Protein AF-A0A495YI17-F1 (afdb_monomer)

Sequence (1248 aa):
MTTPNGKGGHTVQYIGQSGTVTKTDINGDGVFTYVEKQTRLGDGASVIREDTNGDGVADRNFVVNGGQRYDLSNVRDAAFADSLLSRYRATGLLSGTSFLDLSQIISRTLTYGGRNGYGFTMPSGWYNPIGAFYEAKSAAFDKAASIADKTPVLLDANRWGVGVSALQSRDANRDGKLTGAELDGLQVWIDANEDGIGDAGEFRSLAQAGISEIRAVDYDVITRGNHHHASAPAAAPWKPSEASQPGRMYLAPAVPLSNYRWLRDNEKVYWINNNDFIFFGPNQIKVSPSNRSYLIGTDGDDVFDANYYAAYGHWINSNLLVNFLAGDGNDMMGGSSRDDNLWGGTGNDTLFGYEGNDRLYGEEGDDELNGGAGNDVLDGGAGNDRLFGQVGNDIMNGGDGDDIMMGFTASNESKQTLAWGETDDDVMYGGAGNDRMWGGVGHDYMDGGDGADFVSGGDGNDTVFGGAGNDELHGDAGNDRLLGDAGNDRIFGEAGDDVLWGGEGDDVLVGFTASNDAKQMLSWGESDNDVLYGGNGNDALYGGLGNDYLDGGNDNDFLDGGDGDDRLFGGAGDDELNGGNGHDALSGETGNDKIFGGAGNDTIWGGDGDDILVGFTASNDAKQSLAAWETDDDTIYGGAGNDLILGGLGNDLLHGDAGNDEIQGGDGHDKIYGGDGNDRLFGQVGNDILYGGAGDDLLVGFTGNNEAKRTLGPGETDNDYLYGGEGNDTLLGGLGDDYLDGGAGADHMEGGEGNDTYIVNSVNDVILEYANEGYDTVISSANYILNANLEELRLVEGFNINGTGNALDNRIVGNSADNILDGVTGADTMIGGKGNDTYYVDNVGDRVVEFAGEGIDTVQSKISYTLGEHVENLNLLDFGKPEKGLVDGVAVHVYGYPKANELDYMQGDAVPRFQGTCALTSIANLLTQTGTPTTEGDVVRRAIDNQWAVTSPAATDYQRGGSNYVQQQALLKSYGIANNLLAGYDEHAVANLIRSGRGVILALNSGRLWEDSAYLDGGGVNHVVTVTGAVYGDADGELKGFYIADSGRQRISDMTRYISLQEFRAAADVPNAYAIYTAEALKLWNEDIDGTGNALDNTIIGNRGNNVLDGGGGNDILVGGLGNDTYRFGRGSGRDTFHDDDETLGNSDVISIGAGVSADQLWFRHVGNDLEISILGTSDTATVRDWYLGARYQIEQIRVDDGRTLVNADVEKLVQAMAVWSPPAAGAVSLSPEHQAALAPTLATSWR

Radius of gyration: 56.5 Å; Cα contacts (8 Å, |Δi|>4): 3475; chains: 1; bounding box: 137×72×172 Å

Secondary structure (DSSP, 8-state):
----------------SS-------SS-S-----EEEEEEPTTS-EEEEEESSSSSS-SEEEEEETTEEEETTSHHHHHHHHHHHHHHHHTTSS-HHHHHHHHHHHHHHHSS--------------------------TTT-----SGGG-PEEE-TTSPBPPHHHHHHH-SS-SSEE-GGGGTT-EEE--SSSSSS--TTTEEETTTTT-S-EETTTHHHHSTTTT--------------GGGSSTT---STT---S--HHHHHH--EEESSSS-EEE--TTS-EE-SS-TTEEE--SS--EEEHHHHHTTTTTS-GGG--EEEEESS--EEE--SS--EEEEESS--EEE--SSS-EEEEESSS-EEEEEESS-EEEEEESS-EEEEEESS-EEEEEESS-EEE-----S-TT----BTB----EEEEEES--EEEEEES--EEEEEES--EEEEEES--EEEEEEE--EEEEEESS-EEEEEEES-EEEEEESS-EEEEEESS-EEESS-SSSSS-----BTB----EEEEEESS-EEEEEESS-EEEEEESS-EEEEEESS-EEEEEESS-EEEEEES--EEEEEESS-EEEEESSS-EEEEEESS-EEEEE-SS--S-----TT-----EEEEESS--EEEEEESS-EEEEESSS-EEEEEEE--EEEEESS--EEEEEEES-EEEEESSS-EEESS-TTTTTT----TT-----EEEEESS--EEEEEESS-EEEEESS--EEEEEES--EEEE-STT-EE---TTS---EEEESS-EEPPTT--EEEEPTT----EE--SS--EEE--SS--EEE--SSS-EEE--SS--EEEE-STT-EEE--TTS---EEEESS-EEPPTT--EEEE--TTSPEEEEETTEEEEEEE-SSSS------SSSSTT----HHHHHHHHHHHTTT----HHHHHHHHHHTT-S---TTS-GGGSS---HHHHHHHHHHTT--EEEEES--HHHHHHHHHTT--EEEEE-HHHHS--GGG-GGGS--EEEEEEEEEEETTT--EEEEEEE-TTS--GGGSSEEEEHHHHHHHHSSTT-EEEEESS----S-----EE--SS--EEE--SS--EEE--SBS-EEE--SS--EEEE-TT-BS-EEE-----TT---EEEEPTT--GGGEEEEEETTEEEEEETTSS-EEEETTTTT-GGG--SEEE-TTS-EEEHHHHHHHHHHHHTSPPPPTT--S--HHHHHHHHHHHHHHB-

Nearest PDB structures (foldseek):
  5cxl-assembly2_B  TM=9.297E-01  e=4.617E-06  Bordetella pertussis Tohama I
  6sus-assembly1_A  TM=4.182E-01  e=1.458E-05  Bordetella pertussis Tohama I
  7usl-assembly1_C  TM=2.226E-01  e=2.984E-09  Bordetella pertussis
  7rah-assembly1_E  TM=3.558E-01  e=1.024E-05  Bordetella pertussis
  1go7-assembly1_P-2  TM=3.528E-01  e=5.219E-01  Dickeya chrysanthemi

Structure (mmCIF, N/CA/C/O backbone):
data_AF-A0A495YI17-F1
#
_entry.id   AF-A0A495YI17-F1
#
loop_
_atom_site.group_PDB
_atom_site.id
_atom_site.type_symbol
_atom_site.label_atom_id
_atom_site.label_alt_id
_atom_site.label_comp_id
_atom_site.label_asym_id
_atom_site.label_entity_id
_atom_site.label_seq_id
_atom_site.pdbx_PDB_ins_code
_atom_site.Cartn_x
_atom_site.Cartn_y
_atom_site.Cartn_z
_atom_site.occupancy
_atom_site.B_iso_or_equiv
_atom_site.auth_seq_id
_atom_site.auth_comp_id
_atom_site.auth_asym_id
_atom_site.auth_atom_id
_atom_site.pdbx_PDB_model_num
ATOM 1 N N . MET A 1 1 ? 6.316 8.268 -92.656 1.00 27.09 1 MET A N 1
ATOM 2 C CA . MET A 1 1 ? 5.627 8.717 -93.894 1.00 27.09 1 MET A CA 1
ATOM 3 C C . MET A 1 1 ? 5.723 7.616 -94.952 1.00 27.09 1 MET A C 1
ATOM 5 O O . MET A 1 1 ? 6.698 6.885 -94.916 1.00 27.09 1 MET A O 1
ATOM 9 N N . THR A 1 2 ? 4.740 7.524 -95.862 1.00 28.22 2 THR A N 1
ATOM 10 C CA . THR A 1 2 ? 4.732 6.749 -97.138 1.00 28.22 2 THR A CA 1
ATOM 11 C C . THR A 1 2 ? 5.106 5.251 -97.141 1.00 28.22 2 THR A C 1
ATOM 13 O O . THR A 1 2 ? 6.269 4.871 -97.085 1.00 28.22 2 THR A O 1
ATOM 16 N N . THR A 1 3 ? 4.087 4.417 -97.369 1.00 33.06 3 THR A N 1
ATOM 17 C CA . THR A 1 3 ? 4.127 3.035 -97.907 1.00 33.06 3 THR A CA 1
ATOM 18 C C . THR A 1 3 ? 4.065 3.066 -99.462 1.00 33.06 3 THR A C 1
ATOM 20 O O . THR A 1 3 ? 4.074 4.178 -100.002 1.00 33.06 3 THR A O 1
ATOM 23 N N . PRO A 1 4 ? 3.881 1.960 -100.238 1.00 51.59 4 PRO A N 1
ATOM 24 C CA . PRO A 1 4 ? 4.087 0.505 -100.026 1.00 51.59 4 PRO A CA 1
ATOM 25 C C . PRO A 1 4 ? 4.895 -0.193 -101.171 1.00 51.59 4 PRO A C 1
ATOM 27 O O . PRO A 1 4 ? 5.145 0.424 -102.204 1.00 51.59 4 PRO A O 1
ATOM 30 N N . ASN A 1 5 ? 5.202 -1.506 -101.062 1.00 31.64 5 ASN A N 1
ATOM 31 C CA . ASN A 1 5 ? 4.803 -2.547 -102.057 1.00 31.64 5 ASN A CA 1
ATOM 32 C C . ASN A 1 5 ? 5.464 -3.940 -101.890 1.00 31.64 5 ASN A C 1
ATOM 34 O O . ASN A 1 5 ? 6.678 -4.052 -101.795 1.00 31.64 5 ASN A O 1
ATOM 38 N N . GLY A 1 6 ? 4.662 -4.999 -102.096 1.00 30.28 6 GLY A N 1
ATOM 39 C CA . GLY A 1 6 ? 5.033 -6.074 -103.042 1.00 30.28 6 GLY A CA 1
ATOM 40 C C . GLY A 1 6 ? 5.708 -7.357 -102.527 1.00 30.28 6 GLY A C 1
ATOM 41 O O . GLY A 1 6 ? 6.900 -7.551 -102.718 1.00 30.28 6 GLY A O 1
ATOM 42 N N . LYS A 1 7 ? 4.910 -8.296 -102.000 1.00 30.28 7 LYS A N 1
ATOM 43 C CA . LYS A 1 7 ? 5.283 -9.685 -101.641 1.00 30.28 7 LYS A CA 1
ATOM 44 C C . LYS A 1 7 ? 5.986 -10.502 -102.757 1.00 30.28 7 LYS A C 1
ATOM 46 O O . LYS A 1 7 ? 5.489 -10.527 -103.880 1.00 30.28 7 LYS A O 1
ATOM 51 N N . GLY A 1 8 ? 6.941 -11.361 -102.360 1.00 29.30 8 GLY A N 1
ATOM 52 C CA . GLY A 1 8 ? 7.025 -12.770 -102.814 1.00 29.30 8 GLY A CA 1
ATOM 53 C C . GLY A 1 8 ? 8.295 -13.240 -103.554 1.00 29.30 8 GLY A C 1
ATOM 54 O O . GLY A 1 8 ? 8.560 -12.782 -104.661 1.00 29.30 8 GLY A O 1
ATOM 55 N N . GLY A 1 9 ? 9.013 -14.245 -103.014 1.00 28.12 9 GLY A N 1
ATOM 56 C CA . GLY A 1 9 ? 10.061 -14.982 -103.756 1.00 28.12 9 GLY A CA 1
ATOM 57 C C . GLY A 1 9 ? 11.071 -15.789 -102.913 1.00 28.12 9 GLY A C 1
ATOM 58 O O . GLY A 1 9 ? 12.007 -15.223 -102.366 1.00 28.12 9 GLY A O 1
ATOM 59 N N . HIS A 1 10 ? 10.918 -17.118 -102.872 1.00 29.12 10 HIS A N 1
ATOM 60 C CA . HIS A 1 10 ? 11.686 -18.085 -102.054 1.00 29.12 10 HIS A CA 1
ATOM 61 C C . HIS A 1 10 ? 12.738 -18.870 -102.875 1.00 29.12 10 HIS A C 1
ATOM 63 O O . HIS A 1 10 ? 12.556 -19.003 -104.084 1.00 29.12 10 HIS A O 1
ATOM 69 N N . THR A 1 11 ? 13.784 -19.534 -102.347 1.00 29.33 11 THR A N 1
ATOM 70 C CA . THR A 1 11 ? 14.536 -19.521 -101.058 1.00 29.33 11 THR A CA 1
ATOM 71 C C . THR A 1 11 ? 15.756 -20.455 -101.250 1.00 29.33 11 THR A C 1
ATOM 73 O O . THR A 1 11 ? 15.566 -21.531 -101.816 1.00 29.33 11 THR A O 1
ATOM 76 N N . VAL A 1 12 ? 16.969 -20.134 -100.757 1.00 29.03 12 VAL A N 1
ATOM 77 C CA . VAL A 1 12 ? 18.108 -21.095 -100.687 1.00 29.03 12 VAL A CA 1
ATOM 78 C C . VAL A 1 12 ? 18.908 -20.967 -99.379 1.00 29.03 12 VAL A C 1
ATOM 80 O O . VAL A 1 12 ? 19.122 -19.875 -98.866 1.00 29.03 12 VAL A O 1
ATOM 83 N N . GLN A 1 13 ? 19.322 -22.126 -98.858 1.00 28.91 13 GLN A N 1
ATOM 84 C CA . GLN A 1 13 ? 20.004 -22.359 -97.579 1.00 28.91 13 GLN A CA 1
ATOM 85 C C . GLN A 1 13 ? 21.508 -22.045 -97.610 1.00 28.91 13 GLN A C 1
ATOM 87 O O . GLN A 1 13 ? 22.151 -22.243 -98.638 1.00 28.91 13 GLN A O 1
ATOM 92 N N . TYR A 1 14 ? 22.087 -21.794 -96.431 1.00 28.30 14 TYR A N 1
ATOM 93 C CA . TYR A 1 14 ? 23.425 -22.291 -96.081 1.00 28.30 14 TYR A CA 1
ATOM 94 C C . TYR A 1 14 ? 23.413 -22.959 -94.698 1.00 28.30 14 TYR A C 1
ATOM 96 O O . TYR A 1 14 ? 22.611 -22.611 -93.836 1.00 28.30 14 TYR A O 1
ATOM 104 N N . ILE A 1 15 ? 24.268 -23.969 -94.526 1.00 34.56 15 ILE A N 1
ATOM 105 C CA . ILE A 1 15 ? 24.348 -24.834 -93.339 1.00 34.56 15 ILE A CA 1
ATOM 106 C C . ILE A 1 15 ? 25.516 -24.368 -92.459 1.00 34.56 15 ILE A C 1
ATOM 108 O O . ILE A 1 15 ? 26.641 -24.278 -92.949 1.00 34.56 15 ILE A O 1
ATOM 112 N N . GLY A 1 16 ? 25.256 -24.121 -91.170 1.00 30.52 16 GLY A N 1
ATOM 113 C CA . GLY A 1 16 ? 26.252 -23.794 -90.138 1.00 30.52 16 GLY A CA 1
ATOM 114 C C . GLY A 1 16 ? 26.301 -24.855 -89.027 1.00 30.52 16 GLY A C 1
ATOM 115 O O . GLY A 1 16 ? 25.283 -25.451 -88.691 1.00 30.52 16 GLY A O 1
ATOM 116 N N . GLN A 1 17 ? 27.494 -25.113 -88.486 1.00 34.00 17 GLN A N 1
ATOM 117 C CA . GLN A 1 17 ? 27.919 -26.307 -87.726 1.00 34.00 17 GLN A CA 1
ATOM 118 C C . GLN A 1 17 ? 27.274 -26.591 -86.336 1.00 34.00 17 GLN A C 1
ATOM 120 O O . GLN A 1 17 ? 27.921 -27.214 -85.501 1.00 34.00 17 GLN A O 1
ATOM 125 N N . SER A 1 18 ? 26.018 -26.222 -86.062 1.00 33.69 18 SER A N 1
ATOM 126 C CA . SER A 1 18 ? 25.380 -26.422 -84.736 1.00 33.69 18 SER A CA 1
ATOM 127 C C . SER A 1 18 ? 24.023 -27.149 -84.753 1.00 33.69 18 SER A C 1
ATOM 129 O O . SER A 1 18 ? 23.159 -26.907 -83.912 1.00 33.69 18 SER A O 1
ATOM 131 N N . GLY A 1 19 ? 23.826 -28.078 -85.699 1.00 40.84 19 GLY A N 1
ATOM 132 C CA . GLY A 1 19 ? 22.858 -29.190 -85.587 1.00 40.84 19 GLY A CA 1
ATOM 133 C C . GLY A 1 19 ? 21.362 -28.852 -85.473 1.00 40.84 19 GLY A C 1
ATOM 134 O O . GLY A 1 19 ? 20.550 -29.765 -85.340 1.00 40.84 19 GLY A O 1
ATOM 135 N N . THR A 1 20 ? 20.979 -27.578 -85.536 1.00 33.84 20 THR A N 1
ATOM 136 C CA . THR A 1 20 ? 19.613 -27.120 -85.259 1.00 33.84 20 THR A CA 1
ATOM 137 C C . THR A 1 20 ? 18.791 -27.070 -86.547 1.00 33.84 20 THR A C 1
ATOM 139 O O . THR A 1 20 ? 19.126 -26.338 -87.478 1.00 33.84 20 THR A O 1
ATOM 142 N N . VAL A 1 21 ? 17.707 -27.851 -86.615 1.00 34.88 21 VAL A N 1
ATOM 143 C CA . VAL A 1 21 ? 16.770 -27.862 -87.751 1.00 34.88 21 VAL A CA 1
ATOM 144 C C . VAL A 1 21 ? 15.493 -27.124 -87.365 1.00 34.88 21 VAL A C 1
ATOM 146 O O . VAL A 1 21 ? 14.583 -27.710 -86.788 1.00 34.88 21 VAL A O 1
ATOM 149 N N . THR A 1 22 ? 15.398 -25.850 -87.737 1.00 36.34 22 THR A N 1
ATOM 150 C CA . THR A 1 22 ? 14.152 -25.082 -87.621 1.00 36.34 22 THR A CA 1
ATOM 151 C C . THR A 1 22 ? 13.320 -25.265 -88.893 1.00 36.34 22 THR A C 1
ATOM 153 O O . THR A 1 22 ? 13.788 -24.971 -89.994 1.00 36.34 22 THR A O 1
ATOM 156 N N . LYS A 1 23 ? 12.080 -25.749 -88.760 1.00 37.28 23 LYS A N 1
ATOM 157 C CA . LYS A 1 23 ? 11.057 -25.686 -89.819 1.00 37.28 23 LYS A CA 1
ATOM 158 C C . LYS A 1 23 ? 10.112 -24.523 -89.531 1.00 37.28 23 LYS A C 1
ATOM 160 O O . LYS A 1 23 ? 9.758 -24.302 -88.381 1.00 37.28 23 LYS A O 1
ATOM 165 N N . THR A 1 24 ? 9.656 -23.843 -90.576 1.00 37.12 24 THR A N 1
ATOM 166 C CA . THR A 1 24 ? 8.641 -22.782 -90.488 1.00 37.12 24 THR A CA 1
ATOM 167 C C . THR A 1 24 ? 7.489 -23.128 -91.426 1.00 37.12 24 THR A C 1
ATOM 169 O O . THR A 1 24 ? 7.734 -23.639 -92.522 1.00 37.12 24 THR A O 1
ATOM 172 N N . ASP A 1 25 ? 6.251 -22.895 -90.988 1.00 37.38 25 ASP A N 1
ATOM 173 C CA . ASP A 1 25 ? 5.060 -23.214 -91.778 1.00 37.38 25 ASP A CA 1
ATOM 174 C C . ASP A 1 25 ? 4.804 -22.201 -92.912 1.00 37.38 25 ASP A C 1
ATOM 176 O O . ASP A 1 25 ? 5.294 -21.070 -92.905 1.00 37.38 25 ASP A O 1
ATOM 180 N N . ILE A 1 26 ? 4.061 -22.651 -93.923 1.00 40.91 26 ILE A N 1
ATOM 181 C CA . ILE A 1 26 ? 3.923 -22.034 -95.247 1.00 40.91 26 ILE A CA 1
ATOM 182 C C . ILE A 1 26 ? 2.506 -21.441 -95.440 1.00 40.91 26 ILE A C 1
ATOM 184 O O . ILE A 1 26 ? 2.224 -20.840 -96.478 1.00 40.91 26 ILE A O 1
ATOM 188 N N . ASN A 1 27 ? 1.608 -21.579 -94.453 1.00 41.28 27 ASN A N 1
ATOM 189 C CA . ASN A 1 27 ? 0.173 -21.304 -94.625 1.00 41.28 27 ASN A CA 1
ATOM 190 C C . ASN A 1 27 ? -0.297 -19.953 -94.052 1.00 41.28 27 ASN A C 1
ATOM 192 O O . ASN A 1 27 ? -1.272 -19.394 -94.554 1.00 41.28 27 ASN A O 1
ATOM 196 N N . GLY A 1 28 ? 0.434 -19.373 -93.093 1.00 42.34 28 GLY A N 1
ATOM 197 C CA . GLY A 1 28 ? 0.271 -17.969 -92.689 1.00 42.34 28 GLY A CA 1
ATOM 198 C C . GLY A 1 28 ? -0.992 -17.640 -91.884 1.00 42.34 28 GLY A C 1
ATOM 199 O O . GLY A 1 28 ? -1.520 -16.538 -92.029 1.00 42.34 28 GLY A O 1
ATOM 200 N N . ASP A 1 29 ? -1.465 -18.569 -91.054 1.00 43.91 29 ASP A N 1
ATOM 201 C CA . ASP A 1 29 ? -2.595 -18.410 -90.123 1.00 43.91 29 ASP A CA 1
ATOM 202 C C . ASP A 1 29 ? -2.179 -18.160 -88.657 1.00 43.91 29 ASP A C 1
ATOM 204 O O . ASP A 1 29 ? -3.008 -17.730 -87.859 1.00 43.91 29 ASP A O 1
ATOM 208 N N . GLY A 1 30 ? -0.893 -18.311 -88.322 1.00 47.75 30 GLY A N 1
ATOM 209 C CA . GLY A 1 30 ? -0.304 -17.750 -87.098 1.00 47.75 30 GLY A CA 1
ATOM 210 C C . GLY A 1 30 ? -0.440 -18.597 -85.831 1.00 47.75 30 GLY A C 1
ATOM 211 O O . GLY A 1 30 ? -0.305 -18.050 -84.741 1.00 47.75 30 GLY A O 1
ATOM 212 N N . VAL A 1 31 ? -0.677 -19.907 -85.956 1.00 40.84 31 VAL A N 1
ATOM 213 C CA . VAL A 1 31 ? -0.721 -20.842 -84.819 1.00 40.84 31 VAL A CA 1
ATOM 214 C C . VAL A 1 31 ? 0.296 -21.967 -85.031 1.00 40.84 31 VAL A C 1
ATOM 216 O O . VAL A 1 31 ? 0.181 -22.747 -85.974 1.00 40.84 31 VAL A O 1
ATOM 219 N N . PHE A 1 32 ? 1.287 -22.072 -84.143 1.00 43.62 32 PHE A N 1
ATOM 220 C CA . PHE A 1 32 ? 2.178 -23.233 -84.056 1.00 43.62 32 PHE A CA 1
ATOM 221 C C . PHE A 1 32 ? 1.645 -24.180 -82.973 1.00 43.62 32 PHE A C 1
ATOM 223 O O . PHE A 1 32 ? 1.314 -23.726 -81.890 1.00 43.62 32 PHE A O 1
ATOM 230 N N . THR A 1 33 ? 1.561 -25.484 -83.252 1.00 49.53 33 THR A N 1
ATOM 231 C CA . THR A 1 33 ? 1.001 -26.489 -82.313 1.00 49.53 33 THR A CA 1
ATOM 232 C C . THR A 1 33 ? 1.941 -27.661 -82.004 1.00 49.53 33 THR A C 1
ATOM 234 O O . THR A 1 33 ? 1.482 -28.682 -81.502 1.00 49.53 33 THR A O 1
ATOM 237 N N . TYR A 1 34 ? 3.229 -27.573 -82.365 1.00 48.59 34 TYR A N 1
ATOM 238 C CA . TYR A 1 34 ? 4.263 -28.537 -81.952 1.00 48.59 34 TYR A CA 1
ATOM 239 C C . TYR A 1 34 ? 5.680 -28.066 -82.337 1.00 48.59 34 TYR A C 1
ATOM 241 O O . TYR A 1 34 ? 5.949 -27.848 -83.525 1.00 48.59 34 TYR A O 1
ATOM 249 N N . VAL A 1 35 ? 6.608 -27.995 -81.379 1.00 55.88 35 VAL A N 1
ATOM 250 C CA . VAL A 1 35 ? 8.046 -27.759 -81.601 1.00 55.88 35 VAL A CA 1
ATOM 251 C C . VAL A 1 35 ? 8.864 -28.827 -80.868 1.00 55.88 35 VAL A C 1
ATOM 253 O O . VAL A 1 35 ? 8.814 -28.941 -79.650 1.00 55.88 35 VAL A O 1
ATOM 256 N N . GLU A 1 36 ? 9.671 -29.597 -81.604 1.00 62.12 36 GLU A N 1
ATOM 257 C CA . GLU A 1 36 ? 10.539 -30.645 -81.045 1.00 62.12 36 GLU A CA 1
ATOM 258 C C . GLU A 1 36 ? 12.021 -30.298 -81.247 1.00 62.12 36 GLU A C 1
ATOM 260 O O . GLU A 1 36 ? 12.485 -30.115 -82.377 1.00 62.12 36 GLU A O 1
ATOM 265 N N . LYS A 1 37 ? 12.784 -30.242 -80.149 1.00 61.09 37 LYS A N 1
ATOM 266 C CA . LYS A 1 37 ? 14.219 -29.926 -80.126 1.00 61.09 37 LYS A CA 1
ATOM 267 C C . LYS A 1 37 ? 15.003 -31.107 -79.543 1.00 61.09 37 LYS A C 1
ATOM 269 O O . LYS A 1 37 ? 14.990 -31.341 -78.336 1.00 61.09 37 LYS A O 1
ATOM 274 N N . GLN A 1 38 ? 15.692 -31.859 -80.408 1.00 68.19 38 GLN A N 1
ATOM 275 C CA . GLN A 1 38 ? 16.535 -33.000 -80.024 1.00 68.19 38 GLN A CA 1
ATOM 276 C C . GLN A 1 38 ? 18.018 -32.603 -79.926 1.00 68.19 38 GLN A C 1
ATOM 278 O O . GLN A 1 38 ? 18.657 -32.316 -80.939 1.00 68.19 38 GLN A O 1
ATOM 283 N N . THR A 1 39 ? 18.594 -32.704 -78.729 1.00 65.00 39 THR A N 1
ATOM 284 C CA . THR A 1 39 ? 20.037 -32.571 -78.469 1.00 65.00 39 THR A CA 1
ATOM 285 C C . THR A 1 39 ? 20.655 -33.961 -78.327 1.00 65.00 39 THR A C 1
ATOM 287 O O . THR A 1 39 ? 20.231 -34.744 -77.479 1.00 65.00 39 THR A O 1
ATOM 290 N N . ARG A 1 40 ? 21.657 -34.301 -79.148 1.00 62.41 40 ARG A N 1
ATOM 291 C CA . ARG A 1 40 ? 22.360 -35.597 -79.078 1.00 62.41 40 ARG A CA 1
ATOM 292 C C . ARG A 1 40 ? 23.640 -35.499 -78.253 1.00 62.41 40 ARG A C 1
ATOM 294 O O . ARG A 1 40 ? 24.388 -34.539 -78.402 1.00 62.41 40 ARG A O 1
ATOM 301 N N . LEU A 1 41 ? 23.887 -36.518 -77.437 1.00 65.00 41 LEU A N 1
ATOM 302 C CA . LEU A 1 41 ? 25.075 -36.676 -76.600 1.00 65.00 41 LEU A CA 1
ATOM 303 C C . LEU A 1 41 ? 26.097 -37.596 -77.287 1.00 65.00 41 LEU A C 1
ATOM 305 O O . LEU A 1 41 ? 25.760 -38.365 -78.193 1.00 65.00 41 LEU A O 1
ATOM 309 N N . GLY A 1 42 ? 27.365 -37.497 -76.876 1.00 54.28 42 GLY A N 1
ATOM 310 C CA . GLY A 1 42 ? 28.502 -38.115 -77.575 1.00 54.28 42 GLY A CA 1
ATOM 311 C C . GLY A 1 42 ? 28.524 -39.651 -77.609 1.00 54.28 42 GLY A C 1
ATOM 312 O O . GLY A 1 42 ? 29.233 -40.224 -78.432 1.00 54.28 42 GLY A O 1
ATOM 313 N N . ASP A 1 43 ? 27.743 -40.318 -76.758 1.00 60.25 43 ASP A N 1
ATOM 314 C CA . ASP A 1 43 ? 27.605 -41.780 -76.685 1.00 60.25 43 ASP A CA 1
ATOM 315 C C . ASP A 1 43 ? 26.450 -42.339 -77.545 1.00 60.25 43 ASP A C 1
ATOM 317 O O . ASP A 1 43 ? 26.299 -43.555 -77.672 1.00 60.25 43 ASP A O 1
ATOM 321 N N . GLY A 1 44 ? 25.645 -41.463 -78.156 1.00 61.22 44 GLY A N 1
ATOM 322 C CA . GLY A 1 44 ? 24.452 -41.827 -78.923 1.00 61.22 44 GLY A CA 1
ATOM 323 C C . GLY A 1 44 ? 23.131 -41.703 -78.158 1.00 61.22 44 GLY A C 1
ATOM 324 O O . GLY A 1 44 ? 22.080 -41.939 -78.760 1.00 61.22 44 GLY A O 1
ATOM 325 N N . ALA A 1 45 ? 23.149 -41.298 -76.884 1.00 65.38 45 ALA A N 1
ATOM 326 C CA . ALA A 1 45 ? 21.948 -40.850 -76.187 1.00 65.38 45 ALA A CA 1
ATOM 327 C C . ALA A 1 45 ? 21.450 -39.497 -76.737 1.00 65.38 45 ALA A C 1
ATOM 329 O O . ALA A 1 45 ? 22.165 -38.772 -77.436 1.00 65.38 45 ALA A O 1
ATOM 330 N N . SER A 1 46 ? 20.203 -39.130 -76.443 1.00 70.81 46 SER A N 1
ATOM 331 C CA . SER A 1 46 ? 19.667 -37.816 -76.816 1.00 70.81 46 SER A CA 1
ATOM 332 C C . SER A 1 46 ? 18.578 -37.331 -75.875 1.00 70.81 46 SER A C 1
ATOM 334 O O . SER A 1 46 ? 17.687 -38.104 -75.530 1.00 70.81 46 SER A O 1
ATOM 336 N N . VAL A 1 47 ? 18.593 -36.041 -75.557 1.00 67.00 47 VAL A N 1
ATOM 337 C CA . VAL A 1 47 ? 17.499 -35.354 -74.867 1.00 67.00 47 VAL A CA 1
ATOM 338 C C . VAL A 1 47 ? 16.566 -34.752 -75.916 1.00 67.00 47 VAL A C 1
ATOM 340 O O . VAL A 1 47 ? 17.035 -34.120 -76.861 1.00 67.00 47 VAL A O 1
ATOM 343 N N . ILE A 1 48 ? 15.260 -34.957 -75.772 1.00 70.50 48 ILE A N 1
ATOM 344 C CA . ILE A 1 48 ? 14.229 -34.389 -76.649 1.00 70.50 48 ILE A CA 1
ATOM 345 C C . ILE A 1 48 ? 13.333 -33.499 -75.791 1.00 70.50 48 ILE A C 1
ATOM 347 O O . ILE A 1 48 ? 12.736 -33.991 -74.836 1.00 70.50 48 ILE A O 1
ATOM 351 N N . ARG A 1 49 ? 13.244 -32.212 -76.133 1.00 67.12 49 ARG A N 1
ATOM 352 C CA . ARG A 1 49 ? 12.275 -31.270 -75.557 1.00 67.12 49 ARG A CA 1
ATOM 353 C C . ARG A 1 49 ? 11.151 -31.055 -76.572 1.00 67.12 49 ARG A C 1
ATOM 355 O O . ARG A 1 49 ? 11.438 -30.693 -77.712 1.00 67.12 49 ARG A O 1
ATOM 362 N N . GLU A 1 50 ? 9.912 -31.322 -76.184 1.00 69.50 50 GLU A N 1
ATOM 363 C CA . GLU A 1 50 ? 8.698 -31.082 -76.966 1.00 69.50 50 GLU A CA 1
ATOM 364 C C . GLU A 1 50 ? 7.896 -29.962 -76.297 1.00 69.50 50 GLU A C 1
ATOM 366 O O . GLU A 1 50 ? 7.448 -30.113 -75.163 1.00 69.50 50 GLU A O 1
ATOM 371 N N . ASP A 1 51 ? 7.701 -28.863 -77.011 1.00 64.00 51 ASP A N 1
ATOM 372 C CA . ASP A 1 51 ? 6.634 -27.894 -76.771 1.00 64.00 51 ASP A CA 1
ATOM 373 C C . ASP A 1 51 ? 5.431 -28.357 -77.612 1.00 64.00 51 ASP A C 1
ATOM 375 O O . ASP A 1 51 ? 5.522 -28.478 -78.839 1.00 64.00 51 ASP A O 1
ATOM 379 N N . THR A 1 52 ? 4.331 -28.727 -76.956 1.00 56.66 52 THR A N 1
ATOM 380 C CA . THR A 1 52 ? 3.113 -29.252 -77.594 1.00 56.66 52 THR A CA 1
ATOM 381 C C . THR A 1 52 ? 1.997 -28.219 -77.716 1.00 56.66 52 THR A C 1
ATOM 383 O O . THR A 1 52 ? 0.998 -28.501 -78.384 1.00 56.66 52 THR A O 1
ATOM 386 N N . ASN A 1 53 ? 2.153 -27.044 -77.105 1.00 54.31 53 ASN A N 1
ATOM 387 C CA . ASN A 1 53 ? 1.127 -26.010 -77.036 1.00 54.31 53 ASN A CA 1
ATOM 388 C C . ASN A 1 53 ? 1.486 -24.760 -77.883 1.00 54.31 53 ASN A C 1
ATOM 390 O O . ASN A 1 53 ? 0.581 -24.093 -78.388 1.00 54.31 53 ASN A O 1
ATOM 394 N N . GLY A 1 54 ? 2.778 -24.531 -78.143 1.00 53.22 54 GLY A N 1
ATOM 395 C CA . GLY A 1 54 ? 3.332 -23.468 -78.982 1.00 53.22 54 GLY A CA 1
ATOM 396 C C . GLY A 1 54 ? 3.769 -22.195 -78.246 1.00 53.22 54 GLY A C 1
ATOM 397 O O . GLY A 1 54 ? 4.050 -21.202 -78.923 1.00 53.22 54 GLY A O 1
ATOM 398 N N . ASP A 1 55 ? 3.806 -22.185 -76.909 1.00 56.41 55 ASP A N 1
ATOM 399 C CA . ASP A 1 55 ? 4.161 -21.018 -76.083 1.00 56.41 55 ASP A CA 1
ATOM 400 C C . ASP A 1 55 ? 5.678 -20.752 -75.963 1.00 56.41 55 ASP A C 1
ATOM 402 O O . ASP A 1 55 ? 6.081 -19.688 -75.486 1.00 56.41 55 ASP A O 1
ATOM 406 N N . GLY A 1 56 ? 6.527 -21.665 -76.449 1.00 54.94 56 GLY A N 1
ATOM 407 C CA . GLY A 1 56 ? 7.987 -21.575 -76.354 1.00 54.94 56 GLY A CA 1
ATOM 408 C C . GLY A 1 56 ? 8.593 -22.265 -75.125 1.00 54.94 56 GLY A C 1
ATOM 409 O O . GLY A 1 56 ? 9.822 -22.292 -74.994 1.00 54.94 56 GLY A O 1
ATOM 410 N N . VAL A 1 57 ? 7.771 -22.862 -74.260 1.00 54.50 57 VAL A N 1
ATOM 411 C CA . VAL A 1 57 ? 8.155 -23.671 -73.098 1.00 54.50 57 VAL A CA 1
ATOM 412 C C . VAL A 1 57 ? 7.920 -25.155 -73.411 1.00 54.50 57 VAL A C 1
ATOM 414 O O . VAL A 1 57 ? 6.941 -25.559 -74.027 1.00 54.50 57 VAL A O 1
ATOM 417 N N . ALA A 1 58 ? 8.857 -26.019 -73.018 1.00 57.12 58 ALA A N 1
ATOM 418 C CA . ALA A 1 58 ? 8.782 -27.440 -73.355 1.00 57.12 58 ALA A CA 1
ATOM 419 C C . ALA A 1 58 ? 7.861 -28.227 -72.402 1.00 57.12 58 ALA A C 1
ATOM 421 O O . ALA A 1 58 ? 8.326 -28.708 -71.365 1.00 57.12 58 ALA A O 1
ATOM 422 N N . ASP A 1 59 ? 6.596 -28.413 -72.798 1.00 58.53 59 ASP A N 1
ATOM 423 C CA . ASP A 1 59 ? 5.579 -29.234 -72.110 1.00 58.53 59 ASP A CA 1
ATOM 424 C C . ASP A 1 59 ? 6.050 -30.654 -71.737 1.00 58.53 59 ASP A C 1
ATOM 426 O O . ASP A 1 59 ? 5.670 -31.187 -70.692 1.00 58.53 59 ASP A O 1
ATOM 430 N N . ARG A 1 60 ? 6.835 -31.319 -72.601 1.00 63.69 60 ARG A N 1
ATOM 431 C CA . ARG A 1 60 ? 7.303 -32.699 -72.376 1.00 63.69 60 ARG A CA 1
ATOM 432 C C . ARG A 1 60 ? 8.778 -32.859 -72.686 1.00 63.69 60 ARG A C 1
ATOM 434 O O . ARG A 1 60 ? 9.249 -32.552 -73.778 1.00 63.69 60 ARG A O 1
ATOM 441 N N . ASN A 1 61 ? 9.513 -33.432 -71.743 1.00 66.31 61 ASN A N 1
ATOM 442 C CA . ASN A 1 61 ? 10.956 -33.607 -71.848 1.00 66.31 61 ASN A CA 1
ATOM 443 C C . ASN A 1 61 ? 11.306 -35.091 -71.720 1.00 66.31 61 ASN A C 1
ATOM 445 O O . ASN A 1 61 ? 10.761 -35.797 -70.877 1.00 66.31 61 ASN A O 1
ATOM 449 N N . PHE A 1 62 ? 12.211 -35.583 -72.563 1.00 71.94 62 PHE A N 1
ATOM 450 C CA . PHE A 1 62 ? 12.542 -37.004 -72.646 1.00 71.94 62 PHE A CA 1
ATOM 451 C C . PHE A 1 62 ? 14.044 -37.229 -72.710 1.00 71.94 62 PHE A C 1
ATOM 453 O O . PHE A 1 62 ? 14.762 -36.497 -73.393 1.00 71.94 62 PHE A O 1
ATOM 460 N N . VAL A 1 63 ? 14.497 -38.326 -72.109 1.00 71.19 63 VAL A N 1
ATOM 461 C CA . VAL A 1 63 ? 15.857 -38.844 -72.287 1.00 71.19 63 VAL A CA 1
ATOM 462 C C . VAL A 1 63 ? 15.776 -40.152 -73.067 1.00 71.19 63 VAL A C 1
ATOM 464 O O . VAL A 1 63 ? 15.032 -41.062 -72.710 1.00 71.19 63 VAL A O 1
ATOM 467 N N . VAL A 1 64 ? 16.534 -40.255 -74.156 1.00 72.31 64 VAL A N 1
ATOM 468 C CA . VAL A 1 64 ? 16.632 -41.463 -74.981 1.00 72.31 64 VAL A CA 1
ATOM 469 C C . VAL A 1 64 ? 18.017 -42.068 -74.807 1.00 72.31 64 VAL A C 1
ATOM 471 O O . VAL A 1 64 ? 19.006 -41.414 -75.127 1.00 72.31 64 VAL A O 1
ATOM 474 N N . ASN A 1 65 ? 18.095 -43.320 -74.356 1.00 70.81 65 ASN A N 1
ATOM 475 C CA . ASN A 1 65 ? 19.345 -44.077 -74.260 1.00 70.81 65 ASN A CA 1
ATOM 476 C C . ASN A 1 65 ? 19.140 -45.500 -74.803 1.00 70.81 65 ASN A C 1
ATOM 478 O O . ASN A 1 65 ? 18.114 -46.130 -74.551 1.00 70.81 65 ASN A O 1
ATOM 482 N N . GLY A 1 66 ? 20.079 -45.996 -75.615 1.00 67.38 66 GLY A N 1
ATOM 483 C CA . GLY A 1 66 ? 20.000 -47.327 -76.234 1.00 67.38 66 GLY A CA 1
ATOM 484 C C . GLY A 1 66 ? 18.779 -47.554 -77.142 1.00 67.38 66 GLY A C 1
ATOM 485 O O . GLY A 1 66 ? 18.450 -48.697 -77.447 1.00 67.38 66 GLY A O 1
ATOM 486 N N . GLY A 1 67 ? 18.084 -46.486 -77.554 1.00 65.62 67 GLY A N 1
ATOM 487 C CA . GLY A 1 67 ? 16.817 -46.549 -78.294 1.00 65.62 67 GLY A CA 1
ATOM 488 C C . GLY A 1 67 ? 15.555 -46.697 -77.428 1.00 65.62 67 GLY A C 1
ATOM 489 O O . GLY A 1 67 ? 14.457 -46.730 -77.979 1.00 65.62 67 GLY A O 1
ATOM 490 N N . GLN A 1 68 ? 15.678 -46.760 -76.098 1.00 66.56 68 GLN A N 1
ATOM 491 C CA . GLN A 1 68 ? 14.558 -46.619 -75.158 1.00 66.56 68 GLN A CA 1
ATOM 492 C C . GLN A 1 68 ? 14.343 -45.130 -74.849 1.00 66.56 68 GLN A C 1
ATOM 494 O O . GLN A 1 68 ? 15.318 -44.404 -74.660 1.00 66.56 68 GLN A O 1
ATOM 499 N N . ARG A 1 69 ? 13.084 -44.677 -74.812 1.00 76.00 69 ARG A N 1
ATOM 500 C CA . ARG A 1 69 ? 12.680 -43.289 -74.528 1.00 76.00 69 ARG A CA 1
ATOM 501 C C . ARG A 1 69 ? 12.008 -43.239 -73.155 1.00 76.00 69 ARG A C 1
ATOM 503 O O . ARG A 1 69 ? 10.997 -43.907 -72.973 1.00 76.00 69 ARG A O 1
ATOM 510 N N . TYR A 1 70 ? 12.573 -42.457 -72.242 1.00 71.88 70 TYR A N 1
ATOM 511 C CA . TYR A 1 70 ? 12.088 -42.233 -70.879 1.00 71.88 70 TYR A CA 1
ATOM 512 C C . TYR A 1 70 ? 11.455 -40.842 -70.799 1.00 71.88 70 TYR A C 1
ATOM 514 O O . TYR A 1 70 ? 12.054 -39.879 -71.287 1.00 71.88 70 TYR A O 1
ATOM 522 N N . ASP A 1 71 ? 10.252 -40.742 -70.235 1.00 70.81 71 ASP A N 1
ATOM 523 C CA . ASP A 1 71 ? 9.495 -39.486 -70.137 1.00 70.81 71 ASP A CA 1
ATOM 524 C C . ASP A 1 71 ? 9.722 -38.835 -68.767 1.00 70.81 71 ASP A C 1
ATOM 526 O O . ASP A 1 71 ? 9.393 -39.419 -67.735 1.00 70.81 71 ASP A O 1
ATOM 530 N N . LEU A 1 72 ? 10.289 -37.628 -68.739 1.00 62.47 72 LEU A N 1
ATOM 531 C CA . LEU A 1 72 ? 10.596 -36.922 -67.491 1.00 62.47 72 LEU A CA 1
ATOM 532 C C . LEU A 1 72 ? 9.333 -36.442 -66.755 1.00 62.47 72 LEU A C 1
ATOM 534 O O . LEU A 1 72 ? 9.416 -36.155 -65.565 1.00 62.47 72 LEU A O 1
ATOM 538 N N . SER A 1 73 ? 8.169 -36.423 -67.420 1.00 57.53 73 SER A N 1
ATOM 539 C CA . SER A 1 73 ? 6.862 -36.170 -66.787 1.00 57.53 73 SER A CA 1
ATOM 540 C C . SER A 1 73 ? 6.286 -37.377 -66.035 1.00 57.53 73 SER A C 1
ATOM 542 O O . SER A 1 73 ? 5.316 -37.251 -65.287 1.00 57.53 73 SER A O 1
ATOM 544 N N . ASN A 1 74 ? 6.897 -38.557 -66.174 1.00 61.78 74 ASN A N 1
ATOM 545 C CA . ASN A 1 74 ? 6.518 -39.759 -65.442 1.00 61.78 74 ASN A CA 1
ATOM 546 C C . ASN A 1 74 ? 7.460 -39.974 -64.249 1.00 61.78 74 ASN A C 1
ATOM 548 O O . ASN A 1 74 ? 8.625 -40.327 -64.423 1.00 61.78 74 ASN A O 1
ATOM 552 N N . VAL A 1 75 ? 6.926 -39.856 -63.027 1.00 53.88 75 VAL A N 1
ATOM 553 C CA . VAL A 1 75 ? 7.652 -40.021 -61.747 1.00 53.88 75 VAL A CA 1
ATOM 554 C C . VAL A 1 75 ? 8.536 -41.278 -61.708 1.00 53.88 75 VAL A C 1
ATOM 556 O O . VAL A 1 75 ? 9.611 -41.273 -61.108 1.00 53.88 75 VAL A O 1
ATOM 559 N N . ARG A 1 76 ? 8.116 -42.367 -62.367 1.00 56.88 76 ARG A N 1
ATOM 560 C CA . ARG A 1 76 ? 8.850 -43.641 -62.360 1.00 56.88 76 ARG A CA 1
ATOM 561 C C . ARG A 1 76 ? 10.038 -43.681 -63.329 1.00 56.88 76 ARG A C 1
ATOM 563 O O . ARG A 1 76 ? 10.988 -44.417 -63.075 1.00 56.88 76 ARG A O 1
ATOM 570 N N . ASP A 1 77 ? 9.984 -42.891 -64.397 1.00 65.44 77 ASP A N 1
ATOM 571 C CA . ASP A 1 77 ? 11.063 -42.732 -65.379 1.00 65.44 77 ASP A CA 1
ATOM 572 C C . ASP A 1 77 ? 12.033 -41.615 -64.953 1.00 65.44 77 ASP A C 1
ATOM 574 O O . ASP A 1 77 ? 13.245 -41.755 -65.129 1.00 65.44 77 ASP A O 1
ATOM 578 N N . ALA A 1 78 ? 11.521 -40.552 -64.320 1.00 60.66 78 ALA A N 1
ATOM 579 C CA . ALA A 1 78 ? 12.287 -39.404 -63.833 1.00 60.66 78 ALA A CA 1
ATOM 580 C C . ALA A 1 78 ? 13.451 -39.807 -62.906 1.00 60.66 78 ALA A C 1
ATOM 582 O O . ALA A 1 78 ? 14.588 -39.401 -63.135 1.00 60.66 78 ALA A O 1
ATOM 583 N N . ALA A 1 79 ? 13.210 -40.689 -61.927 1.00 56.69 79 ALA A N 1
ATOM 584 C CA . ALA A 1 79 ? 14.256 -41.178 -61.018 1.00 56.69 79 ALA A CA 1
ATOM 585 C C . ALA A 1 79 ? 15.358 -41.995 -61.730 1.00 56.69 79 ALA A C 1
ATOM 587 O O . ALA A 1 79 ? 16.524 -41.975 -61.329 1.00 56.69 79 ALA A O 1
ATOM 588 N N . PHE A 1 80 ? 15.018 -42.712 -62.808 1.00 64.38 80 PHE A N 1
ATOM 589 C CA . PHE A 1 80 ? 16.010 -43.435 -63.608 1.00 64.38 80 PHE A CA 1
ATOM 590 C C . PHE A 1 80 ? 16.802 -42.484 -64.514 1.00 64.38 80 PHE A C 1
ATOM 592 O O . PHE A 1 80 ? 18.011 -42.659 -64.687 1.00 64.38 80 PHE A O 1
ATOM 599 N N . ALA A 1 81 ? 16.134 -41.467 -65.062 1.00 64.62 81 ALA A N 1
ATOM 600 C CA . ALA A 1 81 ? 16.746 -40.445 -65.895 1.00 64.62 81 ALA A CA 1
ATOM 601 C C . ALA A 1 81 ? 17.698 -39.530 -65.109 1.00 64.62 81 ALA A C 1
ATOM 603 O O . ALA A 1 81 ? 18.778 -39.241 -65.614 1.00 64.62 81 ALA A O 1
ATOM 604 N N . ASP A 1 82 ? 17.373 -39.157 -63.869 1.00 65.12 82 ASP A N 1
ATOM 605 C CA . ASP A 1 82 ? 18.264 -38.373 -63.001 1.00 65.12 82 ASP A CA 1
ATOM 606 C C . ASP A 1 82 ? 19.571 -39.130 -62.695 1.00 65.12 82 ASP A C 1
ATOM 608 O O . ASP A 1 82 ? 20.676 -38.649 -62.962 1.00 65.12 82 ASP A O 1
ATOM 612 N N . SER A 1 83 ? 19.458 -40.408 -62.310 1.00 64.75 83 SER A N 1
ATOM 613 C CA . SER A 1 83 ? 20.609 -41.310 -62.167 1.00 64.75 83 SER A CA 1
ATOM 614 C C . SER A 1 83 ? 21.432 -41.444 -63.460 1.00 64.75 83 SER A C 1
ATOM 616 O O . SER A 1 83 ? 22.635 -41.719 -63.418 1.00 64.75 83 SER A O 1
ATOM 618 N N . LEU A 1 84 ? 20.809 -41.296 -64.632 1.00 67.38 84 LEU A N 1
ATOM 619 C CA . LEU A 1 84 ? 21.487 -41.346 -65.926 1.00 67.38 84 LEU A CA 1
ATOM 620 C C . LEU A 1 84 ? 22.207 -40.022 -66.247 1.00 67.38 84 LEU A C 1
ATOM 622 O O . LEU A 1 84 ? 23.380 -40.045 -66.613 1.00 67.38 84 LEU A O 1
ATOM 626 N N . LEU A 1 85 ? 21.543 -38.881 -66.047 1.00 68.56 85 LEU A N 1
ATOM 627 C CA . LEU A 1 85 ? 22.093 -37.533 -66.238 1.00 68.56 85 LEU A CA 1
ATOM 628 C C . LEU A 1 85 ? 23.266 -37.260 -65.290 1.00 68.56 85 LEU A C 1
ATOM 630 O O . LEU A 1 85 ? 24.295 -36.743 -65.723 1.00 68.56 85 LEU A O 1
ATOM 634 N N . SER A 1 86 ? 23.153 -37.683 -64.029 1.00 62.91 86 SER A N 1
ATOM 635 C CA . SER A 1 86 ? 24.214 -37.549 -63.027 1.00 62.91 86 SER A CA 1
ATOM 636 C C . SER A 1 86 ? 25.448 -38.394 -63.385 1.00 62.91 86 SER A C 1
ATOM 638 O O . SER A 1 86 ? 26.582 -37.918 -63.304 1.00 62.91 86 SER A O 1
ATOM 640 N N . ARG A 1 87 ? 25.251 -39.602 -63.943 1.00 69.62 87 ARG A N 1
ATOM 641 C CA . ARG A 1 87 ? 26.345 -40.388 -64.549 1.00 69.62 87 ARG A CA 1
ATOM 642 C C . ARG A 1 87 ? 26.961 -39.691 -65.763 1.00 69.62 87 ARG A C 1
ATOM 644 O O . ARG A 1 87 ? 28.184 -39.669 -65.876 1.00 69.62 87 ARG A O 1
ATOM 651 N N . TYR A 1 88 ? 26.161 -39.086 -66.641 1.00 68.56 88 TYR A N 1
ATOM 652 C CA . TYR A 1 88 ? 26.698 -38.362 -67.795 1.00 68.56 88 TYR A CA 1
ATOM 653 C C . TYR A 1 88 ? 27.508 -37.120 -67.401 1.00 68.56 88 TYR A C 1
ATOM 655 O O . TYR A 1 88 ? 28.589 -36.920 -67.964 1.00 68.56 88 TYR A O 1
ATOM 663 N N . ARG A 1 89 ? 27.071 -36.367 -66.380 1.00 70.25 89 ARG A N 1
ATOM 664 C CA . ARG A 1 89 ? 27.857 -35.291 -65.749 1.00 70.25 89 ARG A CA 1
ATOM 665 C C . ARG A 1 89 ? 29.184 -35.827 -65.206 1.00 70.25 89 ARG A C 1
ATOM 667 O O . ARG A 1 89 ? 30.234 -35.296 -65.549 1.00 70.25 89 ARG A O 1
ATOM 674 N N . ALA A 1 90 ? 29.155 -36.916 -64.433 1.00 58.84 90 ALA A N 1
ATOM 675 C CA . ALA A 1 90 ? 30.359 -37.531 -63.861 1.00 58.84 90 ALA A CA 1
ATOM 676 C C . ALA A 1 90 ? 31.361 -38.041 -64.920 1.00 58.84 90 ALA A C 1
ATOM 678 O O . ALA A 1 90 ? 32.558 -38.103 -64.657 1.00 58.84 90 ALA A O 1
ATOM 679 N N . THR A 1 91 ? 30.894 -38.378 -66.128 1.00 61.69 91 THR A N 1
ATOM 680 C CA . THR A 1 91 ? 31.758 -38.747 -67.271 1.00 61.69 91 THR A CA 1
ATOM 681 C C . THR A 1 91 ? 32.200 -37.570 -68.152 1.00 61.69 91 THR A C 1
ATOM 683 O O . THR A 1 91 ? 32.892 -37.792 -69.144 1.00 61.69 91 THR A O 1
ATOM 686 N N . GLY A 1 92 ? 31.790 -36.333 -67.848 1.00 56.53 92 GLY A N 1
ATOM 687 C CA . GLY A 1 92 ? 32.084 -35.147 -68.666 1.00 56.53 92 GLY A CA 1
ATOM 688 C C . GLY A 1 92 ? 31.339 -35.081 -70.009 1.00 56.53 92 GLY A C 1
ATOM 689 O O . GLY A 1 92 ? 31.629 -34.214 -70.829 1.00 56.53 92 GLY A O 1
ATOM 690 N N . LEU A 1 93 ? 30.374 -35.979 -70.248 1.00 60.69 93 LEU A N 1
ATOM 691 C CA . LEU A 1 93 ? 29.529 -35.997 -71.453 1.00 60.69 93 LEU A CA 1
ATOM 692 C C . LEU A 1 93 ? 28.338 -35.019 -71.368 1.00 60.69 93 LEU A C 1
ATOM 694 O O . LEU A 1 93 ? 27.692 -34.757 -72.382 1.00 60.69 93 LEU A O 1
ATOM 698 N N . LEU A 1 94 ? 28.074 -34.466 -70.179 1.00 61.34 94 LEU A N 1
ATOM 699 C CA . LEU A 1 94 ? 27.209 -33.307 -69.931 1.00 61.34 94 LEU A CA 1
ATOM 700 C C . LEU A 1 94 ? 28.035 -32.201 -69.253 1.00 61.34 94 LEU A C 1
ATOM 702 O O . LEU A 1 94 ? 28.765 -32.493 -68.306 1.00 61.34 94 LEU A O 1
ATOM 706 N N . SER A 1 95 ? 27.890 -30.939 -69.680 1.00 59.09 95 SER A N 1
ATOM 707 C CA . SER A 1 95 ? 28.494 -29.804 -68.959 1.00 59.09 95 SER A CA 1
ATOM 708 C C . SER A 1 95 ? 27.763 -29.531 -67.639 1.00 59.09 95 SER A C 1
ATOM 710 O O . SER A 1 95 ? 26.584 -29.860 -67.501 1.00 59.09 95 SER A O 1
ATOM 712 N N . GLY A 1 96 ? 28.437 -28.895 -66.673 1.00 53.06 96 GLY A N 1
ATOM 713 C CA . GLY A 1 96 ? 27.839 -28.557 -65.372 1.00 53.06 96 GLY A CA 1
ATOM 714 C C . GLY A 1 96 ? 26.575 -27.697 -65.490 1.00 53.06 96 GLY A C 1
ATOM 715 O O . GLY A 1 96 ? 25.566 -28.008 -64.866 1.00 53.06 96 GLY A O 1
ATOM 716 N N . THR A 1 97 ? 26.596 -26.695 -66.373 1.00 51.34 97 THR A N 1
ATOM 717 C CA . THR A 1 97 ? 25.438 -25.845 -66.694 1.00 51.34 97 THR A CA 1
ATOM 718 C C . THR A 1 97 ? 24.309 -26.612 -67.383 1.00 51.34 97 THR A C 1
ATOM 720 O O . THR A 1 97 ? 23.151 -26.455 -67.010 1.00 51.34 97 THR A O 1
ATOM 723 N N . SER A 1 98 ? 24.622 -27.510 -68.328 1.00 57.84 98 SER A N 1
ATOM 724 C CA . SER A 1 98 ? 23.606 -28.361 -68.974 1.00 57.84 98 SER A CA 1
ATOM 725 C C . SER A 1 98 ? 22.997 -29.383 -68.012 1.00 57.84 98 SER A C 1
ATOM 727 O O . SER A 1 98 ? 21.844 -29.769 -68.180 1.00 57.84 98 SER A O 1
ATOM 729 N N . PHE A 1 99 ? 23.762 -29.844 -67.018 1.00 63.34 99 PHE A N 1
ATOM 730 C CA . PHE A 1 99 ? 23.251 -30.710 -65.961 1.00 63.34 99 PHE A CA 1
ATOM 731 C C . PHE A 1 99 ? 22.294 -29.954 -65.038 1.00 63.34 99 PHE A C 1
ATOM 733 O O . PHE A 1 99 ? 21.210 -30.467 -64.797 1.00 63.34 99 PHE A O 1
ATOM 740 N N . LEU A 1 100 ? 22.650 -28.743 -64.591 1.00 53.69 100 LEU A N 1
ATOM 741 C CA . LEU A 1 100 ? 21.793 -27.911 -63.736 1.00 53.69 100 LEU A CA 1
ATOM 742 C C . LEU A 1 100 ? 20.460 -27.552 -64.419 1.00 53.69 100 LEU A C 1
ATOM 744 O O . LEU A 1 100 ? 19.405 -27.769 -63.827 1.00 53.69 100 LEU A O 1
ATOM 748 N N . ASP A 1 101 ? 20.494 -27.117 -65.684 1.00 59.69 101 ASP A N 1
ATOM 749 C CA . ASP A 1 101 ? 19.292 -26.848 -66.500 1.00 59.69 101 ASP A CA 1
ATOM 750 C C . ASP A 1 101 ? 18.390 -28.098 -66.624 1.00 59.69 101 ASP A C 1
ATOM 752 O O . ASP A 1 101 ? 17.169 -28.024 -66.500 1.00 59.69 101 ASP A O 1
ATOM 756 N N . LEU A 1 102 ? 18.976 -29.290 -66.796 1.00 59.84 102 LEU A N 1
ATOM 757 C CA . LEU A 1 102 ? 18.212 -30.539 -66.920 1.00 59.84 102 LEU A CA 1
ATOM 758 C C . LEU A 1 102 ? 17.745 -31.132 -65.576 1.00 59.84 102 LEU A C 1
ATOM 760 O O . LEU A 1 102 ? 16.683 -31.756 -65.542 1.00 59.84 102 LEU A O 1
ATOM 764 N N . SER A 1 103 ? 18.477 -30.939 -64.474 1.00 57.44 103 SER A N 1
ATOM 765 C CA . SER A 1 103 ? 18.076 -31.417 -63.141 1.00 57.44 103 SER A CA 1
ATOM 766 C C . SER A 1 103 ? 17.002 -30.527 -62.511 1.00 57.44 103 SER A C 1
ATOM 768 O O . SER A 1 103 ? 16.089 -31.038 -61.862 1.00 57.44 103 SER A O 1
ATOM 770 N N . GLN A 1 104 ? 17.042 -29.209 -62.751 1.00 52.84 104 GLN A N 1
ATOM 771 C CA . GLN A 1 104 ? 15.976 -28.292 -62.325 1.00 52.84 104 GLN A CA 1
ATOM 772 C C . GLN A 1 104 ? 14.623 -28.641 -62.970 1.00 52.84 104 GLN A C 1
ATOM 774 O O . GLN A 1 104 ? 13.595 -28.567 -62.298 1.00 52.84 104 GLN A O 1
ATOM 779 N N . ILE A 1 105 ? 14.611 -29.111 -64.225 1.00 53.31 105 ILE A N 1
ATOM 780 C CA . ILE A 1 105 ? 13.392 -29.599 -64.897 1.00 53.31 105 ILE A CA 1
ATOM 781 C C . ILE A 1 105 ? 12.816 -30.836 -64.184 1.00 53.31 105 ILE A C 1
ATOM 783 O O . ILE A 1 105 ? 11.608 -30.903 -63.958 1.00 53.31 105 ILE A O 1
ATOM 787 N N . ILE A 1 106 ? 13.656 -31.792 -63.768 1.00 54.94 106 ILE A N 1
ATOM 788 C CA . ILE A 1 106 ? 13.207 -32.973 -63.003 1.00 54.94 106 ILE A CA 1
ATOM 789 C C . ILE A 1 106 ? 12.641 -32.554 -61.636 1.00 54.94 106 ILE A C 1
ATOM 791 O O . ILE A 1 106 ? 11.560 -33.006 -61.257 1.00 54.94 106 ILE A O 1
ATOM 795 N N . SER A 1 107 ? 13.315 -31.633 -60.939 1.00 45.22 107 SER A N 1
ATOM 796 C CA . SER A 1 107 ? 12.871 -31.100 -59.642 1.00 45.22 107 SER A CA 1
ATOM 797 C C . SER A 1 107 ? 11.509 -30.386 -59.724 1.00 45.22 107 SER A C 1
ATOM 799 O O . SER A 1 107 ? 10.598 -30.688 -58.948 1.00 45.22 107 SER A O 1
ATOM 801 N N . ARG A 1 108 ? 11.306 -29.528 -60.738 1.00 43.22 108 ARG A N 1
ATOM 802 C CA . ARG A 1 108 ? 10.013 -28.859 -61.006 1.00 43.22 108 ARG A CA 1
ATOM 803 C C . ARG A 1 108 ? 8.886 -29.828 -61.382 1.00 43.22 108 ARG A C 1
ATOM 805 O O . ARG A 1 108 ? 7.717 -29.532 -61.164 1.00 43.22 108 ARG A O 1
ATOM 812 N N . THR A 1 109 ? 9.219 -31.002 -61.918 1.00 43.75 109 THR A N 1
ATOM 813 C CA . THR A 1 109 ? 8.221 -32.008 -62.316 1.00 43.75 109 THR A CA 1
ATOM 814 C C . THR A 1 109 ? 7.811 -32.923 -61.152 1.00 43.75 109 THR A C 1
ATOM 816 O O . THR A 1 109 ? 6.697 -33.444 -61.134 1.00 43.75 109 THR A O 1
ATOM 819 N N . LEU A 1 110 ? 8.665 -33.071 -60.132 1.00 40.12 110 LEU A N 1
ATOM 820 C CA . LEU A 1 110 ? 8.343 -33.772 -58.880 1.00 40.12 110 LEU A CA 1
ATOM 821 C C . LEU A 1 110 ? 7.459 -32.948 -57.927 1.00 40.12 110 LEU A C 1
ATOM 823 O O . LEU A 1 110 ? 6.785 -33.526 -57.077 1.00 40.12 110 LEU A O 1
ATOM 827 N N . THR A 1 111 ? 7.423 -31.623 -58.083 1.00 39.28 111 THR A N 1
ATOM 828 C CA . THR A 1 111 ? 6.653 -30.698 -57.230 1.00 39.28 111 THR A CA 1
ATOM 829 C C . THR A 1 111 ? 5.250 -30.365 -57.755 1.00 39.28 111 THR A C 1
ATOM 831 O O . THR A 1 111 ? 4.436 -29.857 -56.991 1.00 39.28 111 THR A O 1
ATOM 834 N N . TYR A 1 112 ? 4.915 -30.697 -59.011 1.00 35.06 112 TYR A N 1
ATOM 835 C CA . TYR A 1 112 ? 3.627 -30.331 -59.637 1.00 35.06 112 TYR A CA 1
ATOM 836 C C . TYR A 1 112 ? 2.795 -31.524 -60.162 1.00 35.06 112 TYR A C 1
ATOM 838 O O . TYR A 1 112 ? 2.063 -31.424 -61.146 1.00 35.06 112 TYR A O 1
ATOM 846 N N . GLY A 1 113 ? 2.884 -32.678 -59.485 1.00 30.00 113 GLY A N 1
ATOM 847 C CA . GLY A 1 113 ? 2.188 -33.926 -59.841 1.00 30.00 113 GLY A CA 1
ATOM 848 C C . GLY A 1 113 ? 1.295 -34.480 -58.724 1.00 30.00 113 GLY A C 1
ATOM 849 O O . GLY A 1 113 ? 1.582 -35.534 -58.161 1.00 30.00 113 GLY A O 1
ATOM 850 N N . GLY A 1 114 ? 0.210 -33.784 -58.374 1.00 34.81 114 GLY A N 1
ATOM 851 C CA . GLY A 1 114 ? -0.605 -34.132 -57.204 1.00 34.81 114 GLY A CA 1
ATOM 852 C C . GLY A 1 114 ? -1.364 -35.469 -57.291 1.00 34.81 114 GLY A C 1
ATOM 853 O O . GLY A 1 114 ? -2.235 -35.633 -58.148 1.00 34.81 114 GLY A O 1
ATOM 854 N N . ARG A 1 115 ? -1.117 -36.376 -56.326 1.00 29.69 115 ARG A N 1
ATOM 855 C CA . ARG A 1 115 ? -2.133 -37.252 -55.688 1.00 29.69 115 ARG A CA 1
ATOM 856 C C . ARG A 1 115 ? -1.599 -38.004 -54.454 1.00 29.69 115 ARG A C 1
ATOM 858 O O . ARG A 1 115 ? -0.811 -38.930 -54.582 1.00 29.69 115 ARG A O 1
ATOM 865 N N . ASN A 1 116 ? -2.182 -37.670 -53.301 1.00 31.66 116 ASN A N 1
ATOM 866 C CA . ASN A 1 116 ? -2.323 -38.468 -52.074 1.00 31.66 116 ASN A CA 1
ATOM 867 C C . ASN A 1 116 ? -1.053 -39.036 -51.393 1.00 31.66 116 ASN A C 1
ATOM 869 O O . ASN A 1 116 ? -0.639 -40.156 -51.672 1.00 31.66 116 ASN A O 1
ATOM 873 N N . GLY A 1 117 ? -0.661 -38.394 -50.288 1.00 33.44 117 GLY A N 1
ATOM 874 C CA . GLY A 1 117 ? -1.232 -38.823 -49.003 1.00 33.44 117 GLY A CA 1
ATOM 875 C C . GLY A 1 117 ? -0.279 -39.413 -47.959 1.00 33.44 117 GLY A C 1
ATOM 876 O O . GLY A 1 117 ? -0.112 -40.626 -47.911 1.00 33.44 117 GLY A O 1
ATOM 877 N N . TYR A 1 118 ? 0.162 -38.563 -47.027 1.00 30.19 118 TYR A N 1
ATOM 878 C CA . TYR A 1 118 ? 0.370 -38.912 -45.615 1.00 30.19 118 TYR A CA 1
ATOM 879 C C . TYR A 1 118 ? -0.049 -37.727 -44.737 1.00 30.19 118 TYR A C 1
ATOM 881 O O . TYR A 1 118 ? 0.765 -36.886 -44.380 1.00 30.19 118 TYR A O 1
ATOM 889 N N . GLY A 1 119 ? -1.339 -37.659 -44.408 1.00 26.34 119 GLY A N 1
ATOM 890 C CA . GLY A 1 119 ? -1.771 -36.973 -43.193 1.00 26.34 119 GLY A CA 1
ATOM 891 C C . GLY A 1 119 ? -1.658 -37.958 -42.034 1.00 26.34 119 GLY A C 1
ATOM 892 O O . GLY A 1 119 ? -2.041 -39.121 -42.194 1.00 26.34 119 GLY A O 1
ATOM 893 N N . PHE A 1 120 ? -1.130 -37.518 -40.896 1.00 22.66 120 PHE A N 1
ATOM 894 C CA . PHE A 1 120 ? -1.129 -38.304 -39.668 1.00 22.66 120 PHE A CA 1
ATOM 895 C C . PHE A 1 120 ? -1.977 -37.588 -38.621 1.00 22.66 120 PHE A C 1
ATOM 897 O O . PHE A 1 120 ? -1.819 -36.395 -38.387 1.00 22.66 120 PHE A O 1
ATOM 904 N N . THR A 1 121 ? -2.890 -38.331 -38.009 1.00 24.78 121 THR A N 1
ATOM 905 C CA . THR A 1 121 ? -3.699 -37.889 -36.874 1.00 24.78 121 THR A CA 1
ATOM 906 C C . THR A 1 121 ? -3.709 -39.051 -35.892 1.00 24.78 121 THR A C 1
ATOM 908 O O . THR A 1 121 ? -3.975 -40.187 -36.292 1.00 24.78 121 THR A O 1
ATOM 911 N N . MET A 1 122 ? -3.399 -38.784 -34.628 1.00 24.92 122 MET A N 1
ATOM 912 C CA . MET A 1 122 ? -3.532 -39.732 -33.518 1.00 24.92 122 MET A CA 1
ATOM 913 C C . MET A 1 122 ? -4.459 -39.119 -32.450 1.00 24.92 122 MET A C 1
ATOM 915 O O . MET A 1 122 ? -4.722 -37.918 -32.504 1.00 24.92 122 MET A O 1
ATOM 919 N N . PRO A 1 123 ? -5.094 -39.945 -31.601 1.00 26.50 123 PRO A N 1
ATOM 920 C CA . PRO A 1 123 ? -6.471 -39.693 -31.182 1.00 26.50 123 PRO A CA 1
ATOM 921 C C . PRO A 1 123 ? -6.612 -38.911 -29.872 1.00 26.50 123 PRO A C 1
ATOM 923 O O . PRO A 1 123 ? -5.780 -39.010 -28.976 1.00 26.50 123 PRO A O 1
ATOM 926 N N . SER A 1 124 ? -7.745 -38.221 -29.737 1.00 22.58 124 SER A N 1
ATOM 927 C CA . SER A 1 124 ? -8.151 -37.520 -28.519 1.00 22.58 124 SER A CA 1
ATOM 928 C C . SER A 1 124 ? -8.493 -38.470 -27.366 1.00 22.58 124 SER A C 1
ATOM 930 O O . SER A 1 124 ? -9.152 -39.496 -27.570 1.00 22.58 124 SER A O 1
ATOM 932 N N . GLY A 1 125 ? -8.176 -38.032 -26.146 1.00 30.16 125 GLY A N 1
ATOM 933 C CA . GLY A 1 125 ? -8.741 -38.561 -24.908 1.00 30.16 125 GLY A CA 1
ATOM 934 C C . GLY A 1 125 ? -7.721 -39.179 -23.958 1.00 30.16 125 GLY A C 1
ATOM 935 O O . GLY A 1 125 ? -7.573 -40.396 -23.947 1.00 30.16 125 GLY A O 1
ATOM 936 N N . TRP A 1 126 ? -7.123 -38.341 -23.105 1.00 26.09 126 TRP A N 1
ATOM 937 C CA . TRP A 1 126 ? -6.876 -38.574 -21.670 1.00 26.09 126 TRP A CA 1
ATOM 938 C C . TRP A 1 126 ? -6.630 -37.202 -21.007 1.00 26.09 126 TRP A C 1
ATOM 940 O O . TRP A 1 126 ? -5.836 -36.420 -21.513 1.00 26.09 126 TRP A O 1
ATOM 950 N N . TYR A 1 127 ? -7.349 -36.903 -19.920 1.00 26.08 127 TYR A N 1
ATOM 951 C CA . TYR A 1 127 ? -7.323 -35.623 -19.189 1.00 26.08 127 TYR A CA 1
ATOM 952 C C . TYR A 1 127 ? -6.487 -35.756 -17.891 1.00 26.08 127 TYR A C 1
ATOM 954 O O . TYR A 1 127 ? -6.659 -36.775 -17.228 1.00 26.08 127 TYR A O 1
ATOM 962 N N . ASN A 1 128 ? -5.668 -34.735 -17.561 1.00 24.78 128 ASN A N 1
ATOM 963 C CA . ASN A 1 128 ? -5.307 -34.110 -16.250 1.00 24.78 128 ASN A CA 1
ATOM 964 C C . ASN A 1 128 ? -5.212 -34.920 -14.916 1.00 24.78 128 ASN A C 1
ATOM 966 O O . ASN A 1 128 ? -5.877 -35.947 -14.781 1.00 24.78 128 ASN A O 1
ATOM 970 N N . PRO A 1 129 ? -4.533 -34.421 -13.838 1.00 35.97 129 PRO A N 1
ATOM 971 C CA . PRO A 1 129 ? -3.672 -33.217 -13.665 1.00 35.97 129 PRO A CA 1
ATOM 972 C C . PRO A 1 129 ? -2.356 -33.470 -12.841 1.00 35.97 129 PRO A C 1
ATOM 974 O O . PRO A 1 129 ? -1.941 -34.619 -12.691 1.00 35.97 129 PRO A O 1
ATOM 977 N N . ILE A 1 130 ? -1.809 -32.390 -12.232 1.00 23.48 130 ILE A N 1
ATOM 978 C CA . ILE A 1 130 ? -0.599 -32.175 -11.379 1.00 23.48 130 ILE A CA 1
ATOM 979 C C . ILE A 1 130 ? 0.552 -31.624 -12.240 1.00 23.48 130 ILE A C 1
ATOM 981 O O . ILE A 1 130 ? 0.904 -32.268 -13.218 1.00 23.48 130 ILE A O 1
ATOM 985 N N . GLY A 1 131 ? 1.184 -30.477 -11.979 1.00 24.12 131 GLY A N 1
ATOM 986 C CA . GLY A 1 131 ? 1.308 -29.604 -10.797 1.00 24.12 131 GLY A CA 1
ATOM 987 C C . GLY A 1 131 ? 2.719 -28.980 -10.870 1.00 24.12 131 GLY A C 1
ATOM 988 O O . GLY A 1 131 ? 3.616 -29.658 -11.363 1.00 24.12 131 GLY A O 1
ATOM 989 N N . ALA A 1 132 ? 2.909 -27.716 -10.479 1.00 37.66 132 ALA A N 1
ATOM 990 C CA . ALA A 1 132 ? 4.127 -26.951 -10.799 1.00 37.66 132 ALA A CA 1
ATOM 991 C C . ALA A 1 132 ? 5.432 -27.598 -10.295 1.00 37.66 132 ALA A C 1
ATOM 993 O O . ALA A 1 132 ? 5.480 -28.019 -9.142 1.00 37.66 132 ALA A O 1
ATOM 994 N N . PHE A 1 133 ? 6.473 -27.622 -11.141 1.00 28.30 133 PHE A N 1
ATOM 995 C CA . PHE A 1 133 ? 7.886 -27.745 -10.754 1.00 28.30 133 PHE A CA 1
ATOM 996 C C . PHE A 1 133 ? 8.819 -27.335 -11.903 1.00 28.30 133 PHE A C 1
ATOM 998 O O . PHE A 1 133 ? 8.755 -27.918 -12.983 1.00 28.30 133 PHE A O 1
ATOM 1005 N N . TYR A 1 134 ? 9.749 -26.423 -11.608 1.00 33.28 134 TYR A N 1
ATOM 1006 C CA . TYR A 1 134 ? 11.070 -26.387 -12.241 1.00 33.28 134 TYR A CA 1
ATOM 1007 C C . TYR A 1 134 ? 11.772 -27.748 -12.044 1.00 33.28 134 TYR A C 1
ATOM 1009 O O . TYR A 1 134 ? 11.878 -28.227 -10.914 1.00 33.28 134 TYR A O 1
ATOM 1017 N N . GLU A 1 135 ? 12.336 -28.320 -13.108 1.00 28.56 135 GLU A N 1
ATOM 1018 C CA . GLU A 1 135 ? 13.450 -29.283 -13.050 1.00 28.56 135 GLU A CA 1
ATOM 1019 C C . GLU A 1 135 ? 14.508 -28.787 -14.046 1.00 28.56 135 GLU A C 1
ATOM 1021 O O . GLU A 1 135 ? 14.335 -28.857 -15.262 1.00 28.56 135 GLU A O 1
ATOM 1026 N N . ALA A 1 136 ? 15.592 -28.203 -13.532 1.00 31.36 136 ALA A N 1
ATOM 1027 C CA . ALA A 1 136 ? 16.580 -27.520 -14.360 1.00 31.36 136 ALA A CA 1
ATOM 1028 C C . ALA A 1 136 ? 17.336 -28.501 -15.275 1.00 31.36 136 ALA A C 1
ATOM 1030 O O . ALA A 1 136 ? 18.023 -29.412 -14.798 1.00 31.36 136 ALA A O 1
ATOM 1031 N N . LYS A 1 137 ? 17.315 -28.266 -16.597 1.00 36.31 137 LYS A N 1
ATOM 1032 C CA . LYS A 1 137 ? 18.089 -29.049 -17.580 1.00 36.31 137 LYS A CA 1
ATOM 1033 C C 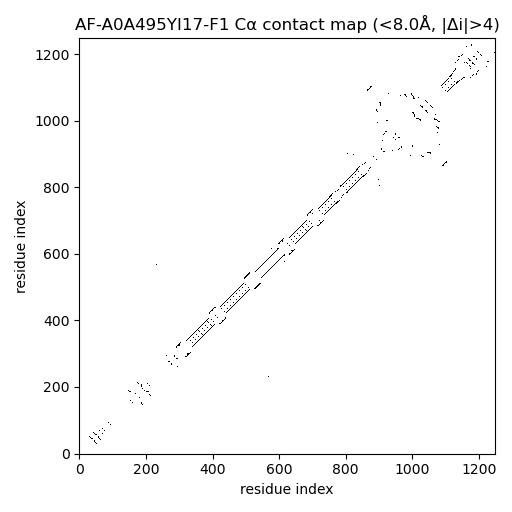. LYS A 1 137 ? 19.595 -28.749 -17.539 1.00 36.31 137 LYS A C 1
ATOM 1035 O O . LYS A 1 137 ? 20.212 -28.389 -18.541 1.00 36.31 137 LYS A O 1
ATOM 1040 N N . SER A 1 138 ? 20.250 -29.047 -16.418 1.00 40.78 138 SER A N 1
ATOM 1041 C CA . SER A 1 138 ? 21.676 -29.371 -16.464 1.00 40.78 138 SER A CA 1
ATOM 1042 C C . SER A 1 138 ? 21.849 -30.678 -17.241 1.00 40.78 138 SER A C 1
ATOM 1044 O O . SER A 1 138 ? 21.482 -31.757 -16.763 1.00 40.78 138 SER A O 1
ATOM 1046 N N . ALA A 1 139 ? 22.457 -30.603 -18.430 1.00 42.94 139 ALA A N 1
ATOM 1047 C CA . ALA A 1 139 ? 22.650 -31.734 -19.350 1.00 42.94 139 ALA A CA 1
ATOM 1048 C C . ALA A 1 139 ? 23.451 -32.929 -18.771 1.00 42.94 139 ALA A C 1
ATOM 1050 O O . ALA A 1 139 ? 23.640 -33.947 -19.444 1.00 42.94 139 ALA A O 1
ATOM 1051 N N . ALA A 1 140 ? 23.939 -32.821 -17.531 1.00 43.25 140 ALA A N 1
ATOM 1052 C CA . ALA A 1 140 ? 24.679 -33.854 -16.824 1.00 43.25 140 ALA A CA 1
ATOM 1053 C C . ALA A 1 140 ? 23.824 -34.777 -15.927 1.00 43.25 140 ALA A C 1
ATOM 1055 O O . ALA A 1 140 ? 24.288 -35.893 -15.666 1.00 43.25 140 ALA A O 1
ATOM 1056 N N . PHE A 1 141 ? 22.630 -34.371 -15.451 1.00 45.47 141 PHE A N 1
ATOM 1057 C CA . PHE A 1 141 ? 21.971 -35.085 -14.336 1.00 45.47 141 PHE A CA 1
ATOM 1058 C C . PHE A 1 141 ? 20.483 -35.458 -14.454 1.00 45.47 141 PHE A C 1
ATOM 1060 O O . PHE A 1 141 ? 20.155 -36.522 -13.921 1.00 45.47 141 PHE A O 1
ATOM 1067 N N . ASP A 1 142 ? 19.614 -34.723 -15.160 1.00 39.06 142 ASP A N 1
ATOM 1068 C CA . ASP A 1 142 ? 18.201 -35.138 -15.307 1.00 39.06 142 ASP A CA 1
ATOM 1069 C C . ASP A 1 142 ? 17.909 -35.932 -16.604 1.00 39.06 142 ASP A C 1
ATOM 1071 O O . ASP A 1 142 ? 18.589 -35.801 -17.628 1.00 39.06 142 ASP A O 1
ATOM 1075 N N . LYS A 1 143 ? 16.923 -36.839 -16.519 1.00 50.16 143 LYS A N 1
ATOM 1076 C CA . LYS A 1 143 ? 16.344 -37.649 -17.606 1.00 50.16 143 LYS A CA 1
ATOM 1077 C C . LYS A 1 143 ? 14.829 -37.859 -17.452 1.00 50.16 143 LYS A C 1
ATOM 1079 O O . LYS A 1 143 ? 14.304 -38.837 -18.003 1.00 50.16 143 LYS A O 1
ATOM 1084 N N . ALA A 1 144 ? 14.136 -37.022 -16.681 1.00 44.97 144 ALA A N 1
ATOM 1085 C CA . ALA A 1 144 ? 12.681 -36.992 -16.672 1.00 44.97 144 ALA A CA 1
ATOM 1086 C C . ALA A 1 144 ? 12.139 -36.421 -18.000 1.00 44.97 144 ALA A C 1
ATOM 1088 O O . ALA A 1 144 ? 12.886 -36.038 -18.900 1.00 44.97 144 ALA A O 1
ATOM 1089 N N . ALA A 1 145 ? 10.817 -36.440 -18.157 1.00 48.56 145 ALA A N 1
ATOM 1090 C CA . ALA A 1 145 ? 10.133 -35.747 -19.243 1.00 48.56 145 ALA A CA 1
ATOM 1091 C C . ALA A 1 145 ? 9.256 -34.657 -18.625 1.00 48.56 145 ALA A C 1
ATOM 1093 O O . ALA A 1 145 ? 8.540 -34.953 -17.665 1.00 48.56 145 ALA A O 1
ATOM 1094 N N . SER A 1 146 ? 9.332 -33.451 -19.190 1.00 48.31 146 SER A N 1
ATOM 1095 C CA . SER A 1 146 ? 8.647 -32.240 -18.728 1.00 48.31 146 SER A CA 1
ATOM 1096 C C . SER A 1 146 ? 7.147 -32.433 -18.449 1.00 48.31 146 SER A C 1
ATOM 1098 O O . SER A 1 146 ? 6.465 -33.265 -19.065 1.00 48.31 146 SER A O 1
ATOM 1100 N N . ILE A 1 147 ? 6.634 -31.634 -17.509 1.00 45.31 147 ILE A N 1
ATOM 1101 C CA . ILE A 1 147 ? 5.203 -31.496 -17.210 1.00 45.31 147 ILE A CA 1
ATOM 1102 C C . ILE A 1 147 ? 4.515 -30.487 -18.150 1.00 45.31 147 ILE A C 1
ATOM 1104 O O . ILE A 1 147 ? 3.317 -30.648 -18.394 1.00 45.31 147 ILE A O 1
ATOM 1108 N N . ALA A 1 148 ? 5.245 -29.524 -18.727 1.00 49.78 148 ALA A N 1
ATOM 1109 C CA . ALA A 1 148 ? 4.696 -28.383 -19.472 1.00 49.78 148 ALA A CA 1
ATOM 1110 C C . ALA A 1 148 ? 3.848 -28.792 -20.695 1.00 49.78 148 ALA A C 1
ATOM 1112 O O . ALA A 1 148 ? 2.759 -28.258 -20.911 1.00 49.78 148 ALA A O 1
ATOM 1113 N N . ASP A 1 149 ? 4.225 -29.883 -21.379 1.00 52.09 149 ASP A N 1
ATOM 1114 C CA . ASP A 1 149 ? 3.499 -30.500 -22.512 1.00 52.09 149 ASP A CA 1
ATOM 1115 C C . ASP A 1 149 ? 2.080 -31.037 -22.142 1.00 52.09 149 ASP A C 1
ATOM 1117 O O . ASP A 1 149 ? 1.428 -31.723 -22.938 1.00 52.09 149 ASP A O 1
ATOM 1121 N N . LYS A 1 150 ? 1.593 -30.777 -20.913 1.00 47.53 150 LYS A N 1
ATOM 1122 C CA . LYS A 1 150 ? 0.281 -31.186 -20.368 1.00 47.53 150 LYS A CA 1
ATOM 1123 C C . LYS A 1 150 ? -0.523 -30.078 -19.673 1.00 47.53 150 LYS A C 1
ATOM 1125 O O . LYS A 1 150 ? -1.627 -30.373 -19.210 1.00 47.53 150 LYS A O 1
ATOM 1130 N N . THR A 1 151 ? -0.032 -28.843 -19.605 1.00 53.84 151 THR A N 1
ATOM 1131 C CA . THR A 1 151 ? -0.725 -27.709 -18.955 1.00 53.84 151 THR A CA 1
ATOM 1132 C C . THR A 1 151 ? -0.933 -26.546 -19.935 1.00 53.84 151 THR A C 1
ATOM 1134 O O . THR A 1 151 ? -0.304 -25.506 -19.782 1.00 53.84 151 THR A O 1
ATOM 1137 N N . PRO A 1 152 ? -1.785 -26.714 -20.969 1.00 65.50 152 PRO A N 1
ATOM 1138 C CA . PRO A 1 152 ? -1.982 -25.702 -22.004 1.00 65.50 152 PRO A CA 1
ATOM 1139 C C . PRO A 1 152 ? -2.749 -24.475 -21.497 1.00 65.50 152 PRO A C 1
ATOM 1141 O O . PRO A 1 152 ? -3.816 -24.617 -20.893 1.00 65.50 152 PRO A O 1
ATOM 1144 N N . VAL A 1 153 ? -2.260 -23.288 -21.857 1.00 68.81 153 VAL A N 1
ATOM 1145 C CA . VAL A 1 153 ? -2.946 -22.003 -21.651 1.00 68.81 153 VAL A CA 1
ATOM 1146 C C . VAL A 1 153 ? -3.818 -21.693 -22.865 1.00 68.81 153 VAL A C 1
ATOM 1148 O O . VAL A 1 153 ? -3.379 -21.852 -24.005 1.00 68.81 153 VAL A O 1
ATOM 1151 N N . LEU A 1 154 ? -5.069 -21.281 -22.647 1.00 77.88 154 LEU A N 1
ATOM 1152 C CA . LEU A 1 154 ? -6.030 -21.046 -23.727 1.00 77.88 154 LEU A CA 1
ATOM 1153 C C . LEU A 1 154 ? -5.965 -19.611 -24.282 1.00 77.88 154 LEU A C 1
ATOM 1155 O O . LEU A 1 154 ? -6.133 -18.644 -23.536 1.00 77.88 154 LEU A O 1
ATOM 1159 N N . LEU A 1 155 ? -5.811 -19.499 -25.605 1.00 73.06 155 LEU A N 1
ATOM 1160 C CA . LEU A 1 155 ? -5.661 -18.241 -26.342 1.00 73.06 155 LEU A CA 1
ATOM 1161 C C . LEU A 1 155 ? -6.772 -18.038 -27.388 1.00 73.06 155 LEU A C 1
ATOM 1163 O O . LEU A 1 155 ? -7.438 -18.993 -27.800 1.00 73.06 155 LEU A O 1
ATOM 1167 N N . ASP A 1 156 ? -6.971 -16.802 -27.848 1.00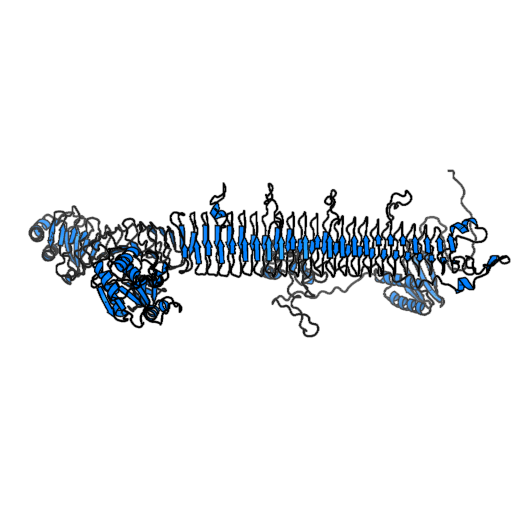 75.50 156 ASP A N 1
ATOM 1168 C CA . ASP A 1 156 ? -7.884 -16.475 -28.948 1.00 75.50 156 ASP A CA 1
ATOM 1169 C C . ASP A 1 156 ? -7.203 -16.466 -30.336 1.00 75.50 156 ASP A C 1
ATOM 1171 O O . ASP A 1 156 ? -6.097 -16.978 -30.525 1.00 75.50 156 ASP A O 1
ATOM 1175 N N . ALA A 1 157 ? -7.890 -15.922 -31.346 1.00 68.44 157 ALA A N 1
ATOM 1176 C CA . ALA A 1 157 ? -7.411 -15.885 -32.725 1.00 68.44 157 ALA A CA 1
ATOM 1177 C C . ALA A 1 157 ? -6.235 -14.913 -32.942 1.00 68.44 157 ALA A C 1
ATOM 1179 O O . ALA A 1 157 ? -5.519 -15.063 -33.933 1.00 68.44 157 ALA A O 1
ATOM 1180 N N . ASN A 1 158 ? -6.036 -13.968 -32.018 1.00 66.50 158 ASN A N 1
ATOM 1181 C CA . ASN A 1 158 ? -4.939 -13.002 -31.991 1.00 66.50 158 ASN A CA 1
ATOM 1182 C C . ASN A 1 158 ? -3.802 -13.451 -31.051 1.00 66.50 158 ASN A C 1
ATOM 1184 O O . ASN A 1 158 ? -2.826 -12.725 -30.898 1.00 66.50 158 ASN A O 1
ATOM 1188 N N . ARG A 1 159 ? -3.910 -14.655 -30.463 1.00 66.12 159 ARG A N 1
ATOM 1189 C CA . ARG A 1 159 ? -3.018 -15.227 -29.435 1.00 66.12 159 ARG A CA 1
ATOM 1190 C C . ARG A 1 159 ? -3.092 -14.547 -28.060 1.00 66.12 159 ARG A C 1
ATOM 1192 O O . ARG A 1 159 ? -2.178 -14.710 -27.261 1.00 66.12 159 ARG A O 1
ATOM 1199 N N . TRP A 1 160 ? -4.181 -13.850 -27.740 1.00 63.19 160 TRP A N 1
ATOM 1200 C CA . TRP A 1 160 ? -4.366 -13.261 -26.408 1.00 63.19 160 TRP A CA 1
ATOM 1201 C C . TRP A 1 160 ? -4.968 -14.260 -25.416 1.00 63.19 160 TRP A C 1
ATOM 1203 O O . TRP A 1 160 ? -5.815 -15.077 -25.793 1.00 63.19 160 TRP A O 1
ATOM 1213 N N . GLY A 1 161 ? -4.555 -14.179 -24.147 1.00 68.75 161 GLY A N 1
ATOM 1214 C CA . GLY A 1 161 ? -5.072 -15.007 -23.054 1.00 68.75 161 GLY A CA 1
ATOM 1215 C C . GLY A 1 161 ? -6.583 -14.852 -22.874 1.00 68.75 161 GLY A C 1
ATOM 1216 O O . GLY A 1 161 ? -7.104 -13.746 -22.754 1.00 68.75 161 GLY A O 1
ATOM 1217 N N . VAL A 1 162 ? -7.322 -15.965 -22.860 1.00 65.12 162 VAL A N 1
ATOM 1218 C CA . VAL A 1 162 ? -8.790 -15.934 -22.756 1.00 65.12 162 VAL A CA 1
ATOM 1219 C C . VAL A 1 162 ? -9.223 -16.160 -21.313 1.00 65.12 162 VAL A C 1
ATOM 1221 O O . VAL A 1 162 ? -8.876 -17.174 -20.719 1.00 65.12 162 VAL A O 1
ATOM 1224 N N . GLY A 1 163 ? -10.016 -15.245 -20.751 1.00 66.56 163 GLY A N 1
ATOM 1225 C CA . GLY A 1 163 ? -10.577 -15.381 -19.402 1.00 66.56 163 GLY A CA 1
ATOM 1226 C C . GLY A 1 163 ? -11.809 -16.300 -19.313 1.00 66.56 163 GLY A C 1
ATOM 1227 O O . GLY A 1 163 ? -12.531 -16.518 -20.292 1.00 66.56 163 GLY A O 1
ATOM 1228 N N . VAL A 1 164 ? -12.107 -16.791 -18.101 1.00 66.69 164 VAL A N 1
ATOM 1229 C CA . VAL A 1 164 ? -13.258 -17.676 -17.800 1.00 66.69 164 VAL A CA 1
ATOM 1230 C C . VAL A 1 164 ? -14.589 -17.108 -18.314 1.00 66.69 164 VAL A C 1
ATOM 1232 O O . VAL A 1 164 ? -15.408 -17.841 -18.873 1.00 66.69 164 VAL A O 1
ATOM 1235 N N . SER A 1 165 ? -14.811 -15.802 -18.156 1.00 68.69 165 SER A N 1
ATOM 1236 C CA . SER A 1 165 ? -16.026 -15.091 -18.583 1.00 68.69 165 SER A CA 1
ATOM 1237 C C . SER A 1 165 ? -16.223 -15.114 -20.105 1.00 68.69 165 SER A C 1
ATOM 1239 O O . SER A 1 165 ? -17.330 -15.372 -20.589 1.00 68.69 165 SER A O 1
ATOM 1241 N N . ALA A 1 166 ? -15.145 -14.941 -20.875 1.00 75.62 166 ALA A N 1
ATOM 1242 C CA . ALA A 1 166 ? -15.172 -15.038 -22.331 1.00 75.62 166 ALA A CA 1
ATOM 1243 C C . ALA A 1 166 ? -15.537 -16.466 -22.788 1.00 75.62 166 ALA A C 1
ATOM 1245 O O . ALA A 1 166 ? -16.337 -16.636 -23.713 1.00 75.62 166 ALA A O 1
ATOM 1246 N N . LEU A 1 167 ? -15.052 -17.502 -22.093 1.00 78.56 167 LEU A N 1
ATOM 1247 C CA . LEU A 1 167 ? -15.435 -18.895 -22.367 1.00 78.56 167 LEU A CA 1
ATOM 1248 C C . LEU A 1 167 ? -16.885 -19.201 -21.988 1.00 78.56 167 LEU A C 1
ATOM 1250 O O . LEU A 1 167 ? -17.589 -19.853 -22.755 1.00 78.56 167 LEU A O 1
ATOM 1254 N N . GLN A 1 168 ? -17.388 -18.673 -20.872 1.00 79.38 168 GLN A N 1
ATOM 1255 C CA . GLN A 1 168 ? -18.810 -18.789 -20.522 1.00 79.38 168 GLN A CA 1
ATOM 1256 C C . GLN A 1 168 ? -19.726 -18.144 -21.571 1.00 79.38 168 GLN A C 1
ATOM 1258 O O . GLN A 1 168 ? -20.798 -18.676 -21.853 1.00 79.38 168 GLN A O 1
ATOM 1263 N N . SER A 1 169 ? -19.305 -17.037 -22.193 1.00 80.00 169 SER A N 1
ATOM 1264 C CA . SER A 1 169 ? -20.088 -16.373 -23.246 1.00 80.00 169 SER A CA 1
ATOM 1265 C C . SER A 1 169 ? -20.142 -17.142 -24.576 1.00 80.00 169 SER A C 1
ATOM 1267 O O . SER A 1 169 ? -21.071 -16.931 -25.359 1.00 80.00 169 SER A O 1
ATOM 1269 N N . ARG A 1 170 ? -19.179 -18.046 -24.825 1.00 81.75 170 ARG A N 1
ATOM 1270 C CA . ARG A 1 170 ? -19.113 -18.884 -26.034 1.00 81.75 170 ARG A CA 1
ATOM 1271 C C . ARG A 1 170 ? -19.990 -20.144 -25.962 1.00 81.75 170 ARG A C 1
ATOM 1273 O O . ARG A 1 170 ? -20.315 -20.675 -27.020 1.00 81.75 170 ARG A O 1
ATOM 1280 N N . ASP A 1 171 ? -20.434 -20.585 -24.777 1.00 81.88 171 ASP A N 1
ATOM 1281 C CA . ASP A 1 171 ? -21.409 -21.687 -24.614 1.00 81.88 171 ASP A CA 1
ATOM 1282 C C . ASP A 1 171 ? -22.823 -21.190 -24.978 1.00 81.88 171 ASP A C 1
ATOM 1284 O O . ASP A 1 171 ? -23.682 -20.898 -24.137 1.00 81.88 171 ASP A O 1
ATOM 1288 N N . ALA A 1 172 ? -23.042 -21.018 -26.282 1.00 75.25 172 ALA A N 1
ATOM 1289 C CA . ALA A 1 172 ? -24.267 -20.467 -26.842 1.00 75.25 172 ALA A CA 1
ATOM 1290 C C . ALA A 1 172 ? -25.463 -21.413 -26.651 1.00 75.25 172 ALA A C 1
ATOM 1292 O O . ALA A 1 172 ? -26.613 -20.958 -26.591 1.00 75.25 172 ALA A O 1
ATOM 1293 N N . ASN A 1 173 ? -25.204 -22.721 -26.565 1.00 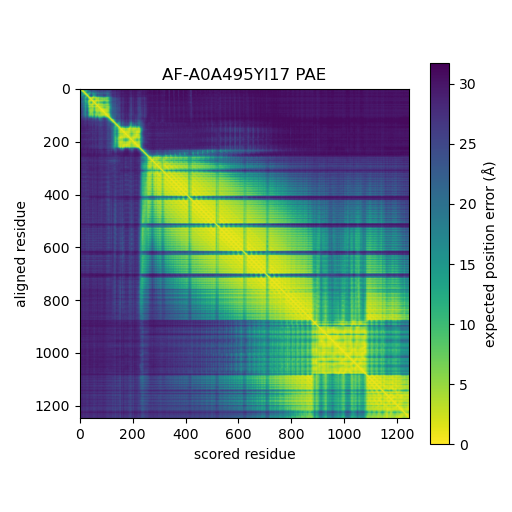73.75 173 ASN A N 1
ATOM 1294 C CA . ASN A 1 173 ? -26.228 -23.744 -26.384 1.00 73.75 173 ASN A CA 1
ATOM 1295 C C . ASN A 1 173 ? -26.575 -24.020 -24.896 1.00 73.75 173 ASN A C 1
ATOM 1297 O O . ASN A 1 173 ? -27.697 -24.455 -24.609 1.00 73.75 173 ASN A O 1
ATOM 1301 N N . ARG A 1 174 ? -25.682 -23.647 -23.967 1.00 75.19 174 ARG A N 1
ATOM 1302 C CA . ARG A 1 174 ? -25.776 -23.768 -22.500 1.00 75.19 174 ARG A CA 1
ATOM 1303 C C . ARG A 1 174 ? -25.853 -25.204 -21.977 1.00 75.19 174 ARG A C 1
ATOM 1305 O O . ARG A 1 174 ? -26.553 -25.456 -20.990 1.00 75.19 174 ARG A O 1
ATOM 1312 N N . ASP A 1 175 ? -25.156 -26.147 -22.610 1.00 71.44 175 ASP A N 1
ATOM 1313 C CA . ASP A 1 175 ? -25.018 -27.517 -22.087 1.00 71.44 175 ASP A CA 1
ATOM 1314 C C . ASP A 1 175 ? -23.856 -27.689 -21.090 1.00 71.44 175 ASP A C 1
ATOM 1316 O O . ASP A 1 175 ? -23.698 -28.766 -20.501 1.00 71.44 175 ASP A O 1
ATOM 1320 N N . GLY A 1 176 ? -23.103 -26.614 -20.822 1.00 73.62 176 GLY A N 1
ATOM 1321 C CA . GLY A 1 176 ? -21.954 -26.606 -19.924 1.00 73.62 176 GLY A CA 1
ATOM 1322 C C . GLY A 1 176 ? -20.656 -27.023 -20.613 1.00 73.62 176 GLY A C 1
ATOM 1323 O O . GLY A 1 176 ? -19.709 -27.419 -19.919 1.00 73.62 176 GLY A O 1
ATOM 1324 N N . LYS A 1 177 ? -20.607 -26.981 -21.951 1.00 80.75 177 LYS A N 1
ATOM 1325 C CA . LYS A 1 177 ? -19.421 -27.272 -22.756 1.00 80.75 177 LYS A CA 1
ATOM 1326 C C . LYS A 1 177 ? -19.325 -26.361 -23.977 1.00 80.75 177 LYS A C 1
ATOM 1328 O O . LYS A 1 177 ? -20.315 -26.106 -24.644 1.00 80.75 177 LYS A O 1
ATOM 1333 N N . LEU A 1 178 ? -18.103 -25.999 -24.355 1.00 83.44 178 LEU A N 1
ATOM 1334 C CA . LEU A 1 178 ? -17.821 -25.487 -25.696 1.00 83.44 178 LEU A CA 1
ATOM 1335 C C . LEU A 1 178 ? -17.633 -26.658 -26.658 1.00 83.44 178 LEU A C 1
ATOM 1337 O O . LEU A 1 178 ? -16.725 -27.477 -26.463 1.00 83.44 178 LEU A O 1
ATOM 1341 N N . THR A 1 179 ? -18.469 -26.738 -27.698 1.00 84.50 179 THR A N 1
ATOM 1342 C CA . THR A 1 179 ? -18.354 -27.766 -28.743 1.00 84.50 179 THR A CA 1
ATOM 1343 C C . THR A 1 179 ? -18.618 -27.227 -30.152 1.00 84.50 179 THR A C 1
ATOM 1345 O O . THR A 1 179 ? -19.351 -26.264 -30.371 1.00 84.50 179 THR A O 1
ATOM 1348 N N . GLY A 1 180 ? -18.031 -27.877 -31.163 1.00 81.38 180 GLY A N 1
ATOM 1349 C CA . GLY A 1 180 ? -18.253 -27.507 -32.563 1.00 81.38 180 GLY A CA 1
ATOM 1350 C C . GLY A 1 180 ? -17.862 -26.053 -32.844 1.00 81.38 180 GLY A C 1
ATOM 1351 O O . GLY A 1 180 ? -16.728 -25.671 -32.587 1.00 81.38 180 GLY A O 1
ATOM 1352 N N . ALA A 1 181 ? -18.806 -25.253 -33.351 1.00 81.00 181 ALA A N 1
ATOM 1353 C CA . ALA A 1 181 ? -18.574 -23.848 -33.706 1.00 81.00 181 ALA A CA 1
ATOM 1354 C C . ALA A 1 181 ? -18.297 -22.928 -32.497 1.00 81.00 181 ALA A C 1
ATOM 1356 O O . ALA A 1 181 ? -17.821 -21.812 -32.667 1.00 81.00 181 ALA A O 1
ATOM 1357 N N . GLU A 1 182 ? -18.568 -23.379 -31.270 1.00 81.88 182 GLU A N 1
ATOM 1358 C CA . GLU A 1 182 ? -18.279 -22.624 -30.038 1.00 81.88 182 GLU A CA 1
ATOM 1359 C C . GLU A 1 182 ? -16.773 -22.618 -29.698 1.00 81.88 182 GLU A C 1
ATOM 1361 O O . GLU A 1 182 ? -16.328 -21.849 -28.848 1.00 81.88 182 GLU A O 1
ATOM 1366 N N . LEU A 1 183 ? -15.988 -23.458 -30.387 1.00 83.00 183 LEU A N 1
ATOM 1367 C CA . LEU A 1 183 ? -14.526 -23.530 -30.314 1.00 83.00 183 LEU A CA 1
ATOM 1368 C C . LEU A 1 183 ? -13.823 -22.778 -31.464 1.00 83.00 183 LEU A C 1
ATOM 1370 O O . LEU A 1 183 ? -12.591 -22.748 -31.509 1.00 83.00 183 LEU A O 1
ATOM 1374 N N . ASP A 1 184 ? -14.572 -22.196 -32.409 1.00 80.94 184 ASP A N 1
ATOM 1375 C CA . ASP A 1 184 ? -13.992 -21.524 -33.576 1.00 80.94 184 ASP A CA 1
ATOM 1376 C C . ASP A 1 184 ? -13.190 -20.279 -33.147 1.00 80.94 184 ASP A C 1
ATOM 1378 O O . ASP A 1 184 ? -13.692 -19.385 -32.463 1.00 80.94 184 ASP A O 1
ATOM 1382 N N . GLY A 1 185 ? -11.926 -20.214 -33.579 1.00 76.31 185 GLY A N 1
ATOM 1383 C CA . GLY A 1 185 ? -11.018 -19.103 -33.276 1.00 76.31 185 GLY A CA 1
ATOM 1384 C C . GLY A 1 185 ? -10.296 -19.188 -31.926 1.00 76.31 185 GLY A C 1
ATOM 1385 O O . GLY A 1 185 ? -9.720 -18.192 -31.513 1.00 76.31 185 GLY A O 1
ATOM 1386 N N . LEU A 1 186 ? -10.310 -20.337 -31.243 1.00 84.12 186 LEU A N 1
ATOM 1387 C CA . LEU A 1 186 ? -9.486 -20.585 -30.053 1.00 84.12 186 LEU A CA 1
ATOM 1388 C C . LEU A 1 186 ? -8.213 -21.387 -30.392 1.00 84.12 186 LEU A C 1
ATOM 1390 O O . LEU A 1 186 ? -8.211 -22.262 -31.267 1.00 84.12 186 LEU A O 1
ATOM 1394 N N . GLN A 1 187 ? -7.135 -21.104 -29.665 1.00 81.19 187 GLN A N 1
ATOM 1395 C CA . GLN A 1 187 ? -5.825 -21.759 -29.737 1.00 81.19 187 GLN A CA 1
ATOM 1396 C C . GLN A 1 187 ? -5.345 -22.121 -28.319 1.00 81.19 187 GLN A C 1
ATOM 1398 O O . GLN A 1 187 ? -6.011 -21.812 -27.331 1.00 81.19 187 GLN A O 1
ATOM 1403 N N . VAL A 1 188 ? -4.207 -22.803 -28.208 1.00 76.88 188 VAL A N 1
ATOM 1404 C CA . VAL A 1 188 ? -3.462 -22.937 -26.952 1.00 76.88 188 VAL A CA 1
ATOM 1405 C C . VAL A 1 188 ? -1.987 -22.645 -27.165 1.00 76.88 188 VAL A C 1
ATOM 1407 O O . VAL A 1 188 ? -1.453 -22.905 -28.245 1.00 76.88 188 VAL A O 1
ATOM 1410 N N . TRP A 1 189 ? -1.330 -22.181 -26.114 1.00 73.62 189 TRP A N 1
ATOM 1411 C CA . TRP A 1 189 ? 0.122 -22.203 -25.997 1.00 73.62 189 TRP A CA 1
ATOM 1412 C C . TRP A 1 189 ? 0.549 -23.336 -25.059 1.00 73.62 189 TRP A C 1
ATOM 1414 O O . TRP A 1 189 ? -0.171 -23.698 -24.119 1.00 73.62 189 TRP A O 1
ATOM 1424 N N . ILE A 1 190 ? 1.677 -23.954 -25.399 1.00 67.94 190 ILE A N 1
ATOM 1425 C CA . ILE A 1 190 ? 2.345 -25.008 -24.643 1.00 67.94 190 ILE A CA 1
ATOM 1426 C C . ILE A 1 190 ? 3.839 -24.724 -24.745 1.00 67.94 190 ILE A C 1
ATOM 1428 O O . ILE A 1 190 ? 4.456 -25.139 -25.728 1.00 67.94 190 ILE A O 1
ATOM 1432 N N . ASP A 1 191 ? 4.362 -24.058 -23.721 1.00 58.19 191 ASP A N 1
ATOM 1433 C CA . ASP A 1 191 ? 5.790 -23.910 -23.452 1.00 58.19 191 ASP A CA 1
ATOM 1434 C C . ASP A 1 191 ? 6.456 -25.300 -23.479 1.00 58.19 191 ASP A C 1
ATOM 1436 O O . ASP A 1 191 ? 6.117 -26.201 -22.701 1.00 58.19 191 ASP A O 1
ATOM 1440 N N . ALA A 1 192 ? 7.289 -25.541 -24.487 1.00 58.62 192 ALA A N 1
ATOM 1441 C CA . ALA A 1 192 ? 7.826 -26.852 -24.844 1.00 58.62 192 ALA A CA 1
ATOM 1442 C C . ALA A 1 192 ? 9.355 -26.908 -24.731 1.00 58.62 192 ALA A C 1
ATOM 1444 O O . ALA A 1 192 ? 9.919 -28.006 -24.600 1.00 58.62 192 ALA A O 1
ATOM 1445 N N . ASN A 1 193 ? 10.019 -25.755 -24.783 1.00 56.53 193 ASN A N 1
ATOM 1446 C CA . ASN A 1 193 ? 11.426 -25.564 -24.430 1.00 56.53 193 ASN A CA 1
ATOM 1447 C C . ASN A 1 193 ? 11.627 -25.276 -22.922 1.00 56.53 193 ASN A C 1
ATOM 1449 O O . ASN A 1 193 ? 12.690 -25.653 -22.411 1.00 56.53 193 ASN A O 1
ATOM 1453 N N . GLU A 1 194 ? 10.584 -24.820 -22.215 1.00 49.50 194 GLU A N 1
ATOM 1454 C CA . GLU A 1 194 ? 10.545 -24.403 -20.800 1.00 49.50 194 GLU A CA 1
ATOM 1455 C C . GLU A 1 194 ? 11.220 -23.039 -20.557 1.00 49.50 194 GLU A C 1
ATOM 1457 O O . GLU A 1 194 ? 11.943 -22.890 -19.569 1.00 49.50 194 GLU A O 1
ATOM 1462 N N . ASP A 1 195 ? 11.023 -22.077 -21.471 1.00 50.31 195 ASP A N 1
ATOM 1463 C CA . ASP A 1 195 ? 11.579 -20.711 -21.389 1.00 50.31 195 ASP A CA 1
ATOM 1464 C C . ASP A 1 195 ? 10.547 -19.589 -21.159 1.00 50.31 195 ASP A C 1
ATOM 1466 O O . ASP A 1 195 ? 10.936 -18.437 -20.978 1.00 50.31 195 ASP A O 1
ATOM 1470 N N . GLY A 1 196 ? 9.248 -19.908 -21.103 1.00 46.69 196 GLY A N 1
ATOM 1471 C CA . GLY A 1 196 ? 8.187 -18.924 -20.870 1.00 46.69 196 GLY A CA 1
ATOM 1472 C C . GLY A 1 196 ? 7.860 -18.009 -22.060 1.00 46.69 196 GLY A C 1
ATOM 1473 O O . GLY A 1 196 ? 6.955 -17.181 -21.941 1.00 46.69 196 GLY A O 1
ATOM 1474 N N . ILE A 1 197 ? 8.516 -18.168 -23.214 1.00 53.38 197 ILE A N 1
ATOM 1475 C CA . ILE A 1 197 ? 8.325 -17.320 -24.397 1.00 53.38 197 ILE A CA 1
ATOM 1476 C C . ILE A 1 197 ? 7.459 -18.042 -25.434 1.00 53.38 197 ILE A C 1
ATOM 1478 O O . ILE A 1 197 ? 7.667 -19.197 -25.787 1.00 53.38 197 ILE A O 1
ATOM 1482 N N . GLY A 1 198 ? 6.458 -17.338 -25.966 1.00 59.69 198 GLY A N 1
ATOM 1483 C CA . GLY A 1 198 ? 5.522 -17.881 -26.950 1.00 59.69 198 GLY A CA 1
ATOM 1484 C C . GLY A 1 198 ? 6.156 -18.157 -28.315 1.00 59.69 198 GLY A C 1
ATOM 1485 O O . GLY A 1 198 ? 6.035 -17.343 -29.233 1.00 59.69 198 GLY A O 1
ATOM 1486 N N . ASP A 1 199 ? 6.782 -19.319 -28.481 1.00 67.81 199 ASP A N 1
ATOM 1487 C CA . ASP A 1 199 ? 7.559 -19.626 -29.679 1.00 67.81 199 ASP A CA 1
ATOM 1488 C C . ASP A 1 199 ? 6.692 -20.160 -30.849 1.00 67.81 199 ASP A C 1
ATOM 1490 O O . ASP A 1 199 ? 5.606 -20.737 -30.685 1.00 67.81 199 ASP A O 1
ATOM 1494 N N . ALA A 1 200 ? 7.153 -20.005 -32.095 1.00 55.53 200 ALA A N 1
ATOM 1495 C CA . ALA A 1 200 ? 6.352 -20.347 -33.286 1.00 55.53 200 ALA A CA 1
ATOM 1496 C C . ALA A 1 200 ? 6.033 -21.857 -33.420 1.00 55.53 200 ALA A C 1
ATOM 1498 O O . ALA A 1 200 ? 5.138 -22.242 -34.183 1.00 55.53 200 ALA A O 1
ATOM 1499 N N . GLY A 1 201 ? 6.753 -22.714 -32.686 1.00 61.59 201 GLY A N 1
ATOM 1500 C CA . GLY A 1 201 ? 6.496 -24.154 -32.562 1.00 61.59 201 GLY A CA 1
ATOM 1501 C C . GLY A 1 201 ? 5.505 -24.547 -31.456 1.00 61.59 201 GLY A C 1
ATOM 1502 O O . GLY A 1 201 ? 5.089 -25.709 -31.394 1.00 61.59 201 GLY A O 1
ATOM 1503 N N . GLU A 1 202 ? 5.113 -23.602 -30.603 1.00 64.31 202 GLU A N 1
ATOM 1504 C CA . GLU A 1 202 ? 4.452 -23.859 -29.317 1.00 64.31 202 GLU A CA 1
ATOM 1505 C C . GLU A 1 202 ? 2.978 -23.480 -29.288 1.00 64.31 202 GLU A C 1
ATOM 1507 O O . GLU A 1 202 ? 2.179 -24.107 -28.586 1.00 64.31 202 GLU A O 1
ATOM 1512 N N . PHE A 1 203 ? 2.581 -22.518 -30.121 1.00 72.25 203 PHE A N 1
ATOM 1513 C CA . PHE A 1 203 ? 1.175 -22.255 -30.392 1.00 72.25 203 PHE A CA 1
ATOM 1514 C C . PHE A 1 203 ? 0.557 -23.410 -31.190 1.00 72.25 203 PHE A C 1
ATOM 1516 O O . PHE A 1 203 ? 0.894 -23.677 -32.348 1.00 72.25 203 PHE A O 1
ATOM 1523 N N . ARG A 1 204 ? -0.404 -24.102 -30.578 1.00 77.38 204 ARG A N 1
ATOM 1524 C CA . ARG A 1 204 ? -1.126 -25.237 -31.164 1.00 77.38 204 ARG A CA 1
ATOM 1525 C C . ARG A 1 204 ? -2.607 -24.870 -31.268 1.00 77.38 204 ARG A C 1
ATOM 1527 O O . ARG A 1 204 ? -3.211 -24.388 -30.317 1.00 77.38 204 ARG A O 1
ATOM 1534 N N . SER A 1 205 ? -3.256 -25.137 -32.402 1.00 78.31 205 SER A N 1
ATOM 1535 C CA . SER A 1 205 ? -4.728 -25.093 -32.438 1.00 78.31 205 SER A CA 1
ATOM 1536 C C . SER A 1 205 ? -5.316 -26.112 -31.452 1.00 78.31 205 SER A C 1
ATOM 1538 O O . SER A 1 205 ? -4.689 -27.137 -31.173 1.00 78.31 205 SER A O 1
ATOM 1540 N N . LEU A 1 206 ? -6.552 -25.905 -30.983 1.00 75.38 206 LEU A N 1
ATOM 1541 C CA . LEU A 1 206 ? -7.231 -26.867 -30.095 1.00 75.38 206 LEU A CA 1
ATOM 1542 C C . LEU A 1 206 ? -7.199 -28.306 -30.636 1.00 75.38 206 LEU A C 1
ATOM 1544 O O . LEU A 1 206 ? -6.971 -29.258 -29.892 1.00 75.38 206 LEU A O 1
ATOM 1548 N N . ALA A 1 207 ? -7.333 -28.460 -31.957 1.00 70.50 207 ALA A N 1
ATOM 1549 C CA . ALA A 1 207 ? -7.234 -29.747 -32.637 1.00 70.50 207 ALA A CA 1
ATOM 1550 C C . ALA A 1 207 ? -5.822 -30.369 -32.579 1.00 70.50 207 ALA A C 1
ATOM 1552 O O . ALA A 1 207 ? -5.709 -31.592 -32.482 1.00 70.50 207 ALA A O 1
ATOM 1553 N N . GLN A 1 208 ? -4.754 -29.561 -32.617 1.00 70.44 208 GLN A N 1
ATOM 1554 C CA . GLN A 1 208 ? -3.366 -30.017 -32.435 1.00 70.44 208 GLN A CA 1
ATOM 1555 C C . GLN A 1 208 ? -3.061 -30.380 -30.972 1.00 70.44 208 GLN A C 1
ATOM 1557 O O . GLN A 1 208 ? -2.281 -31.299 -30.737 1.00 70.44 208 GLN A O 1
ATOM 1562 N N . ALA A 1 209 ? -3.714 -29.728 -30.005 1.00 69.81 209 ALA A N 1
ATOM 1563 C CA . ALA A 1 209 ? -3.638 -30.067 -28.579 1.00 69.81 209 ALA A CA 1
ATOM 1564 C C . ALA A 1 209 ? -4.595 -31.204 -28.147 1.00 69.81 209 ALA A C 1
ATOM 1566 O O . ALA A 1 209 ? -4.623 -31.597 -26.984 1.00 69.81 209 ALA A O 1
ATOM 1567 N N . GLY A 1 210 ? -5.392 -31.756 -29.071 1.00 73.44 210 GLY A N 1
ATOM 1568 C CA . GLY A 1 210 ? -6.323 -32.859 -28.798 1.00 73.44 210 GLY A CA 1
ATOM 1569 C C . GLY A 1 210 ? -7.617 -32.464 -28.069 1.00 73.44 210 GLY A C 1
ATOM 1570 O O . GLY A 1 210 ? -8.380 -33.347 -27.661 1.00 73.44 210 GLY A O 1
ATOM 1571 N N . ILE A 1 211 ? -7.888 -31.163 -27.937 1.00 76.50 211 ILE A N 1
ATOM 1572 C CA . ILE A 1 211 ? -9.058 -30.590 -27.266 1.00 76.50 211 ILE A CA 1
ATOM 1573 C C . ILE A 1 211 ? -10.223 -30.522 -28.266 1.00 76.50 211 ILE A C 1
ATOM 1575 O O . ILE A 1 211 ? -10.149 -29.852 -29.294 1.00 76.50 211 ILE A O 1
ATOM 1579 N N . SER A 1 212 ? -11.308 -31.246 -27.976 1.00 78.00 212 SER A N 1
ATOM 1580 C CA . SER A 1 212 ? -12.519 -31.311 -28.827 1.00 78.00 212 SER A CA 1
ATOM 1581 C C . SER A 1 212 ? -13.823 -30.970 -28.096 1.00 78.00 212 SER A C 1
ATOM 1583 O O . SER A 1 212 ? -14.845 -30.736 -28.740 1.00 78.00 212 SER A O 1
ATOM 1585 N N . GLU A 1 213 ? -13.777 -30.904 -26.766 1.00 84.19 213 GLU A N 1
ATOM 1586 C CA . GLU A 1 213 ? -14.765 -30.254 -25.911 1.00 84.19 213 GLU A CA 1
ATOM 1587 C C . GLU A 1 213 ? -14.024 -29.612 -24.732 1.00 84.19 213 GLU A C 1
ATOM 1589 O O . GLU A 1 213 ? -13.079 -30.204 -24.200 1.00 84.19 213 GLU A O 1
ATOM 1594 N N . ILE A 1 214 ? -14.463 -28.427 -24.313 1.00 80.81 214 ILE A N 1
ATOM 1595 C CA . ILE A 1 214 ? -14.004 -27.782 -23.076 1.00 80.81 214 ILE A CA 1
ATOM 1596 C C . ILE A 1 214 ? -15.212 -27.696 -22.151 1.00 80.81 214 ILE A C 1
ATOM 1598 O O . ILE A 1 214 ? -16.216 -27.098 -22.523 1.00 80.81 214 ILE A O 1
ATOM 1602 N N . ARG A 1 215 ? -15.154 -28.309 -20.967 1.00 76.31 215 ARG A N 1
ATOM 1603 C CA . ARG A 1 215 ? -16.273 -28.300 -20.012 1.00 76.31 215 ARG A CA 1
ATOM 1604 C C . ARG A 1 215 ? -16.163 -27.067 -19.118 1.00 76.31 215 ARG A C 1
ATOM 1606 O O . ARG A 1 215 ? -15.062 -26.724 -18.701 1.00 76.31 215 ARG A O 1
ATOM 1613 N N . ALA A 1 216 ? -17.290 -26.478 -18.725 1.00 72.69 216 ALA A N 1
ATOM 1614 C CA . ALA A 1 216 ? -17.320 -25.297 -17.854 1.00 72.69 216 ALA A CA 1
ATOM 1615 C C . ALA A 1 216 ? -16.597 -25.494 -16.505 1.00 72.69 216 ALA A C 1
ATOM 1617 O O . ALA A 1 216 ? -16.063 -24.544 -15.946 1.00 72.69 216 ALA A O 1
ATOM 1618 N N . VAL A 1 217 ? -16.533 -26.735 -16.005 1.00 52.25 217 VAL A N 1
ATOM 1619 C CA . VAL A 1 217 ? -15.788 -27.101 -14.783 1.00 52.25 217 VAL A CA 1
ATOM 1620 C C . VAL A 1 217 ? -14.264 -27.104 -14.951 1.00 52.25 217 VAL A C 1
ATOM 1622 O O . VAL A 1 217 ? -13.558 -27.145 -13.951 1.00 52.25 217 VAL A O 1
ATOM 1625 N N . ASP A 1 218 ? -13.763 -27.089 -16.189 1.00 59.59 218 ASP A N 1
ATOM 1626 C CA . ASP A 1 218 ? -12.330 -27.058 -16.498 1.00 59.59 218 ASP A CA 1
ATOM 1627 C C . ASP A 1 218 ? -11.843 -25.645 -16.867 1.00 59.59 218 ASP A C 1
ATOM 1629 O O . ASP A 1 218 ? -10.634 -25.449 -16.935 1.00 59.59 218 ASP A O 1
ATOM 1633 N N . TYR A 1 219 ? -12.741 -24.668 -17.100 1.00 75.75 219 TYR A N 1
ATOM 1634 C CA . TYR A 1 219 ? -12.376 -23.306 -17.538 1.00 75.75 219 TYR A CA 1
ATOM 1635 C C . TYR A 1 219 ? -11.342 -22.670 -16.604 1.00 75.75 219 TYR A C 1
ATOM 1637 O O . TYR A 1 219 ? -10.300 -22.216 -17.055 1.00 75.75 219 TYR A O 1
ATOM 1645 N N . ASP A 1 220 ? -11.596 -22.731 -15.299 1.00 50.16 220 ASP A N 1
ATOM 1646 C CA . ASP A 1 220 ? -10.704 -22.195 -14.272 1.00 50.16 220 ASP A CA 1
ATOM 1647 C C . ASP A 1 220 ? -9.296 -22.824 -14.304 1.00 50.16 220 ASP A C 1
ATOM 1649 O O . ASP A 1 220 ? -8.318 -22.171 -13.977 1.00 50.16 220 ASP A O 1
ATOM 1653 N N . VAL A 1 221 ? -9.153 -24.077 -14.748 1.00 49.53 221 VAL A N 1
ATOM 1654 C CA . VAL A 1 221 ? -7.851 -24.768 -14.807 1.00 49.53 221 VAL A CA 1
ATOM 1655 C C . VAL A 1 221 ? -7.046 -24.403 -16.061 1.00 49.53 221 VAL A C 1
ATOM 1657 O O . VAL A 1 221 ? -5.824 -24.496 -16.026 1.00 49.53 221 VAL A O 1
ATOM 1660 N N . ILE A 1 222 ? -7.702 -23.992 -17.151 1.00 59.78 222 ILE A N 1
ATOM 1661 C CA . ILE A 1 222 ? -7.063 -23.698 -18.455 1.00 59.78 222 ILE A CA 1
ATOM 1662 C C . ILE A 1 222 ? -6.885 -22.198 -18.743 1.00 59.78 222 ILE A C 1
ATOM 1664 O O . ILE A 1 222 ? -6.322 -21.836 -19.775 1.00 59.78 222 ILE A O 1
ATOM 1668 N N . THR A 1 223 ? -7.400 -21.331 -17.864 1.00 60.97 223 THR A N 1
ATOM 1669 C CA . THR A 1 223 ? -7.237 -19.868 -17.941 1.00 60.97 223 THR A CA 1
ATOM 1670 C C . THR A 1 223 ? -6.517 -19.276 -16.723 1.00 60.97 223 THR A C 1
ATOM 1672 O O . THR A 1 223 ? -6.420 -18.056 -16.612 1.00 60.97 223 THR A O 1
ATOM 1675 N N . ARG A 1 224 ? -6.041 -20.105 -15.782 1.00 48.72 224 ARG A N 1
ATOM 1676 C CA . ARG A 1 224 ? -5.119 -19.667 -14.718 1.00 48.72 224 ARG A CA 1
ATOM 1677 C C . ARG A 1 224 ? -3.817 -19.185 -15.361 1.00 48.72 224 ARG A C 1
ATOM 1679 O O . ARG A 1 224 ? -3.294 -19.873 -16.230 1.00 48.72 224 ARG A O 1
ATOM 1686 N N . GLY A 1 225 ? -3.331 -18.024 -14.925 1.00 48.81 225 GLY A N 1
ATOM 1687 C CA . GLY A 1 225 ? -2.180 -17.325 -15.513 1.00 48.81 225 GLY A CA 1
ATOM 1688 C C . GLY A 1 225 ? -2.548 -16.169 -16.454 1.00 48.81 225 GLY A C 1
ATOM 1689 O O . GLY A 1 225 ? -1.732 -15.289 -16.666 1.00 48.81 225 GLY A O 1
ATOM 1690 N N . ASN A 1 226 ? -3.790 -16.082 -16.949 1.00 53.41 226 ASN A N 1
ATOM 1691 C CA . ASN A 1 226 ? -4.194 -15.064 -17.937 1.00 53.41 226 ASN A CA 1
ATOM 1692 C C . ASN A 1 226 ? -4.555 -13.677 -17.344 1.00 53.41 226 ASN A C 1
ATOM 1694 O O . ASN A 1 226 ? -5.308 -12.946 -17.984 1.00 53.41 226 ASN A O 1
ATOM 1698 N N . HIS A 1 227 ? -4.152 -13.346 -16.109 1.00 38.62 227 HIS A N 1
ATOM 1699 C CA . HIS A 1 227 ? -4.704 -12.177 -15.392 1.00 38.62 227 HIS A CA 1
ATOM 1700 C C . HIS A 1 227 ? -3.719 -11.394 -14.500 1.00 38.62 227 HIS A C 1
ATOM 1702 O O . HIS A 1 227 ? -4.137 -10.431 -13.864 1.00 38.62 227 HIS A O 1
ATOM 1708 N N . HIS A 1 228 ? -2.443 -11.783 -14.461 1.00 36.53 228 HIS A N 1
ATOM 1709 C CA . HIS A 1 228 ? -1.369 -11.008 -13.834 1.00 36.53 228 HIS A CA 1
ATOM 1710 C C . HIS A 1 228 ? -0.177 -11.013 -14.783 1.00 36.53 228 HIS A C 1
ATOM 1712 O O . HIS A 1 228 ? 0.476 -12.040 -14.949 1.00 36.53 228 HIS A O 1
ATOM 1718 N N . HIS A 1 229 ? 0.027 -9.883 -15.449 1.00 30.72 229 HIS A N 1
ATOM 1719 C CA . HIS A 1 229 ? 1.229 -9.571 -16.203 1.00 30.72 229 HIS A CA 1
ATOM 1720 C C . HIS A 1 229 ? 1.253 -8.044 -16.340 1.00 30.72 229 HIS A C 1
ATOM 1722 O O . HIS A 1 229 ? 0.568 -7.496 -17.207 1.00 30.72 229 HIS A O 1
ATOM 1728 N N . ALA A 1 230 ? 2.022 -7.370 -15.481 1.00 29.80 230 ALA A N 1
ATOM 1729 C CA . ALA A 1 230 ? 2.825 -6.270 -16.001 1.00 29.80 230 ALA A CA 1
ATOM 1730 C C . ALA A 1 230 ? 3.659 -6.872 -17.140 1.00 29.80 230 ALA A C 1
ATOM 1732 O O . ALA A 1 230 ? 4.055 -8.040 -17.058 1.00 29.80 230 ALA A O 1
ATOM 1733 N N . SER A 1 231 ? 3.812 -6.163 -18.252 1.00 24.39 231 SER A N 1
ATOM 1734 C CA . SER A 1 231 ? 4.602 -6.668 -19.371 1.00 24.39 231 SER A CA 1
ATOM 1735 C C . SER A 1 231 ? 6.031 -6.915 -18.909 1.00 24.39 231 SER A C 1
ATOM 1737 O O . SER A 1 231 ? 6.788 -5.961 -18.810 1.00 24.39 231 SER A O 1
ATOM 1739 N N . ALA A 1 232 ? 6.386 -8.189 -18.688 1.00 29.55 232 ALA A N 1
ATOM 1740 C CA . ALA A 1 232 ? 7.777 -8.618 -18.706 1.00 29.55 232 ALA A CA 1
ATOM 1741 C C . ALA A 1 232 ? 8.463 -7.949 -19.907 1.00 29.55 232 ALA A C 1
ATOM 1743 O O . ALA A 1 232 ? 7.828 -7.915 -20.980 1.00 29.55 232 ALA A O 1
ATOM 1744 N N . PRO A 1 233 ? 9.689 -7.419 -19.735 1.00 29.02 233 PRO A N 1
ATOM 1745 C CA . PRO A 1 233 ? 10.389 -6.711 -20.792 1.00 29.02 233 PRO A CA 1
ATOM 1746 C C . PRO A 1 233 ? 10.356 -7.557 -22.058 1.00 29.02 233 PRO A C 1
ATOM 1748 O O . PRO A 1 233 ? 10.424 -8.796 -22.022 1.00 29.02 233 PRO A O 1
ATOM 1751 N N . ALA A 1 234 ? 10.161 -6.894 -23.195 1.00 28.41 234 ALA A N 1
ATOM 1752 C CA . ALA A 1 234 ? 10.137 -7.576 -24.473 1.00 28.41 234 ALA A CA 1
ATOM 1753 C C . ALA A 1 234 ? 11.556 -8.080 -24.733 1.00 28.41 234 ALA A C 1
ATOM 1755 O O . ALA A 1 234 ? 12.348 -7.338 -25.302 1.00 28.41 234 ALA A O 1
ATOM 1756 N N . ALA A 1 235 ? 11.851 -9.312 -24.282 1.00 30.27 235 ALA A N 1
ATOM 1757 C CA . ALA A 1 235 ? 13.184 -9.909 -24.258 1.00 30.27 235 ALA A CA 1
ATOM 1758 C C . ALA A 1 235 ? 13.952 -9.491 -25.509 1.00 30.27 235 ALA A C 1
ATOM 1760 O O . ALA A 1 235 ? 13.542 -9.889 -26.610 1.00 30.27 235 ALA A O 1
ATOM 1761 N N . ALA A 1 236 ? 14.964 -8.631 -25.303 1.00 31.95 236 ALA A N 1
ATOM 1762 C CA . ALA A 1 236 ? 15.446 -7.686 -26.308 1.00 31.95 236 ALA A CA 1
ATOM 1763 C C . ALA A 1 236 ? 15.517 -8.362 -27.681 1.00 31.95 236 ALA A C 1
ATOM 1765 O O . ALA A 1 236 ? 16.127 -9.438 -27.786 1.00 31.95 236 ALA A O 1
ATOM 1766 N N . PRO A 1 237 ? 14.841 -7.818 -28.715 1.00 35.75 237 PRO A N 1
ATOM 1767 C CA . PRO A 1 237 ? 14.609 -8.521 -29.967 1.00 35.75 237 PRO A CA 1
ATOM 1768 C C . PRO A 1 237 ? 15.959 -8.927 -30.541 1.00 35.75 237 PRO A C 1
ATOM 1770 O O . PRO A 1 237 ? 16.689 -8.058 -31.003 1.00 35.75 237 PRO A O 1
ATOM 1773 N N . TRP A 1 238 ? 16.264 -10.235 -30.435 1.00 34.03 238 TRP A N 1
ATOM 1774 C CA . TRP A 1 238 ? 17.599 -10.844 -30.564 1.00 34.03 238 TRP A CA 1
ATOM 1775 C C . TRP A 1 238 ? 18.606 -9.894 -31.213 1.00 34.03 238 TRP A C 1
ATOM 1777 O O . TRP A 1 238 ? 18.497 -9.746 -32.438 1.00 34.03 238 TRP A O 1
ATOM 1787 N N . LYS A 1 239 ? 19.547 -9.311 -30.423 1.00 39.19 239 LYS A N 1
ATOM 1788 C CA . LYS A 1 239 ? 20.686 -8.479 -30.903 1.00 39.19 239 LYS A CA 1
ATOM 1789 C C . LYS A 1 239 ? 21.014 -8.951 -32.315 1.00 39.19 239 LYS A C 1
ATOM 1791 O O . LYS A 1 239 ? 21.391 -10.129 -32.400 1.00 39.19 239 LYS A O 1
ATOM 1796 N N . PRO A 1 240 ? 20.750 -8.163 -33.385 1.00 39.81 240 PRO A N 1
ATOM 1797 C CA . PRO A 1 240 ? 20.673 -8.676 -34.746 1.00 39.81 240 PRO A CA 1
ATOM 1798 C C . PRO A 1 240 ? 21.888 -9.525 -35.074 1.00 39.81 240 PRO A C 1
ATOM 1800 O O . PRO A 1 240 ? 22.958 -9.013 -35.382 1.00 39.81 240 PRO A O 1
ATOM 1803 N N . SER A 1 241 ? 21.734 -10.847 -34.935 1.00 35.94 241 SER A N 1
ATOM 1804 C CA . SER A 1 241 ? 22.903 -11.715 -34.992 1.00 35.94 241 SER A CA 1
ATOM 1805 C C . SER A 1 241 ? 23.541 -11.529 -36.360 1.00 35.94 241 SER A C 1
ATOM 1807 O O . SER A 1 241 ? 22.806 -11.384 -37.343 1.00 35.94 241 SER A O 1
ATOM 1809 N N . GLU A 1 242 ? 24.869 -11.620 -36.440 1.00 42.28 242 GLU A N 1
ATOM 1810 C CA . GLU A 1 242 ? 25.687 -11.429 -37.654 1.00 42.28 242 GLU A CA 1
ATOM 1811 C C . GLU A 1 242 ? 25.178 -12.214 -38.898 1.00 42.28 242 GLU A C 1
ATOM 1813 O O . GLU A 1 242 ? 25.615 -12.004 -40.027 1.00 42.28 242 GLU A O 1
ATOM 1818 N N . ALA A 1 243 ? 24.218 -13.125 -38.710 1.00 32.16 243 ALA A N 1
ATOM 1819 C CA . ALA A 1 243 ? 23.364 -13.760 -39.706 1.00 32.16 243 ALA A CA 1
ATOM 1820 C C . ALA A 1 243 ? 22.661 -12.834 -40.729 1.00 32.16 243 ALA A C 1
ATOM 1822 O O . ALA A 1 243 ? 22.164 -13.371 -41.726 1.00 32.16 243 ALA A O 1
ATOM 1823 N N . SER A 1 244 ? 22.614 -11.508 -40.539 1.00 36.81 244 SER A N 1
ATOM 1824 C CA . SER A 1 244 ? 22.266 -10.553 -41.610 1.00 36.81 244 SER A CA 1
ATOM 1825 C C . SER A 1 244 ? 23.330 -9.503 -41.923 1.00 36.81 244 SER A C 1
ATOM 1827 O O . SER A 1 244 ? 23.015 -8.542 -42.622 1.00 36.81 244 SER A O 1
ATOM 1829 N N . GLN A 1 245 ? 24.600 -9.733 -41.564 1.00 40.97 245 GLN A N 1
ATOM 1830 C CA . GLN A 1 245 ? 25.673 -9.166 -42.382 1.00 40.97 245 GLN A CA 1
ATOM 1831 C C . GLN A 1 245 ? 25.395 -9.572 -43.847 1.00 40.97 245 GLN A C 1
ATOM 1833 O O . GLN A 1 245 ? 25.064 -10.746 -44.089 1.00 40.97 245 GLN A O 1
ATOM 1838 N N . PRO A 1 246 ? 25.541 -8.680 -44.845 1.00 40.59 246 PRO A N 1
ATOM 1839 C CA . PRO A 1 246 ? 25.648 -9.071 -46.249 1.00 40.59 246 PRO A CA 1
ATOM 1840 C C . PRO A 1 246 ? 26.933 -9.905 -46.416 1.00 40.59 246 PRO A C 1
ATOM 1842 O O . PRO A 1 246 ? 28.015 -9.411 -46.712 1.00 40.59 246 PRO A O 1
ATOM 1845 N N . GLY A 1 247 ? 26.800 -11.201 -46.107 1.00 36.47 247 GLY A N 1
ATOM 1846 C CA . GLY A 1 247 ? 27.721 -11.886 -45.191 1.00 36.47 247 GLY A CA 1
ATOM 1847 C C . GLY A 1 247 ? 29.203 -11.680 -45.452 1.00 36.47 247 GLY A C 1
ATOM 1848 O O . GLY A 1 247 ? 29.705 -12.294 -46.401 1.00 36.47 247 GLY A O 1
ATOM 1849 N N . ARG A 1 248 ? 29.851 -10.882 -44.572 1.00 39.97 248 ARG A N 1
ATOM 1850 C CA . ARG A 1 248 ? 31.278 -10.488 -44.527 1.00 39.97 248 ARG A CA 1
ATOM 1851 C C . ARG A 1 248 ? 31.984 -10.883 -45.815 1.00 39.97 248 ARG A C 1
ATOM 1853 O O . ARG A 1 248 ? 32.629 -11.939 -45.863 1.00 39.97 248 ARG A O 1
ATOM 1860 N N . MET A 1 249 ? 31.699 -10.153 -46.901 1.00 36.50 249 MET A N 1
ATOM 1861 C CA . MET A 1 249 ? 31.857 -10.701 -48.250 1.00 36.50 249 MET A CA 1
ATOM 1862 C C . MET A 1 249 ? 33.332 -10.947 -48.554 1.00 36.50 249 MET A C 1
ATOM 1864 O O . MET A 1 249 ? 34.062 -10.069 -48.995 1.00 36.50 249 MET A O 1
ATOM 1868 N N . TYR A 1 250 ? 33.745 -12.191 -48.297 1.00 37.59 250 TYR A N 1
ATOM 1869 C CA . TYR A 1 250 ? 35.132 -12.618 -48.194 1.00 37.59 250 TYR A CA 1
ATOM 1870 C C . TYR A 1 250 ? 35.859 -12.448 -49.527 1.00 37.59 250 TYR A C 1
ATOM 1872 O O . TYR A 1 250 ? 35.950 -13.392 -50.315 1.00 37.59 250 TYR A O 1
ATOM 1880 N N . LEU A 1 251 ? 36.405 -11.245 -49.698 1.00 43.09 251 LEU A N 1
ATOM 1881 C CA . LEU A 1 251 ? 37.406 -10.802 -50.656 1.00 43.09 251 LEU A CA 1
ATOM 1882 C C . LEU A 1 251 ? 37.061 -11.054 -52.130 1.00 43.09 251 LEU A C 1
ATOM 1884 O O . LEU A 1 251 ? 36.799 -12.174 -52.586 1.00 43.09 251 LEU A O 1
ATOM 1888 N N . ALA A 1 252 ? 37.212 -9.999 -52.933 1.00 38.56 252 ALA A N 1
ATOM 1889 C CA . ALA A 1 252 ? 37.344 -10.135 -54.376 1.00 38.56 252 ALA A CA 1
ATOM 1890 C C . ALA A 1 252 ? 38.329 -11.284 -54.709 1.00 38.56 252 ALA A C 1
ATOM 1892 O O . ALA A 1 252 ? 39.377 -11.422 -54.070 1.00 38.56 252 ALA A O 1
ATOM 1893 N N . PRO A 1 253 ? 37.990 -12.182 -55.654 1.00 36.41 253 PRO A N 1
ATOM 1894 C CA . PRO A 1 253 ? 38.559 -13.527 -55.711 1.00 36.41 253 PRO A CA 1
ATOM 1895 C C . PRO A 1 253 ? 40.073 -13.528 -55.951 1.00 36.41 253 PRO A C 1
ATOM 1897 O O . PRO A 1 253 ? 40.512 -13.474 -57.100 1.00 36.41 253 PRO A O 1
ATOM 1900 N N . ALA A 1 254 ? 40.842 -13.666 -54.862 1.00 38.72 254 ALA A N 1
ATOM 1901 C CA . ALA A 1 254 ? 42.307 -13.678 -54.824 1.00 38.72 254 ALA A CA 1
ATOM 1902 C C . ALA A 1 254 ? 42.918 -12.674 -55.815 1.00 38.72 254 ALA A C 1
ATOM 1904 O O . ALA A 1 254 ? 43.541 -13.075 -56.808 1.00 38.72 254 ALA A O 1
ATOM 1905 N N . VAL A 1 255 ? 42.674 -11.389 -55.540 1.00 46.50 255 VAL A N 1
ATOM 1906 C CA . VAL A 1 255 ? 43.110 -10.252 -56.354 1.00 46.50 255 VAL A CA 1
ATOM 1907 C C . VAL A 1 255 ? 44.578 -10.434 -56.768 1.00 46.50 255 VAL A C 1
ATOM 1909 O O . VAL A 1 255 ? 45.449 -10.635 -55.915 1.00 46.50 255 VAL A O 1
ATOM 1912 N N . PRO A 1 256 ? 44.887 -10.468 -58.076 1.00 49.91 256 PRO A N 1
ATOM 1913 C CA . PRO A 1 256 ? 46.262 -10.628 -58.515 1.00 49.91 256 PRO A CA 1
ATOM 1914 C C . PRO A 1 256 ? 47.057 -9.348 -58.246 1.00 49.91 256 PRO A C 1
ATOM 1916 O O . PRO A 1 256 ? 46.830 -8.360 -58.933 1.00 49.91 256 PRO A O 1
ATOM 1919 N N . LEU A 1 257 ? 48.001 -9.424 -57.301 1.00 52.59 257 LEU A N 1
ATOM 1920 C CA . LEU A 1 257 ? 48.914 -8.345 -56.890 1.00 52.59 257 LEU A CA 1
ATOM 1921 C C . LEU A 1 257 ? 49.245 -7.349 -58.020 1.00 52.59 257 LEU A C 1
ATOM 1923 O O . LEU A 1 257 ? 49.762 -7.761 -59.074 1.00 52.59 257 LEU A O 1
ATOM 1927 N N . SER A 1 258 ? 49.072 -6.049 -57.749 1.00 58.56 258 SER A N 1
ATOM 1928 C CA . SER A 1 258 ? 49.537 -4.927 -58.588 1.00 58.56 258 SER A CA 1
ATOM 1929 C C . SER A 1 258 ? 50.984 -5.133 -59.065 1.00 58.56 258 SER A C 1
ATOM 1931 O O . SER A 1 258 ? 51.352 -4.838 -60.212 1.00 58.56 258 SER A O 1
ATOM 1933 N N . ASN A 1 259 ? 51.799 -5.758 -58.203 1.00 58.06 259 ASN A N 1
ATOM 1934 C CA . ASN A 1 259 ? 53.182 -6.156 -58.413 1.00 58.06 259 ASN A CA 1
ATOM 1935 C C . ASN A 1 259 ? 53.363 -7.341 -59.381 1.00 58.06 259 ASN A C 1
ATOM 1937 O O . ASN A 1 259 ? 54.261 -8.174 -59.217 1.00 58.06 259 ASN A O 1
ATOM 1941 N N . TYR A 1 260 ? 52.616 -7.365 -60.493 1.00 65.25 260 TYR A N 1
ATOM 1942 C CA . TYR A 1 260 ? 52.900 -8.165 -61.690 1.00 65.25 260 TYR A CA 1
ATOM 1943 C C . TYR A 1 260 ? 54.231 -7.750 -62.363 1.00 65.25 260 TYR A C 1
ATOM 1945 O O . TYR A 1 260 ? 54.329 -7.441 -63.555 1.00 65.25 260 TYR A O 1
ATOM 1953 N N . ARG A 1 261 ? 55.323 -7.885 -61.610 1.00 68.50 261 ARG A N 1
ATOM 1954 C CA . ARG A 1 261 ? 56.733 -7.763 -61.959 1.00 68.50 261 ARG A CA 1
ATOM 1955 C C . ARG A 1 261 ? 57.050 -8.533 -63.229 1.00 68.50 261 ARG A C 1
ATOM 1957 O O . ARG A 1 261 ? 57.847 -8.093 -64.047 1.00 68.50 261 ARG A O 1
ATOM 1964 N N . TRP A 1 262 ? 56.377 -9.666 -63.454 1.00 72.44 262 TRP A N 1
ATOM 1965 C CA . TRP A 1 262 ? 56.488 -10.398 -64.710 1.00 72.44 262 TRP A CA 1
ATOM 1966 C C . TRP A 1 262 ? 55.986 -9.587 -65.915 1.00 72.44 262 TRP A C 1
ATOM 1968 O O . TRP A 1 262 ? 56.720 -9.488 -66.903 1.00 72.44 262 TRP A O 1
ATOM 1978 N N . LEU A 1 263 ? 54.796 -8.977 -65.835 1.00 71.69 263 LEU A N 1
ATOM 1979 C CA . LEU A 1 263 ? 54.259 -8.106 -66.883 1.00 71.69 263 LEU A CA 1
ATOM 1980 C C . LEU A 1 263 ? 55.140 -6.860 -67.048 1.00 71.69 263 LEU A C 1
ATOM 1982 O O . LEU A 1 263 ? 55.579 -6.598 -68.175 1.00 71.69 263 LEU A O 1
ATOM 1986 N N . ARG A 1 264 ? 55.489 -6.154 -65.955 1.00 75.81 264 ARG A N 1
ATOM 1987 C CA . ARG A 1 264 ? 56.403 -4.987 -65.964 1.00 75.81 264 ARG A CA 1
ATOM 1988 C C . ARG A 1 264 ? 57.757 -5.327 -66.622 1.00 75.81 264 ARG A C 1
ATOM 1990 O O . ARG A 1 264 ? 58.132 -4.700 -67.619 1.00 75.81 264 ARG A O 1
ATOM 1997 N N . ASP A 1 265 ? 58.422 -6.408 -66.209 1.00 74.69 265 ASP A N 1
ATOM 1998 C CA . ASP A 1 265 ? 59.789 -6.737 -66.645 1.00 74.69 265 ASP A CA 1
ATOM 1999 C C . ASP A 1 265 ? 59.914 -7.504 -67.970 1.00 74.69 265 ASP A C 1
ATOM 2001 O O . ASP A 1 265 ? 60.992 -7.451 -68.575 1.00 74.69 265 ASP A O 1
ATOM 2005 N N . ASN A 1 266 ? 58.895 -8.241 -68.438 1.00 72.31 266 ASN A N 1
ATOM 2006 C CA . ASN A 1 266 ? 59.041 -9.167 -69.580 1.00 72.31 266 ASN A CA 1
ATOM 2007 C C . ASN A 1 266 ? 58.267 -8.741 -70.835 1.00 72.31 266 ASN A C 1
ATOM 2009 O O . ASN A 1 266 ? 58.737 -8.986 -71.952 1.00 72.31 266 ASN A O 1
ATOM 2013 N N . GLU A 1 267 ? 57.127 -8.065 -70.696 1.00 75.00 267 GLU A N 1
ATOM 2014 C CA . GLU A 1 267 ? 56.307 -7.680 -71.846 1.00 75.00 267 GLU A CA 1
ATOM 2015 C C . GLU A 1 267 ? 56.764 -6.344 -72.454 1.00 75.00 267 GLU A C 1
ATOM 2017 O O . GLU A 1 267 ? 56.366 -5.270 -72.005 1.00 75.00 267 GLU A O 1
ATOM 2022 N N . LYS A 1 268 ? 57.640 -6.403 -73.472 1.00 71.75 268 LYS A N 1
ATOM 2023 C CA . LYS A 1 268 ? 58.304 -5.209 -74.053 1.00 71.75 268 LYS A CA 1
ATOM 2024 C C . LYS A 1 268 ? 57.932 -4.872 -75.497 1.00 71.75 268 LYS A C 1
ATOM 2026 O O . LYS A 1 268 ? 58.419 -3.872 -76.010 1.00 71.75 268 LYS A O 1
ATOM 2031 N N . VAL A 1 269 ? 57.137 -5.697 -76.187 1.00 72.81 269 VAL A N 1
ATOM 2032 C CA . VAL A 1 269 ? 56.897 -5.569 -77.642 1.00 72.81 269 VAL A CA 1
ATOM 2033 C C . VAL A 1 269 ? 55.414 -5.690 -77.980 1.00 72.81 269 VAL A C 1
ATOM 2035 O O . VAL A 1 269 ? 54.902 -6.802 -78.080 1.00 72.81 269 VAL A O 1
ATOM 2038 N N . TYR A 1 270 ? 54.741 -4.563 -78.217 1.00 73.69 270 TYR A N 1
ATOM 2039 C CA . TYR A 1 270 ? 53.340 -4.521 -78.652 1.00 73.69 270 TYR A CA 1
ATOM 2040 C C . TYR A 1 270 ? 53.246 -4.532 -80.180 1.00 73.69 270 TYR A C 1
ATOM 2042 O O . TYR A 1 270 ? 53.722 -3.617 -80.853 1.00 73.69 270 TYR A O 1
ATOM 2050 N N . TRP A 1 271 ? 52.621 -5.564 -80.746 1.00 68.75 271 TRP A N 1
ATOM 2051 C CA . TRP A 1 271 ? 52.441 -5.697 -82.194 1.00 68.75 271 TRP A CA 1
ATOM 2052 C C . TRP A 1 271 ? 51.191 -4.946 -82.657 1.00 68.75 271 TRP A C 1
ATOM 2054 O O . TRP A 1 271 ? 50.063 -5.359 -82.374 1.00 68.75 271 TRP A O 1
ATOM 2064 N N . ILE A 1 272 ? 51.398 -3.867 -83.417 1.00 67.69 272 ILE A N 1
ATOM 2065 C CA . ILE A 1 272 ? 50.329 -3.100 -84.072 1.00 67.69 272 ILE A CA 1
ATOM 2066 C C . ILE A 1 272 ? 49.683 -3.968 -85.159 1.00 67.69 272 ILE A C 1
ATOM 2068 O O . ILE A 1 272 ? 48.460 -4.058 -85.272 1.00 67.69 272 ILE A O 1
ATOM 2072 N N . ASN A 1 273 ? 50.522 -4.623 -85.964 1.00 71.25 273 ASN A N 1
ATOM 2073 C CA . ASN A 1 273 ? 50.134 -5.573 -87.001 1.00 71.25 273 ASN A CA 1
ATOM 2074 C C . ASN A 1 273 ? 51.277 -6.590 -87.222 1.00 71.25 273 ASN A C 1
ATOM 2076 O O . ASN A 1 273 ? 52.259 -6.593 -86.487 1.00 71.25 273 ASN A O 1
ATOM 2080 N N . ASN A 1 274 ? 51.177 -7.450 -88.241 1.00 71.88 274 ASN A N 1
ATOM 2081 C CA . ASN A 1 274 ? 52.173 -8.501 -88.513 1.00 71.88 274 ASN A CA 1
ATOM 2082 C C . ASN A 1 274 ? 53.602 -7.999 -88.834 1.00 71.88 274 ASN A C 1
ATOM 2084 O O . ASN A 1 274 ? 54.516 -8.821 -88.880 1.00 71.88 274 ASN A O 1
ATOM 2088 N N . ASN A 1 275 ? 53.795 -6.704 -89.108 1.00 70.94 275 ASN A N 1
ATOM 2089 C CA . ASN A 1 275 ? 55.077 -6.110 -89.506 1.00 70.94 275 ASN A CA 1
ATOM 2090 C C . ASN A 1 275 ? 55.531 -4.948 -88.600 1.00 70.94 275 ASN A C 1
ATOM 2092 O O . ASN A 1 275 ? 56.736 -4.736 -88.476 1.00 70.94 275 ASN A O 1
ATOM 2096 N N . ASP A 1 276 ? 54.598 -4.210 -87.987 1.00 70.69 276 ASP A N 1
ATOM 2097 C CA . ASP A 1 276 ? 54.886 -3.016 -87.180 1.00 70.69 276 ASP A CA 1
ATOM 2098 C C . ASP A 1 276 ? 54.681 -3.283 -85.677 1.00 70.69 276 ASP A C 1
ATOM 2100 O O . ASP A 1 276 ? 53.662 -3.851 -85.269 1.00 70.69 276 ASP A O 1
ATOM 2104 N N . PHE A 1 277 ? 55.628 -2.835 -84.846 1.00 70.00 277 PHE A N 1
ATOM 2105 C CA . PHE A 1 277 ? 55.596 -2.998 -83.390 1.00 70.00 277 PHE A CA 1
ATOM 2106 C C . PHE A 1 277 ? 56.082 -1.746 -82.646 1.00 70.00 277 PHE A C 1
ATOM 2108 O O . PHE A 1 277 ? 56.909 -0.986 -83.151 1.00 70.00 277 PHE A O 1
ATOM 2115 N N . ILE A 1 278 ? 55.592 -1.572 -81.418 1.00 73.19 278 ILE A N 1
ATOM 2116 C CA . ILE A 1 278 ? 56.076 -0.606 -80.426 1.00 73.19 278 ILE A CA 1
ATOM 2117 C C . ILE A 1 278 ? 56.956 -1.372 -79.435 1.00 73.19 278 ILE A C 1
ATOM 2119 O O . ILE A 1 278 ? 56.573 -2.449 -78.978 1.00 73.19 278 ILE A O 1
ATOM 2123 N N . PHE A 1 279 ? 58.134 -0.834 -79.116 1.00 77.00 279 PHE A N 1
ATOM 2124 C CA . PHE A 1 279 ? 58.978 -1.343 -78.034 1.00 77.00 279 PHE A CA 1
ATOM 2125 C C . PHE A 1 279 ? 58.868 -0.402 -76.836 1.00 77.00 279 PHE A C 1
ATOM 2127 O O . PHE A 1 279 ? 59.186 0.778 -76.975 1.00 77.00 279 PHE A O 1
ATOM 2134 N N . PHE A 1 280 ? 58.454 -0.922 -75.683 1.00 73.94 280 PHE A N 1
ATOM 2135 C CA . PHE A 1 280 ? 58.381 -0.158 -74.438 1.00 73.94 280 PHE A CA 1
ATOM 2136 C C . PHE A 1 280 ? 59.698 -0.275 -73.661 1.00 73.94 280 PHE A C 1
ATOM 2138 O O . PHE A 1 280 ? 60.235 -1.371 -73.467 1.00 73.94 280 PHE A O 1
ATOM 2145 N N . GLY A 1 281 ? 60.246 0.870 -73.249 1.00 65.56 281 GLY A N 1
ATOM 2146 C CA . GLY A 1 281 ? 61.358 0.940 -72.306 1.00 65.56 281 GLY A CA 1
ATOM 2147 C C . GLY A 1 281 ? 60.946 0.500 -70.892 1.00 65.56 281 GLY A C 1
ATOM 2148 O O . GLY A 1 281 ? 59.759 0.379 -70.617 1.00 65.56 281 GLY A O 1
ATOM 2149 N N . PRO A 1 282 ? 61.913 0.260 -69.988 1.00 65.06 282 PRO A N 1
ATOM 2150 C CA . PRO A 1 282 ? 61.627 -0.168 -68.614 1.00 65.06 282 PRO A CA 1
ATOM 2151 C C . PRO A 1 282 ? 60.943 0.901 -67.744 1.00 65.06 282 PRO A C 1
ATOM 2153 O O . PRO A 1 282 ? 60.400 0.552 -66.711 1.00 65.06 282 PRO A O 1
ATOM 2156 N N . ASN A 1 283 ? 60.955 2.170 -68.164 1.00 72.56 283 ASN A N 1
ATOM 2157 C CA . ASN A 1 283 ? 60.357 3.310 -67.462 1.00 72.56 283 ASN A CA 1
ATOM 2158 C C . ASN A 1 283 ? 59.295 3.964 -68.366 1.00 72.56 283 ASN A C 1
ATOM 2160 O O . ASN A 1 283 ? 59.421 5.134 -68.732 1.00 72.56 283 ASN A O 1
ATOM 2164 N N . GLN A 1 284 ? 58.358 3.170 -68.889 1.00 77.88 284 GLN A N 1
ATOM 2165 C CA . GLN A 1 284 ? 57.272 3.663 -69.737 1.00 77.88 284 GLN A CA 1
ATOM 2166 C C . GLN A 1 284 ? 55.988 2.877 -69.479 1.00 77.88 284 GLN A C 1
ATOM 2168 O O . GLN A 1 284 ? 55.959 1.671 -69.737 1.00 77.88 284 GLN A O 1
ATOM 2173 N N . ILE A 1 285 ? 54.930 3.600 -69.104 1.00 79.25 285 ILE A N 1
ATOM 2174 C CA . ILE A 1 285 ? 53.547 3.115 -69.091 1.00 79.25 285 ILE A CA 1
ATOM 2175 C C . ILE A 1 285 ? 53.213 2.467 -70.444 1.00 79.25 285 ILE A C 1
ATOM 2177 O O . ILE A 1 285 ? 53.559 2.991 -71.516 1.00 79.25 285 ILE A O 1
ATOM 2181 N N . LYS A 1 286 ? 52.570 1.298 -70.411 1.00 78.25 286 LYS A N 1
ATOM 2182 C CA . LYS A 1 286 ? 52.418 0.416 -71.575 1.00 78.25 286 LYS A CA 1
ATOM 2183 C C . LYS A 1 286 ? 51.124 -0.392 -71.562 1.00 78.25 286 LYS A C 1
ATOM 2185 O O . LYS A 1 286 ? 50.682 -0.878 -70.531 1.00 78.25 286 LYS A O 1
ATOM 2190 N N . VAL A 1 287 ? 50.575 -0.635 -72.749 1.00 80.25 287 VAL A N 1
ATOM 2191 C CA . VAL A 1 287 ? 49.482 -1.603 -72.940 1.00 80.25 287 VAL A CA 1
ATOM 2192 C C . VAL A 1 287 ? 50.069 -3.004 -73.092 1.00 80.25 287 VAL A C 1
ATOM 2194 O O . VAL A 1 287 ? 51.003 -3.184 -73.886 1.00 80.25 287 VAL A O 1
ATOM 2197 N N . SER A 1 288 ? 49.519 -4.003 -72.392 1.00 79.62 288 SER A N 1
ATOM 2198 C CA . SER A 1 288 ? 50.000 -5.387 -72.502 1.00 79.62 288 SER A CA 1
ATOM 2199 C C . SER A 1 288 ? 49.910 -5.902 -73.956 1.00 79.62 288 SER A C 1
ATOM 2201 O O . SER A 1 288 ? 48.847 -5.880 -74.590 1.00 79.62 288 SER A O 1
ATOM 2203 N N . PRO A 1 289 ? 51.027 -6.394 -74.525 1.00 70.75 289 PRO A N 1
ATOM 2204 C CA . PRO A 1 289 ? 51.056 -7.061 -75.819 1.00 70.75 289 PRO A CA 1
ATOM 2205 C C . PRO A 1 289 ? 50.279 -8.374 -75.898 1.00 70.75 289 PRO A C 1
ATOM 2207 O O . PRO A 1 289 ? 49.855 -8.741 -76.998 1.00 70.75 289 PRO A O 1
ATOM 2210 N N . SER A 1 290 ? 50.162 -9.111 -74.788 1.00 75.75 290 SER A N 1
ATOM 2211 C CA . SER A 1 290 ? 49.494 -10.417 -74.757 1.00 75.75 290 SER A CA 1
ATOM 2212 C C . SER A 1 290 ? 48.001 -10.291 -74.464 1.00 75.75 290 SER A C 1
ATOM 2214 O O . SER A 1 290 ? 47.212 -11.015 -75.075 1.00 75.75 290 SER A O 1
ATOM 2216 N N . ASN A 1 291 ? 47.609 -9.328 -73.624 1.00 80.44 291 ASN A N 1
ATOM 2217 C CA . ASN A 1 291 ? 46.219 -9.030 -73.316 1.00 80.44 291 ASN A CA 1
ATOM 2218 C C . ASN A 1 291 ? 45.942 -7.520 -73.382 1.00 80.44 291 ASN A C 1
ATOM 2220 O O . ASN A 1 291 ? 46.219 -6.774 -72.452 1.00 80.44 291 ASN A O 1
ATOM 2224 N N . ARG A 1 292 ? 45.330 -7.066 -74.481 1.00 82.06 292 ARG A N 1
ATOM 2225 C CA . ARG A 1 292 ? 45.123 -5.637 -74.797 1.00 82.06 292 ARG A CA 1
ATOM 2226 C C . ARG A 1 292 ? 44.134 -4.896 -73.881 1.00 82.06 292 ARG A C 1
ATOM 2228 O O . ARG A 1 292 ? 43.763 -3.774 -74.209 1.00 82.06 292 ARG A O 1
ATOM 2235 N N . SER A 1 293 ? 43.710 -5.528 -72.792 1.00 84.50 293 SER A N 1
ATOM 2236 C CA . SER A 1 293 ? 42.844 -4.967 -71.757 1.00 84.50 293 SER A CA 1
ATOM 2237 C C . SER A 1 293 ? 43.582 -4.443 -70.525 1.00 84.50 293 SER A C 1
ATOM 2239 O O . SER A 1 293 ? 42.926 -3.880 -69.657 1.00 84.50 293 SER A O 1
ATOM 2241 N N . TYR A 1 294 ? 44.911 -4.592 -70.470 1.00 84.25 294 TYR A N 1
ATOM 2242 C CA . TYR A 1 294 ? 45.757 -4.081 -69.386 1.00 84.25 294 TYR A CA 1
ATOM 2243 C C . TYR A 1 294 ? 46.573 -2.864 -69.825 1.00 84.25 294 TYR A C 1
ATOM 2245 O O . TYR A 1 294 ? 47.300 -2.939 -70.826 1.00 84.25 294 TYR A O 1
ATOM 2253 N N . LEU A 1 295 ? 46.503 -1.791 -69.038 1.00 85.44 295 LEU A N 1
ATOM 2254 C CA . LEU A 1 295 ? 47.454 -0.684 -68.991 1.00 85.44 295 LEU A CA 1
ATOM 2255 C C . LEU A 1 295 ? 48.331 -0.870 -67.740 1.00 85.44 295 LEU A C 1
ATOM 2257 O O . LEU A 1 295 ? 47.833 -1.223 -66.677 1.00 85.44 295 LEU A O 1
ATOM 2261 N N . ILE A 1 296 ? 49.646 -0.744 -67.898 1.00 86.50 296 ILE A N 1
ATOM 2262 C CA . ILE A 1 296 ? 50.640 -1.117 -66.885 1.00 86.50 296 ILE A CA 1
ATOM 2263 C C . ILE A 1 296 ? 51.638 0.033 -66.742 1.00 86.50 296 ILE A C 1
ATOM 2265 O O . ILE A 1 296 ? 52.290 0.382 -67.734 1.00 86.50 296 ILE A O 1
ATOM 2269 N N . GLY A 1 297 ? 51.763 0.577 -65.536 1.00 83.00 297 GLY A N 1
ATOM 2270 C CA . GLY A 1 297 ? 52.735 1.575 -65.107 1.00 83.00 297 GLY A CA 1
ATOM 2271 C C . GLY A 1 297 ? 54.131 1.000 -64.865 1.00 83.00 297 GLY A C 1
ATOM 2272 O O . GLY A 1 297 ? 54.533 -0.025 -65.444 1.00 83.00 297 GLY A O 1
ATOM 2273 N N . THR A 1 298 ? 54.906 1.716 -64.061 1.00 83.75 298 THR A N 1
ATOM 2274 C CA . THR A 1 298 ? 56.314 1.449 -63.776 1.00 83.75 298 THR A CA 1
ATOM 2275 C C . THR A 1 298 ? 56.515 1.101 -62.297 1.00 83.75 298 THR A C 1
ATOM 2277 O O . THR A 1 298 ? 55.792 0.260 -61.778 1.00 83.75 298 THR A O 1
ATOM 2280 N N . ASP A 1 299 ? 57.550 1.635 -61.654 1.00 83.50 299 ASP A N 1
ATOM 2281 C CA . ASP A 1 299 ? 57.865 1.414 -60.235 1.00 83.50 299 ASP A CA 1
ATOM 2282 C C . ASP A 1 299 ? 58.204 2.783 -59.589 1.00 83.50 299 ASP A C 1
ATOM 2284 O O . ASP A 1 299 ? 59.244 2.942 -58.943 1.00 83.50 299 ASP A O 1
ATOM 2288 N N . GLY A 1 300 ? 57.439 3.824 -59.932 1.00 84.12 300 GLY A N 1
ATOM 2289 C CA . GLY A 1 300 ? 57.702 5.211 -59.547 1.00 84.12 300 GLY A CA 1
ATOM 2290 C C . GLY A 1 300 ? 56.810 6.203 -60.297 1.00 84.12 300 GLY A C 1
ATOM 2291 O O . GLY A 1 300 ? 56.520 5.981 -61.470 1.00 84.12 300 GLY A O 1
ATOM 2292 N N . ASP A 1 301 ? 56.506 7.315 -59.627 1.00 89.00 301 ASP A N 1
ATOM 2293 C CA . ASP A 1 301 ? 55.407 8.265 -59.857 1.00 89.00 301 ASP A CA 1
ATOM 2294 C C . ASP A 1 301 ? 54.923 8.385 -61.323 1.00 89.00 301 ASP A C 1
ATOM 2296 O O . ASP A 1 301 ? 55.486 9.129 -62.147 1.00 89.00 301 ASP A O 1
ATOM 2300 N N . ASP A 1 302 ? 53.853 7.660 -61.643 1.00 83.25 302 ASP A N 1
ATOM 2301 C CA . ASP A 1 302 ? 53.185 7.601 -62.940 1.00 83.25 302 ASP A CA 1
ATOM 2302 C C . ASP A 1 302 ? 51.840 8.359 -62.931 1.00 83.25 302 ASP A C 1
ATOM 2304 O O . ASP A 1 302 ? 51.146 8.473 -61.928 1.00 83.25 302 ASP A O 1
ATOM 2308 N N . VAL A 1 303 ? 51.441 8.903 -64.087 1.00 86.56 303 VAL A N 1
ATOM 2309 C CA . VAL A 1 303 ? 50.143 9.585 -64.253 1.00 86.56 303 VAL A CA 1
ATOM 2310 C C . VAL A 1 303 ? 49.513 9.159 -65.573 1.00 86.56 303 VAL A C 1
ATOM 2312 O O . VAL A 1 303 ? 50.064 9.463 -66.642 1.00 86.56 303 VAL A O 1
ATOM 2315 N N . PHE A 1 304 ? 48.367 8.471 -65.535 1.00 78.56 304 PHE A N 1
ATOM 2316 C CA . PHE A 1 304 ? 47.670 8.039 -66.752 1.00 78.56 304 PHE A CA 1
ATOM 2317 C C . PHE A 1 304 ? 46.161 7.802 -66.601 1.00 78.56 304 PHE A C 1
ATOM 2319 O O . PHE A 1 304 ? 45.673 7.274 -65.619 1.00 78.56 304 PHE A O 1
ATOM 2326 N N . ASP A 1 305 ? 45.429 8.136 -67.660 1.00 80.12 305 ASP A N 1
ATOM 2327 C CA . ASP A 1 305 ? 43.965 8.096 -67.744 1.00 80.12 305 ASP A CA 1
ATOM 2328 C C . ASP A 1 305 ? 43.581 7.423 -69.078 1.00 80.12 305 ASP A C 1
ATOM 2330 O O . ASP A 1 305 ? 44.210 7.692 -70.115 1.00 80.12 305 ASP A O 1
ATOM 2334 N N . ALA A 1 306 ? 42.583 6.533 -69.105 1.00 73.25 306 ALA A N 1
ATOM 2335 C CA . ALA A 1 306 ? 42.155 5.877 -70.346 1.00 73.25 306 ALA A CA 1
ATOM 2336 C C . ALA A 1 306 ? 41.710 6.892 -71.423 1.00 73.25 306 ALA A C 1
ATOM 2338 O O . ALA A 1 306 ? 41.974 6.703 -72.623 1.00 73.25 306 ALA A O 1
ATOM 2339 N N . ASN A 1 307 ? 41.114 8.012 -71.004 1.00 69.44 307 ASN A N 1
ATOM 2340 C CA . ASN A 1 307 ? 40.683 9.118 -71.857 1.00 69.44 307 ASN A CA 1
ATOM 2341 C C . ASN A 1 307 ? 41.864 9.875 -72.481 1.00 69.44 307 ASN A C 1
ATOM 2343 O O . ASN A 1 307 ? 41.768 10.315 -73.635 1.00 69.44 307 ASN A O 1
ATOM 2347 N N . TYR A 1 308 ? 43.020 9.941 -71.807 1.00 66.31 308 TYR A N 1
ATOM 2348 C CA . TYR A 1 308 ? 44.253 10.478 -72.400 1.00 66.31 308 TYR A CA 1
ATOM 2349 C C . TYR A 1 308 ? 44.624 9.723 -73.689 1.00 66.31 308 TYR A C 1
ATOM 2351 O O . TYR A 1 308 ? 45.017 10.327 -74.695 1.00 66.31 308 TYR A O 1
ATOM 2359 N N . TYR A 1 309 ? 44.430 8.400 -73.709 1.00 63.19 309 TYR A N 1
ATOM 2360 C CA . TYR A 1 309 ? 44.723 7.556 -74.870 1.00 63.19 309 TYR A CA 1
ATOM 2361 C C . TYR A 1 309 ? 43.638 7.577 -75.956 1.00 63.19 309 TYR A C 1
ATOM 2363 O O . TYR A 1 309 ? 43.952 7.285 -77.117 1.00 63.19 309 TYR A O 1
ATOM 2371 N N . ALA A 1 310 ? 42.407 8.006 -75.652 1.00 59.50 310 ALA A N 1
ATOM 2372 C CA . ALA A 1 310 ? 41.342 8.170 -76.648 1.00 59.50 310 ALA A CA 1
ATOM 2373 C C . ALA A 1 310 ? 41.731 9.172 -77.760 1.00 59.50 310 ALA A C 1
ATOM 2375 O O . ALA A 1 310 ? 41.409 8.973 -78.937 1.00 59.50 310 ALA A O 1
ATOM 2376 N N . ALA A 1 311 ? 42.530 10.196 -77.431 1.00 53.94 311 ALA A N 1
ATOM 2377 C CA . ALA A 1 311 ? 43.088 11.147 -78.399 1.00 53.94 311 ALA A CA 1
ATOM 2378 C C . ALA A 1 311 ? 44.115 10.526 -79.379 1.00 53.94 311 ALA A C 1
ATOM 2380 O O . ALA A 1 311 ? 44.379 11.090 -80.446 1.00 53.94 311 ALA A O 1
ATOM 2381 N N . TYR A 1 312 ? 44.678 9.356 -79.053 1.00 55.22 312 TYR A N 1
ATOM 2382 C CA . TYR A 1 312 ? 45.719 8.655 -79.819 1.00 55.22 312 TYR A CA 1
ATOM 2383 C C . TYR A 1 312 ? 45.202 7.409 -80.573 1.00 55.22 312 TYR A C 1
ATOM 2385 O O . TYR A 1 312 ? 46.011 6.586 -81.017 1.00 55.22 312 TYR A O 1
ATOM 2393 N N . GLY A 1 313 ? 43.878 7.279 -80.758 1.00 54.62 313 GLY A N 1
ATOM 2394 C CA . GLY A 1 313 ? 43.130 6.096 -81.240 1.00 54.62 313 GLY A CA 1
ATOM 2395 C C . GLY A 1 313 ? 43.427 5.531 -82.647 1.00 54.62 313 GLY A C 1
ATOM 2396 O O . GLY A 1 313 ? 42.549 4.967 -83.298 1.00 54.62 313 GLY A O 1
ATOM 2397 N N . HIS A 1 314 ? 44.652 5.668 -83.155 1.00 57.00 314 HIS A N 1
ATOM 2398 C CA . HIS A 1 314 ? 45.145 4.992 -84.359 1.00 57.00 314 HIS A CA 1
ATOM 2399 C C . HIS A 1 314 ? 45.948 3.710 -84.072 1.00 57.00 314 HIS A C 1
ATOM 2401 O O . HIS A 1 314 ? 46.102 2.900 -84.987 1.00 57.00 314 HIS A O 1
ATOM 2407 N N . TRP A 1 315 ? 46.451 3.503 -82.846 1.00 59.19 315 TRP A N 1
ATOM 2408 C CA . TRP A 1 315 ? 47.372 2.390 -82.525 1.00 59.19 315 TRP A CA 1
ATOM 2409 C C . TRP A 1 315 ? 46.996 1.562 -81.287 1.00 59.19 315 TRP A C 1
ATOM 2411 O O . TRP A 1 315 ? 47.279 0.361 -81.241 1.00 59.19 315 TRP A O 1
ATOM 2421 N N . ILE A 1 316 ? 46.338 2.189 -80.312 1.00 69.00 316 ILE A N 1
ATOM 2422 C CA . ILE A 1 316 ? 45.752 1.558 -79.125 1.00 69.00 316 ILE A CA 1
ATOM 2423 C C . ILE A 1 316 ? 44.232 1.664 -79.272 1.00 69.00 316 ILE A C 1
ATOM 2425 O O . ILE A 1 316 ? 43.730 2.686 -79.740 1.00 69.00 316 ILE A O 1
ATOM 2429 N N . ASN A 1 317 ? 43.509 0.598 -78.926 1.00 72.88 317 ASN A N 1
ATOM 2430 C CA . ASN A 1 317 ? 42.051 0.616 -78.860 1.00 72.88 317 ASN A CA 1
ATOM 2431 C C . ASN A 1 317 ? 41.653 0.805 -77.394 1.00 72.88 317 ASN A C 1
ATOM 2433 O O . ASN A 1 317 ? 41.641 -0.175 -76.654 1.00 72.88 317 ASN A O 1
ATOM 2437 N N . SER A 1 318 ? 41.376 2.047 -76.991 1.00 72.19 318 SER A N 1
ATOM 2438 C CA . SER A 1 318 ? 40.979 2.397 -75.618 1.00 72.19 318 SER A CA 1
ATOM 2439 C C . SER A 1 318 ? 39.760 1.597 -75.151 1.00 72.19 318 SER A C 1
ATOM 2441 O O . SER A 1 318 ? 39.744 1.144 -74.019 1.00 72.19 318 SER A O 1
ATOM 2443 N N . ASN A 1 319 ? 38.828 1.271 -76.056 1.00 76.69 319 ASN A N 1
ATOM 2444 C CA . ASN A 1 319 ? 37.629 0.460 -75.790 1.00 76.69 319 ASN A CA 1
ATOM 2445 C C . ASN A 1 319 ? 37.906 -1.011 -75.383 1.00 76.69 319 ASN A C 1
ATOM 2447 O O . ASN A 1 319 ? 36.983 -1.825 -75.393 1.00 76.69 319 ASN A O 1
ATOM 2451 N N . LEU A 1 320 ? 39.164 -1.398 -75.153 1.00 81.38 320 LEU A N 1
ATOM 2452 C CA . LEU A 1 320 ? 39.537 -2.703 -74.600 1.00 81.38 320 LEU A CA 1
ATOM 2453 C C . LEU A 1 320 ? 40.136 -2.608 -73.197 1.00 81.38 320 LEU A C 1
ATOM 2455 O O . LEU A 1 320 ? 40.102 -3.622 -72.505 1.00 81.38 320 LEU A O 1
ATOM 2459 N N . LEU A 1 321 ? 40.695 -1.458 -72.805 1.00 85.00 321 LEU A N 1
ATOM 2460 C CA . LEU A 1 321 ? 41.319 -1.261 -71.495 1.00 85.00 321 LEU A CA 1
ATOM 2461 C C . LEU A 1 321 ? 40.235 -1.359 -70.416 1.00 85.00 321 LEU A C 1
ATOM 2463 O O . LEU A 1 321 ? 39.196 -0.736 -70.591 1.00 85.00 321 LEU A O 1
ATOM 2467 N N . VAL A 1 322 ? 40.458 -2.212 -69.410 1.00 87.38 322 VAL A N 1
ATOM 2468 C CA . VAL A 1 322 ? 39.641 -2.340 -68.176 1.00 87.38 322 VAL A CA 1
ATOM 2469 C C . VAL A 1 322 ? 40.451 -2.801 -66.963 1.00 87.38 322 VAL A C 1
ATOM 2471 O O . VAL A 1 322 ? 39.906 -3.299 -65.987 1.00 87.38 322 VAL A O 1
ATOM 2474 N N . ASN A 1 323 ? 41.778 -2.767 -67.065 1.00 88.19 323 ASN A N 1
ATOM 2475 C CA . ASN A 1 323 ? 42.688 -3.180 -66.004 1.00 88.19 323 ASN A CA 1
ATOM 2476 C C . ASN A 1 323 ? 43.854 -2.190 -66.012 1.00 88.19 323 ASN A C 1
ATOM 2478 O O . ASN A 1 323 ? 44.510 -2.040 -67.050 1.00 88.19 323 ASN A O 1
ATOM 2482 N N . PHE A 1 324 ? 44.112 -1.541 -64.888 1.00 88.75 324 PHE A N 1
ATOM 2483 C CA . PHE A 1 324 ? 45.086 -0.467 -64.738 1.00 88.75 324 PHE A CA 1
ATOM 2484 C C . PHE A 1 324 ? 45.964 -0.802 -63.534 1.00 88.75 324 PHE A C 1
ATOM 2486 O O . PHE A 1 324 ? 45.460 -0.908 -62.427 1.00 88.75 324 PHE A O 1
ATOM 2493 N N . LEU A 1 325 ? 47.252 -1.051 -63.765 1.00 88.81 325 LEU A N 1
ATOM 2494 C CA . LEU A 1 325 ? 48.214 -1.410 -62.718 1.00 88.81 325 LEU A CA 1
ATOM 2495 C C . LEU A 1 325 ? 49.233 -0.275 -62.602 1.00 88.81 325 LEU A C 1
ATOM 2497 O O . LEU A 1 325 ? 49.938 -0.051 -63.589 1.00 88.81 325 LEU A O 1
ATOM 2501 N N . ALA A 1 326 ? 49.324 0.399 -61.458 1.00 84.62 326 ALA A N 1
ATOM 2502 C CA . ALA A 1 326 ? 50.281 1.474 -61.187 1.00 84.62 326 ALA A CA 1
ATOM 2503 C C . ALA A 1 326 ? 51.663 0.874 -60.849 1.00 84.62 326 ALA A C 1
ATOM 2505 O O . ALA A 1 326 ? 52.363 0.388 -61.763 1.00 84.62 326 ALA A O 1
ATOM 2506 N N . GLY A 1 327 ? 52.012 0.737 -59.568 1.00 82.38 327 GLY A N 1
ATOM 2507 C CA . GLY A 1 327 ? 53.188 -0.001 -59.130 1.00 82.38 327 GLY A CA 1
ATOM 2508 C C . GLY A 1 327 ? 53.756 0.397 -57.776 1.00 82.38 327 GLY A C 1
ATOM 2509 O O . GLY A 1 327 ? 53.051 0.463 -56.788 1.00 82.38 327 GLY A O 1
ATOM 2510 N N . ASP A 1 328 ? 55.079 0.528 -57.716 1.00 86.06 328 ASP A N 1
ATOM 2511 C CA . ASP A 1 328 ? 55.807 0.769 -56.462 1.00 86.06 328 ASP A CA 1
ATOM 2512 C C . ASP A 1 328 ? 55.975 2.293 -56.172 1.00 86.06 328 ASP A C 1
ATOM 2514 O O . ASP A 1 328 ? 56.864 2.679 -55.408 1.00 86.06 328 ASP A O 1
ATOM 2518 N N . GLY A 1 329 ? 55.247 3.162 -56.889 1.00 86.81 329 GLY A N 1
ATOM 2519 C CA . GLY A 1 329 ? 55.363 4.630 -56.872 1.00 86.81 329 GLY A CA 1
ATOM 2520 C C . GLY A 1 329 ? 54.120 5.316 -56.311 1.00 86.81 329 GLY A C 1
ATOM 2521 O O . GLY A 1 329 ? 53.186 4.627 -55.948 1.00 86.81 329 GLY A O 1
ATOM 2522 N N . ASN A 1 330 ? 54.129 6.652 -56.247 1.00 92.69 330 ASN A N 1
ATOM 2523 C CA . ASN A 1 330 ? 52.947 7.451 -55.913 1.00 92.69 330 ASN A CA 1
ATOM 2524 C C . ASN A 1 330 ? 52.264 7.905 -57.215 1.00 92.69 330 ASN A C 1
ATOM 2526 O O . ASN A 1 330 ? 52.709 8.864 -57.863 1.00 92.69 330 ASN A O 1
ATOM 2530 N N . ASP A 1 331 ? 51.215 7.200 -57.608 1.00 89.69 331 ASP A N 1
ATOM 2531 C CA . ASP A 1 331 ? 50.666 7.149 -58.954 1.00 89.69 331 ASP A CA 1
ATOM 2532 C C . ASP A 1 331 ? 49.233 7.727 -59.016 1.00 89.69 331 ASP A C 1
ATOM 2534 O O . ASP A 1 331 ? 48.417 7.583 -58.111 1.00 89.69 331 ASP A O 1
ATOM 2538 N N . MET A 1 332 ? 48.890 8.395 -60.124 1.00 93.44 332 MET A N 1
ATOM 2539 C CA . MET A 1 332 ? 47.554 8.969 -60.356 1.00 93.44 332 MET A CA 1
ATOM 2540 C C . MET A 1 332 ? 46.901 8.325 -61.585 1.00 93.44 332 MET A C 1
ATOM 2542 O O . MET A 1 332 ? 47.349 8.542 -62.722 1.00 93.44 332 MET A O 1
ATOM 2546 N N . MET A 1 333 ? 45.825 7.562 -61.379 1.00 89.31 333 MET A N 1
ATOM 2547 C CA . MET A 1 333 ? 45.182 6.747 -62.415 1.00 89.31 333 MET A CA 1
ATOM 2548 C C . MET A 1 333 ? 43.702 7.073 -62.636 1.00 89.31 333 MET A C 1
ATOM 2550 O O . MET A 1 333 ? 42.952 7.270 -61.690 1.00 89.31 333 MET A O 1
ATOM 2554 N N . GLY A 1 334 ? 43.271 7.067 -63.902 1.00 88.81 334 GLY A N 1
ATOM 2555 C CA . GLY A 1 334 ? 41.865 7.220 -64.295 1.00 88.81 334 GLY A CA 1
ATOM 2556 C C . GLY A 1 334 ? 41.366 6.104 -65.220 1.00 88.81 334 GLY A C 1
ATOM 2557 O O . GLY A 1 334 ? 42.030 5.770 -66.213 1.00 88.81 334 GLY A O 1
ATOM 2558 N N . GLY A 1 335 ? 40.188 5.569 -64.897 1.00 85.75 335 GLY A N 1
ATOM 2559 C CA . GLY A 1 335 ? 39.408 4.607 -65.670 1.00 85.75 335 GLY A CA 1
ATOM 2560 C C . GLY A 1 335 ? 38.749 5.226 -66.906 1.00 85.75 335 GLY A C 1
ATOM 2561 O O . GLY A 1 335 ? 39.367 6.006 -67.643 1.00 85.75 335 GLY A O 1
ATOM 2562 N N . SER A 1 336 ? 37.512 4.829 -67.203 1.00 84.69 336 SER A N 1
ATOM 2563 C CA . SER A 1 336 ? 36.835 5.158 -68.459 1.00 84.69 336 SER A CA 1
ATOM 2564 C C . SER A 1 336 ? 35.351 5.508 -68.295 1.00 84.69 336 SER A C 1
ATOM 2566 O O . SER A 1 336 ? 35.038 6.559 -67.757 1.00 84.69 336 SER A O 1
ATOM 2568 N N . SER A 1 337 ? 34.449 4.732 -68.893 1.00 86.25 337 SER A N 1
ATOM 2569 C CA . SER A 1 337 ? 32.995 4.890 -68.747 1.00 86.25 337 SER A CA 1
ATOM 2570 C C . SER A 1 337 ? 32.313 3.508 -68.822 1.00 86.25 337 SER A C 1
ATOM 2572 O O . SER A 1 337 ? 31.417 3.268 -69.649 1.00 86.25 337 SER A O 1
ATOM 2574 N N . ARG A 1 338 ? 32.956 2.533 -68.170 1.00 89.00 338 ARG A N 1
ATOM 2575 C CA . ARG A 1 338 ? 32.804 1.079 -68.288 1.00 89.00 338 ARG A CA 1
ATOM 2576 C C . ARG A 1 338 ? 33.442 0.433 -67.062 1.00 89.00 338 ARG A C 1
ATOM 2578 O O . ARG A 1 338 ? 34.528 0.863 -66.722 1.00 89.00 338 ARG A O 1
ATOM 2585 N N . ASP A 1 339 ? 32.884 -0.693 -66.618 1.00 91.94 339 ASP A N 1
ATOM 2586 C CA . ASP A 1 339 ? 33.401 -1.560 -65.550 1.00 91.94 339 ASP A CA 1
ATOM 2587 C C . ASP A 1 339 ? 34.923 -1.818 -65.692 1.00 91.94 339 ASP A C 1
ATOM 2589 O O . ASP A 1 339 ? 35.375 -2.678 -66.471 1.00 91.94 339 ASP A O 1
ATOM 2593 N N . ASP A 1 340 ? 35.704 -1.046 -64.947 1.00 90.69 340 ASP A N 1
ATOM 2594 C CA . ASP A 1 340 ? 37.158 -0.983 -64.946 1.00 90.69 340 ASP A CA 1
ATOM 2595 C C . ASP A 1 340 ? 37.723 -1.557 -63.629 1.00 90.69 340 ASP A C 1
ATOM 2597 O O . ASP A 1 340 ? 37.009 -1.856 -62.676 1.00 90.69 340 ASP A O 1
ATOM 2601 N N . ASN A 1 341 ? 39.026 -1.848 -63.601 1.00 90.69 341 ASN A N 1
ATOM 2602 C CA . ASN A 1 341 ? 39.710 -2.408 -62.432 1.00 90.69 341 ASN A CA 1
ATOM 2603 C C . ASN A 1 341 ? 41.058 -1.689 -62.287 1.00 90.69 341 ASN A C 1
ATOM 2605 O O . ASN A 1 341 ? 41.888 -1.764 -63.201 1.00 90.69 341 ASN A O 1
ATOM 2609 N N . LEU A 1 342 ? 41.259 -0.960 -61.196 1.00 91.88 342 LEU A N 1
ATOM 2610 C CA . LEU A 1 342 ? 42.413 -0.114 -60.910 1.00 91.88 342 LEU A CA 1
ATOM 2611 C C . LEU A 1 342 ? 43.145 -0.668 -59.681 1.00 91.88 342 LEU A C 1
ATOM 2613 O O . LEU A 1 342 ? 42.513 -1.010 -58.691 1.00 91.88 342 LEU A O 1
ATOM 2617 N N . TRP A 1 343 ? 44.471 -0.738 -59.756 1.00 91.19 343 TRP A N 1
ATOM 2618 C CA . TRP A 1 343 ? 45.351 -1.164 -58.669 1.00 91.19 343 TRP A CA 1
ATOM 2619 C C . TRP A 1 343 ? 46.493 -0.170 -58.513 1.00 91.19 343 TRP A C 1
ATOM 2621 O O . TRP A 1 343 ? 47.291 -0.055 -59.453 1.00 91.19 343 TRP A O 1
ATOM 2631 N N . GLY A 1 344 ? 46.567 0.490 -57.361 1.00 88.69 344 GLY A N 1
ATOM 2632 C CA . GLY A 1 344 ? 47.660 1.366 -56.953 1.00 88.69 344 GLY A CA 1
ATOM 2633 C C . GLY A 1 344 ? 48.979 0.601 -56.808 1.00 88.69 344 GLY A C 1
ATOM 2634 O O . GLY A 1 344 ? 49.662 0.301 -57.803 1.00 88.69 344 GLY A O 1
ATOM 2635 N N . GLY A 1 345 ? 49.279 0.171 -55.585 1.00 85.62 345 GLY A N 1
ATOM 2636 C CA . GLY A 1 345 ? 50.355 -0.760 -55.287 1.00 85.62 345 GLY A CA 1
ATOM 2637 C C . GLY A 1 345 ? 51.019 -0.519 -53.938 1.00 85.62 345 GLY A C 1
ATOM 2638 O O . GLY A 1 345 ? 50.545 -1.022 -52.933 1.00 85.62 345 GLY A O 1
ATOM 2639 N N . THR A 1 346 ? 52.201 0.102 -53.910 1.00 86.56 346 THR A N 1
ATOM 2640 C CA . THR A 1 346 ? 52.950 0.285 -52.643 1.00 86.56 346 THR A CA 1
ATOM 2641 C C . THR A 1 346 ? 53.393 1.725 -52.378 1.00 86.56 346 THR A C 1
ATOM 2643 O O . THR A 1 346 ? 54.480 1.951 -51.827 1.00 86.56 346 THR A O 1
ATOM 2646 N N . GLY A 1 347 ? 52.633 2.697 -52.867 1.00 88.25 347 GLY A N 1
ATOM 2647 C CA . GLY A 1 347 ? 52.847 4.119 -52.627 1.00 88.25 347 GLY A CA 1
ATOM 2648 C C . GLY A 1 347 ? 51.509 4.830 -52.480 1.00 88.25 347 GLY A C 1
ATOM 2649 O O . GLY A 1 347 ? 50.477 4.242 -52.749 1.00 88.25 347 GLY A O 1
ATOM 2650 N N . ASN A 1 348 ? 51.537 6.088 -52.030 1.00 94.88 348 ASN A N 1
ATOM 2651 C CA . ASN A 1 348 ? 50.313 6.869 -51.856 1.00 94.88 348 ASN A CA 1
ATOM 2652 C C . ASN A 1 348 ? 49.733 7.269 -53.217 1.00 94.88 348 ASN A C 1
ATOM 2654 O O . ASN A 1 348 ? 50.283 8.169 -53.877 1.00 94.88 348 ASN A O 1
ATOM 2658 N N . ASP A 1 349 ? 48.633 6.632 -53.586 1.00 93.81 349 ASP A N 1
ATOM 2659 C CA . ASP A 1 349 ? 48.049 6.630 -54.919 1.00 93.81 349 ASP A CA 1
ATOM 2660 C C . ASP A 1 349 ? 46.724 7.407 -54.987 1.00 93.81 349 ASP A C 1
ATOM 2662 O O . ASP A 1 349 ? 46.107 7.777 -53.989 1.00 93.81 349 ASP A O 1
ATOM 2666 N N . THR A 1 350 ? 46.287 7.741 -56.201 1.00 96.00 350 THR A N 1
ATOM 2667 C CA . THR A 1 350 ? 45.001 8.416 -56.433 1.00 96.00 350 THR A CA 1
ATOM 2668 C C . THR A 1 350 ? 44.279 7.797 -57.624 1.00 96.00 350 THR A C 1
ATOM 2670 O O . THR A 1 350 ? 44.742 7.908 -58.766 1.00 96.00 350 THR A O 1
ATOM 2673 N N . LEU A 1 351 ? 43.137 7.157 -57.372 1.00 94.69 351 LEU A N 1
ATOM 2674 C CA . LEU A 1 351 ? 42.406 6.317 -58.321 1.00 94.69 351 LEU A CA 1
ATOM 2675 C C . LEU A 1 351 ? 41.017 6.905 -58.623 1.00 94.69 351 LEU A C 1
ATOM 2677 O O . LEU A 1 351 ? 40.265 7.215 -57.707 1.00 94.69 351 LEU A O 1
ATOM 2681 N N . PHE A 1 352 ? 40.654 7.018 -59.904 1.00 94.12 352 PHE A N 1
ATOM 2682 C CA . PHE A 1 352 ? 39.333 7.483 -60.356 1.00 94.12 352 PHE A CA 1
ATOM 2683 C C . PHE A 1 352 ? 38.670 6.449 -61.281 1.00 94.12 352 PHE A C 1
ATOM 2685 O O . PHE A 1 352 ? 39.248 6.139 -62.327 1.00 94.12 352 PHE A O 1
ATOM 2692 N N . GLY A 1 353 ? 37.471 5.957 -60.953 1.00 90.81 353 GLY A N 1
ATOM 2693 C CA . GLY A 1 353 ? 36.670 5.072 -61.820 1.00 90.81 353 GLY A CA 1
ATOM 2694 C C . GLY A 1 353 ? 35.985 5.826 -62.971 1.00 90.81 353 GLY A C 1
ATOM 2695 O O . GLY A 1 353 ? 36.319 5.630 -64.148 1.00 90.81 353 GLY A O 1
ATOM 2696 N N . TYR A 1 354 ? 35.170 6.819 -62.591 1.00 89.69 354 TYR A N 1
ATOM 2697 C CA . TYR A 1 354 ? 34.327 7.736 -63.382 1.00 89.69 354 TYR A CA 1
ATOM 2698 C C . TYR A 1 354 ? 32.865 7.308 -63.605 1.00 89.69 354 TYR A C 1
ATOM 2700 O O . TYR A 1 354 ? 31.986 7.828 -62.929 1.00 89.69 354 TYR A O 1
ATOM 2708 N N . GLU A 1 355 ? 32.576 6.500 -64.627 1.00 88.44 355 GLU A N 1
ATOM 2709 C CA . GLU A 1 355 ? 31.235 5.953 -64.912 1.00 88.44 355 GLU A CA 1
ATOM 2710 C C . GLU A 1 355 ? 31.419 4.443 -65.111 1.00 88.44 355 GLU A C 1
ATOM 2712 O O . GLU A 1 355 ? 32.204 4.051 -65.975 1.00 88.44 355 GLU A O 1
ATOM 2717 N N . GLY A 1 356 ? 30.687 3.580 -64.415 1.00 88.19 356 GLY A N 1
ATOM 2718 C CA . GLY A 1 356 ? 30.901 2.133 -64.519 1.00 88.19 356 GLY A CA 1
ATOM 2719 C C . GLY A 1 356 ? 30.554 1.395 -63.237 1.00 88.19 356 GLY A C 1
ATOM 2720 O O . GLY A 1 356 ? 30.016 1.977 -62.317 1.00 88.19 356 GLY A O 1
ATOM 2721 N N . ASN A 1 357 ? 30.823 0.094 -63.209 1.00 91.81 357 ASN A N 1
ATOM 2722 C CA . ASN A 1 357 ? 30.774 -0.710 -61.988 1.00 91.81 357 ASN A CA 1
ATOM 2723 C C . ASN A 1 357 ? 32.199 -1.195 -61.697 1.00 91.81 357 ASN A C 1
ATOM 2725 O O . ASN A 1 357 ? 32.578 -2.340 -62.012 1.00 91.81 357 ASN A O 1
ATOM 2729 N N . ASP A 1 358 ? 32.999 -0.264 -61.209 1.00 93.06 358 ASP A N 1
ATOM 2730 C CA . ASP A 1 358 ? 34.449 -0.292 -61.167 1.00 93.06 358 ASP A CA 1
ATOM 2731 C C . ASP A 1 358 ? 34.977 -0.998 -59.911 1.00 93.06 358 ASP A C 1
ATOM 2733 O O . ASP A 1 358 ? 34.241 -1.391 -59.004 1.00 93.06 358 ASP A O 1
ATOM 2737 N N . ARG A 1 359 ? 36.282 -1.278 -59.902 1.00 93.25 359 ARG A N 1
ATOM 2738 C CA . ARG A 1 359 ? 36.992 -1.864 -58.756 1.00 93.25 359 ARG A CA 1
ATOM 2739 C C . ARG A 1 359 ? 38.302 -1.142 -58.547 1.00 93.25 359 ARG A C 1
ATOM 2741 O O . ARG A 1 359 ? 39.162 -1.214 -59.424 1.00 93.25 359 ARG A O 1
ATOM 2748 N N . LEU A 1 360 ? 38.452 -0.457 -57.427 1.00 93.94 360 LEU A N 1
ATOM 2749 C CA . LEU A 1 360 ? 39.632 0.317 -57.072 1.00 93.94 360 LEU A CA 1
ATOM 2750 C C . LEU A 1 360 ? 40.295 -0.352 -55.863 1.00 93.94 360 LEU A C 1
ATOM 2752 O O . LEU A 1 360 ? 39.629 -0.623 -54.872 1.00 93.94 360 LEU A O 1
ATOM 2756 N N . TYR A 1 361 ? 41.593 -0.626 -55.970 1.00 92.94 361 TYR A N 1
ATOM 2757 C CA . TYR A 1 361 ? 42.411 -1.245 -54.927 1.00 92.94 361 TYR A CA 1
ATOM 2758 C C . TYR A 1 361 ? 43.641 -0.367 -54.666 1.00 92.94 361 TYR A C 1
ATOM 2760 O O . TYR A 1 361 ? 44.426 -0.176 -55.603 1.00 92.94 361 TYR A O 1
ATOM 2768 N N . GLY A 1 362 ? 43.822 0.144 -53.448 1.00 91.06 362 GLY A N 1
ATOM 2769 C CA . GLY A 1 362 ? 45.020 0.891 -53.042 1.00 91.06 362 GLY A CA 1
ATOM 2770 C C . GLY A 1 362 ? 46.246 -0.018 -52.881 1.00 91.06 362 GLY A C 1
ATOM 2771 O O . GLY A 1 362 ? 47.191 0.068 -53.666 1.00 91.06 362 GLY A O 1
ATOM 2772 N N . GLU A 1 363 ? 46.115 -1.033 -52.016 1.00 88.62 363 GLU A N 1
ATOM 2773 C CA . GLU A 1 363 ? 47.115 -2.019 -51.548 1.00 88.62 363 GLU A CA 1
ATOM 2774 C C . GLU A 1 363 ? 47.961 -1.575 -50.320 1.00 88.62 363 GLU A C 1
ATOM 2776 O O . GLU A 1 363 ? 47.608 -1.957 -49.207 1.00 88.62 363 GLU A O 1
ATOM 2781 N N . GLU A 1 364 ? 49.096 -0.878 -50.473 1.00 90.44 364 GLU A N 1
ATOM 2782 C CA . GLU A 1 364 ? 49.923 -0.340 -49.363 1.00 90.44 364 GLU A CA 1
ATOM 2783 C C . GLU A 1 364 ? 50.222 1.162 -49.604 1.00 90.44 364 GLU A C 1
ATOM 2785 O O . GLU A 1 364 ? 51.052 1.491 -50.455 1.00 90.44 364 GLU A O 1
ATOM 2790 N N . GLY A 1 365 ? 49.652 2.082 -48.825 1.00 91.56 365 GLY A N 1
ATOM 2791 C CA . GLY A 1 365 ? 49.780 3.532 -49.051 1.00 91.56 365 GLY A CA 1
ATOM 2792 C C . GLY A 1 365 ? 48.816 4.337 -48.175 1.00 91.56 365 GLY A C 1
ATOM 2793 O O . GLY A 1 365 ? 47.999 3.741 -47.501 1.00 91.56 365 GLY A O 1
ATOM 2794 N N . ASP A 1 366 ? 48.928 5.674 -48.147 1.00 96.81 366 ASP A N 1
ATOM 2795 C CA . ASP A 1 366 ? 47.791 6.517 -47.723 1.00 96.81 366 ASP A CA 1
ATOM 2796 C C . ASP A 1 366 ? 47.134 7.051 -49.009 1.00 96.81 366 ASP A C 1
ATOM 2798 O O . ASP A 1 366 ? 47.632 8.027 -49.592 1.00 96.81 366 ASP A O 1
ATOM 2802 N N . ASP A 1 367 ? 46.083 6.385 -49.472 1.00 95.56 367 ASP A N 1
ATOM 2803 C CA . ASP A 1 367 ? 45.534 6.454 -50.828 1.00 95.56 367 ASP A CA 1
ATOM 2804 C C . ASP A 1 367 ? 44.247 7.296 -50.926 1.00 95.56 367 ASP A C 1
ATOM 2806 O O . ASP A 1 367 ? 43.596 7.636 -49.937 1.00 95.56 367 ASP A O 1
ATOM 2810 N N . GLU A 1 368 ? 43.868 7.683 -52.148 1.00 97.56 368 GLU A N 1
ATOM 2811 C CA . GLU A 1 368 ? 42.617 8.399 -52.439 1.00 97.56 368 GLU A CA 1
ATOM 2812 C C . GLU A 1 368 ? 41.866 7.725 -53.603 1.00 97.56 368 GLU A C 1
ATOM 2814 O O . GLU A 1 368 ? 42.259 7.825 -54.767 1.00 97.56 368 GLU A O 1
ATOM 2819 N N . LEU A 1 369 ? 40.778 7.022 -53.289 1.00 96.38 369 LEU A N 1
ATOM 2820 C CA . LEU A 1 369 ? 39.949 6.247 -54.211 1.00 96.38 369 LEU A CA 1
ATOM 2821 C C . LEU A 1 369 ? 38.614 6.968 -54.450 1.00 96.38 369 LEU A C 1
ATOM 2823 O O . LEU A 1 369 ? 37.911 7.329 -53.511 1.00 96.38 369 LEU A O 1
ATOM 2827 N N . ASN A 1 370 ? 38.237 7.153 -55.713 1.00 95.06 370 ASN A N 1
ATOM 2828 C CA . ASN A 1 370 ? 36.984 7.787 -56.118 1.00 95.06 370 ASN A CA 1
ATOM 2829 C C . ASN A 1 370 ? 36.278 6.910 -57.164 1.00 95.06 370 ASN A C 1
ATOM 2831 O O . ASN A 1 370 ? 36.791 6.776 -58.280 1.00 95.06 370 ASN A O 1
ATOM 2835 N N . GLY A 1 371 ? 35.137 6.316 -56.805 1.00 91.50 371 GLY A N 1
ATOM 2836 C CA . GLY A 1 371 ? 34.320 5.479 -57.690 1.00 91.50 371 GLY A CA 1
ATOM 2837 C C . GLY A 1 371 ? 33.722 6.309 -58.825 1.00 91.50 371 GLY A C 1
ATOM 2838 O O . GLY A 1 371 ? 34.328 6.460 -59.896 1.00 91.50 371 GLY A O 1
ATOM 2839 N N . GLY A 1 372 ? 32.606 6.980 -58.539 1.00 88.38 372 GLY A N 1
ATOM 2840 C CA . GLY A 1 372 ? 32.100 8.100 -59.328 1.00 88.38 372 GLY A CA 1
ATOM 2841 C C . GLY A 1 372 ? 30.622 8.006 -59.691 1.00 88.38 372 GLY A C 1
ATOM 2842 O O . GLY A 1 372 ? 29.852 8.901 -59.328 1.00 88.38 372 GLY A O 1
ATOM 2843 N N . ALA A 1 373 ? 30.240 7.003 -60.483 1.00 87.31 373 ALA A N 1
ATOM 2844 C CA . ALA A 1 373 ? 28.865 6.827 -60.948 1.00 87.31 373 ALA A CA 1
ATOM 2845 C C . ALA A 1 373 ? 28.595 5.394 -61.443 1.00 87.31 373 ALA A C 1
ATOM 2847 O O . ALA A 1 373 ? 28.932 5.038 -62.581 1.00 87.31 373 ALA A O 1
ATOM 2848 N N . GLY A 1 374 ? 27.883 4.634 -60.619 1.00 87.75 374 GLY A N 1
ATOM 2849 C CA . GLY 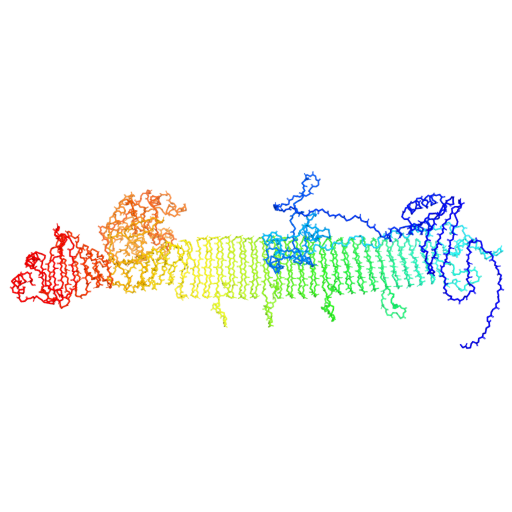A 1 374 ? 27.497 3.238 -60.787 1.00 87.75 374 GLY A CA 1
ATOM 2850 C C . GLY A 1 374 ? 27.726 2.485 -59.477 1.00 87.75 374 GLY A C 1
ATOM 2851 O O . GLY A 1 374 ? 27.742 3.115 -58.439 1.00 87.75 374 GLY A O 1
ATOM 2852 N N . ASN A 1 375 ? 27.814 1.152 -59.504 1.00 91.06 375 ASN A N 1
ATOM 2853 C CA . ASN A 1 375 ? 28.010 0.366 -58.275 1.00 91.06 375 ASN A CA 1
ATOM 2854 C C . ASN A 1 375 ? 29.440 -0.166 -58.245 1.00 91.06 375 ASN A C 1
ATOM 2856 O O . ASN A 1 375 ? 29.739 -1.190 -58.892 1.00 91.06 375 ASN A O 1
ATOM 2860 N N . ASP A 1 376 ? 30.286 0.552 -57.529 1.00 92.25 376 ASP A N 1
ATOM 2861 C CA . ASP A 1 376 ? 31.727 0.409 -57.453 1.00 92.25 376 ASP A CA 1
ATOM 2862 C C . ASP A 1 376 ? 32.153 -0.424 -56.231 1.00 92.25 376 ASP A C 1
ATOM 2864 O O . ASP A 1 376 ? 31.378 -0.742 -55.328 1.00 92.25 376 ASP A O 1
ATOM 2868 N N . VAL A 1 377 ? 33.410 -0.868 -56.236 1.00 93.94 377 VAL A N 1
ATOM 2869 C CA . VAL A 1 377 ? 34.044 -1.526 -55.085 1.00 93.94 377 VAL A CA 1
ATOM 2870 C C . VAL A 1 377 ? 35.390 -0.865 -54.832 1.00 93.94 377 VAL A C 1
ATOM 2872 O O . VAL A 1 377 ? 36.279 -0.957 -55.681 1.00 93.94 377 VAL A O 1
ATOM 2875 N N . LEU A 1 378 ? 35.543 -0.216 -53.685 1.00 94.56 378 LEU A N 1
ATOM 2876 C CA . LEU A 1 378 ? 36.763 0.456 -53.250 1.00 94.56 378 LEU A CA 1
ATOM 2877 C C . LEU A 1 378 ? 37.353 -0.317 -52.063 1.00 94.56 378 LEU A C 1
ATOM 2879 O O . LEU A 1 378 ? 36.637 -0.707 -51.146 1.00 94.56 378 LEU A O 1
ATOM 2883 N N . ASP A 1 379 ? 38.657 -0.551 -52.100 1.00 94.25 379 ASP A N 1
ATOM 2884 C CA . ASP A 1 379 ? 39.412 -1.315 -51.106 1.00 94.25 379 ASP A CA 1
ATOM 2885 C C . ASP A 1 379 ? 40.738 -0.569 -50.903 1.00 94.25 379 ASP A C 1
ATOM 2887 O O . ASP A 1 379 ? 41.571 -0.560 -51.815 1.00 94.25 379 ASP A O 1
ATOM 2891 N N . GLY A 1 380 ? 40.883 0.144 -49.784 1.00 92.31 380 GLY A N 1
ATOM 2892 C CA . GLY A 1 380 ? 42.058 0.960 -49.471 1.00 92.31 380 GLY A CA 1
ATOM 2893 C C . GLY A 1 380 ? 43.286 0.074 -49.286 1.00 92.31 380 GLY A C 1
ATOM 2894 O O . GLY A 1 380 ? 44.084 -0.119 -50.210 1.00 92.31 380 GLY A O 1
ATOM 2895 N N . GLY A 1 381 ? 43.342 -0.613 -48.150 1.00 89.56 381 GLY A N 1
ATOM 2896 C CA . GLY A 1 381 ? 44.274 -1.698 -47.885 1.00 89.56 381 GLY A CA 1
ATOM 2897 C C . GLY A 1 381 ? 45.036 -1.503 -46.584 1.00 89.56 381 GLY A C 1
ATOM 2898 O O . GLY A 1 381 ? 44.675 -2.100 -45.570 1.00 89.56 381 GLY A O 1
ATOM 2899 N N . ALA A 1 382 ? 46.149 -0.769 -46.633 1.00 91.81 382 ALA A N 1
ATOM 2900 C CA . ALA A 1 382 ? 47.019 -0.565 -45.479 1.00 91.81 382 ALA A CA 1
ATOM 2901 C C . ALA A 1 382 ? 47.729 0.800 -45.508 1.00 91.81 382 ALA A C 1
ATOM 2903 O O . ALA A 1 382 ? 48.728 0.980 -46.218 1.00 91.81 382 ALA A O 1
ATOM 2904 N N . GLY A 1 383 ? 47.270 1.689 -44.631 1.00 93.06 383 GLY A N 1
ATOM 2905 C CA . GLY A 1 383 ? 47.638 3.094 -44.459 1.00 93.06 383 GLY A CA 1
ATOM 2906 C C . GLY A 1 383 ? 46.371 3.948 -44.340 1.00 93.06 383 GLY A C 1
ATOM 2907 O O . GLY A 1 383 ? 45.289 3.398 -44.231 1.00 93.06 383 GLY A O 1
ATOM 2908 N N . ASN A 1 384 ? 46.496 5.275 -44.241 1.00 97.00 384 ASN A N 1
ATOM 2909 C CA . ASN A 1 384 ? 45.369 6.145 -43.867 1.00 97.00 384 ASN A CA 1
ATOM 2910 C C . ASN A 1 384 ? 44.609 6.687 -45.098 1.00 97.00 384 ASN A C 1
ATOM 2912 O O . ASN A 1 384 ? 44.889 7.795 -45.591 1.00 97.00 384 ASN A O 1
ATOM 2916 N N . ASP A 1 385 ? 43.628 5.925 -45.562 1.00 96.81 385 ASP A N 1
ATOM 2917 C CA . ASP A 1 385 ? 43.012 6.034 -46.879 1.00 96.81 385 ASP A CA 1
ATOM 2918 C C . ASP A 1 385 ? 41.806 6.994 -46.945 1.00 96.81 385 ASP A C 1
ATOM 2920 O O . ASP A 1 385 ? 41.253 7.473 -45.947 1.00 96.81 385 ASP A O 1
ATOM 2924 N N . ARG A 1 386 ? 41.419 7.355 -48.175 1.00 97.56 386 ARG A N 1
ATOM 2925 C CA . ARG A 1 386 ? 40.236 8.171 -48.492 1.00 97.56 386 ARG A CA 1
ATOM 2926 C C . ARG A 1 386 ? 39.411 7.520 -49.584 1.00 97.56 386 ARG A C 1
ATOM 2928 O O . ARG A 1 386 ? 39.808 7.562 -50.746 1.00 97.56 386 ARG A O 1
ATOM 2935 N N . LEU A 1 387 ? 38.255 6.978 -49.232 1.00 96.75 387 LEU A N 1
ATOM 2936 C CA . LEU A 1 387 ? 37.336 6.339 -50.165 1.00 96.75 387 LEU A CA 1
ATOM 2937 C C . LEU A 1 387 ? 36.117 7.243 -50.389 1.00 96.75 387 LEU A C 1
ATOM 2939 O O . LEU A 1 387 ? 35.519 7.771 -49.454 1.00 96.75 387 LEU A O 1
ATOM 2943 N N . PHE A 1 388 ? 35.759 7.436 -51.653 1.00 94.50 388 PHE A N 1
ATOM 2944 C CA . PHE A 1 388 ? 34.605 8.218 -52.072 1.00 94.50 388 PHE A CA 1
ATOM 2945 C C . PHE A 1 388 ? 33.796 7.405 -53.083 1.00 94.50 388 PHE A C 1
ATOM 2947 O O . PHE A 1 388 ? 34.208 7.324 -54.245 1.00 94.50 388 PHE A O 1
ATOM 2954 N N . GLY A 1 389 ? 32.660 6.847 -52.666 1.00 90.38 389 GLY A N 1
ATOM 2955 C CA . GLY A 1 389 ? 31.769 6.094 -53.555 1.00 90.38 389 GLY A CA 1
ATOM 2956 C C . GLY A 1 389 ? 31.201 6.985 -54.664 1.00 90.38 389 GLY A C 1
ATOM 2957 O O . GLY A 1 389 ? 31.584 6.888 -55.835 1.00 90.38 389 GLY A O 1
ATOM 2958 N N . GLN A 1 390 ? 30.491 8.034 -54.235 1.00 87.81 390 GLN A N 1
ATOM 2959 C CA . GLN A 1 390 ? 29.717 8.980 -55.047 1.00 87.81 390 GLN A CA 1
ATOM 2960 C C . GLN A 1 390 ? 28.302 8.482 -55.356 1.00 87.81 390 GLN A C 1
ATOM 2962 O O . GLN A 1 390 ? 27.521 8.536 -54.432 1.00 87.81 390 GLN A O 1
ATOM 2967 N N . VAL A 1 391 ? 27.905 8.174 -56.600 1.00 86.56 391 VAL A N 1
ATOM 2968 C CA . VAL A 1 391 ? 26.487 7.873 -56.923 1.00 86.56 391 VAL A CA 1
ATOM 2969 C C . VAL A 1 391 ? 26.303 6.426 -57.373 1.00 86.56 391 VAL A C 1
ATOM 2971 O O . VAL A 1 391 ? 26.759 6.070 -58.463 1.00 86.56 391 VAL A O 1
ATOM 2974 N N . GLY A 1 392 ? 25.494 5.687 -56.622 1.00 87.38 392 GLY A N 1
ATOM 2975 C CA . GLY A 1 392 ? 25.106 4.289 -56.782 1.00 87.38 392 GLY A CA 1
ATOM 2976 C C . GLY A 1 392 ? 25.469 3.469 -55.541 1.00 87.38 392 GLY A C 1
ATOM 2977 O O . GLY A 1 392 ? 26.359 3.848 -54.804 1.00 87.38 392 GLY A O 1
ATOM 2978 N N . ASN A 1 393 ? 24.786 2.335 -55.316 1.00 90.50 393 ASN A N 1
ATOM 2979 C CA . ASN A 1 393 ? 25.097 1.453 -54.181 1.00 90.50 393 ASN A CA 1
ATOM 2980 C C . ASN A 1 393 ? 26.528 0.884 -54.291 1.00 90.50 393 ASN A C 1
ATOM 2982 O O . ASN A 1 393 ? 26.742 -0.064 -55.066 1.00 90.50 393 ASN A O 1
ATOM 2986 N N . ASP A 1 394 ? 27.461 1.409 -53.513 1.00 91.69 394 ASP A N 1
ATOM 2987 C CA . ASP A 1 394 ? 28.883 1.087 -53.521 1.00 91.69 394 ASP A CA 1
ATOM 2988 C C . ASP A 1 394 ? 29.275 0.124 -52.389 1.00 91.69 394 ASP A C 1
ATOM 2990 O O . ASP A 1 394 ? 28.530 -0.145 -51.444 1.00 91.69 394 ASP A O 1
ATOM 2994 N N . ILE A 1 395 ? 30.469 -0.463 -52.506 1.00 93.19 395 ILE A N 1
ATOM 2995 C CA . ILE A 1 395 ? 31.088 -1.256 -51.438 1.00 93.19 395 ILE A CA 1
ATOM 2996 C C . ILE A 1 395 ? 32.458 -0.662 -51.122 1.00 93.19 395 ILE A C 1
ATOM 2998 O O . ILE A 1 395 ? 33.350 -0.700 -51.971 1.00 93.19 395 ILE A O 1
ATOM 3002 N N . MET A 1 396 ? 32.645 -0.161 -49.904 1.00 94.62 396 MET A N 1
ATOM 3003 C CA . MET A 1 396 ? 33.888 0.449 -49.431 1.00 94.62 396 MET A CA 1
ATOM 3004 C C . MET A 1 396 ? 34.505 -0.374 -48.293 1.00 94.62 396 MET A C 1
ATOM 3006 O O . MET A 1 396 ? 33.805 -0.860 -47.409 1.00 94.62 396 MET A O 1
ATOM 3010 N N . ASN A 1 397 ? 35.822 -0.559 -48.335 1.00 94.56 397 ASN A N 1
ATOM 3011 C CA . ASN A 1 397 ? 36.615 -1.213 -47.297 1.00 94.56 397 ASN A CA 1
ATOM 3012 C C . ASN A 1 397 ? 37.881 -0.382 -47.067 1.00 94.56 397 ASN A C 1
ATOM 3014 O O . ASN A 1 397 ? 38.666 -0.236 -48.004 1.00 94.56 397 ASN A O 1
ATOM 3018 N N . GLY A 1 398 ? 38.064 0.158 -45.864 1.00 93.31 398 GLY A N 1
ATOM 3019 C CA . GLY A 1 398 ? 39.260 0.908 -45.473 1.00 93.31 398 GLY A CA 1
ATOM 3020 C C . GLY A 1 398 ? 40.464 -0.018 -45.372 1.00 93.31 398 GLY A C 1
ATOM 3021 O O . GLY A 1 398 ? 41.208 -0.189 -46.342 1.00 93.31 398 GLY A O 1
ATOM 3022 N N . GLY A 1 399 ? 40.565 -0.741 -44.257 1.00 89.88 399 GLY A N 1
ATOM 3023 C CA . GLY A 1 399 ? 41.564 -1.785 -44.041 1.00 89.88 399 GLY A CA 1
ATOM 3024 C C . GLY A 1 399 ? 42.342 -1.607 -42.738 1.00 89.88 399 GLY A C 1
ATOM 3025 O O . GLY A 1 399 ? 41.755 -1.615 -41.661 1.00 89.88 399 GLY A O 1
ATOM 3026 N N . ASP A 1 400 ? 43.673 -1.547 -42.829 1.00 92.25 400 ASP A N 1
ATOM 3027 C CA . ASP A 1 400 ? 44.569 -1.267 -41.696 1.00 92.25 400 ASP A CA 1
ATOM 3028 C C . ASP A 1 400 ? 44.993 0.230 -41.719 1.00 92.25 400 ASP A C 1
ATOM 3030 O O . ASP A 1 400 ? 45.997 0.557 -42.363 1.00 92.25 400 ASP A O 1
ATOM 3034 N N . GLY A 1 401 ? 44.330 1.138 -40.991 1.00 93.88 401 GLY A N 1
ATOM 3035 C CA . GLY A 1 401 ? 44.658 2.581 -40.989 1.00 93.88 401 GLY A CA 1
ATOM 3036 C C . GLY A 1 401 ? 43.621 3.451 -40.273 1.00 93.88 401 GLY A C 1
ATOM 3037 O O . GLY A 1 401 ? 42.596 2.928 -39.890 1.00 93.88 401 GLY A O 1
ATOM 3038 N N . ASP A 1 402 ? 43.870 4.758 -40.051 1.00 97.38 402 ASP A N 1
ATOM 3039 C CA . ASP A 1 402 ? 42.762 5.680 -39.700 1.00 97.38 402 ASP A CA 1
ATOM 3040 C C . ASP A 1 402 ? 42.191 6.293 -40.992 1.00 97.38 402 ASP A C 1
ATOM 3042 O O . ASP A 1 402 ? 42.783 7.236 -41.550 1.00 97.38 402 ASP A O 1
ATOM 3046 N N . ASP A 1 403 ? 41.052 5.771 -41.436 1.00 97.19 403 ASP A N 1
ATOM 3047 C CA . ASP A 1 403 ? 40.497 5.970 -42.773 1.00 97.19 403 ASP A CA 1
ATOM 3048 C C . ASP A 1 403 ? 39.353 6.994 -42.818 1.00 97.19 403 ASP A C 1
ATOM 3050 O O . ASP A 1 403 ? 38.807 7.449 -41.806 1.00 97.19 403 ASP A O 1
ATOM 3054 N N . ILE A 1 404 ? 39.011 7.433 -44.032 1.00 97.44 404 ILE A N 1
ATOM 3055 C CA . ILE A 1 404 ? 37.891 8.343 -44.298 1.00 97.44 404 ILE A CA 1
ATOM 3056 C C . ILE A 1 404 ? 37.068 7.801 -45.466 1.00 97.44 404 ILE A C 1
ATOM 3058 O O . ILE A 1 404 ? 37.577 7.713 -46.582 1.00 97.44 404 ILE A O 1
ATOM 3062 N N . MET A 1 405 ? 35.785 7.525 -45.241 1.00 96.56 405 MET A N 1
ATOM 3063 C CA . MET A 1 405 ? 34.852 7.013 -46.250 1.00 96.56 405 MET A CA 1
ATOM 3064 C C . MET A 1 405 ? 33.641 7.929 -46.367 1.00 96.56 405 MET A C 1
ATOM 3066 O O . MET A 1 405 ? 33.135 8.433 -45.366 1.00 96.56 405 MET A O 1
ATOM 3070 N N . MET A 1 406 ? 33.201 8.185 -47.596 1.00 93.94 406 MET A N 1
ATOM 3071 C CA . MET A 1 406 ? 32.024 9.006 -47.878 1.00 93.94 406 MET A CA 1
ATOM 3072 C C . MET A 1 406 ? 31.259 8.435 -49.074 1.00 93.94 406 MET A C 1
ATOM 3074 O O . MET A 1 406 ? 31.809 8.376 -50.183 1.00 93.94 406 MET A O 1
ATOM 3078 N N . GLY A 1 407 ? 29.996 8.079 -48.854 1.00 88.00 407 GLY A N 1
ATOM 3079 C CA . GLY A 1 407 ? 29.026 7.775 -49.903 1.00 88.00 407 GLY A CA 1
ATOM 3080 C C . GLY A 1 407 ? 28.496 9.043 -50.579 1.00 88.00 407 GLY A C 1
ATOM 3081 O O . GLY A 1 407 ? 29.223 10.041 -50.759 1.00 88.00 407 GLY A O 1
ATOM 3082 N N . PHE A 1 408 ? 27.226 9.036 -50.987 1.00 81.81 408 PHE A N 1
ATOM 3083 C CA . PHE A 1 408 ? 26.634 10.183 -51.670 1.00 81.81 408 PHE A CA 1
ATOM 3084 C C . PHE A 1 408 ? 26.227 11.309 -50.713 1.00 81.81 408 PHE A C 1
ATOM 3086 O O . PHE A 1 408 ? 25.233 11.228 -50.002 1.00 81.81 408 PHE A O 1
ATOM 3093 N N . THR A 1 409 ? 26.883 12.469 -50.809 1.00 68.19 409 THR A N 1
ATOM 3094 C CA . THR A 1 409 ? 26.351 13.699 -50.195 1.00 68.19 409 THR A CA 1
ATOM 3095 C C . THR A 1 409 ? 25.705 14.607 -51.239 1.00 68.19 409 THR A C 1
ATOM 3097 O O . THR A 1 409 ? 26.359 15.089 -52.171 1.00 68.19 409 THR A O 1
ATOM 3100 N N . ALA A 1 410 ? 24.426 14.948 -51.032 1.00 60.34 410 ALA A N 1
ATOM 3101 C CA . ALA A 1 410 ? 23.634 15.858 -51.872 1.00 60.34 410 ALA A CA 1
ATOM 3102 C C . ALA A 1 410 ? 24.057 17.348 -51.764 1.00 60.34 410 ALA A C 1
ATOM 3104 O O . ALA A 1 410 ? 23.239 18.274 -51.707 1.00 60.34 410 ALA A O 1
ATOM 3105 N N . SER A 1 411 ? 25.365 17.611 -51.739 1.00 53.06 411 SER A N 1
ATOM 3106 C CA . SER A 1 411 ? 25.937 18.953 -51.710 1.00 53.06 411 SER A CA 1
ATOM 3107 C C . SER A 1 411 ? 25.732 19.698 -53.045 1.00 53.06 411 SER A C 1
ATOM 3109 O O . SER A 1 411 ? 25.422 19.126 -54.085 1.00 53.06 411 SER A O 1
ATOM 3111 N N . ASN A 1 412 ? 25.865 21.029 -53.020 1.00 40.22 412 ASN A N 1
ATOM 3112 C CA . ASN A 1 412 ? 25.318 21.977 -54.014 1.00 40.22 412 ASN A CA 1
ATOM 3113 C C . ASN A 1 412 ? 25.911 21.939 -55.461 1.00 40.22 412 ASN A C 1
ATOM 3115 O O . ASN A 1 412 ? 25.792 22.920 -56.208 1.00 40.22 412 ASN A O 1
ATOM 3119 N N . GLU A 1 413 ? 26.570 20.858 -55.886 1.00 45.59 413 GLU A N 1
ATOM 3120 C CA . GLU A 1 413 ? 27.064 20.659 -57.257 1.00 45.59 413 GLU A CA 1
ATOM 3121 C C . GLU A 1 413 ? 25.920 20.251 -58.203 1.00 45.59 413 GLU A C 1
ATOM 3123 O O . GLU A 1 413 ? 25.281 19.218 -58.058 1.00 45.59 413 GLU A O 1
ATOM 3128 N N . SER A 1 414 ? 25.693 21.024 -59.269 1.00 46.47 414 SER A N 1
ATOM 3129 C CA . SER A 1 414 ? 24.615 20.772 -60.242 1.00 46.47 414 SER A CA 1
ATOM 3130 C C . SER A 1 414 ? 24.883 19.594 -61.204 1.00 46.47 414 SER A C 1
ATOM 3132 O O . SER A 1 414 ? 24.557 19.701 -62.394 1.00 46.47 414 SER A O 1
ATOM 3134 N N . LYS A 1 415 ? 25.574 18.544 -60.748 1.00 46.69 415 LYS A N 1
ATOM 3135 C CA . LYS A 1 415 ? 26.015 17.395 -61.557 1.00 46.69 415 LYS A CA 1
ATOM 3136 C C . LYS A 1 415 ? 25.566 16.036 -61.026 1.00 46.69 415 LYS A C 1
ATOM 3138 O O . LYS A 1 415 ? 25.488 15.124 -61.839 1.00 46.69 415 LYS A O 1
ATOM 3143 N N . GLN A 1 416 ? 25.277 15.917 -59.733 1.00 54.41 416 GLN A N 1
ATOM 3144 C CA . GLN A 1 416 ? 24.876 14.667 -59.096 1.00 54.41 416 GLN A CA 1
ATOM 3145 C C . GLN A 1 416 ? 23.493 14.862 -58.482 1.00 54.41 416 GLN A C 1
ATOM 3147 O O . GLN A 1 416 ? 23.270 15.773 -57.688 1.00 54.41 416 GLN A O 1
ATOM 3152 N N . THR A 1 417 ? 22.541 14.065 -58.951 1.00 60.81 417 THR A N 1
ATOM 3153 C CA . THR A 1 417 ? 21.169 13.991 -58.446 1.00 60.81 417 THR A CA 1
ATOM 3154 C C . THR A 1 417 ? 20.672 12.592 -58.766 1.00 60.81 417 THR A C 1
ATOM 3156 O O . THR A 1 417 ? 20.631 12.262 -59.957 1.00 60.81 417 THR A O 1
ATOM 3159 N N . LEU A 1 418 ? 20.259 11.831 -57.755 1.00 67.69 418 LEU A N 1
ATOM 3160 C CA . LEU A 1 418 ? 19.637 10.518 -57.926 1.00 67.69 418 LEU A CA 1
ATOM 3161 C C . LEU A 1 418 ? 18.526 10.565 -58.986 1.00 67.69 418 LEU A C 1
ATOM 3163 O O . LEU A 1 418 ? 17.637 11.433 -58.950 1.00 67.69 418 LEU A O 1
ATOM 3167 N N . ALA A 1 419 ? 18.575 9.667 -59.972 1.00 65.56 419 ALA A N 1
ATOM 3168 C CA . ALA A 1 419 ? 17.494 9.536 -60.934 1.00 65.56 419 ALA A CA 1
ATOM 3169 C C . ALA A 1 419 ? 16.313 8.767 -60.326 1.00 65.56 419 ALA A C 1
ATOM 3171 O O . ALA A 1 419 ? 16.382 8.125 -59.283 1.00 65.56 419 ALA A O 1
ATOM 3172 N N . TRP A 1 420 ? 15.160 8.850 -60.988 1.00 52.81 420 TRP A N 1
ATOM 3173 C CA . TRP A 1 420 ? 13.921 8.318 -60.428 1.00 52.81 420 TRP A CA 1
ATOM 3174 C C . TRP A 1 420 ? 13.908 6.779 -60.418 1.00 52.81 420 TRP A C 1
ATOM 3176 O O . TRP A 1 420 ? 13.609 6.158 -61.445 1.00 52.81 420 TRP A O 1
ATOM 3186 N N . GLY A 1 421 ? 14.183 6.196 -59.248 1.00 58.75 421 GLY A N 1
ATOM 3187 C CA . GLY A 1 421 ? 14.300 4.751 -59.027 1.00 58.75 421 GLY A CA 1
ATOM 3188 C C . GLY A 1 421 ? 15.738 4.225 -58.987 1.00 58.75 421 GLY A C 1
ATOM 3189 O O . GLY A 1 421 ? 15.909 3.013 -59.094 1.00 58.75 421 GLY A O 1
ATOM 3190 N N . GLU A 1 422 ? 16.732 5.110 -58.885 1.00 66.12 422 GLU A N 1
ATOM 3191 C CA . GLU A 1 422 ? 18.057 4.771 -58.354 1.00 66.12 422 GLU A CA 1
ATOM 3192 C C . GLU A 1 422 ? 17.996 4.786 -56.817 1.00 66.12 422 GLU A C 1
ATOM 3194 O O . GLU A 1 422 ? 17.222 5.550 -56.233 1.00 66.12 422 GLU A O 1
ATOM 3199 N N . THR A 1 423 ? 18.763 3.885 -56.218 1.00 75.56 423 THR A N 1
ATOM 3200 C CA . THR A 1 423 ? 19.095 3.769 -54.793 1.00 75.56 423 THR A CA 1
ATOM 3201 C C . THR A 1 423 ? 20.579 4.101 -54.642 1.00 75.56 423 THR A C 1
ATOM 3203 O O . THR A 1 423 ? 21.324 3.921 -55.610 1.00 75.56 423 THR A O 1
ATOM 3206 N N . ASP A 1 424 ? 20.979 4.559 -53.461 1.00 86.19 424 ASP A N 1
ATOM 3207 C CA . ASP A 1 424 ? 22.371 4.876 -53.088 1.00 86.19 424 ASP A CA 1
ATOM 3208 C C . ASP A 1 424 ? 22.807 4.034 -51.866 1.00 86.19 424 ASP A C 1
ATOM 3210 O O . ASP A 1 424 ? 23.793 4.346 -51.228 1.00 86.19 424 ASP A O 1
ATOM 3214 N N . ASP A 1 425 ? 22.069 2.960 -51.545 1.00 90.62 425 ASP A N 1
ATOM 3215 C CA . ASP A 1 425 ? 22.278 2.149 -50.337 1.00 90.62 425 ASP A CA 1
ATOM 3216 C C . ASP A 1 425 ? 23.676 1.486 -50.312 1.00 90.62 425 ASP A C 1
ATOM 3218 O O . ASP A 1 425 ? 23.894 0.461 -50.978 1.00 90.62 425 ASP A O 1
ATOM 3222 N N . ASP A 1 426 ? 24.605 2.071 -49.560 1.00 90.62 426 ASP A N 1
ATOM 3223 C CA . ASP A 1 426 ? 26.032 1.745 -49.526 1.00 90.62 426 ASP A CA 1
ATOM 3224 C C . ASP A 1 426 ? 26.371 0.639 -48.510 1.00 90.62 426 ASP A C 1
ATOM 3226 O O . ASP A 1 426 ? 25.631 0.348 -47.567 1.00 90.62 426 ASP A O 1
ATOM 3230 N N . VAL A 1 427 ? 27.527 -0.009 -48.696 1.00 93.44 427 VAL A N 1
ATOM 3231 C CA . VAL A 1 427 ? 28.091 -0.973 -47.737 1.00 93.44 427 VAL A CA 1
ATOM 3232 C C . VAL A 1 427 ? 29.531 -0.591 -47.406 1.00 93.44 427 VAL A C 1
ATOM 3234 O O . VAL A 1 427 ? 30.416 -0.742 -48.249 1.00 93.44 427 VAL A O 1
ATOM 3237 N N . MET A 1 428 ? 29.791 -0.145 -46.179 1.00 94.75 428 MET A N 1
ATOM 3238 C CA . MET A 1 428 ? 31.106 0.343 -45.749 1.00 94.75 428 MET A CA 1
ATOM 3239 C C . MET A 1 428 ? 31.671 -0.474 -44.582 1.00 94.75 428 MET A C 1
ATOM 3241 O O . MET A 1 428 ? 30.951 -0.832 -43.652 1.00 94.75 428 MET A O 1
ATOM 3245 N N . TYR A 1 429 ? 32.975 -0.737 -44.624 1.00 94.75 429 TYR A N 1
ATOM 3246 C CA . TYR A 1 429 ? 33.739 -1.397 -43.566 1.00 94.75 429 TYR A CA 1
ATOM 3247 C C . TYR A 1 429 ? 34.978 -0.555 -43.246 1.00 94.75 429 TYR A C 1
ATOM 3249 O O . TYR A 1 429 ? 35.800 -0.384 -44.146 1.00 94.75 429 TYR A O 1
ATOM 3257 N N . GLY A 1 430 ? 35.114 -0.065 -42.010 1.00 93.94 430 GLY A N 1
ATOM 3258 C CA . GLY A 1 430 ? 36.299 0.637 -41.498 1.00 93.94 430 GLY A CA 1
ATOM 3259 C C . GLY A 1 430 ? 37.530 -0.264 -41.536 1.00 93.94 430 GLY A C 1
ATOM 3260 O O . GLY A 1 430 ? 38.263 -0.315 -42.528 1.00 93.94 430 GLY A O 1
ATOM 3261 N N . GLY A 1 431 ? 37.661 -1.100 -40.511 1.00 90.56 431 GLY A N 1
ATOM 3262 C CA . GLY A 1 431 ? 38.642 -2.172 -40.430 1.00 90.56 431 GLY A CA 1
ATOM 3263 C C . GLY A 1 431 ? 39.360 -2.183 -39.089 1.00 90.56 431 GLY A C 1
ATOM 3264 O O . GLY A 1 431 ? 38.882 -2.808 -38.140 1.00 90.56 431 GLY A O 1
ATOM 3265 N N . ALA A 1 432 ? 40.550 -1.587 -39.044 1.00 93.06 432 ALA A N 1
ATOM 3266 C CA . ALA A 1 432 ? 41.372 -1.480 -37.844 1.00 93.06 432 ALA A CA 1
ATOM 3267 C C . ALA A 1 432 ? 42.073 -0.113 -37.789 1.00 93.06 432 ALA A C 1
ATOM 3269 O O . ALA A 1 432 ? 43.109 0.083 -38.438 1.00 93.06 432 ALA A O 1
ATOM 3270 N N . GLY A 1 433 ? 41.537 0.804 -36.980 1.00 94.19 433 GLY A N 1
ATOM 3271 C CA . GLY A 1 433 ? 41.737 2.231 -37.207 1.00 94.19 433 GLY A CA 1
ATOM 3272 C C . GLY A 1 433 ? 41.142 3.174 -36.172 1.00 94.19 433 GLY A C 1
ATOM 3273 O O . GLY A 1 433 ? 40.997 2.833 -35.009 1.00 94.19 433 GLY A O 1
ATOM 3274 N N . ASN A 1 434 ? 40.894 4.414 -36.586 1.00 97.56 434 ASN A N 1
ATOM 3275 C CA . ASN A 1 434 ? 40.048 5.390 -35.881 1.00 97.56 434 ASN A CA 1
ATOM 3276 C C . ASN A 1 434 ? 39.295 6.149 -36.981 1.00 97.56 434 ASN A C 1
ATOM 3278 O O . ASN A 1 434 ? 39.650 7.286 -37.354 1.00 97.56 434 ASN A O 1
ATOM 3282 N N . ASP A 1 435 ? 38.339 5.444 -37.566 1.00 97.00 435 ASP A N 1
ATOM 3283 C CA . ASP A 1 435 ? 37.808 5.692 -38.896 1.00 97.00 435 ASP A CA 1
ATOM 3284 C C . ASP A 1 435 ? 36.728 6.773 -38.892 1.00 97.00 435 ASP A C 1
ATOM 3286 O O . ASP A 1 435 ? 36.212 7.194 -37.852 1.00 97.00 435 ASP A O 1
ATOM 3290 N N . ARG A 1 436 ? 36.443 7.328 -40.074 1.00 98.00 436 ARG A N 1
ATOM 3291 C CA . ARG A 1 436 ? 35.379 8.325 -40.262 1.00 98.00 436 ARG A CA 1
ATOM 3292 C C . ARG A 1 436 ? 34.546 8.004 -41.480 1.00 98.00 436 ARG A C 1
ATOM 3294 O O . ARG A 1 436 ? 35.025 8.159 -42.603 1.00 98.00 436 ARG A O 1
ATOM 3301 N N . MET A 1 437 ? 33.309 7.607 -41.247 1.00 96.94 437 MET A N 1
ATOM 3302 C CA . MET A 1 437 ? 32.410 7.068 -42.256 1.00 96.94 437 MET A CA 1
ATOM 3303 C C . MET A 1 437 ? 31.141 7.922 -42.319 1.00 96.94 437 MET A C 1
ATOM 3305 O O . MET A 1 437 ? 30.607 8.339 -41.292 1.00 96.94 437 MET A O 1
ATOM 3309 N N . TRP A 1 438 ? 30.688 8.205 -43.538 1.00 96.00 438 TRP A N 1
ATOM 3310 C CA . TRP A 1 438 ? 29.434 8.900 -43.818 1.00 96.00 438 TRP A CA 1
ATOM 3311 C C . TRP A 1 438 ? 28.700 8.162 -44.932 1.00 96.00 438 TRP A C 1
ATOM 3313 O O . TRP A 1 438 ? 29.228 8.130 -46.049 1.00 96.00 438 TRP A O 1
ATOM 3323 N N . GLY A 1 439 ? 27.514 7.628 -44.635 1.00 91.69 439 GLY A N 1
ATOM 3324 C CA . GLY A 1 439 ? 26.605 6.997 -45.596 1.00 91.69 439 GLY A CA 1
ATOM 3325 C C . GLY A 1 439 ? 26.139 8.000 -46.649 1.00 91.69 439 GLY A C 1
ATOM 3326 O O . GLY A 1 439 ? 26.721 8.137 -47.730 1.00 91.69 439 GLY A O 1
ATOM 3327 N N . GLY A 1 440 ? 25.203 8.853 -46.243 1.00 88.94 440 GLY A N 1
ATOM 3328 C CA . GLY A 1 440 ? 24.859 10.102 -46.906 1.00 88.94 440 GLY A CA 1
ATOM 3329 C C . GLY A 1 440 ? 23.387 10.190 -47.283 1.00 88.94 440 GLY A C 1
ATOM 3330 O O . GLY A 1 440 ? 22.647 10.962 -46.676 1.00 88.94 440 GLY A O 1
ATOM 3331 N N . VAL A 1 441 ? 22.970 9.463 -48.316 1.00 87.19 441 VAL A N 1
ATOM 3332 C CA . VAL A 1 441 ? 21.562 9.312 -48.713 1.00 87.19 441 VAL A CA 1
ATOM 3333 C C . VAL A 1 441 ? 21.396 7.866 -49.139 1.00 87.19 441 VAL A C 1
ATOM 3335 O O . VAL A 1 441 ? 21.990 7.496 -50.142 1.00 87.19 441 VAL A O 1
ATOM 3338 N N . GLY A 1 442 ? 20.574 7.066 -48.469 1.00 88.56 442 GLY A N 1
ATOM 3339 C CA . GLY A 1 442 ? 20.571 5.635 -48.761 1.00 88.56 442 GLY A CA 1
ATOM 3340 C C . GLY A 1 442 ? 19.738 4.793 -47.806 1.00 88.56 442 GLY A C 1
ATOM 3341 O O . GLY A 1 442 ? 18.693 5.217 -47.326 1.00 88.56 442 GLY A O 1
ATOM 3342 N N . HIS A 1 443 ? 20.175 3.556 -47.629 1.00 91.38 443 HIS A N 1
ATOM 3343 C CA . HIS A 1 443 ? 19.718 2.611 -46.609 1.00 91.38 443 HIS A CA 1
ATOM 3344 C C . HIS A 1 443 ? 20.959 1.803 -46.237 1.00 91.38 443 HIS A C 1
ATOM 3346 O O . HIS A 1 443 ? 21.135 0.650 -46.654 1.00 91.38 443 HIS A O 1
ATOM 3352 N N . ASP A 1 444 ? 21.882 2.489 -45.582 1.00 92.75 444 ASP A N 1
ATOM 3353 C CA . ASP A 1 444 ? 23.297 2.174 -45.602 1.00 92.75 444 ASP A CA 1
ATOM 3354 C C . ASP A 1 444 ? 23.649 1.123 -44.549 1.00 92.75 444 ASP A C 1
ATOM 3356 O O . ASP A 1 444 ? 23.052 1.026 -43.475 1.00 92.75 444 ASP A O 1
ATOM 3360 N N . TYR A 1 445 ? 24.633 0.289 -44.875 1.00 94.12 445 TYR A N 1
ATOM 3361 C CA . TYR A 1 445 ? 25.218 -0.682 -43.959 1.00 94.12 445 TYR A CA 1
ATOM 3362 C C . TYR A 1 445 ? 26.646 -0.248 -43.637 1.00 94.12 445 TYR A C 1
ATOM 3364 O O . TYR A 1 445 ? 27.485 -0.192 -44.539 1.00 94.12 445 TYR A O 1
ATOM 3372 N N . MET A 1 446 ? 26.957 -0.005 -42.365 1.00 95.19 446 MET A N 1
ATOM 3373 C CA . MET A 1 446 ? 28.284 0.448 -41.935 1.00 95.19 446 MET A CA 1
ATOM 3374 C C . MET A 1 446 ? 28.781 -0.313 -40.703 1.00 95.19 446 MET A C 1
ATOM 3376 O O . MET A 1 446 ? 28.008 -0.615 -39.801 1.00 95.19 446 MET A O 1
ATOM 3380 N N . ASP A 1 447 ? 30.069 -0.645 -40.686 1.00 94.94 447 ASP A N 1
ATOM 3381 C CA . ASP A 1 447 ? 30.750 -1.460 -39.666 1.00 94.94 447 ASP A CA 1
ATOM 3382 C C . ASP A 1 447 ? 32.146 -0.847 -39.446 1.00 94.94 447 ASP A C 1
ATOM 3384 O O . ASP A 1 447 ? 32.974 -0.906 -40.359 1.00 94.94 447 ASP A O 1
ATOM 3388 N N . GLY A 1 448 ? 32.366 -0.176 -38.306 1.00 94.62 448 GLY A N 1
ATOM 3389 C CA . GLY A 1 448 ? 33.613 0.528 -37.965 1.00 94.62 448 GLY A CA 1
ATOM 3390 C C . GLY A 1 448 ? 34.777 -0.446 -37.790 1.00 94.62 448 GLY A C 1
ATOM 3391 O O . GLY A 1 448 ? 35.671 -0.513 -38.632 1.00 94.62 448 GLY A O 1
ATOM 3392 N N . GLY A 1 449 ? 34.701 -1.317 -36.786 1.00 92.62 449 GLY A N 1
ATOM 3393 C CA . GLY A 1 449 ? 35.619 -2.438 -36.593 1.00 92.62 449 GLY A CA 1
ATOM 3394 C C . GLY A 1 449 ? 36.436 -2.337 -35.306 1.00 92.62 449 GLY A C 1
ATOM 3395 O O . GLY A 1 449 ? 35.879 -2.211 -34.221 1.00 92.62 449 GLY A O 1
ATOM 3396 N N . ASP A 1 450 ? 37.759 -2.501 -35.401 1.00 93.50 450 ASP A N 1
ATOM 3397 C CA . ASP A 1 450 ? 38.674 -2.336 -34.261 1.00 93.50 450 ASP A CA 1
ATOM 3398 C C . ASP A 1 450 ? 39.124 -0.858 -34.195 1.00 93.50 450 ASP A C 1
ATOM 3400 O O . ASP A 1 450 ? 40.104 -0.508 -34.864 1.00 93.50 450 ASP A O 1
ATOM 3404 N N . GLY A 1 451 ? 38.486 0.006 -33.392 1.00 94.94 451 GLY A N 1
ATOM 3405 C CA . GLY A 1 451 ? 38.795 1.438 -33.474 1.00 94.94 451 GLY A CA 1
ATOM 3406 C C . GLY A 1 451 ? 38.368 2.367 -32.338 1.00 94.94 451 GLY A C 1
ATOM 3407 O O . GLY A 1 451 ? 38.420 2.019 -31.165 1.00 94.94 451 GLY A O 1
ATOM 3408 N N . ALA A 1 452 ? 38.137 3.626 -32.688 1.00 97.44 452 ALA A N 1
ATOM 3409 C CA . ALA A 1 452 ? 37.451 4.638 -31.880 1.00 97.44 452 ALA A CA 1
ATOM 3410 C C . ALA A 1 452 ? 36.835 5.580 -32.911 1.00 97.44 452 ALA A C 1
ATOM 3412 O O . ALA A 1 452 ? 37.397 6.628 -33.275 1.00 97.44 452 ALA A O 1
ATOM 3413 N N . ASP A 1 453 ? 35.771 5.063 -33.505 1.00 97.62 453 ASP A N 1
ATOM 3414 C CA . ASP A 1 453 ? 35.328 5.396 -34.845 1.00 97.62 453 ASP A CA 1
ATOM 3415 C C . ASP A 1 453 ? 34.231 6.457 -34.809 1.00 97.62 453 ASP A C 1
ATOM 3417 O O . ASP A 1 453 ? 33.587 6.709 -33.791 1.00 97.62 453 ASP A O 1
ATOM 3421 N N . PHE A 1 454 ? 34.045 7.144 -35.930 1.00 97.75 454 PHE A N 1
ATOM 3422 C CA . PHE A 1 454 ? 32.942 8.076 -36.119 1.00 97.75 454 PHE A CA 1
ATOM 3423 C C . PHE A 1 454 ? 32.144 7.643 -37.343 1.00 97.75 454 PHE A C 1
ATOM 3425 O O . PHE A 1 454 ? 32.684 7.641 -38.454 1.00 97.75 454 PHE A O 1
ATOM 3432 N N . VAL A 1 455 ? 30.867 7.319 -37.158 1.00 97.19 455 VAL A N 1
ATOM 3433 C CA . VAL A 1 455 ? 29.996 6.827 -38.232 1.00 97.19 455 VAL A CA 1
ATOM 3434 C C . VAL A 1 455 ? 28.681 7.602 -38.222 1.00 97.19 455 VAL A C 1
ATOM 3436 O O . VAL A 1 455 ? 28.049 7.731 -37.181 1.00 97.19 455 VAL A O 1
ATOM 3439 N N . SER A 1 456 ? 28.275 8.137 -39.372 1.00 95.62 456 SER A N 1
ATOM 3440 C CA . SER A 1 456 ? 27.023 8.888 -39.551 1.00 95.62 456 SER A CA 1
ATOM 3441 C C . SER A 1 456 ? 26.267 8.330 -40.753 1.00 95.62 456 SER A C 1
ATOM 3443 O O . SER A 1 456 ? 26.840 8.254 -41.844 1.00 95.62 456 SER A O 1
ATOM 3445 N N . GLY A 1 457 ? 25.029 7.890 -40.514 1.00 93.19 457 GLY A N 1
ATOM 3446 C CA . GLY A 1 457 ? 24.087 7.343 -41.492 1.00 93.19 457 GLY A CA 1
ATOM 3447 C C . GLY A 1 457 ? 23.756 8.360 -42.574 1.00 93.19 457 GLY A C 1
ATOM 3448 O O . GLY A 1 457 ? 24.459 8.456 -43.585 1.00 93.19 457 GLY A O 1
ATOM 3449 N N . GLY A 1 458 ? 22.752 9.194 -42.320 1.00 90.00 458 GLY A N 1
ATOM 3450 C CA . GLY A 1 458 ? 22.363 10.299 -43.188 1.00 90.00 458 GLY A CA 1
ATOM 3451 C C . GLY A 1 458 ? 20.859 10.331 -43.450 1.00 90.00 458 GLY A C 1
ATOM 3452 O O . GLY A 1 458 ? 20.047 10.176 -42.546 1.00 90.00 458 GLY A O 1
ATOM 3453 N N . ASP A 1 459 ? 20.474 10.600 -44.699 1.00 88.38 459 ASP A N 1
ATOM 3454 C CA . ASP A 1 459 ? 19.069 10.548 -45.119 1.00 88.38 459 ASP A CA 1
ATOM 3455 C C . ASP A 1 459 ? 18.682 9.093 -45.476 1.00 88.38 459 ASP A C 1
ATOM 3457 O O . ASP A 1 459 ? 18.846 8.681 -46.635 1.00 88.38 459 ASP A O 1
ATOM 3461 N N . GLY A 1 460 ? 18.092 8.346 -44.540 1.00 88.75 460 GLY A N 1
ATOM 3462 C CA . GLY A 1 460 ? 17.551 7.009 -44.793 1.00 88.75 460 GLY A CA 1
ATOM 3463 C C . GLY A 1 460 ? 17.562 6.071 -43.589 1.00 88.75 460 GLY A C 1
ATOM 3464 O O . GLY A 1 460 ? 18.156 6.368 -42.575 1.00 88.75 460 GLY A O 1
ATOM 3465 N N . ASN A 1 461 ? 16.859 4.936 -43.701 1.00 92.06 461 ASN A N 1
ATOM 3466 C CA . ASN A 1 461 ? 16.860 3.885 -42.675 1.00 92.06 461 ASN A CA 1
ATOM 3467 C C . ASN A 1 461 ? 18.157 3.063 -42.717 1.00 92.06 461 ASN A C 1
ATOM 3469 O O . ASN A 1 461 ? 18.263 2.157 -43.555 1.00 92.06 461 ASN A O 1
ATOM 3473 N N . ASP A 1 462 ? 19.074 3.332 -41.799 1.00 94.06 462 ASP A N 1
ATOM 3474 C CA . ASP A 1 462 ? 20.445 2.826 -41.839 1.00 94.06 462 ASP A CA 1
ATOM 3475 C C . ASP A 1 462 ? 20.714 1.726 -40.795 1.00 94.06 462 ASP A C 1
ATOM 3477 O O . ASP A 1 462 ? 19.901 1.399 -39.922 1.00 94.06 462 ASP A O 1
ATOM 3481 N N . THR A 1 463 ? 21.850 1.041 -40.921 1.00 95.19 463 THR A N 1
ATOM 3482 C CA . THR A 1 463 ? 22.311 0.030 -39.960 1.00 95.19 463 THR A CA 1
ATOM 3483 C C . THR A 1 463 ? 23.810 0.166 -39.726 1.00 95.19 463 THR A C 1
ATOM 3485 O O . THR A 1 463 ? 24.618 -0.088 -40.621 1.00 95.19 463 THR A O 1
ATOM 3488 N N . VAL A 1 464 ? 24.165 0.529 -38.497 1.00 95.50 464 VAL A N 1
ATOM 3489 C CA . VAL A 1 464 ? 25.502 0.953 -38.086 1.00 95.50 464 VAL A CA 1
ATOM 3490 C C . VAL A 1 464 ? 26.006 0.087 -36.933 1.00 95.50 464 VAL A C 1
ATOM 3492 O O . VAL A 1 464 ? 25.311 -0.094 -35.936 1.00 95.50 464 VAL A O 1
ATOM 3495 N N . PHE A 1 465 ? 27.234 -0.407 -37.060 1.00 95.12 465 PHE A N 1
ATOM 3496 C CA . PHE A 1 465 ? 27.990 -1.071 -36.000 1.00 95.12 465 PHE A CA 1
ATOM 3497 C C . PHE A 1 465 ? 29.270 -0.262 -35.732 1.00 95.12 465 PHE A C 1
ATOM 3499 O O . PHE A 1 465 ? 29.992 0.045 -36.682 1.00 95.12 465 PHE A O 1
ATOM 3506 N N . GLY A 1 466 ? 29.545 0.079 -34.472 1.00 95.00 466 GLY A N 1
ATOM 3507 C CA . GLY A 1 466 ? 30.823 0.636 -34.017 1.00 95.00 466 GLY A CA 1
ATOM 3508 C C . GLY A 1 466 ? 31.881 -0.460 -34.027 1.00 95.00 466 GLY A C 1
ATOM 3509 O O . GLY A 1 466 ? 32.629 -0.594 -34.995 1.00 95.00 466 GLY A O 1
ATOM 3510 N N . GLY A 1 467 ? 31.822 -1.351 -33.038 1.00 92.69 467 GLY A N 1
ATOM 3511 C CA . GLY A 1 467 ? 32.564 -2.606 -33.022 1.00 92.69 467 GLY A CA 1
ATOM 3512 C C . GLY A 1 467 ? 33.337 -2.798 -31.726 1.00 92.69 467 GLY A C 1
ATOM 3513 O O . GLY A 1 467 ? 32.834 -3.403 -30.781 1.00 92.69 467 GLY A O 1
ATOM 3514 N N . ALA A 1 468 ? 34.605 -2.397 -31.711 1.00 93.19 468 ALA A N 1
ATOM 3515 C CA . ALA A 1 468 ? 35.504 -2.608 -30.583 1.00 93.19 468 ALA A CA 1
ATOM 3516 C C . ALA A 1 468 ? 36.325 -1.354 -30.275 1.00 93.19 468 ALA A C 1
ATOM 3518 O O . ALA A 1 468 ? 37.480 -1.232 -30.704 1.00 93.19 468 ALA A O 1
ATOM 3519 N N . GLY A 1 469 ? 35.760 -0.479 -29.444 1.00 95.56 469 GLY A N 1
ATOM 3520 C CA . GLY A 1 469 ? 36.451 0.695 -28.947 1.00 95.56 469 GLY A CA 1
ATOM 3521 C C . GLY A 1 469 ? 35.570 1.727 -28.264 1.00 95.56 469 GLY A C 1
ATOM 3522 O O . GLY A 1 469 ? 34.983 1.453 -27.235 1.00 95.56 469 GLY A O 1
ATOM 3523 N N . ASN A 1 470 ? 35.634 2.972 -28.711 1.00 97.75 470 ASN A N 1
ATOM 3524 C CA . ASN A 1 470 ? 34.954 4.090 -28.059 1.00 97.75 470 ASN A CA 1
ATOM 3525 C C . ASN A 1 470 ? 34.390 4.976 -29.162 1.00 97.75 470 ASN A C 1
ATOM 3527 O O . ASN A 1 470 ? 35.025 5.963 -29.557 1.00 97.75 470 ASN A O 1
ATOM 3531 N N . ASP A 1 471 ? 33.244 4.563 -29.675 1.00 97.75 471 ASP A N 1
ATOM 3532 C CA . ASP A 1 471 ? 32.733 4.971 -30.973 1.00 97.75 471 ASP A CA 1
ATOM 3533 C C . ASP A 1 471 ? 31.668 6.074 -30.834 1.00 97.75 471 ASP A C 1
ATOM 3535 O O . ASP A 1 471 ? 31.018 6.234 -29.798 1.00 97.75 471 ASP A O 1
ATOM 3539 N N . GLU A 1 472 ? 31.515 6.899 -31.869 1.00 97.44 472 GLU A N 1
ATOM 3540 C CA . GLU A 1 472 ? 30.496 7.951 -31.954 1.00 97.44 472 GLU A CA 1
ATOM 3541 C C . GLU A 1 472 ? 29.635 7.715 -33.203 1.00 97.44 472 GLU A C 1
ATOM 3543 O O . GLU A 1 472 ? 30.090 7.914 -34.333 1.00 97.44 472 GLU A O 1
ATOM 3548 N N . LEU A 1 473 ? 28.403 7.248 -32.984 1.00 97.19 473 LEU A N 1
ATOM 3549 C CA . LEU A 1 473 ? 27.477 6.779 -34.016 1.00 97.19 473 LEU A CA 1
ATOM 3550 C C . LEU A 1 473 ? 26.273 7.727 -34.132 1.00 97.19 473 LEU A C 1
ATOM 3552 O O . LEU A 1 473 ? 25.693 8.109 -33.117 1.00 97.19 473 LEU A O 1
ATOM 3556 N N . HIS A 1 474 ? 25.885 8.077 -35.358 1.00 95.44 474 HIS A N 1
ATOM 3557 C CA . HIS A 1 474 ? 24.735 8.933 -35.677 1.00 95.44 474 HIS A CA 1
ATOM 3558 C C . HIS A 1 474 ? 23.839 8.269 -36.737 1.00 95.44 474 HIS A C 1
ATOM 3560 O O . HIS A 1 474 ? 24.364 7.778 -37.738 1.00 95.44 474 HIS A O 1
ATOM 3566 N N . GLY A 1 475 ? 22.516 8.262 -36.537 1.00 92.69 475 GLY A N 1
ATOM 3567 C CA . GLY A 1 475 ? 21.529 7.845 -37.546 1.00 92.69 475 GLY A CA 1
ATOM 3568 C C . GLY A 1 475 ? 21.243 8.965 -38.549 1.00 92.69 475 GLY A C 1
ATOM 3569 O O . GLY A 1 475 ? 21.369 8.770 -39.754 1.00 92.69 475 GLY A O 1
ATOM 3570 N N . ASP A 1 476 ? 21.044 10.178 -38.020 1.00 89.56 476 ASP A N 1
ATOM 3571 C CA . ASP A 1 476 ? 20.639 11.415 -38.704 1.00 89.56 476 ASP A CA 1
ATOM 3572 C C . ASP A 1 476 ? 19.123 11.469 -39.023 1.00 89.56 476 ASP A C 1
ATOM 3574 O O . ASP A 1 476 ? 18.386 12.152 -38.305 1.00 89.56 476 ASP A O 1
ATOM 3578 N N . ALA A 1 477 ? 18.627 10.855 -40.104 1.00 87.94 477 ALA A N 1
ATOM 3579 C CA . ALA A 1 477 ? 17.223 11.008 -40.520 1.00 87.94 477 ALA A CA 1
ATOM 3580 C C . ALA A 1 477 ? 16.630 9.738 -41.155 1.00 87.94 477 ALA A C 1
ATOM 3582 O O . ALA A 1 477 ? 16.599 9.594 -42.386 1.00 87.94 477 ALA A O 1
ATOM 3583 N N . GLY A 1 478 ? 16.055 8.868 -40.324 1.00 88.31 478 GLY A N 1
ATOM 3584 C CA . GLY A 1 478 ? 15.656 7.525 -40.730 1.00 88.31 478 GLY A CA 1
ATOM 3585 C C . GLY A 1 478 ? 14.701 6.811 -39.771 1.00 88.31 478 GLY A C 1
ATOM 3586 O O . GLY A 1 478 ? 13.817 7.406 -39.171 1.00 88.31 478 GLY A O 1
ATOM 3587 N N . ASN A 1 479 ? 14.816 5.486 -39.730 1.00 92.00 479 ASN A N 1
ATOM 3588 C CA . ASN A 1 479 ? 14.404 4.669 -38.584 1.00 92.00 479 ASN A CA 1
ATOM 3589 C C . ASN A 1 479 ? 15.512 3.630 -38.487 1.00 92.00 479 ASN A C 1
ATOM 3591 O O . ASN A 1 479 ? 15.501 2.637 -39.238 1.00 92.00 479 ASN A O 1
ATOM 3595 N N . ASP A 1 480 ? 16.484 3.924 -37.645 1.00 93.94 480 ASP A N 1
ATOM 3596 C CA . ASP A 1 480 ? 17.849 3.448 -37.781 1.00 93.94 480 ASP A CA 1
ATOM 3597 C C . ASP A 1 480 ? 18.166 2.357 -36.767 1.00 93.94 480 ASP A C 1
ATOM 3599 O O . ASP A 1 480 ? 17.380 2.021 -35.873 1.00 93.94 480 ASP A O 1
ATOM 3603 N N . ARG A 1 481 ? 19.302 1.690 -36.972 1.00 95.81 481 ARG A N 1
ATOM 3604 C CA . ARG A 1 481 ? 19.749 0.585 -36.119 1.00 95.81 481 ARG A CA 1
ATOM 3605 C C . ARG A 1 481 ? 21.218 0.765 -35.790 1.00 95.81 481 ARG A C 1
ATOM 3607 O O . ARG A 1 481 ? 22.062 0.440 -36.621 1.00 95.81 481 ARG A O 1
ATOM 3614 N N . LEU A 1 482 ? 21.511 1.262 -34.595 1.00 96.38 482 LEU A N 1
ATOM 3615 C CA . LEU A 1 482 ? 22.864 1.602 -34.163 1.00 96.38 482 LEU A CA 1
ATOM 3616 C C . LEU A 1 482 ? 23.313 0.653 -33.046 1.00 96.38 482 LEU A C 1
ATOM 3618 O O . LEU A 1 482 ? 22.559 0.395 -32.110 1.00 96.38 482 LEU A O 1
ATOM 3622 N N . LEU A 1 483 ? 24.526 0.115 -33.157 1.00 96.25 483 LEU A N 1
ATOM 3623 C CA . LEU A 1 483 ? 25.122 -0.807 -32.190 1.00 96.25 483 LEU A CA 1
ATOM 3624 C C . LEU A 1 483 ? 26.561 -0.371 -31.877 1.00 96.25 483 LEU A C 1
ATOM 3626 O O . LEU A 1 483 ? 27.392 -0.412 -32.779 1.00 96.25 483 LEU A O 1
ATOM 3630 N N . GLY A 1 484 ? 26.871 0.009 -30.635 1.00 95.75 484 GLY A N 1
ATOM 3631 C CA . GLY A 1 484 ? 28.250 0.294 -30.197 1.00 95.75 484 GLY A CA 1
ATOM 3632 C C . GLY A 1 484 ? 29.108 -0.975 -30.095 1.00 95.75 484 GLY A C 1
ATOM 3633 O O . GLY A 1 484 ? 30.210 -1.057 -30.633 1.00 95.75 484 GLY A O 1
ATOM 3634 N N . ASP A 1 485 ? 28.501 -2.029 -29.545 1.00 93.94 485 ASP A N 1
ATOM 3635 C CA . ASP A 1 485 ? 29.047 -3.359 -29.256 1.00 93.94 485 ASP A CA 1
ATOM 3636 C C . ASP A 1 485 ? 30.038 -3.438 -28.079 1.00 93.94 485 ASP A C 1
ATOM 3638 O O . ASP A 1 485 ? 29.711 -4.137 -27.112 1.00 93.94 485 ASP A O 1
ATOM 3642 N N . ALA A 1 486 ? 31.235 -2.838 -28.136 1.00 94.25 486 ALA A N 1
ATOM 3643 C CA . ALA A 1 486 ? 32.258 -3.072 -27.102 1.00 94.25 486 ALA A CA 1
ATOM 3644 C C . ALA A 1 486 ? 33.216 -1.900 -26.809 1.00 94.25 486 ALA A C 1
ATOM 3646 O O . ALA A 1 486 ? 34.391 -1.920 -27.199 1.00 94.25 486 ALA A O 1
ATOM 3647 N N . GLY A 1 487 ? 32.754 -0.997 -25.951 1.00 96.31 487 GLY A N 1
ATOM 3648 C CA . GLY A 1 487 ? 33.544 -0.159 -25.055 1.00 96.31 487 GLY A CA 1
ATOM 3649 C C . GLY A 1 487 ? 32.676 0.966 -24.505 1.00 96.31 487 GLY A C 1
ATOM 3650 O O . GLY A 1 487 ? 31.596 0.653 -24.043 1.00 96.31 487 GLY A O 1
ATOM 3651 N N . ASN A 1 488 ? 33.138 2.222 -24.452 1.00 97.88 488 ASN A N 1
ATOM 3652 C CA . ASN A 1 488 ? 32.280 3.320 -23.962 1.00 97.88 488 ASN A CA 1
ATOM 3653 C C . ASN A 1 488 ? 31.898 4.230 -25.132 1.00 97.88 488 ASN A C 1
ATOM 3655 O O . ASN A 1 488 ? 32.688 5.110 -25.515 1.00 97.88 488 ASN A O 1
ATOM 3659 N N . ASP A 1 489 ? 30.705 4.007 -25.657 1.00 97.88 489 ASP A N 1
ATOM 3660 C CA . ASP A 1 489 ? 30.213 4.506 -26.930 1.00 97.88 489 ASP A CA 1
ATOM 3661 C C . ASP A 1 489 ? 29.219 5.663 -26.751 1.00 97.88 489 ASP A C 1
ATOM 3663 O O . ASP A 1 489 ? 28.700 5.949 -25.666 1.00 97.88 489 ASP A O 1
ATOM 3667 N N . ARG A 1 490 ? 28.999 6.412 -27.831 1.00 97.56 490 ARG A N 1
ATOM 3668 C CA . ARG A 1 490 ? 28.081 7.555 -27.878 1.00 97.56 490 ARG A CA 1
ATOM 3669 C C . ARG A 1 490 ? 27.201 7.447 -29.110 1.00 97.56 490 ARG A C 1
ATOM 3671 O O . ARG A 1 490 ? 27.688 7.604 -30.225 1.00 97.56 490 ARG A O 1
ATOM 3678 N N . ILE A 1 491 ? 25.918 7.199 -28.899 1.00 97.44 491 ILE A N 1
ATOM 3679 C CA . ILE A 1 491 ? 24.983 6.796 -29.945 1.00 97.44 491 ILE A CA 1
ATOM 3680 C C . ILE A 1 491 ? 23.829 7.798 -30.002 1.00 97.44 491 ILE A C 1
ATOM 3682 O O . ILE A 1 491 ? 23.199 8.079 -28.983 1.00 97.44 491 ILE A O 1
ATOM 3686 N N . PHE A 1 492 ? 23.566 8.331 -31.193 1.00 95.25 492 PHE A N 1
ATOM 3687 C CA . PHE A 1 492 ? 22.530 9.325 -31.468 1.00 95.25 492 PHE A CA 1
ATOM 3688 C C . PHE A 1 492 ? 21.630 8.808 -32.595 1.00 95.25 492 PHE A C 1
ATOM 3690 O O . PHE A 1 492 ? 22.126 8.610 -33.703 1.00 95.25 492 PHE A O 1
ATOM 3697 N N . GLY A 1 493 ? 20.340 8.579 -32.341 1.00 92.62 493 GLY A N 1
ATOM 3698 C CA . GLY A 1 493 ? 19.385 8.267 -33.419 1.00 92.62 493 GLY A CA 1
ATOM 3699 C C . GLY A 1 493 ? 19.198 9.481 -34.333 1.00 92.62 493 GLY A C 1
ATOM 3700 O O . GLY A 1 493 ? 19.552 9.484 -35.511 1.00 92.62 493 GLY A O 1
ATOM 3701 N N . GLU A 1 494 ? 18.876 10.595 -33.687 1.00 89.56 494 GLU A N 1
ATOM 3702 C CA . GLU A 1 494 ? 18.452 11.872 -34.238 1.00 89.56 494 GLU A CA 1
ATOM 3703 C C . GLU A 1 494 ? 16.973 11.903 -34.627 1.00 89.56 494 GLU A C 1
ATOM 3705 O O . GLU A 1 494 ? 16.205 12.245 -33.739 1.00 89.56 494 GLU A O 1
ATOM 3710 N N . ALA A 1 495 ? 16.547 11.667 -35.874 1.00 87.25 495 ALA A N 1
ATOM 3711 C CA . ALA A 1 495 ? 15.148 11.891 -36.282 1.00 87.25 495 ALA A CA 1
ATOM 3712 C C . ALA A 1 495 ? 14.471 10.669 -36.926 1.00 87.25 495 ALA A C 1
ATOM 3714 O O . ALA A 1 495 ? 14.576 10.469 -38.143 1.00 87.25 495 ALA A O 1
ATOM 3715 N N . GLY A 1 496 ? 13.683 9.937 -36.132 1.00 88.19 496 GLY A N 1
ATOM 3716 C CA . GLY A 1 496 ? 13.041 8.685 -36.529 1.00 88.19 496 GLY A CA 1
ATOM 3717 C C . GLY A 1 496 ? 12.369 7.952 -35.367 1.00 88.19 496 GLY A C 1
ATOM 3718 O O . GLY A 1 496 ? 12.371 8.439 -34.252 1.00 88.19 496 GLY A O 1
ATOM 3719 N N . ASP A 1 497 ? 11.801 6.767 -35.623 1.00 92.19 497 ASP A N 1
ATOM 3720 C CA . ASP A 1 497 ? 11.625 5.765 -34.552 1.00 92.19 497 ASP A CA 1
ATOM 3721 C C . ASP A 1 497 ? 12.842 4.815 -34.625 1.00 92.19 497 ASP A C 1
ATOM 3723 O O . ASP A 1 497 ? 12.841 3.887 -35.451 1.00 92.19 497 ASP A O 1
ATOM 3727 N N . ASP A 1 498 ? 13.882 5.070 -33.835 1.00 94.12 498 ASP A N 1
ATOM 3728 C CA . ASP A 1 498 ? 15.206 4.445 -33.934 1.00 94.12 498 ASP A CA 1
ATOM 3729 C C . ASP A 1 498 ? 15.408 3.286 -32.942 1.00 94.12 498 ASP A C 1
ATOM 3731 O O . ASP A 1 498 ? 14.649 3.081 -31.990 1.00 94.12 498 ASP A O 1
ATOM 3735 N N . VAL A 1 499 ? 16.435 2.456 -33.177 1.00 95.94 499 VAL A N 1
ATOM 3736 C CA . VAL A 1 499 ? 16.825 1.385 -32.247 1.00 95.94 499 VAL A CA 1
ATOM 3737 C C . VAL A 1 499 ? 18.324 1.399 -31.967 1.00 95.94 499 VAL A C 1
ATOM 3739 O O . VAL A 1 499 ? 19.138 1.122 -32.853 1.00 95.94 499 VAL A O 1
ATOM 3742 N N . LEU A 1 500 ? 18.674 1.680 -30.714 1.00 97.06 500 LEU A N 1
ATOM 3743 C CA . LEU A 1 500 ? 20.037 1.885 -30.236 1.00 97.06 500 LEU A CA 1
ATOM 3744 C C . LEU A 1 500 ? 20.430 0.766 -29.257 1.00 97.06 500 LEU A C 1
ATOM 3746 O O . LEU A 1 500 ? 19.669 0.416 -28.356 1.00 97.06 500 LEU A O 1
ATOM 3750 N N . TRP A 1 501 ? 21.641 0.232 -29.407 1.00 96.62 501 TRP A N 1
ATOM 3751 C CA . TRP A 1 501 ? 22.286 -0.669 -28.450 1.00 96.62 501 TRP A CA 1
ATOM 3752 C C . TRP A 1 501 ? 23.672 -0.134 -28.098 1.00 96.62 501 TRP A C 1
ATOM 3754 O O . TRP A 1 501 ? 24.482 0.029 -29.008 1.00 96.62 501 TRP A O 1
ATOM 3764 N N . GLY A 1 502 ? 23.961 0.061 -26.811 1.00 96.31 502 GLY A N 1
ATOM 3765 C CA . GLY A 1 502 ? 25.317 0.283 -26.306 1.00 96.31 502 GLY A CA 1
ATOM 3766 C C . GLY A 1 502 ? 26.142 -0.995 -26.447 1.00 96.31 502 GLY A C 1
ATOM 3767 O O . GLY A 1 502 ? 26.509 -1.406 -27.555 1.00 96.31 502 GLY A O 1
ATOM 3768 N N . GLY A 1 503 ? 26.306 -1.735 -25.356 1.00 94.19 503 GLY A N 1
ATOM 3769 C CA . GLY A 1 503 ? 26.814 -3.098 -25.392 1.00 94.19 503 GLY A CA 1
ATOM 3770 C C . GLY A 1 503 ? 27.537 -3.522 -24.125 1.00 94.19 503 GLY A C 1
ATOM 3771 O O . GLY A 1 503 ? 26.940 -4.179 -23.273 1.00 94.19 503 GLY A O 1
ATOM 3772 N N . GLU A 1 504 ? 28.846 -3.279 -24.084 1.00 94.31 504 GLU A N 1
ATOM 3773 C CA . GLU A 1 504 ? 29.754 -3.670 -22.998 1.00 94.31 504 GLU A CA 1
ATOM 3774 C C . GLU A 1 504 ? 30.720 -2.513 -22.671 1.00 94.31 504 GLU A C 1
ATOM 3776 O O . GLU A 1 504 ? 31.825 -2.437 -23.222 1.00 94.31 504 GLU A O 1
ATOM 3781 N N . GLY A 1 505 ? 30.336 -1.676 -21.709 1.00 96.38 505 GLY A N 1
ATOM 3782 C CA . GLY A 1 505 ? 31.065 -0.523 -21.171 1.00 96.38 505 GLY A CA 1
ATOM 3783 C C . GLY A 1 505 ? 30.079 0.560 -20.724 1.00 96.38 505 GLY A C 1
ATOM 3784 O O . GLY A 1 505 ? 28.891 0.310 -20.744 1.00 96.38 505 GLY A O 1
ATOM 3785 N N . ASP A 1 506 ? 30.548 1.715 -20.234 1.00 98.00 506 ASP A N 1
ATOM 3786 C CA . ASP A 1 506 ? 29.635 2.783 -19.774 1.00 98.00 506 ASP A CA 1
ATOM 3787 C C . ASP A 1 506 ? 29.262 3.705 -20.955 1.00 98.00 506 ASP A C 1
ATOM 3789 O O . ASP A 1 506 ? 30.068 4.569 -21.336 1.00 98.00 506 ASP A O 1
ATOM 3793 N N . ASP A 1 507 ? 28.073 3.510 -21.521 1.00 98.12 507 ASP A N 1
ATOM 3794 C CA . ASP A 1 507 ? 27.606 4.070 -22.794 1.00 98.12 507 ASP A CA 1
ATOM 3795 C C . ASP A 1 507 ? 26.683 5.294 -22.638 1.00 98.12 507 ASP A C 1
ATOM 3797 O O . ASP A 1 507 ? 26.124 5.579 -21.576 1.00 98.12 507 ASP A O 1
ATOM 3801 N N . VAL A 1 508 ? 26.515 6.066 -23.719 1.00 97.81 508 VAL A N 1
ATOM 3802 C CA . VAL A 1 508 ? 25.546 7.175 -23.788 1.00 97.81 508 VAL A CA 1
ATOM 3803 C C . VAL A 1 508 ? 24.680 7.036 -25.034 1.00 97.81 508 VAL A C 1
ATOM 3805 O O . VAL A 1 508 ? 25.166 7.231 -26.149 1.00 97.81 508 VAL A O 1
ATOM 3808 N N . LEU A 1 509 ? 23.393 6.758 -24.839 1.00 97.56 509 LEU A N 1
ATOM 3809 C CA . LEU A 1 509 ? 22.395 6.598 -25.895 1.00 97.56 509 LEU A CA 1
ATOM 3810 C C . LEU A 1 509 ? 21.401 7.760 -25.838 1.00 97.56 509 LEU A C 1
ATOM 3812 O O . LEU A 1 509 ? 20.851 8.066 -24.782 1.00 97.56 509 LEU A O 1
ATOM 3816 N N . VAL A 1 510 ? 21.151 8.400 -26.976 1.00 95.00 510 VAL A N 1
ATOM 3817 C CA . VAL A 1 510 ? 20.192 9.503 -27.093 1.00 95.00 510 VAL A CA 1
ATOM 3818 C C . VAL A 1 510 ? 19.334 9.270 -28.330 1.00 95.00 510 VAL A C 1
ATOM 3820 O O . VAL A 1 510 ? 19.871 9.170 -29.434 1.00 95.00 510 VAL A O 1
ATOM 3823 N N . GLY A 1 511 ? 18.017 9.200 -28.149 1.00 91.19 511 GLY A N 1
ATOM 3824 C CA . GLY A 1 511 ? 17.057 9.136 -29.249 1.00 91.19 511 GLY A CA 1
ATOM 3825 C C . GLY A 1 511 ? 17.179 10.354 -30.164 1.00 91.19 511 GLY A C 1
ATOM 3826 O O . GLY A 1 511 ? 17.491 10.241 -31.342 1.00 91.19 511 GLY A O 1
ATOM 3827 N N . PHE A 1 512 ? 17.133 11.551 -29.577 1.00 86.44 512 PHE A N 1
ATOM 3828 C CA . PHE A 1 512 ? 17.270 12.837 -30.275 1.00 86.44 512 PHE A CA 1
ATOM 3829 C C . PHE A 1 512 ? 18.722 13.344 -30.470 1.00 86.44 512 PHE A C 1
ATOM 3831 O O . PHE A 1 512 ? 19.718 12.777 -30.019 1.00 86.44 512 PHE A O 1
ATOM 3838 N N . THR A 1 513 ? 18.862 14.512 -31.114 1.00 75.94 513 THR A N 1
ATOM 3839 C CA . THR A 1 513 ? 20.172 15.129 -31.417 1.00 75.94 513 THR A CA 1
ATOM 3840 C C . THR A 1 513 ? 21.043 15.430 -30.182 1.00 75.94 513 THR A C 1
ATOM 3842 O O . THR A 1 513 ? 20.591 16.032 -29.205 1.00 75.94 513 THR A O 1
ATOM 3845 N N . ALA A 1 514 ? 22.354 15.197 -30.296 1.00 56.00 514 ALA A N 1
ATOM 3846 C CA . ALA A 1 514 ? 23.377 15.435 -29.262 1.00 56.00 514 ALA A CA 1
ATOM 3847 C C . ALA A 1 514 ? 23.513 16.886 -28.726 1.00 56.00 514 ALA A C 1
ATOM 3849 O O . ALA A 1 514 ? 24.403 17.175 -27.915 1.00 56.00 514 ALA A O 1
ATOM 3850 N N . SER A 1 515 ? 22.748 17.853 -29.245 1.00 50.69 515 SER A N 1
ATOM 3851 C CA . SER A 1 515 ? 23.066 19.279 -29.139 1.00 50.69 515 SER A CA 1
ATOM 3852 C C . SER A 1 515 ? 21.997 20.120 -28.438 1.00 50.69 515 SER A C 1
ATOM 3854 O O . SER A 1 515 ? 20.799 19.953 -28.607 1.00 50.69 515 SER A O 1
ATOM 3856 N N . ASN A 1 516 ? 22.468 21.121 -27.691 1.00 40.12 516 ASN A N 1
ATOM 3857 C CA . ASN A 1 516 ? 21.670 22.079 -26.911 1.00 40.12 516 ASN A CA 1
ATOM 3858 C C . ASN A 1 516 ? 20.922 23.127 -27.784 1.00 40.12 516 ASN A C 1
ATOM 3860 O O . ASN A 1 516 ? 20.691 24.258 -27.338 1.00 40.12 516 ASN A O 1
ATOM 3864 N N . ASP A 1 517 ? 20.639 22.804 -29.050 1.00 44.00 517 ASP A N 1
ATOM 3865 C CA . ASP A 1 517 ? 19.766 23.600 -29.915 1.00 44.00 517 ASP A CA 1
ATOM 3866 C C . ASP A 1 517 ? 18.283 23.293 -29.600 1.00 44.00 517 ASP A C 1
ATOM 3868 O O . ASP A 1 517 ? 17.957 22.607 -28.633 1.00 44.00 517 ASP A O 1
ATOM 3872 N N . ALA A 1 518 ? 17.348 23.943 -30.297 1.00 47.47 518 ALA A N 1
ATOM 3873 C CA . ALA A 1 518 ? 15.930 23.857 -29.936 1.00 47.47 518 ALA A CA 1
ATOM 3874 C C . ALA A 1 518 ? 15.411 22.412 -30.040 1.00 47.47 518 ALA A C 1
ATOM 3876 O O . ALA A 1 518 ? 15.638 21.810 -31.086 1.00 47.47 518 ALA A O 1
ATOM 3877 N N . LYS A 1 519 ? 14.679 21.936 -29.003 1.00 53.75 519 LYS A N 1
ATOM 3878 C CA . LYS A 1 519 ? 13.980 20.631 -28.969 1.00 53.75 519 LYS A CA 1
ATOM 3879 C C . LYS A 1 519 ? 13.511 20.246 -30.375 1.00 53.75 519 LYS A C 1
ATOM 3881 O O . LYS A 1 519 ? 12.865 21.072 -31.037 1.00 53.75 519 LYS A O 1
ATOM 3886 N N . GLN A 1 520 ? 13.828 19.011 -30.760 1.00 65.31 520 GLN A N 1
ATOM 3887 C CA . GLN A 1 520 ? 13.315 18.308 -31.930 1.00 65.31 520 GLN A CA 1
ATOM 3888 C C . GLN A 1 520 ? 11.866 18.725 -32.221 1.00 65.31 520 GLN A C 1
ATOM 3890 O O . GLN A 1 520 ? 11.046 18.861 -31.314 1.00 65.31 520 GLN A O 1
ATOM 3895 N N . MET A 1 521 ? 11.543 19.046 -33.474 1.00 65.69 521 MET A N 1
ATOM 3896 C CA . MET A 1 521 ? 10.206 19.528 -33.833 1.00 65.69 521 MET A CA 1
ATOM 3897 C C . MET A 1 521 ? 9.567 18.596 -34.848 1.00 65.69 521 MET A C 1
ATOM 3899 O O . MET A 1 521 ? 9.679 18.841 -36.050 1.00 65.69 521 MET A O 1
ATOM 3903 N N . LEU A 1 522 ? 8.840 17.599 -34.341 1.00 67.38 522 LEU A N 1
ATOM 3904 C CA . LEU A 1 522 ? 8.128 16.613 -35.153 1.00 67.38 522 LEU A CA 1
ATOM 3905 C C . LEU A 1 522 ? 7.235 17.278 -36.204 1.00 67.38 522 LEU A C 1
ATOM 3907 O O . LEU A 1 522 ? 6.440 18.193 -35.918 1.00 67.38 522 LEU A O 1
ATOM 3911 N N . SER A 1 523 ? 7.334 16.801 -37.440 1.00 70.19 523 SER A N 1
ATOM 3912 C CA . SER A 1 523 ? 6.404 17.169 -38.499 1.00 70.19 523 SER A CA 1
ATOM 3913 C C . SER A 1 523 ? 5.065 16.456 -38.312 1.00 70.19 523 SER A C 1
ATOM 3915 O O . SER A 1 523 ? 4.858 15.583 -37.475 1.00 70.19 523 SER A O 1
ATOM 3917 N N . TRP A 1 524 ? 4.078 16.851 -39.116 1.00 54.03 524 TRP A N 1
ATOM 3918 C CA . TRP A 1 524 ? 2.730 16.297 -39.019 1.00 54.03 524 TRP A CA 1
ATOM 3919 C C . TRP A 1 524 ? 2.659 14.824 -39.448 1.00 54.03 524 TRP A C 1
ATOM 3921 O O . TRP A 1 524 ? 2.435 14.536 -40.627 1.00 54.03 524 TRP A O 1
ATOM 3931 N N . GLY A 1 525 ? 2.717 13.927 -38.463 1.00 59.69 525 GLY A N 1
ATOM 3932 C CA . GLY A 1 525 ? 2.578 12.481 -38.638 1.00 59.69 525 GLY A CA 1
ATOM 3933 C C . GLY A 1 525 ? 3.889 11.700 -38.565 1.00 59.69 525 GLY A C 1
ATOM 3934 O O . GLY A 1 525 ? 3.852 10.514 -38.875 1.00 59.69 525 GLY A O 1
ATOM 3935 N N . GLU A 1 526 ? 4.987 12.352 -38.184 1.00 70.50 526 GLU A N 1
ATOM 3936 C CA . GLU A 1 526 ? 6.154 11.681 -37.603 1.00 70.50 526 GLU A CA 1
ATOM 3937 C C . GLU A 1 526 ? 5.797 11.240 -36.175 1.00 70.50 526 GLU A C 1
ATOM 3939 O O . GLU A 1 526 ? 5.091 11.958 -35.455 1.00 70.50 526 GLU A O 1
ATOM 3944 N N . SER A 1 527 ? 6.220 10.031 -35.827 1.00 78.19 527 SER A N 1
ATOM 3945 C CA . SER A 1 527 ? 6.514 9.629 -34.457 1.00 78.19 527 SER A CA 1
ATOM 3946 C C . SER A 1 527 ? 8.029 9.549 -34.314 1.00 78.19 527 SER A C 1
ATOM 3948 O O . SER A 1 527 ? 8.725 9.528 -35.328 1.00 78.19 527 SER A O 1
ATOM 3950 N N . ASP A 1 528 ? 8.479 9.588 -33.071 1.00 87.06 528 ASP A N 1
ATOM 3951 C CA . ASP A 1 528 ? 9.878 9.729 -32.670 1.00 87.06 528 ASP A CA 1
ATOM 3952 C C . ASP A 1 528 ? 10.113 8.684 -31.552 1.00 87.06 528 ASP A C 1
ATOM 3954 O O . ASP A 1 528 ? 10.637 8.995 -30.502 1.00 87.06 528 ASP A O 1
ATOM 3958 N N . ASN A 1 529 ? 9.490 7.493 -31.683 1.00 92.75 529 ASN A N 1
ATOM 3959 C CA . ASN A 1 529 ? 9.350 6.537 -30.574 1.00 92.75 529 ASN A CA 1
ATOM 3960 C C . ASN A 1 529 ? 10.559 5.596 -30.525 1.00 92.75 529 ASN A C 1
ATOM 3962 O O . ASN A 1 529 ? 10.575 4.564 -31.214 1.00 92.75 529 ASN A O 1
ATOM 3966 N N . ASP A 1 530 ? 11.535 5.922 -29.699 1.00 94.31 530 ASP A N 1
ATOM 3967 C CA . ASP A 1 530 ? 12.831 5.262 -29.733 1.00 94.31 530 ASP A CA 1
ATOM 3968 C C . ASP A 1 530 ? 12.905 4.019 -28.841 1.00 94.31 530 ASP A C 1
ATOM 3970 O O . ASP A 1 530 ? 12.140 3.823 -27.891 1.00 94.31 530 ASP A O 1
ATOM 3974 N N . VAL A 1 531 ? 13.836 3.124 -29.177 1.00 97.06 531 VAL A N 1
ATOM 3975 C CA . VAL A 1 531 ? 14.088 1.887 -28.432 1.00 97.06 531 VAL A CA 1
ATOM 3976 C C . VAL A 1 531 ? 15.577 1.785 -28.096 1.00 97.06 531 VAL A C 1
ATOM 3978 O O . VAL A 1 531 ? 16.395 1.426 -28.945 1.00 97.06 531 VAL A O 1
ATOM 3981 N N . LEU A 1 532 ? 15.926 2.088 -26.849 1.00 97.88 532 LEU A N 1
ATOM 3982 C CA . LEU A 1 532 ? 17.293 2.162 -26.336 1.00 97.88 532 LEU A CA 1
ATOM 3983 C C . LEU A 1 532 ? 17.585 0.981 -25.398 1.00 97.88 532 LEU A C 1
ATOM 3985 O O . LEU A 1 532 ? 16.798 0.679 -24.502 1.00 97.88 532 LEU A O 1
ATOM 3989 N N . TYR A 1 533 ? 18.747 0.355 -25.580 1.00 97.50 533 TYR A N 1
ATOM 3990 C CA . TYR A 1 533 ? 19.278 -0.704 -24.719 1.00 97.50 533 TYR A CA 1
ATOM 3991 C C . TYR A 1 533 ? 20.719 -0.371 -24.310 1.00 97.50 533 TYR A C 1
ATOM 3993 O O . TYR A 1 533 ? 21.572 -0.278 -25.196 1.00 97.50 533 TYR A O 1
ATOM 4001 N N . GLY A 1 534 ? 21.006 -0.241 -23.014 1.00 96.88 534 GLY A N 1
ATOM 4002 C CA . GLY A 1 534 ? 22.368 -0.062 -22.491 1.00 96.88 534 GLY A CA 1
ATOM 4003 C C . GLY A 1 534 ? 23.200 -1.339 -22.656 1.00 96.88 534 GLY A C 1
ATOM 4004 O O . GLY A 1 534 ? 23.778 -1.596 -23.720 1.00 96.88 534 GLY A O 1
ATOM 4005 N N . GLY A 1 535 ? 23.148 -2.221 -21.658 1.00 94.44 535 GLY A N 1
ATOM 4006 C CA . GLY A 1 535 ? 23.667 -3.585 -21.721 1.00 94.44 535 GLY A CA 1
ATOM 4007 C C . GLY A 1 535 ? 24.376 -4.031 -20.443 1.00 94.44 535 GLY A C 1
ATOM 4008 O O . GLY A 1 535 ? 23.759 -4.626 -19.556 1.00 94.44 535 GLY A O 1
ATOM 4009 N N . ASN A 1 536 ? 25.697 -3.855 -20.419 1.00 94.94 536 ASN A N 1
ATOM 4010 C CA . ASN A 1 536 ? 26.561 -4.091 -19.262 1.00 94.94 536 ASN A CA 1
ATOM 4011 C C . ASN A 1 536 ? 27.420 -2.836 -19.059 1.00 94.94 536 ASN A C 1
ATOM 4013 O O . ASN A 1 536 ? 28.423 -2.679 -19.768 1.00 94.94 536 ASN A O 1
ATOM 4017 N N . GLY A 1 537 ? 27.087 -1.993 -18.088 1.00 96.06 537 GLY A N 1
ATOM 4018 C CA . GLY A 1 537 ? 27.664 -0.657 -18.017 1.00 96.06 537 GLY A CA 1
ATOM 4019 C C . GLY A 1 537 ? 27.059 0.209 -16.927 1.00 96.06 537 GLY A C 1
ATOM 4020 O O . GLY A 1 537 ? 26.216 -0.225 -16.164 1.00 96.06 537 GLY A O 1
ATOM 4021 N N . ASN A 1 538 ? 27.538 1.443 -16.811 1.00 98.00 538 ASN A N 1
ATOM 4022 C CA . ASN A 1 538 ? 26.819 2.475 -16.063 1.00 98.00 538 ASN A CA 1
ATOM 4023 C C . ASN A 1 538 ? 26.305 3.469 -17.104 1.00 98.00 538 ASN A C 1
ATOM 4025 O O . ASN A 1 538 ? 26.951 4.494 -17.362 1.00 98.00 538 ASN A O 1
ATOM 4029 N N . ASP A 1 539 ? 25.221 3.093 -17.769 1.00 98.19 539 ASP A N 1
ATOM 4030 C CA . ASP A 1 539 ? 24.775 3.667 -19.029 1.00 98.19 539 ASP A CA 1
ATOM 4031 C C . ASP A 1 539 ? 23.871 4.884 -18.806 1.00 98.19 539 ASP A C 1
ATOM 4033 O O . ASP A 1 539 ? 23.239 5.058 -17.762 1.00 98.19 539 ASP A O 1
ATOM 4037 N N . ALA A 1 540 ? 23.831 5.777 -19.794 1.00 98.06 540 ALA A N 1
ATOM 4038 C CA . ALA A 1 540 ? 22.983 6.965 -19.774 1.00 98.06 540 ALA A CA 1
ATOM 4039 C C . ALA A 1 540 ? 22.092 7.011 -21.020 1.00 98.06 540 ALA A C 1
ATOM 4041 O O . ALA A 1 540 ? 22.562 7.329 -22.117 1.00 98.06 540 ALA A O 1
ATOM 4042 N N . LEU A 1 541 ? 20.810 6.697 -20.835 1.00 98.25 541 LEU A N 1
ATOM 4043 C CA . LEU A 1 541 ? 19.789 6.597 -21.877 1.00 98.25 541 LEU A CA 1
ATOM 4044 C C . LEU A 1 541 ? 18.839 7.802 -21.808 1.00 98.25 541 LEU A C 1
ATOM 4046 O O . LEU A 1 541 ? 18.330 8.144 -20.740 1.00 98.25 541 LEU A O 1
ATOM 4050 N N . TYR A 1 542 ? 18.570 8.416 -22.958 1.00 96.44 542 TYR A N 1
ATOM 4051 C CA . TYR A 1 542 ? 17.667 9.559 -23.099 1.00 96.44 542 TYR A CA 1
ATOM 4052 C C . TYR A 1 542 ? 16.710 9.321 -24.276 1.00 96.44 542 TYR A C 1
ATOM 4054 O O . TYR A 1 542 ? 17.184 9.264 -25.411 1.00 96.44 542 TYR A O 1
ATOM 4062 N N . GLY A 1 543 ? 15.404 9.202 -24.017 1.00 94.12 543 GLY A N 1
ATOM 4063 C CA . GLY A 1 543 ? 14.355 9.028 -25.035 1.00 94.12 543 GLY A CA 1
ATOM 4064 C C . GLY A 1 543 ? 14.147 10.308 -25.846 1.00 94.12 543 GLY A C 1
ATOM 4065 O O . GLY A 1 543 ? 14.867 10.555 -26.812 1.00 94.12 543 GLY A O 1
ATOM 4066 N N . GLY A 1 544 ? 13.285 11.207 -25.363 1.00 90.38 544 GLY A N 1
ATOM 4067 C CA . GLY A 1 544 ? 13.253 12.623 -25.731 1.00 90.38 544 GLY A CA 1
ATOM 4068 C C . GLY A 1 544 ? 11.858 13.198 -25.957 1.00 90.38 544 GLY A C 1
ATOM 4069 O O . GLY A 1 544 ? 11.344 13.975 -25.143 1.00 90.38 544 GLY A O 1
ATOM 4070 N N . LEU A 1 545 ? 11.307 12.931 -27.137 1.00 89.00 545 LEU A N 1
ATOM 4071 C CA . LEU A 1 545 ? 9.917 13.176 -27.515 1.00 89.00 545 LEU A CA 1
ATOM 4072 C C . LEU A 1 545 ? 9.427 11.865 -28.104 1.00 89.00 545 LEU A C 1
ATOM 4074 O O . LEU A 1 545 ? 10.126 11.350 -28.953 1.00 89.00 545 LEU A O 1
ATOM 4078 N N . GLY A 1 546 ? 8.217 11.416 -27.800 1.00 90.38 546 GLY A N 1
ATOM 4079 C CA . GLY A 1 546 ? 7.766 10.119 -28.309 1.00 90.38 546 GLY A CA 1
ATOM 4080 C C . GLY A 1 546 ? 7.289 9.236 -27.175 1.00 90.38 546 GLY A C 1
ATOM 4081 O O . GLY A 1 546 ? 7.184 9.688 -26.049 1.00 90.38 546 GLY A O 1
ATOM 4082 N N . ASN A 1 547 ? 6.889 8.014 -27.502 1.00 93.69 547 ASN A N 1
ATOM 4083 C CA . ASN A 1 547 ? 6.490 7.003 -26.532 1.00 93.69 547 ASN A CA 1
ATOM 4084 C C . ASN A 1 547 ? 7.576 5.921 -26.509 1.00 93.69 547 ASN A C 1
ATOM 4086 O O . ASN A 1 547 ? 7.472 4.924 -27.240 1.00 93.69 547 ASN A O 1
ATOM 4090 N N . ASP A 1 548 ? 8.597 6.137 -25.694 1.00 95.50 548 ASP A N 1
ATOM 4091 C CA . ASP A 1 548 ? 9.896 5.483 -25.813 1.00 95.50 548 ASP A CA 1
ATOM 4092 C C . ASP A 1 548 ? 9.985 4.174 -25.007 1.00 95.50 548 ASP A C 1
ATOM 4094 O O . ASP A 1 548 ? 9.141 3.842 -24.163 1.00 95.50 548 ASP A O 1
ATOM 4098 N N . TYR A 1 549 ? 11.007 3.373 -25.307 1.00 97.50 549 TYR A N 1
ATOM 4099 C CA . TYR A 1 549 ? 11.376 2.167 -24.565 1.00 97.50 549 TYR A CA 1
ATOM 4100 C C . TYR A 1 549 ? 12.864 2.230 -24.213 1.00 97.50 549 TYR A C 1
ATOM 4102 O O . TYR A 1 549 ? 13.710 2.171 -25.103 1.00 97.50 549 TYR A O 1
ATOM 4110 N N . LEU A 1 550 ? 13.179 2.322 -22.924 1.00 98.25 550 LEU A N 1
ATOM 4111 C CA . LEU A 1 550 ? 14.537 2.368 -22.382 1.00 98.25 550 LEU A CA 1
ATOM 4112 C C . LEU A 1 550 ? 14.753 1.168 -21.445 1.00 98.25 550 LEU A C 1
ATOM 4114 O O . LEU A 1 550 ? 13.895 0.853 -20.620 1.00 98.25 550 LEU A O 1
ATOM 4118 N N . ASP A 1 551 ? 15.899 0.507 -21.574 1.00 98.06 551 ASP A N 1
ATOM 4119 C CA . ASP A 1 551 ? 16.264 -0.731 -20.873 1.00 98.06 551 ASP A CA 1
ATOM 4120 C C . ASP A 1 551 ? 17.767 -0.643 -20.554 1.00 98.06 551 ASP A C 1
ATOM 4122 O O . ASP A 1 551 ? 18.592 -0.679 -21.471 1.00 98.06 551 ASP A O 1
ATOM 4126 N N . GLY A 1 552 ? 18.105 -0.390 -19.285 1.00 97.12 552 GLY A N 1
ATOM 4127 C CA . GLY A 1 552 ? 19.475 -0.160 -18.812 1.00 97.12 552 GLY A CA 1
ATOM 4128 C C . GLY A 1 552 ? 20.313 -1.431 -18.922 1.00 97.12 552 GLY A C 1
ATOM 4129 O O . GLY A 1 552 ? 21.108 -1.582 -19.852 1.00 97.12 552 GLY A O 1
ATOM 4130 N N . GLY A 1 553 ? 20.031 -2.407 -18.059 1.00 94.38 553 GLY A N 1
ATOM 4131 C CA . GLY A 1 553 ? 20.550 -3.766 -18.159 1.00 94.38 553 GLY A CA 1
ATOM 4132 C C . GLY A 1 553 ? 21.208 -4.266 -16.875 1.00 94.38 553 GLY A C 1
ATOM 4133 O O . GLY A 1 553 ? 20.555 -4.912 -16.053 1.00 94.38 553 GLY A O 1
ATOM 4134 N N . ASN A 1 554 ? 22.528 -4.102 -16.756 1.00 92.94 554 ASN A N 1
ATOM 4135 C CA . ASN A 1 554 ? 23.313 -4.540 -15.596 1.00 92.94 554 ASN A CA 1
ATOM 4136 C C . ASN A 1 554 ? 24.376 -3.500 -15.238 1.00 92.94 554 ASN A C 1
ATOM 4138 O O . ASN A 1 554 ? 25.044 -2.999 -16.140 1.00 92.94 554 ASN A O 1
ATOM 4142 N N . ASP A 1 555 ? 24.663 -3.399 -13.933 1.00 97.69 555 ASP A N 1
ATOM 4143 C CA . ASP A 1 555 ? 25.383 -2.291 -13.288 1.00 97.69 555 ASP A CA 1
ATOM 4144 C C . ASP A 1 555 ? 24.489 -1.017 -13.243 1.00 97.69 555 ASP A C 1
ATOM 4146 O O . ASP A 1 555 ? 23.282 -1.153 -13.399 1.00 97.69 555 ASP A O 1
ATOM 4150 N N . ASN A 1 556 ? 24.990 0.151 -12.810 1.00 98.19 556 ASN A N 1
ATOM 4151 C CA . ASN A 1 556 ? 24.133 1.249 -12.320 1.00 98.19 556 ASN A CA 1
ATOM 4152 C C . ASN A 1 556 ? 23.795 2.297 -13.398 1.00 98.19 556 ASN A C 1
ATOM 4154 O O . ASN A 1 556 ? 24.645 3.139 -13.720 1.00 98.19 556 ASN A O 1
ATOM 4158 N N . ASP A 1 557 ? 22.539 2.341 -13.834 1.00 98.31 557 ASP A N 1
ATOM 4159 C CA . ASP A 1 557 ? 22.108 3.088 -15.020 1.00 98.31 557 ASP A CA 1
ATOM 4160 C C . ASP A 1 557 ? 21.328 4.385 -14.721 1.00 98.31 557 ASP A C 1
ATOM 4162 O O . ASP A 1 557 ? 20.780 4.609 -13.635 1.00 98.31 557 ASP A O 1
ATOM 4166 N N . PHE A 1 558 ? 21.286 5.281 -15.713 1.00 98.19 558 PHE A N 1
ATOM 4167 C CA . PHE A 1 558 ? 20.475 6.501 -15.720 1.00 98.19 558 PHE A CA 1
ATOM 4168 C C . PHE A 1 558 ? 19.560 6.534 -16.952 1.00 98.19 558 PHE A C 1
ATOM 4170 O O . PHE A 1 558 ? 20.047 6.548 -18.084 1.00 98.19 558 PHE A O 1
ATOM 4177 N N . LEU A 1 559 ? 18.244 6.599 -16.738 1.00 98.31 559 LEU A N 1
ATOM 4178 C CA . LEU A 1 559 ? 17.223 6.598 -17.792 1.00 98.31 559 LEU A CA 1
ATOM 4179 C C . LEU A 1 559 ? 16.319 7.838 -17.671 1.00 98.31 559 LEU A C 1
ATOM 4181 O O . LEU A 1 559 ? 15.764 8.103 -16.605 1.00 98.31 559 LEU A O 1
ATOM 4185 N N . ASP A 1 560 ? 16.127 8.569 -18.770 1.00 96.69 560 ASP A N 1
ATOM 4186 C CA . ASP A 1 560 ? 15.263 9.760 -18.862 1.00 96.69 560 ASP A CA 1
ATOM 4187 C C . ASP A 1 560 ? 14.344 9.628 -20.092 1.00 96.69 560 ASP A C 1
ATOM 4189 O O . ASP A 1 560 ? 14.838 9.644 -21.222 1.00 96.69 560 ASP A O 1
ATOM 4193 N N . GLY A 1 561 ? 13.036 9.445 -19.873 1.00 95.25 561 GLY A N 1
ATOM 4194 C CA . GLY A 1 561 ? 12.015 9.262 -20.917 1.00 95.25 561 GLY A CA 1
ATOM 4195 C C . GLY A 1 561 ? 11.807 10.539 -21.730 1.00 95.25 561 GLY A C 1
ATOM 4196 O O . GLY A 1 561 ? 12.429 10.722 -22.775 1.00 95.25 561 GLY A O 1
ATOM 4197 N N . GLY A 1 562 ? 11.037 11.493 -21.204 1.00 91.56 562 GLY A N 1
ATOM 4198 C CA . GLY A 1 562 ? 10.956 12.855 -21.732 1.00 91.56 562 GLY A CA 1
ATOM 4199 C C . GLY A 1 562 ? 9.536 13.413 -21.847 1.00 91.56 562 GLY A C 1
ATOM 4200 O O . GLY A 1 562 ? 8.950 13.849 -20.855 1.00 91.56 562 GLY A O 1
ATOM 4201 N N . ASP A 1 563 ? 9.036 13.549 -23.082 1.00 90.31 563 ASP A N 1
ATOM 4202 C CA . ASP A 1 563 ? 7.662 13.989 -23.375 1.00 90.31 563 ASP A CA 1
ATOM 4203 C C . ASP A 1 563 ? 6.893 12.902 -24.182 1.00 90.31 563 ASP A C 1
ATOM 4205 O O . ASP A 1 563 ? 6.888 12.944 -25.421 1.00 90.31 563 ASP A O 1
ATOM 4209 N N . GLY A 1 564 ? 6.149 12.028 -23.498 1.00 90.56 564 GLY A N 1
ATOM 4210 C CA . GLY A 1 564 ? 5.158 11.086 -24.048 1.00 90.56 564 GLY A CA 1
ATOM 4211 C C . GLY A 1 564 ? 4.825 9.965 -23.057 1.00 90.56 564 GLY A C 1
ATOM 4212 O O . GLY A 1 564 ? 5.099 10.143 -21.887 1.00 90.56 564 GLY A O 1
ATOM 4213 N N . ASP A 1 565 ? 4.152 8.873 -23.466 1.00 94.19 565 ASP A N 1
ATOM 4214 C CA . ASP A 1 565 ? 3.857 7.757 -22.533 1.00 94.19 565 ASP A CA 1
ATOM 4215 C C . ASP A 1 565 ? 4.925 6.647 -22.667 1.00 94.19 565 ASP A C 1
ATOM 4217 O O . ASP A 1 565 ? 4.821 5.783 -23.560 1.00 94.19 565 ASP A O 1
ATOM 4221 N N . ASP A 1 566 ? 5.922 6.678 -21.782 1.00 95.56 566 ASP A N 1
ATOM 4222 C CA . ASP A 1 566 ? 7.204 5.970 -21.904 1.00 95.56 566 ASP A CA 1
ATOM 4223 C C . ASP A 1 566 ? 7.269 4.643 -21.121 1.00 95.56 566 ASP A C 1
ATOM 4225 O O . ASP A 1 566 ? 6.401 4.303 -20.306 1.00 95.56 566 ASP A O 1
ATOM 4229 N N . ARG A 1 567 ? 8.304 3.832 -21.393 1.00 97.88 567 ARG A N 1
ATOM 4230 C CA . ARG A 1 567 ? 8.634 2.617 -20.624 1.00 97.88 567 ARG A CA 1
ATOM 4231 C C . ARG A 1 567 ? 10.111 2.549 -20.280 1.00 97.88 567 ARG A C 1
ATOM 4233 O O . ARG A 1 567 ? 10.931 2.428 -21.185 1.00 97.88 567 ARG A O 1
ATOM 4240 N N . LEU A 1 568 ? 10.426 2.553 -18.989 1.00 97.94 568 LEU A N 1
ATOM 4241 C CA . LEU A 1 568 ? 11.792 2.522 -18.468 1.00 97.94 568 LEU A CA 1
ATOM 4242 C C . LEU A 1 568 ? 11.999 1.270 -17.602 1.00 97.94 568 LEU A C 1
ATOM 4244 O O . LEU A 1 568 ? 11.204 1.000 -16.701 1.00 97.94 568 LEU A O 1
ATOM 4248 N N . PHE A 1 569 ? 13.082 0.538 -17.852 1.00 97.50 569 PHE A N 1
ATOM 4249 C CA . PHE A 1 569 ? 13.530 -0.610 -17.061 1.00 97.50 569 PHE A CA 1
ATOM 4250 C C . PHE A 1 569 ? 14.992 -0.385 -16.648 1.00 97.50 569 PHE A C 1
ATOM 4252 O O . PHE A 1 569 ? 15.836 -0.237 -17.528 1.00 97.50 569 PHE A O 1
ATOM 4259 N N . GLY A 1 570 ? 15.285 -0.336 -15.346 1.00 96.56 570 GLY A N 1
ATOM 4260 C CA . GLY A 1 570 ? 16.653 -0.248 -14.817 1.00 96.56 570 GLY A CA 1
ATOM 4261 C C . GLY A 1 570 ? 17.390 -1.569 -15.027 1.00 96.56 570 GLY A C 1
ATOM 4262 O O . GLY A 1 570 ? 18.111 -1.740 -16.011 1.00 96.56 570 GLY A O 1
ATOM 4263 N N . GLY A 1 571 ? 17.079 -2.556 -14.186 1.00 93.62 571 GLY A N 1
ATOM 4264 C CA . GLY A 1 571 ? 17.511 -3.941 -14.337 1.00 93.62 571 GLY A CA 1
ATOM 4265 C C . GLY A 1 571 ? 18.262 -4.446 -13.108 1.00 93.62 571 GLY A C 1
ATOM 4266 O O . GLY A 1 571 ? 17.666 -4.944 -12.150 1.00 93.62 571 GLY A O 1
ATOM 4267 N N . ALA A 1 572 ? 19.592 -4.433 -13.166 1.00 93.69 572 ALA A N 1
ATOM 4268 C CA . ALA A 1 572 ? 20.443 -4.991 -12.117 1.00 93.69 572 ALA A CA 1
ATOM 4269 C C . ALA A 1 572 ? 21.548 -4.018 -11.679 1.00 93.69 572 ALA A C 1
ATOM 4271 O O . ALA A 1 572 ? 22.732 -4.263 -11.942 1.00 93.69 572 ALA A O 1
ATOM 4272 N N . GLY A 1 573 ? 21.158 -2.971 -10.950 1.00 95.62 573 GLY A N 1
ATOM 4273 C CA . GLY A 1 573 ? 22.009 -1.879 -10.470 1.00 95.62 573 GLY A CA 1
ATOM 4274 C C . GLY A 1 573 ? 21.350 -1.098 -9.329 1.00 95.62 573 GLY A C 1
ATOM 4275 O O . GLY A 1 573 ? 20.253 -1.429 -8.921 1.00 95.62 573 GLY A O 1
ATOM 4276 N N . ASP A 1 574 ? 22.023 -0.084 -8.766 1.00 98.25 574 ASP A N 1
ATOM 4277 C CA . ASP A 1 574 ? 21.298 0.973 -8.030 1.00 98.25 574 ASP A CA 1
ATOM 4278 C C . ASP A 1 574 ? 21.028 2.122 -9.023 1.00 98.25 574 ASP A C 1
ATOM 4280 O O . ASP A 1 574 ? 21.911 2.976 -9.227 1.00 98.25 574 ASP A O 1
ATOM 4284 N N . ASP A 1 575 ? 19.850 2.124 -9.642 1.00 98.25 575 ASP A N 1
ATOM 4285 C CA . ASP A 1 575 ? 19.540 2.888 -10.856 1.00 98.25 575 ASP A CA 1
ATOM 4286 C C . ASP A 1 575 ? 18.856 4.245 -10.566 1.00 98.25 575 ASP A C 1
ATOM 4288 O O . ASP A 1 575 ? 18.479 4.590 -9.433 1.00 98.25 575 ASP A O 1
ATOM 4292 N N . GLU A 1 576 ? 18.746 5.101 -11.587 1.00 98.06 576 GLU A N 1
ATOM 4293 C CA . GLU A 1 576 ? 18.003 6.367 -11.522 1.00 98.06 576 GLU A CA 1
ATOM 4294 C C . GLU A 1 576 ? 17.147 6.580 -12.782 1.00 98.06 576 GLU A C 1
ATOM 4296 O O . GLU A 1 576 ? 17.667 6.858 -13.862 1.00 98.06 576 GLU A O 1
ATOM 4301 N N . LEU A 1 577 ? 15.825 6.451 -12.629 1.00 98.06 577 LEU A N 1
ATOM 4302 C CA . LEU A 1 577 ? 14.824 6.508 -13.698 1.00 98.06 577 LEU A CA 1
ATOM 4303 C C . LEU A 1 577 ? 13.953 7.770 -13.555 1.00 98.06 577 LEU A C 1
ATOM 4305 O O . LEU A 1 577 ? 13.481 8.083 -12.460 1.00 98.06 577 LEU A O 1
ATOM 4309 N N . ASN A 1 578 ? 13.691 8.465 -14.662 1.00 96.44 578 ASN A N 1
ATOM 4310 C CA . ASN A 1 578 ? 12.805 9.630 -14.743 1.00 96.44 578 ASN A CA 1
ATOM 4311 C C . ASN A 1 578 ? 11.868 9.496 -15.957 1.00 96.44 578 ASN A C 1
ATOM 4313 O O . ASN A 1 578 ? 12.359 9.453 -17.081 1.00 96.44 578 ASN A O 1
ATOM 4317 N N . GLY A 1 579 ? 10.550 9.438 -15.747 1.00 95.06 579 GLY A N 1
ATOM 4318 C CA . GLY A 1 579 ? 9.555 9.325 -16.826 1.00 95.06 579 GLY A CA 1
ATOM 4319 C C . GLY A 1 579 ? 9.435 10.639 -17.594 1.00 95.06 579 GLY A C 1
ATOM 4320 O O . GLY A 1 579 ? 9.998 10.783 -18.675 1.00 95.06 579 GLY A O 1
ATOM 4321 N N . GLY A 1 580 ? 8.842 11.659 -16.969 1.00 91.50 580 GLY A N 1
ATOM 4322 C CA . GLY A 1 580 ? 8.869 13.036 -17.468 1.00 91.50 580 GLY A CA 1
ATOM 4323 C C . GLY A 1 580 ? 7.495 13.697 -17.552 1.00 91.50 580 GLY A C 1
ATOM 4324 O O . GLY A 1 580 ? 7.000 14.215 -16.552 1.00 91.50 580 GLY A O 1
ATOM 4325 N N . ASN A 1 581 ? 6.932 13.811 -18.758 1.00 89.50 581 ASN A N 1
ATOM 4326 C CA . ASN A 1 581 ? 5.574 14.313 -18.994 1.00 89.50 581 ASN A CA 1
ATOM 4327 C C . ASN A 1 581 ? 4.779 13.263 -19.779 1.00 89.50 581 ASN A C 1
ATOM 4329 O O . ASN A 1 581 ? 4.903 13.219 -21.008 1.00 89.50 581 ASN A O 1
ATOM 4333 N N . GLY A 1 582 ? 3.916 12.501 -19.108 1.00 90.38 582 GLY A N 1
ATOM 4334 C CA . GLY A 1 582 ? 3.431 11.260 -19.693 1.00 90.38 582 GLY A CA 1
ATOM 4335 C C . GLY A 1 582 ? 2.352 10.518 -18.920 1.00 90.38 582 GLY A C 1
ATOM 4336 O O . GLY A 1 582 ? 1.597 11.081 -18.129 1.00 90.38 582 GLY A O 1
ATOM 4337 N N . HIS A 1 583 ? 2.262 9.233 -19.232 1.00 92.69 583 HIS A N 1
ATOM 4338 C CA . HIS A 1 583 ? 1.566 8.210 -18.458 1.00 92.69 583 HIS A CA 1
ATOM 4339 C C . HIS A 1 583 ? 2.492 6.997 -18.441 1.00 92.69 583 HIS A C 1
ATOM 4341 O O . HIS A 1 583 ? 2.302 6.025 -19.186 1.00 92.69 583 HIS A O 1
ATOM 4347 N N . ASP A 1 584 ? 3.547 7.124 -17.651 1.00 94.25 584 ASP A N 1
ATOM 4348 C CA . ASP A 1 584 ? 4.780 6.374 -17.815 1.00 94.25 584 ASP A CA 1
ATOM 4349 C C . ASP A 1 584 ? 4.742 5.055 -17.040 1.00 94.25 584 ASP A C 1
ATOM 4351 O O . ASP A 1 584 ? 4.001 4.883 -16.068 1.00 94.25 584 ASP A O 1
ATOM 4355 N N . ALA A 1 585 ? 5.526 4.075 -17.491 1.00 96.94 585 ALA A N 1
ATOM 4356 C CA . ALA A 1 585 ? 5.669 2.789 -16.816 1.00 96.94 585 ALA A CA 1
ATOM 4357 C C . ALA A 1 585 ? 7.143 2.512 -16.501 1.00 96.94 585 ALA A C 1
ATOM 4359 O O . ALA A 1 585 ? 7.935 2.251 -17.408 1.00 96.94 585 ALA A O 1
ATOM 4360 N N . LEU A 1 586 ? 7.497 2.549 -15.217 1.00 97.50 586 LEU A N 1
ATOM 4361 C CA . LEU A 1 586 ? 8.878 2.518 -14.737 1.00 97.50 586 LEU A CA 1
ATOM 4362 C C . LEU A 1 586 ? 9.108 1.309 -13.822 1.00 97.50 586 LEU A C 1
ATOM 4364 O O . LEU A 1 586 ? 8.269 1.017 -12.969 1.00 97.50 586 LEU A O 1
ATOM 4368 N N . SER A 1 587 ? 10.235 0.617 -13.987 1.00 97.75 587 SER A N 1
ATOM 4369 C CA . SER A 1 587 ? 10.610 -0.563 -13.196 1.00 97.75 587 SER A CA 1
ATOM 4370 C C . SER A 1 587 ? 12.096 -0.534 -12.839 1.00 97.75 587 SER A C 1
ATOM 4372 O O . SER A 1 587 ? 12.922 -0.523 -13.749 1.00 97.75 587 SER A O 1
ATOM 4374 N N . GLY A 1 588 ? 12.443 -0.573 -11.552 1.00 94.44 588 GLY A N 1
ATOM 4375 C CA . GLY A 1 588 ? 13.834 -0.701 -11.089 1.00 94.44 588 GLY A CA 1
ATOM 4376 C C . GLY A 1 588 ? 14.391 -2.121 -11.260 1.00 94.44 588 GLY A C 1
ATOM 4377 O O . GLY A 1 588 ? 15.449 -2.327 -11.842 1.00 94.44 588 GLY A O 1
ATOM 4378 N N . GLU A 1 589 ? 13.570 -3.119 -10.919 1.00 95.12 589 GLU A N 1
ATOM 4379 C CA . GLU A 1 589 ? 13.877 -4.558 -10.875 1.00 95.12 589 GLU A CA 1
ATOM 4380 C C . GLU A 1 589 ? 14.757 -5.013 -9.693 1.00 95.12 589 GLU A C 1
ATOM 4382 O O . GLU A 1 589 ? 14.215 -5.657 -8.788 1.00 95.12 589 GLU A O 1
ATOM 4387 N N . THR A 1 590 ? 16.083 -4.804 -9.692 1.00 94.38 590 THR A N 1
ATOM 4388 C CA . THR A 1 590 ? 16.961 -5.335 -8.623 1.00 94.38 590 THR A CA 1
ATOM 4389 C C . THR A 1 590 ? 18.143 -4.435 -8.233 1.00 94.38 590 THR A C 1
ATOM 4391 O O . THR A 1 590 ? 19.178 -4.414 -8.897 1.00 94.38 590 THR A O 1
ATOM 4394 N N . GLY A 1 591 ? 18.056 -3.859 -7.035 1.00 95.12 591 GLY A N 1
ATOM 4395 C CA . GLY A 1 591 ? 19.050 -2.990 -6.402 1.00 95.12 591 GLY A CA 1
ATOM 4396 C C . GLY A 1 591 ? 18.346 -1.839 -5.691 1.00 95.12 591 GLY A C 1
ATOM 4397 O O . GLY A 1 591 ? 17.192 -2.010 -5.353 1.00 95.12 591 GLY A O 1
ATOM 4398 N N . ASN A 1 592 ? 19.026 -0.748 -5.318 1.00 98.19 592 ASN A N 1
ATOM 4399 C CA . ASN A 1 592 ? 18.407 0.315 -4.499 1.00 98.19 592 ASN A CA 1
ATOM 4400 C C . ASN A 1 592 ? 18.109 1.551 -5.357 1.00 98.19 592 ASN A C 1
ATOM 4402 O O . ASN A 1 592 ? 18.939 2.467 -5.466 1.00 98.19 592 ASN A O 1
ATOM 4406 N N . ASP A 1 593 ? 16.930 1.570 -5.958 1.00 98.12 593 ASP A N 1
ATOM 4407 C CA . ASP A 1 593 ? 16.624 2.411 -7.107 1.00 98.12 593 ASP A CA 1
ATOM 4408 C C . ASP A 1 593 ? 16.037 3.774 -6.723 1.00 98.12 593 ASP A C 1
ATOM 4410 O O . ASP A 1 593 ? 15.502 3.998 -5.632 1.00 98.12 593 ASP A O 1
ATOM 4414 N N . LYS A 1 594 ? 16.165 4.743 -7.635 1.00 98.19 594 LYS A N 1
ATOM 4415 C CA . LYS A 1 594 ? 15.494 6.048 -7.543 1.00 98.19 594 LYS A CA 1
ATOM 4416 C C . LYS A 1 594 ? 14.608 6.241 -8.755 1.00 98.19 594 LYS A C 1
ATOM 4418 O O . LYS A 1 594 ? 15.123 6.456 -9.848 1.00 98.19 594 LYS A O 1
ATOM 4423 N N . ILE A 1 595 ? 13.298 6.220 -8.552 1.00 98.06 595 ILE A N 1
ATOM 4424 C CA . ILE A 1 595 ? 12.329 6.312 -9.641 1.00 98.06 595 ILE A CA 1
ATOM 4425 C C . ILE A 1 595 ? 11.452 7.542 -9.441 1.00 98.06 595 ILE A C 1
ATOM 4427 O O . ILE A 1 595 ? 10.845 7.725 -8.384 1.00 98.06 595 ILE A O 1
ATOM 4431 N N . PHE A 1 596 ? 11.399 8.379 -10.471 1.00 96.25 596 PHE A N 1
ATOM 4432 C CA . PHE A 1 596 ? 10.558 9.566 -10.554 1.00 96.25 596 PHE A CA 1
ATOM 4433 C C . PHE A 1 596 ? 9.589 9.375 -11.723 1.00 96.25 596 PHE A C 1
ATOM 4435 O O . PHE A 1 596 ? 10.050 9.236 -12.854 1.00 96.25 596 PHE A O 1
ATOM 4442 N N . GLY A 1 597 ? 8.279 9.358 -11.463 1.00 93.75 597 GLY A N 1
ATOM 4443 C CA . GLY A 1 597 ? 7.254 9.297 -12.513 1.00 93.75 597 GLY A CA 1
ATOM 4444 C C . GLY A 1 597 ? 7.336 10.546 -13.383 1.00 93.75 597 GLY A C 1
ATOM 4445 O O . GLY A 1 597 ? 8.001 10.565 -14.418 1.00 93.75 597 GLY A O 1
ATOM 4446 N N . GLY A 1 598 ? 6.810 11.656 -12.879 1.00 90.50 598 GLY A N 1
ATOM 4447 C CA . GLY A 1 598 ? 6.960 12.948 -13.523 1.00 90.50 598 GLY A CA 1
ATOM 4448 C C . GLY A 1 598 ? 5.717 13.798 -13.384 1.00 90.50 598 GLY A C 1
ATOM 4449 O O . GLY A 1 598 ? 5.585 14.518 -12.395 1.00 90.50 598 GLY A O 1
ATOM 4450 N N . ALA A 1 599 ? 4.875 13.805 -14.412 1.00 88.19 599 ALA A N 1
ATOM 4451 C CA . ALA A 1 599 ? 3.627 14.554 -14.461 1.00 88.19 599 ALA A CA 1
ATOM 4452 C C . ALA A 1 599 ? 2.608 13.824 -15.344 1.00 88.19 599 ALA A C 1
ATOM 4454 O O . ALA A 1 599 ? 2.833 13.667 -16.548 1.00 88.19 599 ALA A O 1
ATOM 4455 N N . GLY A 1 600 ? 1.459 13.496 -14.754 1.00 89.12 600 GLY A N 1
ATOM 4456 C CA . GLY A 1 600 ? 0.467 12.565 -15.276 1.00 89.12 600 GLY A CA 1
ATOM 4457 C C . GLY A 1 600 ? 0.286 11.364 -14.345 1.00 89.12 600 GLY A C 1
ATOM 4458 O O . GLY A 1 600 ? 0.903 11.280 -13.298 1.00 89.12 600 GLY A O 1
ATOM 4459 N N . ASN A 1 601 ? -0.629 10.459 -14.700 1.00 92.25 601 ASN A N 1
ATOM 4460 C CA . ASN A 1 601 ? -0.843 9.211 -13.965 1.00 92.25 601 ASN A CA 1
ATOM 4461 C C . ASN A 1 601 ? 0.215 8.168 -14.361 1.00 92.25 601 ASN A C 1
ATOM 4463 O O . ASN A 1 601 ? 0.069 7.545 -15.422 1.00 92.25 601 ASN A O 1
ATOM 4467 N N . ASP A 1 602 ? 1.194 7.926 -13.502 1.00 94.75 602 ASP A N 1
ATOM 4468 C CA . ASP A 1 602 ? 2.304 7.013 -13.765 1.00 94.75 602 ASP A CA 1
ATOM 4469 C C . ASP A 1 602 ? 2.123 5.661 -13.054 1.00 94.75 602 ASP A C 1
ATOM 4471 O O . ASP A 1 602 ? 1.307 5.481 -12.141 1.00 94.75 602 ASP A O 1
ATOM 4475 N N . THR A 1 603 ? 2.851 4.642 -13.518 1.00 97.19 603 THR A N 1
ATOM 4476 C CA . THR A 1 603 ? 2.918 3.329 -12.864 1.00 97.19 603 THR A CA 1
ATOM 4477 C C . THR A 1 603 ? 4.362 2.945 -12.575 1.00 97.19 603 THR A C 1
ATOM 4479 O O . THR A 1 603 ? 5.149 2.721 -13.494 1.00 97.19 603 THR A O 1
ATOM 4482 N N . ILE A 1 604 ? 4.696 2.839 -11.292 1.00 97.06 604 ILE A N 1
ATOM 4483 C CA . ILE A 1 604 ? 6.059 2.640 -10.799 1.00 97.06 604 ILE A CA 1
ATOM 4484 C C . ILE A 1 604 ? 6.154 1.305 -10.053 1.00 97.06 604 ILE A C 1
ATOM 4486 O O . ILE A 1 604 ? 5.311 0.988 -9.211 1.00 97.06 604 ILE A O 1
ATOM 4490 N N . TRP A 1 605 ? 7.214 0.553 -10.334 1.00 97.38 605 TRP A N 1
ATOM 4491 C CA . TRP A 1 605 ? 7.655 -0.614 -9.576 1.00 97.38 605 TRP A CA 1
ATOM 4492 C C . TRP A 1 605 ? 9.113 -0.405 -9.146 1.00 97.38 605 TRP A C 1
ATOM 4494 O O . TRP A 1 605 ? 9.956 -0.165 -10.005 1.00 97.38 605 TRP A O 1
ATOM 4504 N N . GLY A 1 606 ? 9.410 -0.496 -7.849 1.00 95.25 606 GLY A N 1
ATOM 4505 C CA . GLY A 1 606 ? 10.780 -0.577 -7.335 1.00 95.25 606 GLY A CA 1
ATOM 4506 C C . GLY A 1 606 ? 11.390 -1.927 -7.705 1.00 95.25 606 GLY A C 1
ATOM 4507 O O . GLY A 1 606 ? 11.810 -2.135 -8.847 1.00 95.25 606 GLY A O 1
ATOM 4508 N N . GLY A 1 607 ? 11.307 -2.898 -6.798 1.00 94.12 607 GLY A N 1
ATOM 4509 C CA . GLY A 1 607 ? 11.732 -4.270 -7.058 1.00 94.12 607 GLY A CA 1
ATOM 4510 C C . GLY A 1 607 ? 12.246 -4.988 -5.814 1.00 94.12 607 GLY A C 1
ATOM 4511 O O . GLY A 1 607 ? 11.593 -4.992 -4.774 1.00 94.12 607 GLY A O 1
ATOM 4512 N N . ASP A 1 608 ? 13.395 -5.657 -5.938 1.00 93.44 608 ASP A N 1
ATOM 4513 C CA . ASP A 1 608 ? 14.162 -6.184 -4.798 1.00 93.44 608 ASP A CA 1
ATOM 4514 C C . ASP A 1 608 ? 15.213 -5.129 -4.359 1.00 93.44 608 ASP A C 1
ATOM 4516 O O . ASP A 1 608 ? 16.343 -5.153 -4.864 1.00 93.44 608 ASP A O 1
ATOM 4520 N N . GLY A 1 609 ? 14.884 -4.252 -3.400 1.00 95.12 609 GLY A N 1
ATOM 4521 C CA . GLY A 1 609 ? 15.683 -3.059 -3.067 1.00 95.12 609 GLY A CA 1
ATOM 4522 C C . GLY A 1 609 ? 15.243 -2.297 -1.817 1.00 95.12 609 GLY A C 1
ATOM 4523 O O . GLY A 1 609 ? 14.126 -2.490 -1.373 1.00 95.12 609 GLY A O 1
ATOM 4524 N N . ASP A 1 610 ? 16.104 -1.451 -1.224 1.00 98.12 610 ASP A N 1
ATOM 4525 C CA . ASP A 1 610 ? 15.653 -0.360 -0.329 1.00 98.12 610 ASP A CA 1
ATOM 4526 C C . ASP A 1 610 ? 15.440 0.909 -1.199 1.00 98.12 610 ASP A C 1
ATOM 4528 O O . ASP A 1 610 ? 16.358 1.733 -1.334 1.00 98.12 610 ASP A O 1
ATOM 4532 N N . ASP A 1 611 ? 14.263 1.055 -1.815 1.00 98.06 611 ASP A N 1
ATOM 4533 C CA . ASP A 1 611 ? 14.025 1.967 -2.947 1.00 98.06 611 ASP A CA 1
ATOM 4534 C C . ASP A 1 611 ? 13.520 3.371 -2.558 1.00 98.06 611 ASP A C 1
ATOM 4536 O O . ASP A 1 611 ? 13.016 3.629 -1.460 1.00 98.06 611 ASP A O 1
ATOM 4540 N N . ILE A 1 612 ? 13.644 4.326 -3.488 1.00 98.12 612 ILE A N 1
ATOM 4541 C CA . ILE A 1 612 ? 13.058 5.671 -3.391 1.00 98.12 612 ILE A CA 1
ATOM 4542 C C . ILE A 1 612 ? 12.159 5.914 -4.603 1.00 98.12 612 ILE A C 1
ATOM 4544 O O . ILE A 1 612 ? 12.640 6.204 -5.700 1.00 98.12 612 ILE A O 1
ATOM 4548 N N . LEU A 1 613 ? 10.849 5.862 -4.379 1.00 97.81 613 LEU A N 1
ATOM 4549 C CA . LEU A 1 613 ? 9.825 5.971 -5.413 1.00 97.81 613 LEU A CA 1
ATOM 4550 C C . LEU A 1 613 ? 9.024 7.261 -5.224 1.00 97.81 613 LEU A C 1
ATOM 4552 O O . LEU A 1 613 ? 8.519 7.548 -4.136 1.00 97.81 613 LEU A O 1
ATOM 4556 N N . VAL A 1 614 ? 8.925 8.062 -6.279 1.00 95.31 614 VAL A N 1
ATOM 4557 C CA . VAL A 1 614 ? 8.297 9.383 -6.244 1.00 95.31 614 VAL A CA 1
ATOM 4558 C C . VAL A 1 614 ? 7.404 9.532 -7.472 1.00 95.31 614 VAL A C 1
ATOM 4560 O O . VAL A 1 614 ? 7.900 9.488 -8.593 1.00 95.31 614 VAL A O 1
ATOM 4563 N N . GLY A 1 615 ? 6.103 9.742 -7.277 1.00 91.94 615 GLY A N 1
ATOM 4564 C CA . GLY A 1 615 ? 5.166 10.001 -8.377 1.00 91.94 615 GLY A CA 1
ATOM 4565 C C . GLY A 1 615 ? 5.543 11.247 -9.184 1.00 91.94 615 GLY A C 1
ATOM 4566 O O . GLY A 1 615 ? 5.497 11.274 -10.407 1.00 91.94 615 GLY A O 1
ATOM 4567 N N . PHE A 1 616 ? 6.074 12.263 -8.500 1.00 88.19 616 PHE A N 1
ATOM 4568 C CA . PHE A 1 616 ? 6.477 13.537 -9.093 1.00 88.19 616 PHE A CA 1
ATOM 4569 C C . PHE A 1 616 ? 7.979 13.706 -9.395 1.00 88.19 616 PHE A C 1
ATOM 4571 O O . PHE A 1 616 ? 8.861 13.021 -8.880 1.00 88.19 616 PHE A O 1
ATOM 4578 N N . THR A 1 617 ? 8.290 14.746 -10.175 1.00 79.00 617 THR A N 1
ATOM 4579 C CA . THR A 1 617 ? 9.653 15.131 -10.585 1.00 79.00 617 THR A CA 1
ATOM 4580 C C . THR A 1 617 ? 10.650 15.334 -9.428 1.00 79.00 617 THR A C 1
ATOM 4582 O O . THR A 1 617 ? 10.378 16.083 -8.485 1.00 79.00 617 THR A O 1
ATOM 4585 N N . ALA A 1 618 ? 11.884 14.840 -9.585 1.00 63.41 618 ALA A N 1
ATOM 4586 C CA . ALA A 1 618 ? 13.003 15.012 -8.639 1.00 63.41 618 ALA A CA 1
ATOM 4587 C C . ALA A 1 618 ? 13.403 16.474 -8.318 1.00 63.41 618 ALA A C 1
ATOM 4589 O O . ALA A 1 618 ? 14.146 16.755 -7.365 1.00 63.41 618 ALA A O 1
ATOM 4590 N N . SER A 1 619 ? 13.004 17.430 -9.157 1.00 50.78 619 SER A N 1
ATOM 4591 C CA . SER A 1 619 ? 13.490 18.806 -9.123 1.00 50.78 619 SER A CA 1
ATOM 4592 C C . SER A 1 619 ? 12.780 19.683 -8.082 1.00 50.78 619 SER A C 1
ATOM 4594 O O . SER A 1 619 ? 11.616 19.530 -7.733 1.00 50.78 619 SER A O 1
ATOM 4596 N N . ASN A 1 620 ? 13.492 20.714 -7.613 1.00 41.38 620 ASN A N 1
ATOM 4597 C CA . ASN A 1 620 ? 12.954 21.782 -6.751 1.00 41.38 620 ASN A CA 1
ATOM 4598 C C . ASN A 1 620 ? 12.054 22.767 -7.538 1.00 41.38 620 ASN A C 1
ATOM 4600 O O . ASN A 1 620 ? 12.092 23.984 -7.307 1.00 41.38 620 ASN A O 1
ATOM 4604 N N . ASP A 1 621 ? 11.327 22.262 -8.533 1.00 49.41 621 ASP A N 1
ATOM 4605 C CA . ASP A 1 621 ? 10.508 23.067 -9.421 1.00 49.41 621 ASP A CA 1
ATOM 4606 C C . ASP A 1 621 ? 9.296 23.656 -8.694 1.00 49.41 621 ASP A C 1
ATOM 4608 O O . ASP A 1 621 ? 9.017 23.403 -7.516 1.00 49.41 621 ASP A O 1
ATOM 4612 N N . ALA A 1 622 ? 8.620 24.589 -9.362 1.00 47.16 622 ALA A N 1
ATOM 4613 C CA . ALA A 1 622 ? 7.442 25.201 -8.778 1.00 47.16 622 ALA A CA 1
ATOM 4614 C C . ALA A 1 622 ? 6.395 24.107 -8.551 1.00 47.16 622 ALA A C 1
ATOM 4616 O O . ALA A 1 622 ? 5.950 23.539 -9.540 1.00 47.16 622 ALA A O 1
ATOM 4617 N N . LYS A 1 623 ? 6.035 23.876 -7.270 1.00 52.53 623 LYS A N 1
ATOM 4618 C CA . LYS A 1 623 ? 4.958 22.986 -6.783 1.00 52.53 623 LYS A CA 1
ATOM 4619 C C . LYS A 1 623 ? 3.996 22.665 -7.927 1.00 52.53 623 LYS A C 1
ATOM 4621 O O . LYS A 1 623 ? 3.342 23.608 -8.394 1.00 52.53 623 LYS A O 1
ATOM 4626 N N . GLN A 1 624 ? 3.971 21.404 -8.367 1.00 60.62 624 GLN A N 1
ATOM 4627 C CA . GLN A 1 624 ? 3.119 20.977 -9.471 1.00 60.62 624 GLN A CA 1
ATOM 4628 C C . GLN A 1 624 ? 1.708 21.519 -9.271 1.00 60.62 624 GLN A C 1
ATOM 4630 O O . GLN A 1 624 ? 1.218 21.723 -8.153 1.00 60.62 624 GLN A O 1
ATOM 4635 N N . SER A 1 625 ? 1.089 21.870 -10.385 1.00 62.12 625 SER A N 1
ATOM 4636 C CA . SER A 1 625 ? -0.247 22.426 -10.376 1.00 62.12 625 SER A CA 1
ATOM 4637 C C . SER A 1 625 ? -0.959 21.905 -11.601 1.00 62.12 625 SER A C 1
ATOM 4639 O O . SER A 1 625 ? -0.787 22.475 -12.683 1.00 62.12 625 SER A O 1
ATOM 4641 N N . LEU A 1 626 ? -1.739 20.847 -11.391 1.00 64.44 626 LEU A N 1
ATOM 4642 C CA . LEU A 1 626 ? -2.559 20.205 -12.408 1.00 64.44 626 LEU A CA 1
ATOM 4643 C C . LEU A 1 626 ? -3.284 21.261 -13.245 1.00 64.44 626 LEU A C 1
ATOM 4645 O O . LEU A 1 626 ? -3.948 22.171 -12.711 1.00 64.44 626 LEU A O 1
ATOM 4649 N N . ALA A 1 627 ? -3.169 21.171 -14.567 1.00 64.81 627 ALA A N 1
ATOM 4650 C CA . ALA A 1 627 ? -4.031 21.943 -15.435 1.00 64.81 627 ALA A CA 1
ATOM 4651 C C . ALA A 1 627 ? -5.478 21.456 -15.282 1.00 64.81 627 ALA A C 1
ATOM 4653 O O . ALA A 1 627 ? -5.800 20.417 -14.708 1.00 64.81 627 ALA A O 1
ATOM 4654 N N . ALA A 1 628 ? -6.415 22.238 -15.812 1.00 54.19 628 ALA A N 1
ATOM 4655 C CA . ALA A 1 628 ? -7.796 21.787 -15.825 1.00 54.19 628 ALA A CA 1
ATOM 4656 C C . ALA A 1 628 ? -7.907 20.508 -16.674 1.00 54.19 628 ALA A C 1
ATOM 4658 O O . ALA A 1 628 ? -7.621 20.575 -17.869 1.00 54.19 628 ALA A O 1
ATOM 4659 N N . TRP A 1 629 ? -8.431 19.436 -16.064 1.00 50.06 629 TRP A N 1
ATOM 4660 C CA . TRP A 1 629 ? -8.627 18.080 -16.611 1.00 50.06 629 TRP A CA 1
ATOM 4661 C C . TRP A 1 629 ? -7.424 17.128 -16.559 1.00 50.06 629 TRP A C 1
ATOM 4663 O O . TRP A 1 629 ? -7.589 16.001 -17.015 1.00 50.06 629 TRP A O 1
ATOM 4673 N N . GLU A 1 630 ? -6.291 17.538 -15.993 1.00 66.19 630 GLU A N 1
ATOM 4674 C CA . GLU A 1 630 ? -5.228 16.606 -15.596 1.00 66.19 630 GLU A CA 1
ATOM 4675 C C . GLU A 1 630 ? -5.569 15.957 -14.246 1.00 66.19 630 GLU A C 1
ATOM 4677 O O . GLU A 1 630 ? -6.229 16.566 -13.393 1.00 66.19 630 GLU A O 1
ATOM 4682 N N . THR A 1 631 ? -5.138 14.710 -14.109 1.00 77.50 631 THR A N 1
ATOM 4683 C CA . THR A 1 631 ? -4.980 13.940 -12.873 1.00 77.50 631 THR A CA 1
ATOM 4684 C C . THR A 1 631 ? -3.498 13.556 -12.800 1.00 77.50 631 THR A C 1
ATOM 4686 O O . THR A 1 631 ? -2.881 13.423 -13.855 1.00 77.50 631 THR A O 1
ATOM 4689 N N . ASP A 1 632 ? -2.972 13.415 -11.587 1.00 85.25 632 ASP A N 1
ATOM 4690 C CA . ASP A 1 632 ? -1.670 12.799 -11.257 1.00 85.25 632 ASP A CA 1
ATOM 4691 C C . ASP A 1 632 ? -2.004 11.529 -10.426 1.00 85.25 632 ASP A C 1
ATOM 4693 O O . ASP A 1 632 ? -1.476 11.315 -9.352 1.00 85.25 632 ASP A O 1
ATOM 4697 N N . ASP A 1 633 ? -3.040 10.757 -10.805 1.00 92.50 633 ASP A N 1
ATOM 4698 C CA . ASP A 1 633 ? -3.492 9.631 -9.959 1.00 92.50 633 ASP A CA 1
ATOM 4699 C C . ASP A 1 633 ? -2.536 8.433 -10.153 1.00 92.50 633 ASP A C 1
ATOM 4701 O O . ASP A 1 633 ? -2.757 7.609 -11.055 1.00 92.50 633 ASP A O 1
ATOM 4705 N N . ASP A 1 634 ? -1.492 8.354 -9.327 1.00 93.69 634 ASP A N 1
ATOM 4706 C CA . ASP A 1 634 ? -0.366 7.431 -9.501 1.00 93.69 634 ASP A CA 1
ATOM 4707 C C . ASP A 1 634 ? -0.623 6.023 -8.952 1.00 93.69 634 ASP A C 1
ATOM 4709 O O . ASP A 1 634 ? -1.487 5.777 -8.102 1.00 93.69 634 ASP A O 1
ATOM 4713 N N . THR A 1 635 ? 0.140 5.047 -9.447 1.00 97.50 635 THR A N 1
ATOM 4714 C CA . THR A 1 635 ? 0.161 3.679 -8.911 1.00 97.50 635 THR A CA 1
ATOM 4715 C C . THR A 1 635 ? 1.595 3.213 -8.679 1.00 97.50 635 THR A C 1
ATOM 4717 O O . THR A 1 635 ? 2.322 2.942 -9.631 1.00 97.50 635 THR A O 1
ATOM 4720 N N . ILE A 1 636 ? 1.993 3.082 -7.413 1.00 97.75 636 ILE A N 1
ATOM 4721 C CA . ILE A 1 636 ? 3.375 2.796 -7.007 1.00 97.75 636 ILE A CA 1
ATOM 4722 C C . ILE A 1 636 ? 3.431 1.515 -6.168 1.00 97.75 636 ILE A C 1
ATOM 4724 O O . ILE A 1 636 ? 2.666 1.357 -5.215 1.00 97.75 636 ILE A O 1
ATOM 4728 N N . TYR A 1 637 ? 4.365 0.629 -6.508 1.00 97.50 637 TYR A N 1
ATOM 4729 C CA . TYR A 1 637 ? 4.718 -0.571 -5.752 1.00 97.50 637 TYR A CA 1
ATOM 4730 C C . TYR A 1 637 ? 6.202 -0.511 -5.368 1.00 97.50 637 TYR A C 1
ATOM 4732 O O . TYR A 1 637 ? 7.036 -0.402 -6.263 1.00 97.50 637 TYR A O 1
ATOM 4740 N N . GLY A 1 638 ? 6.509 -0.596 -4.073 1.00 95.81 638 GLY A N 1
ATOM 4741 C CA . GLY A 1 638 ? 7.853 -0.761 -3.513 1.00 95.81 638 GLY A CA 1
ATOM 4742 C C . GLY A 1 638 ? 8.445 -2.098 -3.935 1.00 95.81 638 GLY A C 1
ATOM 4743 O O . GLY A 1 638 ? 9.057 -2.210 -4.998 1.00 95.81 638 GLY A O 1
ATOM 4744 N N . GLY A 1 639 ? 8.120 -3.144 -3.180 1.00 94.81 639 GLY A N 1
ATOM 4745 C CA . GLY A 1 639 ? 8.413 -4.523 -3.544 1.00 94.81 639 GLY A CA 1
ATOM 4746 C C . GLY A 1 639 ? 8.983 -5.300 -2.370 1.00 94.81 639 GLY A C 1
ATOM 4747 O O . GLY A 1 639 ? 8.231 -5.866 -1.576 1.00 94.81 639 GLY A O 1
ATOM 4748 N N . ALA A 1 640 ? 10.308 -5.424 -2.311 1.00 93.94 640 ALA A N 1
ATOM 4749 C CA . ALA A 1 640 ? 11.012 -6.231 -1.322 1.00 93.94 640 ALA A CA 1
ATOM 4750 C C . ALA A 1 640 ? 12.280 -5.548 -0.781 1.00 93.94 640 ALA A C 1
ATOM 4752 O O . ALA A 1 640 ? 13.409 -5.960 -1.067 1.00 93.94 640 ALA A O 1
ATOM 4753 N N . GLY A 1 641 ? 12.071 -4.599 0.121 1.00 96.12 641 GLY A N 1
ATOM 4754 C CA . GLY A 1 641 ? 13.053 -4.007 1.024 1.00 96.12 641 GLY A CA 1
ATOM 4755 C C . GLY A 1 641 ? 12.402 -2.842 1.760 1.00 96.12 641 GLY A C 1
ATOM 4756 O O . GLY A 1 641 ? 11.198 -2.878 1.947 1.00 96.12 641 GLY A O 1
ATOM 4757 N N . ASN A 1 642 ? 13.169 -1.901 2.311 1.00 98.25 642 ASN A N 1
ATOM 4758 C CA . ASN A 1 642 ? 12.624 -0.848 3.181 1.00 98.25 642 ASN A CA 1
ATOM 4759 C C . ASN A 1 642 ? 12.452 0.453 2.389 1.00 98.25 642 ASN A C 1
ATOM 4761 O O . ASN A 1 642 ? 13.372 1.279 2.345 1.00 98.25 642 ASN A O 1
ATOM 4765 N N . ASP A 1 643 ? 11.276 0.628 1.798 1.00 98.12 643 ASP A N 1
ATOM 4766 C CA . ASP A 1 643 ? 11.064 1.592 0.719 1.00 98.12 643 ASP A CA 1
ATOM 4767 C C . ASP A 1 643 ? 10.593 2.966 1.214 1.00 98.12 643 ASP A C 1
ATOM 4769 O O . ASP A 1 643 ? 9.924 3.110 2.243 1.00 98.12 643 ASP A O 1
ATOM 4773 N N . LEU A 1 644 ? 10.933 4.014 0.459 1.00 97.88 644 LEU A N 1
ATOM 4774 C CA . LEU A 1 644 ? 10.414 5.369 0.636 1.00 97.88 644 LEU A CA 1
ATOM 4775 C C . LEU A 1 644 ? 9.531 5.736 -0.555 1.00 97.88 644 LEU A C 1
ATOM 4777 O O . LEU A 1 644 ? 10.041 6.035 -1.633 1.00 97.88 644 LEU A O 1
ATOM 4781 N N . ILE A 1 645 ? 8.218 5.785 -0.332 1.00 98.00 645 ILE A N 1
ATOM 4782 C CA . ILE A 1 645 ? 7.224 6.054 -1.376 1.00 98.00 645 ILE A CA 1
ATOM 4783 C C . ILE A 1 645 ? 6.556 7.409 -1.132 1.00 98.00 645 ILE A C 1
ATOM 4785 O O . ILE A 1 645 ? 6.025 7.670 -0.050 1.00 98.00 645 ILE A O 1
ATOM 4789 N N . LEU A 1 646 ? 6.555 8.269 -2.149 1.00 94.75 646 LEU A N 1
ATOM 4790 C CA . LEU A 1 646 ? 5.893 9.573 -2.153 1.00 94.75 646 LEU A CA 1
ATOM 4791 C C . LEU A 1 646 ? 4.941 9.642 -3.362 1.00 94.75 646 LEU A C 1
ATOM 4793 O O . LEU A 1 646 ? 5.431 9.668 -4.487 1.00 94.75 646 LEU A O 1
ATOM 4797 N N . GLY A 1 647 ? 3.623 9.689 -3.140 1.00 92.62 647 GLY A N 1
ATOM 4798 C CA . GLY A 1 647 ? 2.605 9.891 -4.185 1.00 92.62 647 GLY A CA 1
ATOM 4799 C C . GLY A 1 647 ? 2.679 11.313 -4.747 1.00 92.62 647 GLY A C 1
ATOM 4800 O O . GLY A 1 647 ? 3.580 11.627 -5.521 1.00 92.62 647 GLY A O 1
ATOM 4801 N N . GLY A 1 648 ? 1.851 12.231 -4.243 1.00 88.38 648 GLY A N 1
ATOM 4802 C CA . GLY A 1 648 ? 2.112 13.672 -4.348 1.00 88.38 648 GLY A CA 1
ATOM 4803 C C . GLY A 1 648 ? 0.869 14.549 -4.425 1.00 88.38 648 GLY A C 1
ATOM 4804 O O . GLY A 1 648 ? 0.478 15.189 -3.443 1.00 88.38 648 GLY A O 1
ATOM 4805 N N . LEU A 1 649 ? 0.317 14.671 -5.626 1.00 87.38 649 LEU A N 1
ATOM 4806 C CA . LEU A 1 649 ? -1.007 15.224 -5.908 1.00 87.38 649 LEU A CA 1
ATOM 4807 C C . LEU A 1 649 ? -1.756 14.107 -6.619 1.00 87.38 649 LEU A C 1
ATOM 4809 O O . LEU A 1 649 ? -1.146 13.503 -7.478 1.00 87.38 649 LEU A O 1
ATOM 4813 N N . GLY A 1 650 ? -3.048 13.899 -6.385 1.00 88.00 650 GLY A N 1
ATOM 4814 C CA . GLY A 1 650 ? -3.735 12.824 -7.107 1.00 88.00 650 GLY A CA 1
ATOM 4815 C C . GLY A 1 650 ? -4.740 12.098 -6.243 1.00 88.00 650 GLY A C 1
ATOM 4816 O O . GLY A 1 650 ? -5.334 12.691 -5.353 1.00 88.00 650 GLY A O 1
ATOM 4817 N N . ASN A 1 651 ? -5.007 10.839 -6.554 1.00 91.81 651 ASN A N 1
ATOM 4818 C CA . ASN A 1 651 ? -5.792 9.933 -5.718 1.00 91.81 651 ASN A CA 1
ATOM 4819 C C . ASN A 1 651 ? -5.068 8.589 -5.779 1.00 91.81 651 ASN A C 1
ATOM 4821 O O . ASN A 1 651 ? -5.465 7.692 -6.535 1.00 91.81 651 ASN A O 1
ATOM 4825 N N . ASP A 1 652 ? -3.971 8.501 -5.042 1.00 95.00 652 ASP A N 1
ATOM 4826 C CA . ASP A 1 652 ? -2.880 7.585 -5.363 1.00 95.00 652 ASP A CA 1
ATOM 4827 C C . ASP A 1 652 ? -3.152 6.162 -4.862 1.00 95.00 652 ASP A C 1
ATOM 4829 O O . ASP A 1 652 ? -3.956 5.921 -3.952 1.00 95.00 652 ASP A O 1
ATOM 4833 N N . LEU A 1 653 ? -2.484 5.187 -5.477 1.00 97.75 653 LEU A N 1
ATOM 4834 C CA . LEU A 1 653 ? -2.488 3.788 -5.061 1.00 97.75 653 LEU A CA 1
ATOM 4835 C C . LEU A 1 653 ? -1.058 3.342 -4.755 1.00 97.75 653 LEU A C 1
ATOM 4837 O O . LEU A 1 653 ? -0.296 3.020 -5.663 1.00 97.75 653 LEU A O 1
ATOM 4841 N N . LEU A 1 654 ? -0.712 3.313 -3.472 1.00 98.31 654 LEU A N 1
ATOM 4842 C CA . LEU A 1 654 ? 0.647 3.098 -2.985 1.00 98.31 654 LEU A CA 1
ATOM 4843 C C . LEU A 1 654 ? 0.739 1.773 -2.213 1.00 98.31 654 LEU A C 1
ATOM 4845 O O . LEU A 1 654 ? -0.092 1.497 -1.344 1.00 98.31 654 LEU A O 1
ATOM 4849 N N . HIS A 1 655 ? 1.749 0.967 -2.523 1.00 98.12 655 HIS A N 1
ATOM 4850 C CA . HIS A 1 655 ? 2.020 -0.341 -1.926 1.00 98.12 655 HIS A CA 1
ATOM 4851 C C . HIS A 1 655 ? 3.497 -0.433 -1.517 1.00 98.12 655 HIS A C 1
ATOM 4853 O O . HIS A 1 655 ? 4.344 -0.241 -2.381 1.00 98.12 655 HIS A O 1
ATOM 4859 N N . GLY A 1 656 ? 3.819 -0.738 -0.257 1.00 97.19 656 GLY A N 1
ATOM 4860 C CA . GLY A 1 656 ? 5.193 -1.076 0.168 1.00 97.19 656 GLY A CA 1
ATOM 4861 C C . GLY A 1 656 ? 5.552 -2.538 -0.130 1.00 97.19 656 GLY A C 1
ATOM 4862 O O . GLY A 1 656 ? 6.609 -2.845 -0.668 1.00 97.19 656 GLY A O 1
ATOM 4863 N N . ASP A 1 657 ? 4.575 -3.422 0.080 1.00 96.12 657 ASP A N 1
ATOM 4864 C CA . ASP A 1 657 ? 4.620 -4.879 -0.067 1.00 96.12 657 ASP A CA 1
ATOM 4865 C C . ASP A 1 657 ? 5.457 -5.621 1.001 1.00 96.12 657 ASP A C 1
ATOM 4867 O O . ASP A 1 657 ? 4.854 -6.374 1.776 1.00 96.12 657 ASP A O 1
ATOM 4871 N N . ALA A 1 658 ? 6.790 -5.498 1.072 1.00 95.75 658 ALA A N 1
ATOM 4872 C CA . ALA A 1 658 ? 7.590 -6.341 1.980 1.00 95.75 658 ALA A CA 1
ATOM 4873 C C . ALA A 1 658 ? 8.883 -5.718 2.551 1.00 95.75 658 ALA A C 1
ATOM 4875 O O . ALA A 1 658 ? 9.994 -6.160 2.223 1.00 95.75 658 ALA A O 1
ATOM 4876 N N . GLY A 1 659 ? 8.746 -4.839 3.548 1.00 97.19 659 GLY A N 1
ATOM 4877 C CA . GLY A 1 659 ? 9.863 -4.434 4.402 1.00 97.19 659 GLY A CA 1
ATOM 4878 C C . GLY A 1 659 ? 9.496 -3.630 5.641 1.00 97.19 659 GLY A C 1
ATOM 4879 O O . GLY A 1 659 ? 8.982 -4.187 6.596 1.00 97.19 659 GLY A O 1
ATOM 4880 N N . ASN A 1 660 ? 9.953 -2.387 5.754 1.00 98.31 660 ASN A N 1
ATOM 4881 C CA . ASN A 1 660 ? 9.593 -1.499 6.873 1.00 98.31 660 ASN A CA 1
ATOM 4882 C C . ASN A 1 660 ? 9.496 -0.099 6.279 1.00 98.31 660 ASN A C 1
ATOM 4884 O O . ASN A 1 660 ? 10.448 0.691 6.355 1.00 98.31 660 ASN A O 1
ATOM 4888 N N . ASP A 1 661 ? 8.372 0.155 5.633 1.00 98.38 661 ASP A N 1
ATOM 4889 C CA . ASP A 1 661 ? 8.282 1.135 4.559 1.00 98.38 661 ASP A CA 1
ATOM 4890 C C . ASP A 1 661 ? 7.797 2.485 5.095 1.00 98.38 661 ASP A C 1
ATOM 4892 O O . ASP A 1 661 ? 7.057 2.564 6.080 1.00 98.38 661 ASP A O 1
ATOM 4896 N N . GLU A 1 662 ? 8.225 3.588 4.478 1.00 97.88 662 GLU A N 1
ATOM 4897 C CA . GLU A 1 662 ? 7.695 4.924 4.766 1.00 97.88 662 GLU A CA 1
ATOM 4898 C C . GLU A 1 662 ? 6.946 5.453 3.542 1.00 97.88 662 GLU A C 1
ATOM 4900 O O . GLU A 1 662 ? 7.551 5.876 2.558 1.00 97.88 662 GLU A O 1
ATOM 4905 N N . ILE A 1 663 ? 5.612 5.446 3.622 1.00 97.81 663 ILE A N 1
ATOM 4906 C CA . ILE A 1 663 ? 4.722 5.782 2.508 1.00 97.81 663 ILE A CA 1
ATOM 4907 C C . ILE A 1 663 ? 3.943 7.056 2.819 1.00 97.81 663 ILE A C 1
ATOM 4909 O O . ILE A 1 663 ? 3.326 7.196 3.878 1.00 97.81 663 ILE A O 1
ATOM 4913 N N . GLN A 1 664 ? 3.958 7.990 1.877 1.00 95.00 664 GLN A N 1
ATOM 4914 C CA . GLN A 1 664 ? 3.287 9.279 1.957 1.00 95.00 664 GLN A CA 1
ATOM 4915 C C . GLN A 1 664 ? 2.376 9.447 0.737 1.00 95.00 664 GLN A C 1
ATOM 4917 O O . GLN A 1 664 ? 2.889 9.471 -0.376 1.00 95.00 664 GLN A O 1
ATOM 4922 N N . GLY A 1 665 ? 1.064 9.590 0.960 1.00 92.75 665 GLY A N 1
ATOM 4923 C CA . GLY A 1 665 ? 0.061 9.928 -0.059 1.00 92.75 665 GLY A CA 1
ATOM 4924 C C . GLY A 1 665 ? 0.283 11.342 -0.597 1.00 92.75 665 GLY A C 1
ATOM 4925 O O . GLY A 1 665 ? 1.214 11.582 -1.366 1.00 92.75 665 GLY A O 1
ATOM 4926 N N . GLY A 1 666 ? -0.470 12.323 -0.100 1.00 88.19 666 GLY A N 1
ATOM 4927 C CA . GLY A 1 666 ? -0.241 13.723 -0.449 1.00 88.19 666 GLY A CA 1
ATOM 4928 C C . GLY A 1 666 ? -1.487 14.599 -0.393 1.00 88.19 666 GLY A C 1
ATOM 4929 O O . GLY A 1 666 ? -2.206 14.621 0.601 1.00 88.19 666 GLY A O 1
ATOM 4930 N N . ASP A 1 667 ? -1.687 15.416 -1.429 1.00 86.56 667 ASP A N 1
ATOM 4931 C CA . ASP A 1 667 ? -2.929 16.176 -1.613 1.00 86.56 667 ASP A CA 1
ATOM 4932 C C . ASP A 1 667 ? -3.901 15.319 -2.473 1.00 86.56 667 ASP A C 1
ATOM 4934 O O . ASP A 1 667 ? -3.867 15.431 -3.706 1.00 86.56 667 ASP A O 1
ATOM 4938 N N . GLY A 1 668 ? -4.770 14.497 -1.855 1.00 87.06 668 GLY A N 1
ATOM 4939 C CA . GLY A 1 668 ? -5.556 13.484 -2.579 1.00 87.06 668 GLY A CA 1
ATOM 4940 C C . GLY A 1 668 ? -6.740 12.784 -1.878 1.00 87.06 668 GLY A C 1
ATOM 4941 O O . GLY A 1 668 ? -7.491 13.383 -1.109 1.00 87.06 668 GLY A O 1
ATOM 4942 N N . HIS A 1 669 ? -6.992 11.533 -2.270 1.00 91.75 669 HIS A N 1
ATOM 4943 C CA . HIS A 1 669 ? -7.933 10.582 -1.644 1.00 91.75 669 HIS A CA 1
ATOM 4944 C C . HIS A 1 669 ? -7.319 9.189 -1.789 1.00 91.75 669 HIS A C 1
ATOM 4946 O O . HIS A 1 669 ? -7.743 8.362 -2.616 1.00 91.75 669 HIS A O 1
ATOM 4952 N N . ASP A 1 670 ? -6.262 8.977 -1.025 1.00 95.12 670 ASP A N 1
ATOM 4953 C CA . ASP A 1 670 ? -5.224 8.017 -1.360 1.00 95.12 670 ASP A CA 1
ATOM 4954 C C . ASP A 1 670 ? -5.526 6.643 -0.762 1.00 95.12 670 ASP A C 1
ATOM 4956 O O . ASP A 1 670 ? -6.321 6.478 0.173 1.00 95.12 670 ASP A O 1
ATOM 4960 N N . LYS A 1 671 ? -4.920 5.605 -1.337 1.00 98.38 671 LYS A N 1
ATOM 4961 C CA . LYS A 1 671 ? -4.952 4.248 -0.787 1.00 98.38 671 LYS A CA 1
ATOM 4962 C C . LYS A 1 671 ? -3.543 3.754 -0.590 1.00 98.38 671 LYS A C 1
ATOM 4964 O O . LYS A 1 671 ? -2.813 3.559 -1.557 1.00 98.38 671 LYS A O 1
ATOM 4969 N N . ILE A 1 672 ? -3.216 3.511 0.665 1.00 98.56 672 ILE A N 1
ATOM 4970 C CA . ILE A 1 672 ? -1.886 3.133 1.101 1.00 98.56 672 ILE A CA 1
ATOM 4971 C C . ILE A 1 672 ? -1.965 1.736 1.709 1.00 98.56 672 ILE A C 1
ATOM 4973 O O . ILE A 1 672 ? -2.792 1.474 2.584 1.00 98.56 672 ILE A O 1
ATOM 4977 N N . TYR A 1 673 ? -1.097 0.850 1.244 1.00 98.50 673 TYR A N 1
ATOM 4978 C CA . TYR A 1 673 ? -0.877 -0.483 1.786 1.00 98.50 673 TYR A CA 1
ATOM 4979 C C . TYR A 1 673 ? 0.594 -0.566 2.203 1.00 98.50 673 TYR A C 1
ATOM 4981 O O . TYR A 1 673 ? 1.456 -0.354 1.356 1.00 98.50 673 TYR A O 1
ATOM 4989 N N . GLY A 1 674 ? 0.872 -0.847 3.477 1.00 98.12 674 GLY A N 1
ATOM 4990 C CA . GLY A 1 674 ? 2.209 -1.214 3.951 1.00 98.12 674 GLY A CA 1
ATOM 4991 C C . GLY A 1 674 ? 2.565 -2.597 3.412 1.00 98.12 674 GLY A C 1
ATOM 4992 O O . GLY A 1 674 ? 2.842 -2.743 2.221 1.00 98.12 674 GLY A O 1
ATOM 4993 N N . GLY A 1 675 ? 2.403 -3.632 4.230 1.00 97.50 675 GLY A N 1
ATOM 4994 C CA . GLY A 1 675 ? 2.500 -5.021 3.794 1.00 97.50 675 GLY A CA 1
ATOM 4995 C C . GLY A 1 675 ? 3.021 -5.951 4.884 1.00 97.50 675 GLY A C 1
ATOM 4996 O O . GLY A 1 675 ? 2.402 -6.094 5.939 1.00 97.50 675 GLY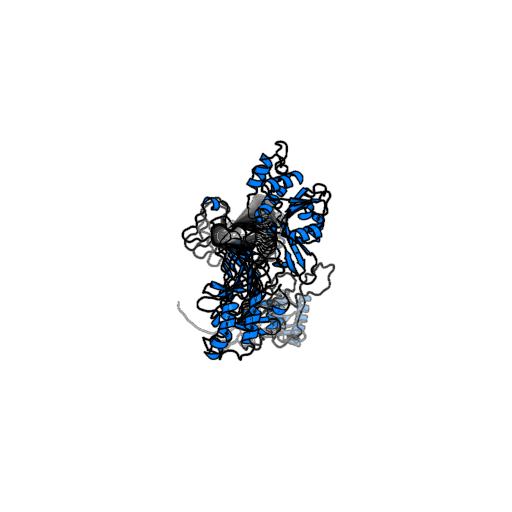 A O 1
ATOM 4997 N N . ASP A 1 676 ? 4.119 -6.648 4.591 1.00 97.12 676 ASP A N 1
ATOM 4998 C CA . ASP A 1 676 ? 4.830 -7.529 5.525 1.00 97.12 676 ASP A CA 1
ATOM 4999 C C . ASP A 1 676 ? 5.980 -6.767 6.233 1.00 97.12 676 ASP A C 1
ATOM 5001 O O . ASP A 1 676 ? 7.148 -6.898 5.856 1.00 97.12 676 ASP A O 1
ATOM 5005 N N . GLY A 1 677 ? 5.675 -6.060 7.325 1.00 97.69 677 GLY A N 1
ATOM 5006 C CA . GLY A 1 677 ? 6.652 -5.567 8.303 1.00 97.69 677 GLY A CA 1
ATOM 5007 C C . GLY A 1 677 ? 6.174 -4.341 9.078 1.00 97.69 677 GLY A C 1
ATOM 5008 O O . GLY A 1 677 ? 4.980 -4.223 9.290 1.00 97.69 677 GLY A O 1
ATOM 5009 N N . ASN A 1 678 ? 7.082 -3.519 9.631 1.00 98.25 678 ASN A N 1
ATOM 5010 C CA . ASN A 1 678 ? 6.713 -2.436 10.560 1.00 98.25 678 ASN A CA 1
ATOM 5011 C C . ASN A 1 678 ? 6.682 -1.068 9.854 1.00 98.25 678 ASN A C 1
ATOM 5013 O O . ASN A 1 678 ? 7.686 -0.338 9.858 1.00 98.25 678 ASN A O 1
ATOM 5017 N N . ASP A 1 679 ? 5.525 -0.702 9.319 1.00 98.50 679 ASP A N 1
ATOM 5018 C CA . ASP A 1 679 ? 5.396 0.359 8.321 1.00 98.50 679 ASP A CA 1
ATOM 5019 C C . ASP A 1 679 ? 4.988 1.723 8.902 1.00 98.50 679 ASP A C 1
ATOM 5021 O O . ASP A 1 679 ? 4.594 1.881 10.066 1.00 98.50 679 ASP A O 1
ATOM 5025 N N . ARG A 1 680 ? 5.154 2.772 8.090 1.00 98.06 680 ARG A N 1
ATOM 5026 C CA . ARG A 1 680 ? 4.967 4.181 8.463 1.00 98.06 680 ARG A CA 1
ATOM 5027 C C . ARG A 1 680 ? 4.167 4.900 7.380 1.00 98.06 680 ARG A C 1
ATOM 5029 O O . ARG A 1 680 ? 4.732 5.448 6.437 1.00 98.06 680 ARG A O 1
ATOM 5036 N N . LEU A 1 681 ? 2.848 4.900 7.532 1.00 98.19 681 LEU A N 1
ATOM 5037 C CA . LEU A 1 681 ? 1.891 5.315 6.507 1.00 98.19 681 LEU A CA 1
ATOM 5038 C C . LEU A 1 681 ? 1.294 6.693 6.834 1.00 98.19 681 LEU A C 1
ATOM 5040 O O . LEU A 1 681 ? 0.824 6.916 7.952 1.00 98.19 681 LEU A O 1
ATOM 5044 N N . PHE A 1 682 ? 1.293 7.607 5.860 1.00 95.00 682 PHE A N 1
ATOM 5045 C CA . PHE A 1 682 ? 0.816 8.988 6.006 1.00 95.00 682 PHE A CA 1
ATOM 5046 C C . PHE A 1 682 ? -0.114 9.392 4.846 1.00 95.00 682 PHE A C 1
ATOM 5048 O O . PHE A 1 682 ? 0.380 9.600 3.739 1.00 95.00 682 PHE A O 1
ATOM 5055 N N . GLY A 1 683 ? -1.420 9.555 5.089 1.00 93.00 683 GLY A N 1
ATOM 5056 C CA . GLY A 1 683 ? -2.398 9.978 4.059 1.00 93.00 683 GLY A CA 1
ATOM 5057 C C . GLY A 1 683 ? -2.213 11.436 3.607 1.00 93.00 683 GLY A C 1
ATOM 5058 O O . GLY A 1 683 ? -1.887 11.716 2.459 1.00 93.00 683 GLY A O 1
ATOM 5059 N N . GLN A 1 684 ? -2.190 12.332 4.597 1.00 88.38 684 GLN A N 1
ATOM 5060 C CA . GLN A 1 684 ? -1.916 13.775 4.594 1.00 88.38 684 GLN A CA 1
ATOM 5061 C C . GLN A 1 684 ? -3.106 14.738 4.452 1.00 88.38 684 GLN A C 1
ATOM 5063 O O . GLN A 1 684 ? -3.372 15.473 5.416 1.00 88.38 684 GLN A O 1
ATOM 5068 N N . VAL A 1 685 ? -3.670 14.903 3.251 1.00 86.00 685 VAL A N 1
ATOM 5069 C CA . VAL A 1 685 ? -4.721 15.889 2.924 1.00 86.00 685 VAL A CA 1
ATOM 5070 C C . VAL A 1 685 ? -5.724 15.220 2.007 1.00 86.00 685 VAL A C 1
ATOM 5072 O O . VAL A 1 685 ? -5.478 15.090 0.811 1.00 86.00 685 VAL A O 1
ATOM 5075 N N . GLY A 1 686 ? -6.883 14.878 2.545 1.00 87.62 686 GLY A N 1
ATOM 5076 C CA . GLY A 1 686 ? -7.804 14.037 1.813 1.00 87.62 686 GLY A CA 1
ATOM 5077 C C . GLY A 1 686 ? -8.654 13.201 2.734 1.00 87.62 686 GLY A C 1
ATOM 5078 O O . GLY A 1 686 ? -8.610 13.360 3.939 1.00 87.62 686 GLY A O 1
ATOM 5079 N N . ASN A 1 687 ? -9.437 12.319 2.125 1.00 92.62 687 ASN A N 1
ATOM 5080 C CA . ASN A 1 687 ? -10.105 11.233 2.841 1.00 92.62 687 ASN A CA 1
ATOM 5081 C C . ASN A 1 687 ? -9.431 9.946 2.369 1.00 92.62 687 ASN A C 1
ATOM 5083 O O . ASN A 1 687 ? -9.739 9.484 1.259 1.00 92.62 687 ASN A O 1
ATOM 5087 N N . ASP A 1 688 ? -8.540 9.411 3.182 1.00 95.56 688 ASP A N 1
ATOM 5088 C CA . ASP A 1 688 ? -7.570 8.402 2.785 1.00 95.56 688 ASP A CA 1
ATOM 5089 C C . ASP A 1 688 ? -7.918 7.026 3.367 1.00 95.56 688 ASP A C 1
ATOM 5091 O O . ASP A 1 688 ? -8.751 6.871 4.268 1.00 95.56 688 ASP A O 1
ATOM 5095 N N . ILE A 1 689 ? -7.318 5.977 2.805 1.00 98.38 689 ILE A N 1
ATOM 5096 C CA . ILE A 1 689 ? -7.491 4.599 3.269 1.00 98.38 689 ILE A CA 1
ATOM 5097 C C . ILE A 1 689 ? -6.117 3.966 3.463 1.00 98.38 689 ILE A C 1
ATOM 5099 O O . ILE A 1 689 ? -5.426 3.662 2.491 1.00 98.38 689 ILE A O 1
ATOM 5103 N N . LEU A 1 690 ? -5.741 3.741 4.718 1.00 98.56 690 LEU A N 1
ATOM 5104 C CA . LEU A 1 690 ? -4.450 3.188 5.118 1.00 98.56 690 LEU A CA 1
ATOM 5105 C C . LEU A 1 690 ? -4.646 1.760 5.645 1.00 98.56 690 LEU A C 1
ATOM 5107 O O . LEU A 1 690 ? -5.462 1.529 6.538 1.00 98.56 690 LEU A O 1
ATOM 5111 N N . TYR A 1 691 ? -3.874 0.816 5.118 1.00 98.62 691 TYR A N 1
ATOM 5112 C CA . TYR A 1 691 ? -3.760 -0.558 5.604 1.00 98.62 691 TYR A CA 1
ATOM 5113 C C . TYR A 1 691 ? -2.307 -0.807 6.013 1.00 98.62 691 TYR A C 1
ATOM 5115 O O . TYR A 1 691 ? -1.448 -0.763 5.139 1.00 98.62 691 TYR A O 1
ATOM 5123 N N . GLY A 1 692 ? -2.041 -1.073 7.295 1.00 98.12 692 GLY A N 1
ATOM 5124 C CA . GLY A 1 692 ? -0.716 -1.457 7.795 1.00 98.12 692 GLY A CA 1
ATOM 5125 C C . GLY A 1 692 ? -0.297 -2.800 7.212 1.00 98.12 692 GLY A C 1
ATOM 5126 O O . GLY A 1 692 ? 0.358 -2.856 6.175 1.00 98.12 692 GLY A O 1
ATOM 5127 N N . GLY A 1 693 ? -0.825 -3.883 7.779 1.00 97.94 693 GLY A N 1
ATOM 5128 C CA . GLY A 1 693 ? -0.637 -5.233 7.259 1.00 97.94 693 GLY A CA 1
ATOM 5129 C C . GLY A 1 693 ? -0.216 -6.213 8.344 1.00 97.94 693 GLY A C 1
ATOM 5130 O O . GLY A 1 693 ? -1.075 -6.758 9.044 1.00 97.94 693 GLY A O 1
ATOM 5131 N N . ALA A 1 694 ? 1.078 -6.514 8.420 1.00 97.19 694 ALA A N 1
ATOM 5132 C CA . ALA A 1 694 ? 1.642 -7.518 9.315 1.00 97.19 694 ALA A CA 1
ATOM 5133 C C . ALA A 1 694 ? 2.974 -7.070 9.950 1.00 97.19 694 ALA A C 1
ATOM 5135 O O . ALA A 1 694 ? 4.049 -7.562 9.597 1.00 97.19 694 ALA A O 1
ATOM 5136 N N . GLY A 1 695 ? 2.884 -6.230 10.978 1.00 97.44 695 GLY A N 1
ATOM 5137 C CA . GLY A 1 695 ? 3.984 -5.833 11.857 1.00 97.44 695 GLY A CA 1
ATOM 5138 C C . GLY A 1 695 ? 3.491 -4.900 12.958 1.00 97.44 695 GLY A C 1
ATOM 5139 O O . GLY A 1 695 ? 2.307 -4.869 13.239 1.00 97.44 695 GLY A O 1
ATOM 5140 N N . ASP A 1 696 ? 4.387 -4.194 13.652 1.00 98.00 696 ASP A N 1
ATOM 5141 C CA . ASP A 1 696 ? 3.968 -3.142 14.599 1.00 98.00 696 ASP A CA 1
ATOM 5142 C C . ASP A 1 696 ? 3.942 -1.782 13.863 1.00 98.00 696 ASP A C 1
ATOM 5144 O O . ASP A 1 696 ? 4.980 -1.106 13.797 1.00 98.00 696 ASP A O 1
ATOM 5148 N N . ASP A 1 697 ? 2.782 -1.392 13.324 1.00 98.50 697 ASP A N 1
ATOM 5149 C CA . ASP A 1 697 ? 2.648 -0.313 12.328 1.00 98.50 697 ASP A CA 1
ATOM 5150 C C . ASP A 1 697 ? 2.332 1.078 12.909 1.00 98.50 697 ASP A C 1
ATOM 5152 O O . ASP A 1 697 ? 1.801 1.235 14.015 1.00 98.50 697 ASP A O 1
ATOM 5156 N N . LEU A 1 698 ? 2.627 2.129 12.135 1.00 98.06 698 LEU A N 1
ATOM 5157 C CA . LEU A 1 698 ? 2.198 3.508 12.389 1.00 98.06 698 LEU A CA 1
ATOM 5158 C C . LEU A 1 698 ? 1.382 4.047 11.209 1.00 98.06 698 LEU A C 1
ATOM 5160 O O . LEU A 1 698 ? 1.943 4.366 10.163 1.00 98.06 698 LEU A O 1
ATOM 5164 N N . LEU A 1 699 ? 0.083 4.244 11.421 1.00 98.38 699 LEU A N 1
ATOM 5165 C CA . LEU A 1 699 ? -0.845 4.853 10.470 1.00 98.38 699 LEU A CA 1
ATOM 5166 C C . LEU A 1 699 ? -1.228 6.254 10.948 1.00 98.38 699 LEU A C 1
ATOM 5168 O O . LEU A 1 699 ? -1.663 6.432 12.089 1.00 98.38 699 LEU A O 1
ATOM 5172 N N . VAL A 1 700 ? -1.095 7.251 10.075 1.00 95.69 700 VAL A N 1
ATOM 5173 C CA . VAL A 1 700 ? -1.438 8.646 10.370 1.00 95.69 700 VAL A CA 1
ATOM 5174 C C . VAL A 1 700 ? -2.236 9.228 9.203 1.00 95.69 700 VAL A C 1
ATOM 5176 O O . VAL A 1 700 ? -1.712 9.356 8.098 1.00 95.69 700 VAL A O 1
ATOM 5179 N N . GLY A 1 701 ? -3.486 9.622 9.444 1.00 92.25 701 GLY A N 1
ATOM 5180 C CA . GLY A 1 701 ? -4.319 10.300 8.442 1.00 92.25 701 GLY A CA 1
ATOM 5181 C C . GLY A 1 701 ? -3.734 11.646 7.997 1.00 92.25 701 GLY A C 1
ATOM 5182 O O . GLY A 1 701 ? -3.762 12.020 6.834 1.00 92.25 701 GLY A O 1
ATOM 5183 N N . PHE A 1 702 ? -3.040 12.339 8.903 1.00 83.81 702 PHE A N 1
ATOM 5184 C CA . PHE A 1 702 ? -2.475 13.676 8.694 1.00 83.81 702 PHE A CA 1
ATOM 5185 C C . PHE A 1 702 ? -0.932 13.717 8.687 1.00 83.81 702 PHE A C 1
ATOM 5187 O O . PHE A 1 702 ? -0.231 12.743 8.949 1.00 83.81 702 PHE A O 1
ATOM 5194 N N . THR A 1 703 ? -0.357 14.914 8.493 1.00 68.25 703 THR A N 1
ATOM 5195 C CA . THR A 1 703 ? 1.060 15.180 8.822 1.00 68.25 703 THR A CA 1
ATOM 5196 C C . THR A 1 703 ? 1.243 16.258 9.883 1.00 68.25 703 THR A C 1
ATOM 5198 O O . THR A 1 703 ? 0.432 17.173 10.037 1.00 68.25 703 THR A O 1
ATOM 5201 N N . GLY A 1 704 ? 2.407 16.261 10.541 1.00 49.91 704 GLY A N 1
ATOM 5202 C CA . GLY A 1 704 ? 2.817 17.339 11.454 1.00 49.91 704 GLY A CA 1
ATOM 5203 C C . GLY A 1 704 ? 2.900 18.741 10.814 1.00 49.91 704 GLY A C 1
ATOM 5204 O O . GLY A 1 704 ? 3.018 19.738 11.528 1.00 49.91 704 GLY A O 1
ATOM 5205 N N . ASN A 1 705 ? 2.805 18.862 9.483 1.00 48.56 705 ASN A N 1
ATOM 5206 C CA . ASN A 1 705 ? 2.641 20.153 8.806 1.00 48.56 705 ASN A CA 1
ATOM 5207 C C . ASN A 1 705 ? 1.178 20.649 8.826 1.00 48.56 705 ASN A C 1
ATOM 5209 O O . ASN A 1 705 ? 0.952 21.866 8.791 1.00 48.56 705 ASN A O 1
ATOM 5213 N N . ASN A 1 706 ? 0.203 19.740 8.942 1.00 50.03 706 ASN A N 1
ATOM 5214 C CA . ASN A 1 706 ? -1.223 20.040 9.098 1.00 50.03 706 ASN A CA 1
ATOM 5215 C C . ASN A 1 706 ? -1.630 20.330 10.553 1.00 50.03 706 ASN A C 1
ATOM 5217 O O . ASN A 1 706 ? -2.517 21.168 10.746 1.00 50.03 706 ASN A O 1
ATOM 5221 N N . GLU A 1 707 ? -0.896 19.839 11.569 1.00 42.41 707 GLU A N 1
ATOM 5222 C CA . GLU A 1 707 ? -1.021 20.338 12.961 1.00 42.41 707 GLU A CA 1
ATOM 5223 C C . GLU A 1 707 ? -0.958 21.877 13.026 1.00 42.41 707 GLU A C 1
ATOM 5225 O O . GLU A 1 707 ? -1.685 22.530 13.777 1.00 42.41 707 GLU A O 1
ATOM 5230 N N . ALA A 1 708 ? -0.081 22.483 12.217 1.00 42.00 708 ALA A N 1
ATOM 5231 C CA . ALA A 1 708 ? 0.123 23.928 12.186 1.00 42.00 708 ALA A CA 1
ATOM 5232 C C . ALA A 1 708 ? -0.983 24.702 11.444 1.00 42.00 708 ALA A C 1
ATOM 5234 O O . ALA A 1 708 ? -0.980 25.940 11.481 1.00 42.00 708 ALA A O 1
ATOM 5235 N N . LYS A 1 709 ? -1.899 24.008 10.755 1.00 42.44 709 LYS A N 1
ATOM 5236 C CA . LYS A 1 709 ? -2.988 24.620 9.985 1.00 42.44 709 LYS A CA 1
ATOM 5237 C C . LYS A 1 709 ? -4.370 24.348 10.570 1.00 42.44 709 LYS A C 1
ATOM 5239 O O . LYS A 1 709 ? -5.104 25.326 10.682 1.00 42.44 709 LYS A O 1
ATOM 5244 N N . ARG A 1 710 ? -4.713 23.104 10.947 1.00 49.97 710 ARG A N 1
ATOM 5245 C CA . ARG A 1 710 ? -6.070 22.678 11.374 1.00 49.97 710 ARG A CA 1
ATOM 5246 C C . ARG A 1 710 ? -7.200 23.404 10.608 1.00 49.97 710 ARG A C 1
ATOM 5248 O O . ARG A 1 710 ? -8.082 24.031 11.196 1.00 49.97 710 ARG A O 1
ATOM 5255 N N . THR A 1 711 ? -7.108 23.428 9.278 1.00 52.16 711 THR A N 1
ATOM 5256 C CA . THR A 1 711 ? -8.092 24.094 8.411 1.00 52.16 711 THR A CA 1
ATOM 5257 C C . THR A 1 711 ? -8.284 23.307 7.129 1.00 52.16 711 THR A C 1
ATOM 5259 O O . THR A 1 711 ? -7.525 23.518 6.180 1.00 52.16 711 THR A O 1
ATOM 5262 N N . LEU A 1 712 ? -9.345 22.503 7.114 1.00 60.62 712 LEU A N 1
ATOM 5263 C CA . LEU A 1 712 ? -9.942 21.936 5.910 1.00 60.62 712 LEU A CA 1
ATOM 5264 C C . LEU A 1 712 ? -10.163 23.034 4.860 1.00 60.62 712 LEU A C 1
ATOM 5266 O O . LEU A 1 712 ? -10.615 24.153 5.174 1.00 60.62 712 LEU A O 1
ATOM 5270 N N . GLY A 1 713 ? -9.872 22.726 3.605 1.00 62.09 713 GLY A N 1
ATOM 5271 C CA . GLY A 1 713 ? -10.295 23.520 2.466 1.00 62.09 713 GLY A CA 1
ATOM 5272 C C . GLY A 1 713 ? -11.823 23.505 2.298 1.00 62.09 713 GLY A C 1
ATOM 5273 O O . GLY A 1 713 ? -12.543 22.742 2.946 1.00 62.09 713 GLY A O 1
ATOM 5274 N N . PRO A 1 714 ? -12.400 24.412 1.484 1.00 57.41 714 PRO A N 1
ATOM 5275 C CA . PRO A 1 714 ? -13.854 24.555 1.374 1.00 57.41 714 PRO A CA 1
ATOM 5276 C C . PRO A 1 714 ? -14.561 23.384 0.659 1.00 57.41 714 PRO A C 1
ATOM 5278 O O . PRO A 1 714 ? -15.015 23.533 -0.478 1.00 57.41 714 PRO A O 1
ATOM 5281 N N . GLY A 1 715 ? -14.740 22.262 1.354 1.00 64.81 715 GLY A N 1
ATOM 5282 C CA . GLY A 1 715 ? -15.394 21.054 0.843 1.00 64.81 715 GLY A CA 1
ATOM 5283 C C . GLY A 1 715 ? -14.707 19.752 1.252 1.00 64.81 715 GLY A C 1
ATOM 5284 O O . GLY A 1 715 ? -15.347 18.712 1.128 1.00 64.81 715 GLY A O 1
ATOM 5285 N N . GLU A 1 716 ? -13.471 19.833 1.749 1.00 74.75 716 GLU A N 1
ATOM 5286 C CA . GLU A 1 716 ? -12.759 18.735 2.409 1.00 74.75 716 GLU A CA 1
ATOM 5287 C C . GLU A 1 716 ? -13.446 18.357 3.730 1.00 74.75 716 GLU A C 1
ATOM 5289 O O . GLU A 1 716 ? -14.155 19.172 4.342 1.00 74.75 716 GLU A O 1
ATOM 5294 N N . THR A 1 717 ? -13.266 17.100 4.122 1.00 83.12 717 THR A N 1
ATOM 5295 C CA . THR A 1 717 ? -13.821 16.510 5.347 1.00 83.12 717 THR A CA 1
ATOM 5296 C C . THR A 1 717 ? -12.752 15.859 6.217 1.00 83.12 717 THR A C 1
ATOM 5298 O O . THR A 1 717 ? -12.952 15.833 7.422 1.00 83.12 717 THR A O 1
ATOM 5301 N N . ASP A 1 718 ? -11.653 15.422 5.600 1.00 87.56 718 ASP A N 1
ATOM 5302 C CA . ASP A 1 718 ? -10.537 14.666 6.169 1.00 87.56 718 ASP A CA 1
ATOM 5303 C C . ASP A 1 718 ? -10.970 13.400 6.939 1.00 87.56 718 ASP A C 1
ATOM 5305 O O . ASP A 1 718 ? -10.502 13.103 8.019 1.00 87.56 718 ASP A O 1
ATOM 5309 N N . ASN A 1 719 ? -11.946 12.668 6.385 1.00 94.12 719 ASN A N 1
ATOM 5310 C CA . ASN A 1 719 ? -12.519 11.466 7.002 1.00 94.12 719 ASN A CA 1
ATOM 5311 C C . ASN A 1 719 ? -11.771 10.200 6.557 1.00 94.12 719 ASN A C 1
ATOM 5313 O O . ASN A 1 719 ? -12.089 9.652 5.488 1.00 94.12 719 ASN A O 1
ATOM 5317 N N . ASP A 1 720 ? -10.880 9.697 7.399 1.00 96.06 720 ASP A N 1
ATOM 5318 C CA . ASP A 1 720 ? -9.939 8.636 7.047 1.00 96.06 720 ASP A CA 1
ATOM 5319 C C . ASP A 1 720 ? -10.367 7.239 7.526 1.00 96.06 720 ASP A C 1
ATOM 5321 O O . ASP A 1 720 ? -11.165 7.058 8.452 1.00 96.06 720 ASP A O 1
ATOM 5325 N N . TYR A 1 721 ? -9.834 6.211 6.862 1.00 98.31 721 TYR A N 1
ATOM 5326 C CA . TYR A 1 721 ? -10.039 4.800 7.195 1.00 98.31 721 TYR A CA 1
ATOM 5327 C C . TYR A 1 721 ? -8.693 4.129 7.472 1.00 98.31 721 TYR A C 1
ATOM 5329 O O . TYR A 1 721 ? -7.958 3.792 6.545 1.00 98.31 721 TYR A O 1
ATOM 5337 N N . LEU A 1 722 ? -8.388 3.911 8.749 1.00 98.56 722 LEU A N 1
ATOM 5338 C CA . LEU A 1 722 ? -7.131 3.334 9.216 1.00 98.56 722 LEU A CA 1
ATOM 5339 C C . LEU A 1 722 ? -7.367 1.891 9.677 1.00 98.56 722 LEU A C 1
ATOM 5341 O O . LEU A 1 722 ? -8.153 1.641 10.594 1.00 98.56 722 LEU A O 1
ATOM 5345 N N . TYR A 1 723 ? -6.659 0.949 9.062 1.00 98.56 723 TYR A N 1
ATOM 5346 C CA . TYR A 1 723 ? -6.681 -0.474 9.387 1.00 98.56 723 TYR A CA 1
ATOM 5347 C C . TYR A 1 723 ? -5.266 -0.919 9.773 1.00 98.56 723 TYR A C 1
ATOM 5349 O O . TYR A 1 723 ? -4.401 -0.921 8.904 1.00 98.56 723 TYR A O 1
ATOM 5357 N N . GLY A 1 724 ? -5.032 -1.292 11.035 1.00 97.81 724 GLY A N 1
ATOM 5358 C CA . GLY A 1 724 ? -3.732 -1.787 11.521 1.00 97.81 724 GLY A CA 1
ATOM 5359 C C . GLY A 1 724 ? -3.366 -3.118 10.861 1.00 97.81 724 GLY A C 1
ATOM 5360 O O . GLY A 1 724 ? -2.864 -3.141 9.738 1.00 97.81 724 GLY A O 1
ATOM 5361 N N . GLY A 1 725 ? -3.731 -4.241 11.481 1.00 97.06 725 GLY A N 1
ATOM 5362 C CA . GLY A 1 725 ? -3.633 -5.548 10.823 1.00 97.06 725 GLY A CA 1
ATOM 5363 C C . GLY A 1 725 ? -3.343 -6.708 11.768 1.00 97.06 725 GLY A C 1
ATOM 5364 O O . GLY A 1 725 ? -4.207 -7.096 12.555 1.00 97.06 725 GLY A O 1
ATOM 5365 N N . GLU A 1 726 ? -2.173 -7.335 11.638 1.00 96.44 726 GLU A N 1
ATOM 5366 C CA . GLU A 1 726 ? -1.594 -8.249 12.633 1.00 96.44 726 GLU A CA 1
ATOM 5367 C C . GLU A 1 726 ? -0.395 -7.573 13.314 1.00 96.44 726 GLU A C 1
ATOM 5369 O O . GLU A 1 726 ? 0.702 -7.602 12.763 1.00 96.44 726 GLU A O 1
ATOM 5374 N N . GLY A 1 727 ? -0.571 -7.036 14.528 1.00 95.50 727 GLY A N 1
ATOM 5375 C CA . GLY A 1 727 ? 0.428 -6.115 15.071 1.00 95.50 727 GLY A CA 1
ATOM 5376 C C . GLY A 1 727 ? 0.243 -5.651 16.509 1.00 95.50 727 GLY A C 1
ATOM 5377 O O . GLY A 1 727 ? -0.449 -6.283 17.305 1.00 95.50 727 GLY A O 1
ATOM 5378 N N . ASN A 1 728 ? 0.925 -4.564 16.863 1.00 95.75 728 ASN A N 1
ATOM 5379 C CA . ASN A 1 728 ? 0.609 -3.708 18.012 1.00 95.75 728 ASN A CA 1
ATOM 5380 C C . ASN A 1 728 ? 0.643 -2.265 17.501 1.00 95.75 728 ASN A C 1
ATOM 5382 O O . ASN A 1 728 ? 1.629 -1.543 17.692 1.00 95.75 728 ASN A O 1
ATOM 5386 N N . ASP A 1 729 ? -0.420 -1.882 16.811 1.00 98.06 729 ASP A N 1
ATOM 5387 C CA . ASP A 1 729 ? -0.382 -0.778 15.855 1.00 98.06 729 ASP A CA 1
ATOM 5388 C C . ASP A 1 729 ? -0.682 0.567 16.515 1.00 98.06 729 ASP A C 1
ATOM 5390 O O . ASP A 1 729 ? -1.260 0.649 17.602 1.00 98.06 729 ASP A O 1
ATOM 5394 N N . THR A 1 730 ? -0.269 1.658 15.873 1.00 98.00 730 THR A N 1
ATOM 5395 C CA . THR A 1 730 ? -0.600 3.028 16.282 1.00 98.00 730 THR A CA 1
ATOM 5396 C C . THR A 1 730 ? -1.343 3.735 15.158 1.00 98.00 730 THR A C 1
ATOM 5398 O O . THR A 1 730 ? -0.748 4.047 14.132 1.00 98.00 730 THR A O 1
ATOM 5401 N N . LEU A 1 731 ? -2.632 4.005 15.362 1.00 98.38 731 LEU A N 1
ATOM 5402 C CA . LEU A 1 731 ? -3.525 4.646 14.396 1.00 98.38 731 LEU A CA 1
ATOM 5403 C C . LEU A 1 731 ? -3.893 6.049 14.901 1.00 98.38 731 LEU A C 1
ATOM 5405 O O . LEU A 1 731 ? -4.409 6.186 16.013 1.00 98.38 731 LEU A O 1
ATOM 5409 N N . LEU A 1 732 ? -3.633 7.077 14.091 1.00 96.12 732 LEU A N 1
ATOM 5410 C CA . LEU A 1 732 ? -3.879 8.487 14.409 1.00 96.12 732 LEU A CA 1
ATOM 5411 C C . LEU A 1 732 ? -4.733 9.135 13.297 1.00 96.12 732 LEU A C 1
ATOM 5413 O O . LEU A 1 732 ? -4.214 9.345 12.202 1.00 96.12 732 LEU A O 1
ATOM 5417 N N . GLY A 1 733 ? -6.004 9.446 13.571 1.00 93.94 733 GLY A N 1
ATOM 5418 C CA . GLY A 1 733 ? -6.982 9.979 12.604 1.00 93.94 733 GLY A CA 1
ATOM 5419 C C . GLY A 1 733 ? -6.696 11.425 12.183 1.00 93.94 733 GLY A C 1
ATOM 5420 O O . GLY A 1 733 ? -6.028 11.658 11.180 1.00 93.94 733 GLY A O 1
ATOM 5421 N N . GLY A 1 734 ? -7.073 12.400 13.015 1.00 90.12 734 GLY A N 1
ATOM 5422 C CA . GLY A 1 734 ? -6.626 13.793 12.964 1.00 90.12 734 GLY A CA 1
ATOM 5423 C C . GLY A 1 734 ? -7.747 14.827 13.122 1.00 90.12 734 GLY A C 1
ATOM 5424 O O . GLY A 1 734 ? -7.995 15.347 14.217 1.00 90.12 734 GLY A O 1
ATOM 5425 N N . LEU A 1 735 ? -8.321 15.233 11.990 1.00 88.88 735 LEU A N 1
ATOM 5426 C CA . LEU A 1 735 ? -9.513 16.079 11.884 1.00 88.88 735 LEU A CA 1
ATOM 5427 C C . LEU A 1 735 ? -10.462 15.362 10.929 1.00 88.88 735 LEU A C 1
ATOM 5429 O O . LEU A 1 735 ? -10.046 15.164 9.804 1.00 88.88 735 LEU A O 1
ATOM 5433 N N . GLY A 1 736 ? -11.718 15.127 11.290 1.00 91.19 736 GLY A N 1
ATOM 5434 C CA . GLY A 1 736 ? -12.650 14.401 10.417 1.00 91.19 736 GLY A CA 1
ATOM 5435 C C . GLY A 1 736 ? -13.499 13.428 11.218 1.00 91.19 736 GLY A C 1
ATOM 5436 O O . GLY A 1 736 ? -13.254 13.257 12.400 1.00 91.19 736 GLY A O 1
ATOM 5437 N N . ASP A 1 737 ? -14.542 12.836 10.622 1.00 95.44 737 ASP A N 1
ATOM 5438 C CA . ASP A 1 737 ? -15.217 11.694 11.270 1.00 95.44 737 ASP A CA 1
ATOM 5439 C C . ASP A 1 737 ? -14.531 10.389 10.812 1.00 95.44 737 ASP A C 1
ATOM 5441 O O . ASP A 1 737 ? -14.883 9.849 9.750 1.00 95.44 737 ASP A O 1
ATOM 5445 N N . ASP A 1 738 ? -13.565 9.909 11.598 1.00 97.38 738 ASP A N 1
ATOM 5446 C CA . ASP A 1 738 ? -12.611 8.859 11.220 1.00 97.38 738 ASP A CA 1
ATOM 5447 C C . ASP A 1 738 ? -13.063 7.437 11.597 1.00 97.38 738 ASP A C 1
ATOM 5449 O O . ASP A 1 738 ? -13.902 7.205 12.478 1.00 97.38 738 ASP A O 1
ATOM 5453 N N . TYR A 1 739 ? -12.488 6.440 10.919 1.00 98.38 739 TYR A N 1
ATOM 5454 C CA . TYR A 1 739 ? -12.692 5.017 11.192 1.00 98.38 739 TYR A CA 1
ATOM 5455 C C . TYR A 1 739 ? -11.357 4.328 11.493 1.00 98.38 739 TYR A C 1
ATOM 5457 O O . TYR A 1 739 ? -10.524 4.171 10.603 1.00 98.38 739 TYR A O 1
ATOM 5465 N N . LEU A 1 740 ? -11.172 3.880 12.737 1.00 98.62 740 LEU A N 1
ATOM 5466 C CA . LEU A 1 740 ? -9.942 3.249 13.216 1.00 98.62 740 LEU A CA 1
ATOM 5467 C C . LEU A 1 740 ? -10.223 1.792 13.618 1.00 98.62 740 LEU A C 1
ATOM 5469 O O . LEU A 1 740 ? -11.041 1.533 14.504 1.00 98.62 740 LEU A O 1
ATOM 5473 N N . ASP A 1 741 ? -9.538 0.841 12.986 1.00 98.06 741 ASP A N 1
ATOM 5474 C CA . ASP A 1 741 ? -9.620 -0.597 13.269 1.00 98.06 741 ASP A CA 1
ATOM 5475 C C . ASP A 1 741 ? -8.208 -1.165 13.455 1.00 98.06 741 ASP A C 1
ATOM 5477 O O . ASP A 1 741 ? -7.510 -1.455 12.485 1.00 98.06 741 ASP A O 1
ATOM 5481 N N . GLY A 1 742 ? -7.762 -1.278 14.711 1.00 95.31 742 GLY A N 1
ATOM 5482 C CA . GLY A 1 742 ? -6.411 -1.756 15.039 1.00 95.31 742 GLY A CA 1
ATOM 5483 C C . GLY A 1 742 ? -6.149 -3.198 14.593 1.00 95.31 742 GLY A C 1
ATOM 5484 O O . GLY A 1 742 ? -5.038 -3.540 14.209 1.00 95.31 742 GLY A O 1
ATOM 5485 N N . GLY A 1 743 ? -7.181 -4.042 14.544 1.00 94.94 743 GLY A N 1
ATOM 5486 C CA . GLY A 1 743 ? -7.008 -5.442 14.188 1.00 94.94 743 GLY A CA 1
ATOM 5487 C C . GLY A 1 743 ? -6.368 -6.270 15.309 1.00 94.94 743 GLY A C 1
ATOM 5488 O O . GLY A 1 743 ? -6.705 -6.170 16.487 1.00 94.94 743 GLY A O 1
ATOM 5489 N N . ALA A 1 744 ? -5.559 -7.258 14.946 1.00 90.81 744 ALA A N 1
ATOM 5490 C CA . ALA A 1 744 ? -5.176 -8.366 15.813 1.00 90.81 744 ALA A CA 1
ATOM 5491 C C . ALA A 1 744 ? -3.976 -8.056 16.727 1.00 90.81 744 ALA A C 1
ATOM 5493 O O . ALA A 1 744 ? -2.932 -8.699 16.597 1.00 90.81 744 ALA A O 1
ATOM 5494 N N . GLY A 1 745 ? -4.170 -7.187 17.725 1.00 90.06 745 GLY A N 1
ATOM 5495 C CA . GLY A 1 745 ? -3.062 -6.769 18.576 1.00 90.06 745 GLY A CA 1
ATOM 5496 C C . GLY A 1 745 ? -3.378 -6.310 19.999 1.00 90.06 745 GLY A C 1
ATOM 5497 O O . GLY A 1 745 ? -4.098 -6.950 20.790 1.00 90.06 745 GLY A O 1
ATOM 5498 N N . ALA A 1 746 ? -2.684 -5.235 20.352 1.00 88.81 746 ALA A N 1
ATOM 5499 C CA . ALA A 1 746 ? -2.816 -4.473 21.584 1.00 88.81 746 ALA A CA 1
ATOM 5500 C C . ALA A 1 746 ? -2.579 -3.002 21.229 1.00 88.81 746 ALA A C 1
ATOM 5502 O O . ALA A 1 746 ? -1.557 -2.412 21.589 1.00 88.81 746 ALA A O 1
ATOM 5503 N N . ASP A 1 747 ? -3.528 -2.466 20.473 1.00 95.25 747 ASP A N 1
ATOM 5504 C CA . ASP A 1 747 ? -3.291 -1.340 19.573 1.00 95.25 747 ASP A CA 1
ATOM 5505 C C . ASP A 1 747 ? -3.564 0.002 20.260 1.00 95.25 747 ASP A C 1
ATOM 5507 O O . ASP A 1 747 ? -4.246 0.073 21.288 1.00 95.25 747 ASP A O 1
ATOM 5511 N N . HIS A 1 748 ? -3.006 1.082 19.722 1.00 95.38 748 HIS A N 1
ATOM 5512 C CA . HIS A 1 748 ? -3.184 2.445 20.211 1.00 95.38 748 HIS A CA 1
ATOM 5513 C C . HIS A 1 748 ? -3.908 3.285 19.159 1.00 95.38 748 HIS A C 1
ATOM 5515 O O . HIS A 1 748 ? -3.383 3.501 18.071 1.00 95.38 748 HIS A O 1
ATOM 5521 N N . MET A 1 749 ? -5.103 3.770 19.487 1.00 97.12 749 MET A N 1
ATOM 5522 C CA . MET A 1 749 ? -5.956 4.528 18.569 1.00 97.12 749 MET A CA 1
ATOM 5523 C C . MET A 1 749 ? -6.266 5.916 19.140 1.00 97.12 749 MET A C 1
ATOM 5525 O O . MET A 1 749 ? -6.678 6.027 20.294 1.00 97.12 749 MET A O 1
ATOM 5529 N N . GLU A 1 750 ? -6.092 6.960 18.335 1.00 96.12 750 GLU A N 1
ATOM 5530 C CA . GLU A 1 750 ? -6.424 8.358 18.649 1.00 96.12 750 GLU A CA 1
ATOM 5531 C C . GLU A 1 750 ? -7.106 8.951 17.407 1.00 96.12 750 GLU A C 1
ATOM 5533 O O . GLU A 1 750 ? -6.457 9.116 16.378 1.00 96.12 750 GLU A O 1
ATOM 5538 N N . GLY A 1 751 ? -8.419 9.177 17.473 1.00 93.94 751 GLY A N 1
ATOM 5539 C CA . GLY A 1 751 ? -9.230 9.725 16.382 1.00 93.94 751 GLY A CA 1
ATOM 5540 C C . GLY A 1 751 ? -8.938 11.212 16.210 1.00 93.94 751 GLY A C 1
ATOM 5541 O O . GLY A 1 751 ? -8.087 11.573 15.406 1.00 93.94 751 GLY A O 1
ATOM 5542 N N . GLY A 1 752 ? -9.510 12.070 17.051 1.00 92.62 752 GLY A N 1
ATOM 5543 C CA . GLY A 1 752 ? -9.162 13.491 17.118 1.00 92.62 752 GLY A CA 1
ATOM 5544 C C . GLY A 1 752 ? -10.389 14.389 17.006 1.00 92.62 752 GLY A C 1
ATOM 5545 O O . GLY A 1 752 ? -11.423 14.116 17.604 1.00 92.62 752 GLY A O 1
ATOM 5546 N N . GLU A 1 753 ? -10.286 15.527 16.302 1.00 91.75 753 GLU A N 1
ATOM 5547 C CA . GLU A 1 753 ? -11.439 16.440 16.183 1.00 91.75 753 GLU A CA 1
ATOM 5548 C C . GLU A 1 753 ? -12.478 15.928 15.160 1.00 91.75 753 GLU A C 1
ATOM 5550 O O . GLU A 1 753 ? -12.501 16.390 14.013 1.00 91.75 753 GLU A O 1
ATOM 5555 N N . GLY A 1 754 ? -13.412 15.087 15.610 1.00 93.25 754 GLY A N 1
ATOM 5556 C CA . GLY A 1 754 ? -14.643 14.754 14.890 1.00 93.25 754 GLY A CA 1
ATOM 5557 C C . GLY A 1 754 ? -15.503 13.713 15.601 1.00 93.25 754 GLY A C 1
ATOM 5558 O O . GLY A 1 754 ? -15.545 13.702 16.821 1.00 93.25 754 GLY A O 1
ATOM 5559 N N . ASN A 1 755 ? -16.326 12.950 14.876 1.00 96.38 755 ASN A N 1
ATOM 5560 C CA . ASN A 1 755 ? -17.213 11.937 15.473 1.00 96.38 755 ASN A CA 1
ATOM 5561 C C . ASN A 1 755 ? -16.727 10.535 15.089 1.00 96.38 755 ASN A C 1
ATOM 5563 O O . ASN A 1 755 ? -17.239 9.925 14.141 1.00 96.38 755 ASN A O 1
ATOM 5567 N N . ASP A 1 756 ? -15.754 10.030 15.834 1.00 97.94 756 ASP A N 1
ATOM 5568 C CA . ASP A 1 756 ? -14.913 8.923 15.393 1.00 97.94 756 ASP A CA 1
ATOM 5569 C C . ASP A 1 756 ? -15.500 7.551 15.729 1.00 97.94 756 ASP A C 1
ATOM 5571 O O . ASP A 1 756 ? -16.337 7.369 16.626 1.00 97.94 756 ASP A O 1
ATOM 5575 N N . THR A 1 757 ? -15.083 6.542 14.965 1.00 98.38 757 THR A N 1
ATOM 5576 C CA . THR A 1 757 ? -15.481 5.146 15.160 1.00 98.38 757 THR A CA 1
ATOM 5577 C C . THR A 1 757 ? -14.268 4.256 15.381 1.00 98.38 757 THR A C 1
ATOM 5579 O O . THR A 1 757 ? -13.526 3.957 14.450 1.00 98.38 757 THR A O 1
ATOM 5582 N N . TYR A 1 758 ? -14.141 3.747 16.604 1.00 98.19 758 TYR A N 1
ATOM 5583 C CA . TYR A 1 758 ? -13.082 2.830 17.013 1.00 98.19 758 TYR A CA 1
ATOM 5584 C C . TYR A 1 758 ? -13.585 1.380 17.022 1.00 98.19 758 TYR A C 1
ATOM 5586 O O . TYR A 1 758 ? -14.585 1.063 17.682 1.00 98.19 758 TYR A O 1
ATOM 5594 N N . ILE A 1 759 ? -12.886 0.475 16.341 1.00 97.50 759 ILE A N 1
ATOM 5595 C CA . ILE A 1 759 ? -13.135 -0.969 16.394 1.00 97.50 759 ILE A CA 1
ATOM 5596 C C . ILE A 1 759 ? -12.186 -1.605 17.408 1.00 97.50 759 ILE A C 1
ATOM 5598 O O . ILE A 1 759 ? -10.977 -1.426 17.347 1.00 97.50 759 ILE A O 1
ATOM 5602 N N . VAL A 1 760 ? -12.749 -2.352 18.360 1.00 92.69 760 VAL A N 1
ATOM 5603 C CA . VAL A 1 760 ? -11.994 -2.993 19.445 1.00 92.69 760 VAL A CA 1
ATOM 5604 C C . VAL A 1 760 ? -12.268 -4.489 19.464 1.00 92.69 760 VAL A C 1
ATOM 5606 O O . VAL A 1 760 ? -13.320 -4.950 19.936 1.00 92.69 760 VAL A O 1
ATOM 5609 N N . ASN A 1 761 ? -11.301 -5.274 19.005 1.00 87.25 761 ASN A N 1
ATOM 5610 C CA . ASN A 1 761 ? -11.377 -6.734 19.016 1.00 87.25 761 ASN A CA 1
ATOM 5611 C C . ASN A 1 761 ? -10.451 -7.396 20.049 1.00 87.25 761 ASN A C 1
ATOM 5613 O O . ASN A 1 761 ? -10.593 -8.603 20.283 1.00 87.25 761 ASN A O 1
ATOM 5617 N N . SER A 1 762 ? -9.581 -6.641 20.722 1.00 82.44 762 SER A N 1
ATOM 5618 C CA . SER A 1 762 ? -8.739 -7.110 21.822 1.00 82.44 762 SER A CA 1
ATOM 5619 C C . SER A 1 762 ? -8.998 -6.306 23.106 1.00 82.44 762 SER A C 1
ATOM 5621 O O . SER A 1 762 ? -9.388 -5.146 23.119 1.00 82.44 762 SER A O 1
ATOM 5623 N N . VAL A 1 763 ? -8.841 -6.954 24.264 1.00 73.62 763 VAL A N 1
ATOM 5624 C CA . VAL A 1 763 ? -9.021 -6.289 25.577 1.00 73.62 763 VAL A CA 1
ATOM 5625 C C . VAL A 1 763 ? -7.799 -5.466 25.997 1.00 73.62 763 VAL A C 1
ATOM 5627 O O . VAL A 1 763 ? -7.772 -4.928 27.106 1.00 73.62 763 VAL A O 1
ATOM 5630 N N . ASN A 1 764 ? -6.759 -5.445 25.162 1.00 78.94 764 ASN A N 1
ATOM 5631 C CA . ASN A 1 764 ? -5.535 -4.693 25.402 1.00 78.94 764 ASN A CA 1
ATOM 5632 C C . ASN A 1 764 ? -5.491 -3.368 24.629 1.00 78.94 764 ASN A C 1
ATOM 5634 O O . ASN A 1 764 ? -4.595 -2.580 24.923 1.00 78.94 764 ASN A O 1
ATOM 5638 N N . ASP A 1 765 ? -6.444 -3.134 23.725 1.00 86.50 765 ASP A N 1
ATOM 5639 C CA . ASP A 1 765 ? -6.509 -1.955 22.862 1.00 86.50 765 ASP A CA 1
ATOM 5640 C C . ASP A 1 765 ? -6.780 -0.700 23.699 1.00 86.50 765 ASP A C 1
ATOM 5642 O O . ASP A 1 765 ? -7.618 -0.689 24.615 1.00 86.50 765 ASP A O 1
ATOM 5646 N N . VAL A 1 766 ? -6.045 0.365 23.400 1.00 87.69 766 VAL A N 1
ATOM 5647 C CA . VAL A 1 766 ? -6.049 1.628 24.134 1.00 87.69 766 VAL A CA 1
ATOM 5648 C C . VAL A 1 766 ? -6.508 2.739 23.205 1.00 87.69 766 VAL A C 1
ATOM 5650 O O . VAL A 1 766 ? -5.783 3.136 22.301 1.00 87.69 766 VAL A O 1
ATOM 5653 N N . ILE A 1 767 ? -7.688 3.284 23.487 1.00 93.62 767 ILE A N 1
ATOM 5654 C CA . ILE A 1 767 ? -8.184 4.492 22.827 1.00 93.62 767 ILE A CA 1
ATOM 5655 C C . ILE A 1 767 ? -7.773 5.722 23.647 1.00 93.62 767 ILE A C 1
ATOM 5657 O O . ILE A 1 767 ? -7.983 5.756 24.867 1.00 93.62 767 ILE A O 1
ATOM 5661 N N . LEU A 1 768 ? -7.195 6.731 23.006 1.00 90.12 768 LEU A N 1
ATOM 5662 C CA . LEU A 1 768 ? -6.922 8.036 23.599 1.00 90.12 768 LEU A CA 1
ATOM 5663 C C . LEU A 1 768 ? -7.864 9.070 22.985 1.00 90.12 768 LEU A C 1
ATOM 5665 O O . LEU A 1 768 ? -7.878 9.253 21.781 1.00 90.12 768 LEU A O 1
ATOM 5669 N N . GLU A 1 769 ? -8.623 9.745 23.845 1.00 92.12 769 GLU A N 1
ATOM 5670 C CA . GLU A 1 769 ? -9.630 10.734 23.464 1.00 92.12 769 GLU A CA 1
ATOM 5671 C C . GLU A 1 769 ? -9.482 11.960 24.374 1.00 92.12 769 GLU A C 1
ATOM 5673 O O . GLU A 1 769 ? -9.366 11.794 25.603 1.00 92.12 769 GLU A O 1
ATOM 5678 N N . TYR A 1 770 ? -9.482 13.186 23.838 1.00 88.44 770 TYR A N 1
ATOM 5679 C CA . TYR A 1 770 ? -9.467 14.397 24.670 1.00 88.44 770 TYR A CA 1
ATOM 5680 C C . TYR A 1 770 ? -10.841 15.063 24.771 1.00 88.44 770 TYR A C 1
ATOM 5682 O O . TYR A 1 770 ? -11.799 14.806 24.056 1.00 88.44 770 TYR A O 1
ATOM 5690 N N . ALA A 1 771 ? -10.979 15.936 25.767 1.00 89.19 771 ALA A N 1
ATOM 5691 C CA . ALA A 1 771 ? -12.267 16.542 26.054 1.00 89.19 771 ALA A CA 1
ATOM 5692 C C . ALA A 1 771 ? -12.659 17.572 24.979 1.00 89.19 771 ALA A C 1
ATOM 5694 O O . ALA A 1 771 ? -11.970 18.587 24.823 1.00 89.19 771 ALA A O 1
ATOM 5695 N N . ASN A 1 772 ? -13.879 17.426 24.449 1.00 88.75 772 ASN A N 1
ATOM 5696 C CA . ASN A 1 772 ? -14.521 18.272 23.428 1.00 88.75 772 ASN A CA 1
ATOM 5697 C C . ASN A 1 772 ? -13.992 18.077 21.991 1.00 88.75 772 ASN A C 1
ATOM 5699 O O . ASN A 1 772 ? -14.043 19.050 21.233 1.00 88.75 772 ASN A O 1
ATOM 5703 N N . GLU A 1 773 ? -13.501 16.887 21.631 1.00 92.31 773 GLU A N 1
ATOM 5704 C CA . GLU A 1 773 ? -13.046 16.606 20.261 1.00 92.31 773 GLU A CA 1
ATOM 5705 C C . GLU A 1 773 ? -14.199 16.092 19.358 1.00 92.31 773 GLU A C 1
ATOM 5707 O O . GLU A 1 773 ? -14.437 16.751 18.340 1.00 92.31 773 GLU A O 1
ATOM 5712 N N . GLY A 1 774 ? -15.119 15.230 19.840 1.00 94.50 774 GLY A N 1
ATOM 5713 C CA . GLY A 1 774 ? -16.506 15.251 19.327 1.00 94.50 774 GLY A CA 1
ATOM 5714 C C . GLY A 1 774 ? -17.578 14.367 19.987 1.00 94.50 774 GLY A C 1
ATOM 5715 O O . GLY A 1 774 ? -18.163 14.799 20.989 1.00 94.50 774 GLY A O 1
ATOM 5716 N N . TYR A 1 775 ? -18.000 13.282 19.321 1.00 96.19 775 TYR A N 1
ATOM 5717 C CA . TYR A 1 775 ? -19.003 12.321 19.828 1.00 96.19 775 TYR A CA 1
ATOM 5718 C C . TYR A 1 775 ? -18.696 10.916 19.316 1.00 96.19 775 TYR A C 1
ATOM 5720 O O . TYR A 1 775 ? -19.072 10.540 18.198 1.00 96.19 775 TYR A O 1
ATOM 5728 N N . ASP A 1 776 ? -18.082 10.120 20.179 1.00 97.69 776 ASP A N 1
ATOM 5729 C CA . ASP A 1 776 ? -17.215 9.055 19.686 1.00 97.69 776 ASP A CA 1
ATOM 5730 C C . ASP A 1 776 ? -17.758 7.668 20.038 1.00 97.69 776 ASP A C 1
ATOM 5732 O O . ASP A 1 776 ? -18.349 7.431 21.102 1.00 97.69 776 ASP A O 1
ATOM 5736 N N . THR A 1 777 ? -17.640 6.741 19.084 1.00 98.12 777 THR A N 1
ATOM 5737 C CA . THR A 1 777 ? -18.300 5.431 19.123 1.00 98.12 777 THR A CA 1
ATOM 5738 C C . THR A 1 777 ? -17.293 4.290 19.119 1.00 98.12 777 THR A C 1
ATOM 5740 O O . THR A 1 777 ? -16.628 4.027 18.123 1.00 98.12 777 THR A O 1
ATOM 5743 N N . VAL A 1 778 ? -17.283 3.502 20.192 1.00 97.94 778 VAL A N 1
ATOM 5744 C CA . VAL A 1 778 ? -16.561 2.227 20.248 1.00 97.94 778 VAL A CA 1
ATOM 5745 C C . VAL A 1 778 ? -17.475 1.080 19.830 1.00 97.94 778 VAL A C 1
ATOM 5747 O O . VAL A 1 778 ? -18.564 0.894 20.384 1.00 97.94 778 VAL A O 1
ATOM 5750 N N . ILE A 1 779 ? -17.019 0.252 18.894 1.00 97.81 779 ILE A N 1
ATOM 5751 C CA . ILE A 1 779 ? -17.659 -1.007 18.503 1.00 97.81 779 ILE A CA 1
ATOM 5752 C C . ILE A 1 779 ? -16.752 -2.153 18.948 1.00 97.81 779 ILE A C 1
ATOM 5754 O O . ILE A 1 779 ? -15.673 -2.336 18.394 1.00 97.81 779 ILE A O 1
ATOM 5758 N N . SER A 1 780 ? -17.184 -2.950 19.931 1.00 94.25 780 SER A N 1
ATOM 5759 C CA . SER A 1 780 ? -16.344 -4.008 20.502 1.00 94.25 780 SER A CA 1
ATOM 5760 C C . SER A 1 780 ? -16.886 -5.423 20.304 1.00 94.25 780 SER A C 1
ATOM 5762 O O . SER A 1 780 ? -18.059 -5.707 20.569 1.00 94.25 780 SER A O 1
ATOM 5764 N N . SER A 1 781 ? -16.004 -6.343 19.898 1.00 91.94 781 SER A N 1
ATOM 5765 C CA . SER A 1 781 ? -16.239 -7.797 19.944 1.00 91.94 781 SER A CA 1
ATOM 5766 C C . SER A 1 781 ? -15.686 -8.462 21.214 1.00 91.94 781 SER A C 1
ATOM 5768 O O . SER A 1 781 ? -15.702 -9.690 21.329 1.00 91.94 781 SER A O 1
ATOM 5770 N N . ALA A 1 782 ? -15.212 -7.668 22.176 1.00 86.38 782 ALA A N 1
ATOM 5771 C CA . ALA A 1 782 ? -14.693 -8.105 23.466 1.00 86.38 782 ALA A CA 1
ATOM 5772 C C . ALA A 1 782 ? -15.537 -7.545 24.632 1.00 86.38 782 ALA A C 1
ATOM 5774 O O . ALA A 1 782 ? -16.518 -6.833 24.438 1.00 86.38 782 ALA A O 1
ATOM 5775 N N . ASN A 1 783 ? -15.181 -7.895 25.873 1.00 81.12 783 ASN A N 1
ATOM 5776 C CA . ASN A 1 783 ? -15.707 -7.169 27.034 1.00 81.12 783 ASN A CA 1
ATOM 5777 C C . ASN A 1 783 ? -14.932 -5.857 27.147 1.00 81.12 783 ASN A C 1
ATOM 5779 O O . ASN A 1 783 ? -13.709 -5.921 27.270 1.00 81.12 783 ASN A O 1
ATOM 5783 N N . TYR A 1 784 ? -15.615 -4.712 27.144 1.00 83.56 784 TYR A N 1
ATOM 5784 C CA . TYR A 1 784 ? -14.946 -3.411 27.102 1.00 83.56 784 TYR A CA 1
ATOM 5785 C C . TYR A 1 784 ? -15.462 -2.429 28.156 1.00 83.56 784 TYR A C 1
ATOM 5787 O O . TYR A 1 784 ? -16.629 -2.471 28.557 1.00 83.56 784 TYR A O 1
ATOM 5795 N N . ILE A 1 785 ? -14.557 -1.561 28.603 1.00 83.38 785 ILE A N 1
ATOM 5796 C CA . ILE A 1 785 ? -14.802 -0.444 29.517 1.00 83.38 785 ILE A CA 1
ATOM 5797 C C . ILE A 1 785 ? -14.369 0.803 28.752 1.00 83.38 785 ILE A C 1
ATOM 5799 O O . ILE A 1 785 ? -13.222 0.846 28.314 1.00 83.38 785 ILE A O 1
ATOM 5803 N N . LEU A 1 786 ? -15.258 1.780 28.568 1.00 87.19 786 LEU A N 1
ATOM 5804 C CA . LEU A 1 786 ? -14.915 3.000 27.839 1.00 87.19 786 LEU A CA 1
ATOM 5805 C C . LEU A 1 786 ? -13.796 3.778 28.544 1.00 87.19 786 LEU A C 1
ATOM 5807 O O . LEU A 1 786 ? -13.839 4.017 29.754 1.00 87.19 786 LEU A O 1
ATOM 5811 N N . ASN A 1 787 ? -12.825 4.235 27.756 1.00 84.75 787 ASN A N 1
ATOM 5812 C CA . ASN A 1 787 ? -11.862 5.242 28.184 1.00 84.75 787 ASN A CA 1
ATOM 5813 C C . ASN A 1 787 ? -12.575 6.587 28.402 1.00 84.75 787 ASN A C 1
ATOM 5815 O O . ASN A 1 787 ? -13.704 6.784 27.954 1.00 84.75 787 ASN A O 1
ATOM 5819 N N . ALA A 1 788 ? -11.952 7.505 29.145 1.00 83.62 788 ALA A N 1
ATOM 5820 C CA . ALA A 1 788 ? -12.531 8.827 29.385 1.00 83.62 788 ALA A CA 1
ATOM 5821 C C . ALA A 1 788 ? -12.768 9.585 28.065 1.00 83.62 788 ALA A C 1
ATOM 5823 O O . ALA A 1 788 ? -12.048 9.366 27.102 1.00 83.62 788 ALA A O 1
ATOM 5824 N N . ASN A 1 789 ? -13.737 10.503 28.067 1.00 90.62 789 ASN A N 1
ATOM 5825 C CA . ASN A 1 789 ? -14.163 11.326 26.924 1.00 90.62 789 ASN A CA 1
ATOM 5826 C C . ASN A 1 789 ? -14.942 10.607 25.800 1.00 90.62 789 ASN A C 1
ATOM 5828 O O . ASN A 1 789 ? -15.562 11.306 25.024 1.00 90.62 789 ASN A O 1
ATOM 5832 N N . LEU A 1 790 ? -15.026 9.271 25.772 1.00 94.44 790 LEU A N 1
ATOM 5833 C CA . LEU A 1 790 ? -15.846 8.533 24.790 1.00 94.44 790 LEU A CA 1
ATOM 5834 C C . LEU A 1 790 ? -17.328 8.453 25.210 1.00 94.44 790 LEU A C 1
ATOM 5836 O O . LEU A 1 790 ? -17.617 8.102 26.360 1.00 94.44 790 LEU A O 1
ATOM 5840 N N . GLU A 1 791 ? -18.281 8.695 24.305 1.00 96.50 791 GLU A N 1
ATOM 5841 C CA . GLU A 1 791 ? -19.716 8.701 24.639 1.00 96.50 791 GLU A CA 1
ATOM 5842 C C . GLU A 1 791 ? -20.477 7.393 24.381 1.00 96.50 791 GLU A C 1
ATOM 5844 O O . GLU A 1 791 ? -21.398 7.087 25.152 1.00 96.50 791 GLU A O 1
ATOM 5849 N N . GLU A 1 792 ? -20.171 6.640 23.319 1.00 98.06 792 GLU A N 1
ATOM 5850 C CA . GLU A 1 792 ? -20.987 5.495 22.887 1.00 98.06 792 GLU A CA 1
ATOM 5851 C C . GLU A 1 792 ? -20.214 4.165 22.828 1.00 98.06 792 GLU A C 1
ATOM 5853 O O . GLU A 1 792 ? -19.146 4.066 22.234 1.00 98.06 792 GLU A O 1
ATOM 5858 N N . LEU A 1 793 ? -20.799 3.101 23.392 1.00 97.38 793 LEU A N 1
ATOM 585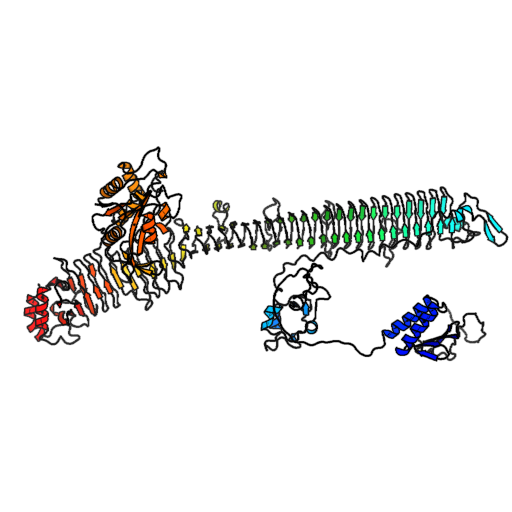9 C CA . LEU A 1 793 ? -20.304 1.722 23.288 1.00 97.38 793 LEU A CA 1
ATOM 5860 C C . LEU A 1 793 ? -21.351 0.824 22.622 1.00 97.38 793 LEU A C 1
ATOM 5862 O O . LEU A 1 793 ? -22.511 0.785 23.043 1.00 97.38 793 LEU A O 1
ATOM 5866 N N . ARG A 1 794 ? -20.934 0.040 21.625 1.00 98.12 794 ARG A N 1
ATOM 5867 C CA . ARG A 1 794 ? -21.748 -0.983 20.954 1.00 98.12 794 ARG A CA 1
ATOM 5868 C C . ARG A 1 794 ? -21.088 -2.351 21.032 1.00 98.12 794 ARG A C 1
ATOM 5870 O O . ARG A 1 794 ? -19.928 -2.504 20.661 1.00 98.12 794 ARG A O 1
ATOM 5877 N N . LEU A 1 795 ? -21.847 -3.359 21.447 1.00 96.56 795 LEU A N 1
ATOM 5878 C CA . LEU A 1 795 ? -21.391 -4.747 21.484 1.00 96.56 795 LEU A CA 1
ATOM 5879 C C . LEU A 1 795 ? -21.725 -5.461 20.165 1.00 96.56 795 LEU A C 1
ATOM 5881 O O . LEU A 1 795 ? -22.861 -5.426 19.690 1.00 96.56 795 LEU A O 1
ATOM 5885 N N . VAL A 1 796 ? -20.740 -6.130 19.563 1.00 96.31 796 VAL A N 1
ATOM 5886 C CA . VAL A 1 796 ? -20.916 -6.859 18.295 1.00 96.31 796 VAL A CA 1
ATOM 5887 C C . VAL A 1 796 ? -21.806 -8.093 18.490 1.00 96.31 796 VAL A C 1
ATOM 5889 O O . VAL A 1 796 ? -21.692 -8.830 19.470 1.00 96.31 796 VAL A O 1
ATOM 5892 N N . GLU A 1 797 ? -22.702 -8.338 17.533 1.00 95.94 797 GLU A N 1
ATOM 5893 C CA . GLU A 1 797 ? -23.640 -9.464 17.557 1.00 95.94 797 GLU A CA 1
ATOM 5894 C C . GLU A 1 797 ? -22.961 -10.843 17.525 1.00 95.94 797 GLU A C 1
ATOM 5896 O O . GLU A 1 797 ? -21.956 -11.061 16.852 1.00 95.94 797 GLU A O 1
ATOM 5901 N N . GLY A 1 798 ? -23.565 -11.812 18.221 1.00 90.81 798 GLY A N 1
ATOM 5902 C CA . GLY A 1 798 ? -23.091 -13.202 18.280 1.00 90.81 798 GLY A CA 1
ATOM 5903 C C . GLY A 1 798 ? -22.047 -13.505 19.364 1.00 90.81 798 GLY A C 1
ATOM 5904 O O . GLY A 1 798 ? -21.711 -14.677 19.555 1.00 90.81 798 GLY A O 1
ATOM 5905 N N . PHE A 1 799 ? -21.583 -12.498 20.107 1.00 86.12 799 PHE A N 1
ATOM 5906 C CA . PHE A 1 799 ? -20.639 -12.646 21.218 1.00 86.12 799 PHE A CA 1
ATOM 5907 C C . PHE A 1 799 ? -21.340 -12.519 22.579 1.00 86.12 799 PHE A C 1
ATOM 5909 O O . PHE A 1 799 ? -22.196 -11.662 22.770 1.00 86.12 799 PHE A O 1
ATOM 5916 N N . ASN A 1 800 ? -20.955 -13.348 23.554 1.00 85.44 800 ASN A N 1
ATOM 5917 C CA . ASN A 1 800 ? -21.413 -13.212 24.941 1.00 85.44 800 ASN A CA 1
ATOM 5918 C C . ASN A 1 800 ? -20.449 -12.294 25.710 1.00 85.44 800 ASN A C 1
ATOM 5920 O O . ASN A 1 800 ? -19.504 -12.765 26.351 1.00 85.44 800 ASN A O 1
ATOM 5924 N N . ILE A 1 801 ? -20.654 -10.990 25.543 1.00 84.88 801 ILE A N 1
ATOM 5925 C CA . ILE A 1 801 ? -19.791 -9.904 26.022 1.00 84.88 801 ILE A CA 1
ATOM 5926 C C . ILE A 1 801 ? -20.599 -8.882 26.830 1.00 84.88 801 ILE A C 1
ATOM 5928 O O . ILE A 1 801 ? -21.826 -8.937 26.884 1.00 84.88 801 ILE A O 1
ATOM 5932 N N . ASN A 1 802 ? -19.893 -7.991 27.518 1.00 85.50 802 ASN A N 1
ATOM 5933 C CA . ASN A 1 802 ? -20.434 -7.042 28.485 1.00 85.50 802 ASN A CA 1
ATOM 5934 C C . ASN A 1 802 ? -19.828 -5.657 28.230 1.00 85.50 802 ASN A C 1
ATOM 5936 O O . ASN A 1 802 ? -18.670 -5.570 27.813 1.00 85.50 802 ASN A O 1
ATOM 5940 N N . GLY A 1 803 ? -20.588 -4.600 28.517 1.00 87.88 803 GLY A N 1
ATOM 5941 C CA . GLY A 1 803 ? -20.169 -3.213 28.307 1.00 87.88 803 GLY A CA 1
ATOM 5942 C C . GLY A 1 803 ? -20.153 -2.410 29.604 1.00 87.88 803 GLY A C 1
ATOM 5943 O O . GLY A 1 803 ? -20.999 -2.604 30.482 1.00 87.88 803 GLY A O 1
ATOM 5944 N N . THR A 1 804 ? -19.188 -1.506 29.744 1.00 87.69 804 THR A N 1
ATOM 5945 C CA . THR A 1 804 ? -19.105 -0.577 30.878 1.00 87.69 804 THR A CA 1
ATOM 5946 C C . THR A 1 804 ? -18.731 0.826 30.397 1.00 87.69 804 THR A C 1
ATOM 5948 O O . THR A 1 804 ? -17.892 0.965 29.510 1.00 87.69 804 THR A O 1
ATOM 5951 N N . GLY A 1 805 ? -19.389 1.843 30.954 1.00 90.00 805 GLY A N 1
ATOM 5952 C CA . GLY A 1 805 ? -19.171 3.256 30.637 1.00 90.00 805 GLY A CA 1
ATOM 5953 C C . GLY A 1 805 ? -17.975 3.892 31.356 1.00 90.00 805 GLY A C 1
ATOM 5954 O O . GLY A 1 805 ? -17.090 3.203 31.869 1.00 90.00 805 GLY A O 1
ATOM 5955 N N . ASN A 1 806 ? -17.993 5.223 31.398 1.00 85.06 806 ASN A N 1
ATOM 5956 C CA . ASN A 1 806 ? -17.072 6.136 32.074 1.00 85.06 806 ASN A CA 1
ATOM 5957 C C . ASN A 1 806 ? -17.890 7.207 32.855 1.00 85.06 806 ASN A C 1
ATOM 5959 O O . ASN A 1 806 ? -19.063 7.001 33.141 1.00 85.06 806 ASN A O 1
ATOM 5963 N N . ALA A 1 807 ? -17.300 8.340 33.259 1.00 85.44 807 ALA A N 1
ATOM 5964 C CA . ALA A 1 807 ? -18.018 9.397 33.997 1.00 85.44 807 ALA A CA 1
ATOM 5965 C C . ALA A 1 807 ? -18.981 10.294 33.176 1.00 85.44 807 ALA A C 1
ATOM 5967 O O . ALA A 1 807 ? -19.472 11.304 33.701 1.00 85.44 807 ALA A O 1
ATOM 5968 N N . LEU A 1 808 ? -19.188 10.022 31.885 1.00 91.19 808 LEU A N 1
ATOM 5969 C CA . LEU A 1 808 ? -20.067 10.806 31.012 1.00 91.19 808 LEU A CA 1
ATOM 5970 C C . LEU A 1 808 ? -21.499 10.262 31.004 1.00 91.19 808 LEU A C 1
ATOM 5972 O O . LEU A 1 808 ? -21.774 9.188 31.510 1.00 91.19 808 LEU A O 1
ATOM 5976 N N . ASP A 1 809 ? -22.421 10.998 30.380 1.00 96.06 809 ASP A N 1
ATOM 5977 C CA . ASP A 1 809 ? -23.773 10.513 30.088 1.00 96.06 809 ASP A CA 1
ATOM 5978 C C . ASP A 1 809 ? -23.717 9.523 28.897 1.00 96.06 809 ASP A C 1
ATOM 5980 O O . ASP A 1 809 ? -24.053 9.884 27.763 1.00 96.06 809 ASP A O 1
ATOM 5984 N N . ASN A 1 810 ? -23.245 8.290 29.119 1.00 96.38 810 ASN A N 1
ATOM 5985 C CA . ASN A 1 810 ? -22.945 7.344 28.045 1.00 96.38 810 ASN A CA 1
ATOM 5986 C C . ASN A 1 810 ? -24.193 6.744 27.387 1.00 96.38 810 ASN A C 1
ATOM 5988 O O . ASN A 1 810 ? -25.277 6.604 27.968 1.00 96.38 810 ASN A O 1
ATOM 5992 N N . ARG A 1 811 ? -24.005 6.276 26.150 1.00 98.31 811 ARG A N 1
ATOM 5993 C CA . ARG A 1 811 ? -24.942 5.387 25.464 1.00 98.31 811 ARG A CA 1
ATOM 5994 C C . ARG A 1 811 ? -24.313 4.007 25.285 1.00 98.31 811 ARG A C 1
ATOM 5996 O O . ARG A 1 811 ? -23.377 3.843 24.517 1.00 98.31 811 ARG A O 1
ATOM 6003 N N . ILE A 1 812 ? -24.870 2.996 25.945 1.00 98.06 812 ILE A N 1
ATOM 6004 C CA . ILE A 1 812 ? -24.392 1.611 25.866 1.00 98.06 812 ILE A CA 1
ATOM 6005 C C . ILE A 1 812 ? -25.446 0.758 25.154 1.00 98.06 812 ILE A C 1
ATOM 6007 O O . ILE A 1 812 ? -26.613 0.728 25.555 1.00 98.06 812 ILE A O 1
ATOM 6011 N N . VAL A 1 813 ? -25.035 0.076 24.086 1.00 98.19 813 VAL A N 1
ATOM 6012 C CA . VAL A 1 813 ? -25.879 -0.788 23.251 1.00 98.19 813 VAL A CA 1
ATOM 6013 C C . VAL A 1 813 ? -25.343 -2.219 23.296 1.00 98.19 813 VAL A C 1
ATOM 6015 O O . VAL A 1 813 ? -24.246 -2.494 22.809 1.00 98.19 813 VAL A O 1
ATOM 6018 N N . GLY A 1 814 ? -26.129 -3.114 23.882 1.00 96.69 814 GLY A N 1
ATOM 6019 C CA . GLY A 1 814 ? -25.920 -4.553 23.904 1.00 96.69 814 GLY A CA 1
ATOM 6020 C C . GLY A 1 814 ? -26.246 -5.234 22.573 1.00 96.69 814 GLY A C 1
ATOM 6021 O O . GLY A 1 814 ? -26.353 -4.601 21.518 1.00 96.69 814 GLY A O 1
ATOM 6022 N N . ASN A 1 815 ? -26.356 -6.558 22.627 1.00 95.50 815 ASN A N 1
ATOM 6023 C CA . ASN A 1 815 ? -26.560 -7.437 21.485 1.00 95.50 815 ASN A CA 1
ATOM 6024 C C . ASN A 1 815 ? -27.640 -8.501 21.787 1.00 95.50 815 ASN A C 1
ATOM 6026 O O . ASN A 1 815 ? -28.499 -8.321 22.645 1.00 95.50 815 ASN A O 1
ATOM 6030 N N . SER A 1 816 ? -27.687 -9.602 21.033 1.00 96.00 816 SER A N 1
ATOM 6031 C CA . SER A 1 816 ? -28.686 -10.666 21.243 1.00 96.00 816 SER A CA 1
ATOM 6032 C C . SER A 1 816 ? -28.317 -11.736 22.291 1.00 96.00 816 SER A C 1
ATOM 6034 O O . SER A 1 816 ? -28.993 -12.767 22.358 1.00 96.00 816 SER A O 1
ATOM 6036 N N . ALA A 1 817 ? -27.258 -11.533 23.081 1.00 93.94 817 ALA A N 1
ATOM 6037 C CA . ALA A 1 817 ? -26.854 -12.399 24.195 1.00 93.94 817 ALA A CA 1
ATOM 6038 C C . ALA A 1 817 ? -27.210 -11.776 25.558 1.00 93.94 817 ALA A C 1
ATOM 6040 O O . ALA A 1 817 ? -27.513 -10.598 25.626 1.00 93.94 817 ALA A O 1
ATOM 6041 N N . ASP A 1 818 ? -27.142 -12.562 26.640 1.00 90.94 818 ASP A N 1
ATOM 6042 C CA . ASP A 1 818 ? -27.360 -12.079 28.015 1.00 90.94 818 ASP A CA 1
ATOM 6043 C C . ASP A 1 818 ? -26.199 -11.147 28.452 1.00 90.94 818 ASP A C 1
ATOM 6045 O O . ASP A 1 818 ? -25.172 -11.617 28.955 1.00 90.94 818 ASP A O 1
ATOM 6049 N N . ASN A 1 819 ? -26.329 -9.834 28.251 1.00 89.50 819 ASN A N 1
ATOM 6050 C CA . ASN A 1 819 ? -25.301 -8.838 28.554 1.00 89.50 819 ASN A CA 1
ATOM 6051 C C . ASN A 1 819 ? -25.402 -8.302 29.994 1.00 89.50 819 ASN A C 1
ATOM 6053 O O . ASN A 1 819 ? -26.477 -8.150 30.577 1.00 89.50 819 ASN A O 1
ATOM 6057 N N . ILE A 1 820 ? -24.256 -7.916 30.558 1.00 88.56 820 ILE A N 1
ATOM 6058 C CA . ILE A 1 820 ? -24.175 -6.995 31.695 1.00 88.56 820 ILE A CA 1
ATOM 6059 C C . ILE A 1 820 ? -23.785 -5.619 31.159 1.00 88.56 820 ILE A C 1
ATOM 6061 O O . ILE A 1 820 ? -22.699 -5.471 30.591 1.00 88.56 820 ILE A O 1
ATOM 6065 N N . LEU A 1 821 ? -24.648 -4.627 31.377 1.00 92.69 821 LEU A N 1
ATOM 6066 C CA . LEU A 1 821 ? -24.420 -3.226 31.029 1.00 92.69 821 LEU A CA 1
ATOM 6067 C C . LEU A 1 821 ? -24.340 -2.393 32.321 1.00 92.69 821 LEU A C 1
ATOM 6069 O O . LEU A 1 821 ? -25.228 -2.465 33.174 1.00 92.69 821 LEU A O 1
ATOM 6073 N N . ASP A 1 822 ? -23.259 -1.634 32.483 1.00 88.25 822 ASP A N 1
ATOM 6074 C CA . ASP A 1 822 ? -23.013 -0.772 33.649 1.00 88.25 822 ASP A CA 1
ATOM 6075 C C . ASP A 1 822 ? -22.566 0.609 33.159 1.00 88.25 822 ASP A C 1
ATOM 6077 O O . ASP A 1 822 ? -21.470 0.747 32.622 1.00 88.25 822 ASP A O 1
ATOM 6081 N N . GLY A 1 823 ? -23.415 1.628 33.312 1.00 88.44 823 GLY A N 1
ATOM 6082 C CA . GLY A 1 823 ? -23.063 3.014 32.975 1.00 88.44 823 GLY A CA 1
ATOM 6083 C C . GLY A 1 823 ? -21.969 3.6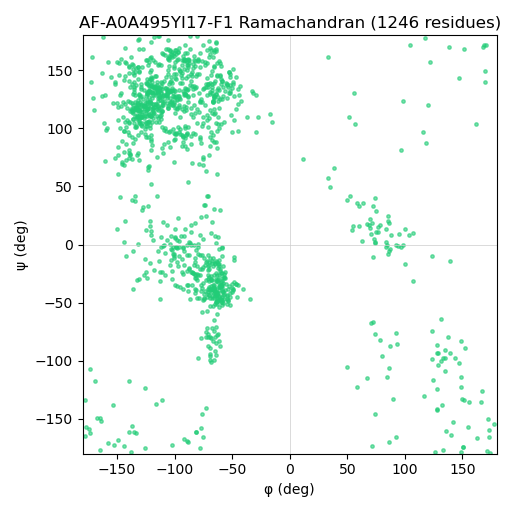07 33.869 1.00 88.44 823 GLY A C 1
ATOM 6084 O O . GLY A 1 823 ? -21.421 4.649 33.551 1.00 88.44 823 GLY A O 1
ATOM 6085 N N . VAL A 1 824 ? -21.624 2.931 34.974 1.00 83.94 824 VAL A N 1
ATOM 6086 C CA . VAL A 1 824 ? -20.905 3.503 36.117 1.00 83.94 824 VAL A CA 1
ATOM 6087 C C . VAL A 1 824 ? -21.541 4.808 36.590 1.00 83.94 824 VAL A C 1
ATOM 6089 O O . VAL A 1 824 ? -22.566 4.719 37.258 1.00 83.94 824 VAL A O 1
ATOM 6092 N N . THR A 1 825 ? -20.968 5.984 36.321 1.00 81.94 825 THR A N 1
ATOM 6093 C CA . THR A 1 825 ? -21.510 7.255 36.828 1.00 81.94 825 THR A CA 1
ATOM 6094 C C . THR A 1 825 ? -21.779 8.246 35.703 1.00 81.94 825 THR A C 1
ATOM 6096 O O . THR A 1 825 ? -20.928 9.076 35.402 1.00 81.94 825 THR A O 1
ATOM 6099 N N . GLY A 1 826 ? -22.997 8.256 35.185 1.00 88.56 826 GLY A N 1
ATOM 6100 C CA . GLY A 1 826 ? -23.464 9.210 34.182 1.00 88.56 826 GLY A CA 1
ATOM 6101 C C . GLY A 1 826 ? -24.954 9.461 34.340 1.00 88.56 826 GLY A C 1
ATOM 6102 O O . GLY A 1 826 ? -25.539 9.101 35.355 1.00 88.56 826 GLY A O 1
ATOM 6103 N N . ALA A 1 827 ? -25.605 10.117 33.386 1.00 95.38 827 ALA A N 1
ATOM 6104 C CA . ALA A 1 827 ? -27.044 9.966 33.160 1.00 95.38 827 ALA A CA 1
ATOM 6105 C C . ALA A 1 827 ? -27.267 9.019 31.971 1.00 95.38 827 ALA A C 1
ATOM 6107 O O . ALA A 1 827 ? -27.652 9.441 30.876 1.00 95.38 827 ALA A O 1
ATOM 6108 N N . ASP A 1 828 ? -26.988 7.737 32.190 1.00 97.44 828 ASP A N 1
ATOM 6109 C CA . ASP A 1 828 ? -26.706 6.795 31.109 1.00 97.44 828 ASP A CA 1
ATOM 6110 C C . ASP A 1 828 ? -27.954 6.298 30.373 1.00 97.44 828 ASP A C 1
ATOM 6112 O O . ASP A 1 828 ? -29.054 6.189 30.920 1.00 97.44 828 ASP A O 1
ATOM 6116 N N . THR A 1 829 ? -27.794 5.931 29.102 1.00 98.19 829 THR A N 1
ATOM 6117 C CA . THR A 1 829 ? -28.780 5.137 28.360 1.00 98.19 829 THR A CA 1
ATOM 6118 C C . THR A 1 829 ? -28.211 3.763 28.058 1.00 98.19 829 THR A C 1
ATOM 6120 O O . THR A 1 829 ? -27.353 3.626 27.190 1.00 98.19 829 THR A O 1
ATOM 6123 N N . MET A 1 830 ? -28.758 2.741 28.710 1.00 97.81 830 MET A N 1
ATOM 6124 C CA . MET A 1 830 ? -28.411 1.341 28.475 1.00 97.81 830 MET A CA 1
ATOM 6125 C C . MET A 1 830 ? -29.548 0.651 27.713 1.00 97.81 830 MET A C 1
ATOM 6127 O O . MET A 1 830 ? -30.711 0.725 28.119 1.00 97.81 830 MET A O 1
ATOM 6131 N N . ILE A 1 831 ? -29.211 -0.001 26.603 1.00 97.94 831 ILE A N 1
ATOM 6132 C CA . ILE A 1 831 ? -30.126 -0.732 25.718 1.00 97.94 831 ILE A CA 1
ATOM 6133 C C . ILE A 1 831 ? -29.567 -2.149 25.586 1.00 97.94 831 ILE A C 1
ATOM 6135 O O . ILE A 1 831 ? -28.511 -2.297 24.984 1.00 97.94 831 ILE A O 1
ATOM 6139 N N . GLY A 1 832 ? -30.225 -3.155 26.151 1.00 93.81 832 GLY A N 1
ATOM 6140 C CA . GLY A 1 832 ? -29.774 -4.551 26.178 1.00 93.81 832 GLY A CA 1
ATOM 6141 C C . GLY A 1 832 ? -30.009 -5.233 24.841 1.00 93.81 832 GLY A C 1
ATOM 6142 O O . GLY A 1 832 ? -29.122 -5.262 23.987 1.00 93.81 832 GLY A O 1
ATOM 6143 N N . GLY A 1 833 ? -31.244 -5.674 24.617 1.00 94.31 833 GLY A N 1
ATOM 6144 C CA . GLY A 1 833 ? -31.644 -6.375 23.408 1.00 94.31 833 GLY A CA 1
ATOM 6145 C C . GLY A 1 833 ? -32.342 -7.678 23.764 1.00 94.31 833 GLY A C 1
ATOM 6146 O O . GLY A 1 833 ? -33.124 -7.741 24.698 1.00 94.31 833 GLY A O 1
ATOM 6147 N N . LYS A 1 834 ? -32.110 -8.740 22.983 1.00 91.94 834 LYS A N 1
ATOM 6148 C CA . LYS A 1 834 ? -32.832 -10.024 23.153 1.00 91.94 834 LYS A CA 1
ATOM 6149 C C . LYS A 1 834 ? -32.211 -10.970 24.185 1.00 91.94 834 LYS A C 1
ATOM 6151 O O . LYS A 1 834 ? -32.460 -12.180 24.114 1.00 91.94 834 LYS A O 1
ATOM 6156 N N . GLY A 1 835 ? -31.347 -10.448 25.049 1.00 92.75 835 GLY A N 1
ATOM 6157 C CA . GLY A 1 835 ? -30.759 -11.190 26.152 1.00 92.75 835 GLY A CA 1
ATOM 6158 C C . GLY A 1 835 ? -31.735 -11.344 27.314 1.00 92.75 835 GLY A C 1
ATOM 6159 O O . GLY A 1 835 ? -32.904 -10.997 27.230 1.00 92.75 835 GLY A O 1
ATOM 6160 N N . ASN A 1 836 ? -31.259 -11.912 28.414 1.00 93.88 836 ASN A N 1
ATOM 6161 C CA . ASN A 1 836 ? -31.815 -11.685 29.745 1.00 93.88 836 ASN A CA 1
ATOM 6162 C C . ASN A 1 836 ? -30.837 -10.739 30.442 1.00 93.88 836 ASN A C 1
ATOM 6164 O O . ASN A 1 836 ? -29.900 -11.178 31.121 1.00 93.88 836 ASN A O 1
ATOM 6168 N N . ASP A 1 837 ? -31.002 -9.449 30.183 1.00 94.31 837 ASP A N 1
ATOM 6169 C CA . ASP A 1 837 ? -29.957 -8.456 30.382 1.00 94.31 837 ASP A CA 1
ATOM 6170 C C . ASP A 1 837 ? -29.911 -7.951 31.828 1.00 94.31 837 ASP A C 1
ATOM 6172 O O . ASP A 1 837 ? -30.906 -7.917 32.563 1.00 94.31 837 ASP A O 1
ATOM 6176 N N . THR A 1 838 ? -28.707 -7.604 32.285 1.00 92.81 838 THR A N 1
ATOM 6177 C CA . THR A 1 838 ? -28.465 -7.101 33.640 1.00 92.81 838 THR A CA 1
ATOM 6178 C C . THR A 1 838 ? -27.898 -5.691 33.601 1.00 92.81 838 THR A C 1
ATOM 6180 O O . THR A 1 838 ? -26.771 -5.469 33.168 1.00 92.81 838 THR A O 1
ATOM 6183 N N . TYR A 1 839 ? -28.668 -4.757 34.143 1.00 94.69 839 TYR A N 1
ATOM 6184 C CA . TYR A 1 839 ? -28.378 -3.331 34.159 1.00 94.69 839 TYR A CA 1
ATOM 6185 C C . TYR A 1 839 ? -27.937 -2.877 35.545 1.00 94.69 839 TYR A C 1
ATOM 6187 O O . TYR A 1 839 ? -28.632 -3.157 36.524 1.00 94.69 839 TYR A O 1
ATOM 6195 N N . TYR A 1 840 ? -26.843 -2.129 35.642 1.00 90.62 840 TYR A N 1
ATOM 6196 C CA . TYR A 1 840 ? -26.469 -1.435 36.876 1.00 90.62 840 TYR A CA 1
ATOM 6197 C C . TYR A 1 840 ? -26.930 0.017 36.816 1.00 90.62 840 TYR A C 1
ATOM 6199 O O . TYR A 1 840 ? -26.653 0.718 35.854 1.00 90.62 840 TYR A O 1
ATOM 6207 N N . VAL A 1 841 ? -27.659 0.446 37.847 1.00 92.44 841 VAL A N 1
ATOM 6208 C CA . VAL A 1 841 ? -28.218 1.802 37.952 1.00 92.44 841 VAL A CA 1
ATOM 6209 C C . VAL A 1 841 ? -27.759 2.443 39.253 1.00 92.44 841 VAL A C 1
ATOM 6211 O O . VAL A 1 841 ? -27.945 1.868 40.335 1.00 92.44 841 VAL A O 1
ATOM 6214 N N . ASP A 1 842 ? -27.196 3.646 39.171 1.00 86.06 842 ASP A N 1
ATOM 6215 C CA . ASP A 1 842 ? -26.815 4.427 40.350 1.00 86.06 842 ASP A CA 1
ATOM 6216 C C . ASP A 1 842 ? -27.028 5.940 40.263 1.00 86.06 842 ASP A C 1
ATOM 6218 O O . ASP A 1 842 ? -27.046 6.607 41.306 1.00 86.06 842 ASP A O 1
ATOM 6222 N N . ASN A 1 843 ? -27.354 6.465 39.083 1.00 89.44 843 ASN A N 1
ATOM 6223 C CA . ASN A 1 843 ? -27.812 7.831 38.916 1.00 89.44 843 ASN A CA 1
ATOM 6224 C C . ASN A 1 843 ? -29.320 7.878 38.636 1.00 89.44 843 ASN A C 1
ATOM 6226 O O . ASN A 1 843 ? -29.925 7.025 37.996 1.00 89.44 843 ASN A O 1
ATOM 6230 N N . VAL A 1 844 ? -29.966 8.940 39.116 1.00 91.06 844 VAL A N 1
ATOM 6231 C CA . VAL A 1 844 ? -31.386 9.213 38.843 1.00 91.06 844 VAL A CA 1
ATOM 6232 C C . VAL A 1 844 ? -31.640 9.591 37.373 1.00 91.06 844 VAL A C 1
ATOM 6234 O O . VAL A 1 844 ? -32.795 9.678 36.955 1.00 91.06 844 VAL A O 1
ATOM 6237 N N . GLY A 1 845 ? -30.575 9.859 36.610 1.00 93.88 845 GLY A N 1
ATOM 6238 C CA . GLY A 1 845 ? -30.611 10.042 35.161 1.00 93.88 845 GLY A CA 1
ATOM 6239 C C . GLY A 1 845 ? -30.700 8.739 34.359 1.00 93.88 845 GLY A C 1
ATOM 6240 O O . GLY A 1 845 ? -31.170 8.793 33.223 1.00 93.88 845 GLY A O 1
ATOM 6241 N N . ASP A 1 846 ? -30.318 7.599 34.946 1.00 96.38 846 ASP A N 1
ATOM 6242 C CA . ASP A 1 846 ? -30.130 6.340 34.220 1.00 96.38 846 ASP A CA 1
ATOM 6243 C C . ASP A 1 846 ? -31.427 5.807 33.615 1.00 96.38 846 ASP A C 1
ATOM 6245 O O . ASP A 1 846 ? -32.459 5.625 34.280 1.00 96.38 846 ASP A O 1
ATOM 6249 N N . ARG A 1 847 ? -31.347 5.480 32.329 1.00 96.56 847 ARG A N 1
ATOM 6250 C CA . ARG A 1 847 ? -32.452 4.967 31.535 1.00 96.56 847 ARG A CA 1
ATOM 6251 C C . ARG A 1 847 ? -32.096 3.618 30.925 1.00 96.56 847 ARG A C 1
ATOM 6253 O O . ARG A 1 847 ? -31.421 3.537 29.900 1.00 96.56 847 ARG A O 1
ATOM 6260 N N . VAL A 1 848 ? -32.679 2.584 31.513 1.00 97.81 848 VAL A N 1
ATOM 6261 C CA . VAL A 1 848 ? -32.805 1.253 30.917 1.00 97.81 848 VAL A CA 1
ATOM 6262 C C . VAL A 1 848 ? -33.881 1.285 29.827 1.00 97.81 848 VAL A C 1
ATOM 6264 O O . VAL A 1 848 ? -34.949 1.877 30.023 1.00 97.81 848 VAL A O 1
ATOM 6267 N N . VAL A 1 849 ? -33.596 0.688 28.669 1.00 96.56 849 VAL A N 1
ATOM 6268 C CA . VAL A 1 849 ? -34.481 0.678 27.496 1.00 96.56 849 VAL A CA 1
ATOM 6269 C C . VAL A 1 849 ? -34.660 -0.750 26.989 1.00 96.56 849 VAL A C 1
ATOM 6271 O O . VAL A 1 849 ? -33.750 -1.297 26.378 1.00 96.56 849 VAL A O 1
ATOM 6274 N N . GLU A 1 850 ? -35.868 -1.288 27.173 1.00 95.94 850 GLU A N 1
ATOM 6275 C CA . GLU A 1 850 ? -36.260 -2.627 26.721 1.00 95.94 850 GLU A CA 1
ATOM 6276 C C . GLU A 1 850 ? -37.488 -2.629 25.801 1.00 95.94 850 GLU A C 1
ATOM 6278 O O . GLU A 1 850 ? -38.365 -1.751 25.877 1.00 95.94 850 GLU A O 1
ATOM 6283 N N . PHE A 1 851 ? -37.597 -3.657 24.951 1.00 94.19 851 PHE A N 1
ATOM 6284 C CA . PHE A 1 851 ? -38.762 -3.871 24.086 1.00 94.19 851 PHE A CA 1
ATOM 6285 C C . PHE A 1 851 ? -39.514 -5.178 24.382 1.00 94.19 851 PHE A C 1
ATOM 6287 O O . PHE A 1 851 ? -39.017 -6.150 24.942 1.00 94.19 851 PHE A O 1
ATOM 6294 N N . ALA A 1 852 ? -40.792 -5.199 23.998 1.00 92.81 852 ALA A N 1
ATOM 6295 C CA . ALA A 1 852 ? -41.704 -6.275 24.361 1.00 92.81 852 ALA A CA 1
ATOM 6296 C C . ALA A 1 852 ? -41.308 -7.636 23.755 1.00 92.81 852 ALA A C 1
ATOM 6298 O O . ALA A 1 852 ? -41.482 -7.869 22.554 1.00 92.81 852 ALA A O 1
ATOM 6299 N N . GLY A 1 853 ? -40.916 -8.568 24.627 1.00 89.94 853 GLY A N 1
ATOM 6300 C CA . GLY A 1 853 ? -40.549 -9.934 24.259 1.00 89.94 853 GLY A CA 1
ATOM 6301 C C . GLY A 1 853 ? -39.094 -10.086 23.826 1.00 89.94 853 GLY A C 1
ATOM 6302 O O . GLY A 1 853 ? -38.813 -11.010 23.058 1.00 89.94 853 GLY A O 1
ATOM 6303 N N . GLU A 1 854 ? -38.218 -9.186 24.275 1.00 93.88 854 GLU A N 1
ATOM 6304 C CA . GLU A 1 854 ? -36.777 -9.318 24.083 1.00 93.88 854 GLU A CA 1
ATOM 6305 C C . GLU A 1 854 ? -36.127 -10.149 25.210 1.00 93.88 854 GLU A C 1
ATOM 6307 O O . GLU A 1 854 ? -35.505 -11.151 24.855 1.00 93.88 854 GLU A O 1
ATOM 6312 N N . GLY A 1 855 ? -36.421 -9.903 26.499 1.00 94.00 855 GLY A N 1
ATOM 6313 C CA . GLY A 1 855 ? -35.788 -10.641 27.605 1.00 94.00 855 GLY A CA 1
ATOM 6314 C C . GLY A 1 855 ? -36.642 -11.068 28.811 1.00 94.00 855 GLY A C 1
ATOM 6315 O O . GLY A 1 855 ? -37.869 -11.216 28.740 1.00 94.00 855 GLY A O 1
ATOM 6316 N N . ILE A 1 856 ? -35.928 -11.368 29.905 1.00 94.62 856 ILE A N 1
ATOM 6317 C CA . ILE A 1 856 ? -36.400 -11.338 31.301 1.00 94.62 856 ILE A CA 1
ATOM 6318 C C . ILE A 1 856 ? -35.329 -10.579 32.081 1.00 94.62 856 ILE A C 1
ATOM 6320 O O . ILE A 1 856 ? -34.339 -11.156 32.546 1.00 94.62 856 ILE A O 1
ATOM 6324 N N . ASP A 1 857 ? -35.538 -9.280 32.232 1.00 95.94 857 ASP A N 1
ATOM 6325 C CA . ASP A 1 857 ? -34.418 -8.364 32.436 1.00 95.94 857 ASP A CA 1
ATOM 6326 C C . ASP A 1 857 ? -34.318 -7.905 33.890 1.00 95.94 857 ASP A C 1
ATOM 6328 O O . ASP A 1 857 ? -35.282 -7.967 34.667 1.00 95.94 857 ASP A O 1
ATOM 6332 N N . THR A 1 858 ? -33.108 -7.541 34.316 1.00 95.06 858 THR A N 1
ATOM 6333 C CA . THR A 1 858 ? -32.781 -7.323 35.730 1.00 95.06 858 THR A CA 1
ATOM 6334 C C . THR A 1 858 ? -32.042 -6.016 35.960 1.00 95.06 858 THR A C 1
ATOM 6336 O O . THR A 1 858 ? -30.888 -5.865 35.574 1.00 95.06 858 THR A O 1
ATOM 6339 N N . VAL A 1 859 ? -32.651 -5.109 36.722 1.00 96.75 859 VAL A N 1
ATOM 6340 C CA . VAL A 1 859 ? -31.967 -3.922 37.251 1.00 96.75 859 VAL A CA 1
ATOM 6341 C C . VAL A 1 859 ? -31.352 -4.227 38.614 1.00 96.75 859 VAL A C 1
ATOM 6343 O O . VAL A 1 859 ? -32.029 -4.693 39.531 1.00 96.75 859 VAL A O 1
ATOM 6346 N N . GLN A 1 860 ? -30.068 -3.922 38.756 1.00 91.62 860 GLN A N 1
ATOM 6347 C CA . GLN A 1 860 ? -29.292 -3.916 39.991 1.00 91.62 860 GLN A CA 1
ATOM 6348 C C . GLN A 1 860 ? -29.109 -2.450 40.418 1.00 91.62 860 GLN A C 1
ATOM 6350 O O . GLN A 1 860 ? -28.249 -1.741 39.898 1.00 91.62 860 GLN A O 1
ATOM 6355 N N . SER A 1 861 ? -29.950 -1.964 41.333 1.00 91.06 861 SER A N 1
ATOM 6356 C CA . SER A 1 861 ? -30.010 -0.538 41.677 1.00 91.06 861 SER A CA 1
ATOM 6357 C C . SER A 1 861 ? -29.287 -0.201 42.981 1.00 91.06 861 SER A C 1
ATOM 6359 O O . SER A 1 861 ? -29.564 -0.793 44.029 1.00 91.06 861 SER A O 1
ATOM 6361 N N . LYS A 1 862 ? -28.420 0.817 42.942 1.00 85.75 862 LYS A N 1
ATOM 6362 C CA . LYS A 1 862 ? -27.778 1.446 44.116 1.00 85.75 862 LYS A CA 1
ATOM 6363 C C . LYS A 1 862 ? -28.619 2.611 44.680 1.00 85.75 862 LYS A C 1
ATOM 6365 O O . LYS A 1 862 ? -28.334 3.108 45.770 1.00 85.75 862 LYS A O 1
ATOM 6370 N N . ILE A 1 863 ? -29.674 3.022 43.968 1.00 90.75 863 ILE A N 1
ATOM 6371 C CA . ILE A 1 863 ? -30.600 4.112 44.328 1.00 90.75 863 ILE A CA 1
ATOM 6372 C C . ILE A 1 863 ? -32.053 3.634 44.451 1.00 90.75 863 ILE A C 1
ATOM 6374 O O . ILE A 1 863 ? -32.384 2.490 44.136 1.00 90.75 863 ILE A O 1
ATOM 6378 N N . SER A 1 864 ? -32.952 4.524 44.883 1.00 95.12 864 SER A N 1
ATOM 6379 C CA . SER A 1 864 ? -34.389 4.282 44.737 1.00 95.12 864 SER A CA 1
ATOM 6380 C C . SER A 1 864 ? -34.758 4.301 43.254 1.00 95.12 864 SER A C 1
ATOM 6382 O O . SER A 1 864 ? -34.508 5.310 42.593 1.00 95.12 864 SER A O 1
ATOM 6384 N N . TYR A 1 865 ? -35.365 3.230 42.742 1.00 96.31 865 TYR A N 1
ATOM 6385 C CA . TYR A 1 865 ? -35.613 3.068 41.307 1.00 96.31 865 TYR A CA 1
ATOM 6386 C C . TYR A 1 865 ? -37.035 2.604 40.990 1.00 96.31 865 TYR A C 1
ATOM 6388 O O . TYR A 1 865 ? -37.703 1.945 41.790 1.00 96.31 865 TYR A O 1
ATOM 6396 N N . THR A 1 866 ? -37.504 2.976 39.801 1.00 96.75 866 THR A N 1
ATOM 6397 C CA . THR A 1 866 ? -38.776 2.538 39.222 1.00 96.75 866 THR A CA 1
ATOM 6398 C C . THR A 1 866 ? -38.478 1.868 37.892 1.00 96.75 866 THR A C 1
ATOM 6400 O O . THR A 1 866 ? -37.873 2.503 37.032 1.00 96.75 866 THR A O 1
ATOM 6403 N N . LEU A 1 867 ? -38.883 0.609 37.725 1.00 97.31 867 LEU A N 1
ATOM 6404 C CA . LEU A 1 867 ? -38.634 -0.132 36.489 1.00 97.31 867 LEU A CA 1
ATOM 6405 C C . LEU A 1 867 ? -39.283 0.557 35.279 1.00 97.31 867 LEU A C 1
ATOM 6407 O O . LEU A 1 867 ? -40.432 1.005 35.340 1.00 97.31 867 LEU A O 1
ATOM 6411 N N . GLY A 1 868 ? -38.545 0.601 34.166 1.00 93.75 868 GLY A N 1
ATOM 6412 C CA . GLY A 1 868 ? -39.078 0.989 32.859 1.00 93.75 868 GLY A CA 1
ATOM 6413 C C . GLY A 1 868 ? -40.134 0.001 32.353 1.00 93.75 868 GLY A C 1
ATOM 6414 O O . GLY A 1 868 ? -40.367 -1.045 32.958 1.00 93.75 868 GLY A O 1
ATOM 6415 N N . GLU A 1 869 ? -40.795 0.314 31.237 1.00 93.31 869 GLU A N 1
ATOM 6416 C CA . GLU A 1 869 ? -41.632 -0.679 30.546 1.00 93.31 869 GLU A CA 1
ATOM 6417 C C . GLU A 1 869 ? -40.755 -1.850 30.055 1.00 93.31 869 GLU A C 1
ATOM 6419 O O . GLU A 1 869 ? -39.613 -1.630 29.666 1.00 93.31 869 GLU A O 1
ATOM 6424 N N . HIS A 1 870 ? -41.299 -3.073 30.059 1.00 95.69 870 HIS A N 1
ATOM 6425 C CA . HIS A 1 870 ? -40.629 -4.307 29.594 1.00 95.69 870 HIS A CA 1
ATOM 6426 C C . HIS A 1 870 ? -39.450 -4.825 30.437 1.00 95.69 870 HIS A C 1
ATOM 6428 O O . HIS A 1 870 ? -38.722 -5.671 29.953 1.00 95.69 870 HIS A O 1
ATOM 6434 N N . VAL A 1 871 ? -39.290 -4.374 31.687 1.00 97.00 871 VAL A N 1
ATOM 6435 C CA . VAL A 1 871 ? -38.292 -4.934 32.620 1.00 97.00 871 VAL A CA 1
ATOM 6436 C C . VAL A 1 871 ? -38.986 -5.673 33.768 1.00 97.00 871 VAL A C 1
ATOM 6438 O O . VAL A 1 871 ? -39.886 -5.119 34.406 1.00 97.00 871 VAL A O 1
ATOM 6441 N N . GLU A 1 872 ? -38.585 -6.908 34.065 1.00 96.75 872 GLU A N 1
ATOM 6442 C CA . GLU A 1 872 ? -39.271 -7.762 35.046 1.00 96.75 872 GLU A CA 1
ATOM 6443 C C . GLU A 1 872 ? -38.705 -7.659 36.468 1.00 96.75 872 GLU A C 1
ATOM 6445 O O . GLU A 1 872 ? -39.478 -7.712 37.430 1.00 96.75 872 GLU A O 1
ATOM 6450 N N . ASN A 1 873 ? -37.385 -7.534 36.639 1.00 97.25 873 ASN A N 1
ATOM 6451 C CA . ASN A 1 873 ? -36.734 -7.738 37.937 1.00 97.25 873 ASN A CA 1
ATOM 6452 C C . ASN A 1 873 ? -36.006 -6.485 38.444 1.00 97.25 873 ASN A C 1
ATOM 6454 O O . ASN A 1 873 ? -35.257 -5.842 37.711 1.00 97.25 873 ASN A O 1
ATOM 6458 N N . LEU A 1 874 ? -36.163 -6.185 39.737 1.00 97.25 874 LEU A N 1
ATOM 6459 C CA . LEU A 1 874 ? -35.443 -5.119 40.438 1.00 97.25 874 LEU A CA 1
ATOM 6460 C C . LEU A 1 874 ? -34.790 -5.658 41.711 1.00 97.25 874 LEU A C 1
ATOM 6462 O O . LEU A 1 874 ? -35.464 -6.035 42.667 1.00 97.25 874 LEU A O 1
ATOM 6466 N N . ASN A 1 875 ? -33.466 -5.623 41.758 1.00 93.56 875 ASN A N 1
ATOM 6467 C CA . ASN A 1 875 ? -32.681 -5.922 42.944 1.00 93.56 875 ASN A CA 1
ATOM 6468 C C . ASN A 1 875 ? -32.129 -4.614 43.512 1.00 93.56 875 ASN A C 1
ATOM 6470 O O . ASN A 1 875 ? -31.322 -3.944 42.872 1.00 93.56 875 ASN A O 1
ATOM 6474 N N . LEU A 1 876 ? -32.528 -4.260 44.732 1.00 92.38 876 LEU A N 1
ATOM 6475 C CA . LEU A 1 876 ? -31.872 -3.186 45.472 1.00 92.38 876 LEU A CA 1
ATOM 6476 C C . LEU A 1 876 ? -30.548 -3.736 46.013 1.00 92.38 876 LEU A C 1
ATOM 6478 O O . LEU A 1 876 ? -30.528 -4.751 46.717 1.00 92.38 876 LEU A O 1
ATOM 6482 N N . LEU A 1 877 ? -29.431 -3.109 45.661 1.00 84.62 877 LEU A N 1
ATOM 6483 C CA . LEU A 1 877 ? -28.102 -3.578 46.037 1.00 84.62 877 LEU A CA 1
ATOM 6484 C C . LEU A 1 877 ? -27.751 -3.205 47.485 1.00 84.62 877 LEU A C 1
ATOM 6486 O O . LEU A 1 877 ? -28.114 -2.147 48.007 1.00 84.62 877 LEU A O 1
ATOM 6490 N N . ASP A 1 878 ? -26.982 -4.088 48.117 1.00 77.88 878 ASP A N 1
ATOM 6491 C CA . ASP A 1 878 ? -26.163 -3.798 49.289 1.00 77.88 878 ASP A CA 1
ATOM 6492 C C . ASP A 1 878 ? -24.890 -4.642 49.236 1.00 77.88 878 ASP A C 1
ATOM 6494 O O . ASP A 1 878 ? -24.832 -5.671 48.567 1.00 77.88 878 ASP A O 1
ATOM 6498 N N . PHE A 1 879 ? -23.871 -4.212 49.979 1.00 66.88 879 PHE A N 1
ATOM 6499 C CA . PHE A 1 879 ? -22.546 -4.835 49.987 1.00 66.88 879 PHE A CA 1
ATOM 6500 C C . PHE A 1 879 ? -22.550 -6.366 50.199 1.00 66.88 879 PHE A C 1
ATOM 6502 O O . PHE A 1 879 ? -21.662 -7.065 49.716 1.00 66.88 879 PHE A O 1
ATOM 6509 N N . GLY A 1 880 ? -23.485 -6.902 50.988 1.00 67.50 880 GLY A N 1
ATOM 6510 C CA . GLY A 1 880 ? -23.506 -8.324 51.338 1.00 67.50 880 GLY A CA 1
ATOM 6511 C C . GLY A 1 880 ? -23.951 -9.245 50.200 1.00 67.50 880 GLY A C 1
ATOM 6512 O O . GLY A 1 880 ? -23.707 -10.455 50.278 1.00 67.50 880 GLY A O 1
ATOM 6513 N N . LYS A 1 881 ? -24.597 -8.700 49.164 1.00 75.44 881 LYS A N 1
ATOM 6514 C CA . LYS A 1 881 ? -25.098 -9.461 48.017 1.00 75.44 881 LYS A CA 1
ATOM 6515 C C . LYS A 1 881 ? -23.977 -9.668 46.991 1.00 75.44 881 LYS A C 1
ATOM 6517 O O . LYS A 1 881 ? -23.338 -8.695 46.607 1.00 75.44 881 LYS A O 1
ATOM 6522 N N . PRO A 1 882 ? -23.717 -10.908 46.537 1.00 78.75 882 PRO A N 1
ATOM 6523 C CA . PRO A 1 882 ? -22.820 -11.127 45.417 1.00 78.75 882 PRO A CA 1
ATOM 6524 C C . PRO A 1 882 ? -23.500 -10.759 44.099 1.00 78.75 882 PRO A C 1
ATOM 6526 O O . PRO A 1 882 ? -24.605 -11.224 43.811 1.00 78.75 882 PRO A O 1
ATOM 6529 N N . GLU A 1 883 ? -22.785 -10.019 43.266 1.00 75.88 883 GLU A N 1
ATOM 6530 C CA . GLU A 1 883 ? -23.103 -9.844 41.854 1.00 75.88 883 GLU A CA 1
ATOM 6531 C C . GLU A 1 883 ? -22.912 -11.184 41.121 1.00 75.88 883 GLU A C 1
ATOM 6533 O O . GLU A 1 883 ? -22.085 -12.019 41.512 1.00 75.88 883 GLU A O 1
ATOM 6538 N N . LYS A 1 884 ? -23.689 -11.429 40.064 1.00 75.62 884 LYS A N 1
ATOM 6539 C CA . LYS A 1 884 ? -23.435 -12.539 39.133 1.00 75.62 884 LYS A CA 1
ATOM 6540 C C . LYS A 1 884 ? -22.614 -12.030 37.957 1.00 75.62 884 LYS A C 1
ATOM 6542 O O . LYS A 1 884 ? -22.808 -10.903 37.515 1.00 75.62 884 LYS A O 1
ATOM 6547 N N . GLY A 1 885 ? -21.736 -12.875 37.431 1.00 69.44 885 GLY A N 1
ATOM 6548 C CA . GLY A 1 885 ? -20.970 -12.555 36.234 1.00 69.44 885 GLY A CA 1
ATOM 6549 C C . GLY A 1 885 ? -20.308 -13.768 35.600 1.00 69.44 885 GLY A C 1
ATOM 6550 O O . GLY A 1 885 ? -20.464 -14.904 36.059 1.00 69.44 885 GLY A O 1
ATOM 6551 N N . LEU A 1 886 ? -19.544 -13.498 34.548 1.00 66.69 886 LEU A N 1
ATOM 6552 C CA . LEU A 1 886 ? -18.682 -14.452 33.865 1.00 66.69 886 LEU A CA 1
ATOM 6553 C C . LEU A 1 886 ? -17.231 -13.985 33.996 1.00 66.69 886 LEU A C 1
ATOM 6555 O O . LEU A 1 886 ? -16.938 -12.806 33.819 1.00 66.69 886 LEU A O 1
ATOM 6559 N N . VAL A 1 887 ? -16.330 -14.917 34.292 1.00 66.81 887 VAL A N 1
ATOM 6560 C CA . VAL A 1 887 ? -14.876 -14.711 34.253 1.00 66.81 887 VAL A CA 1
ATOM 6561 C C . VAL A 1 887 ? -14.285 -15.878 33.476 1.00 66.81 887 VAL A C 1
ATOM 6563 O O . VAL A 1 887 ? -14.535 -17.030 33.830 1.00 66.81 887 VAL A O 1
ATOM 6566 N N . ASP A 1 888 ? -13.582 -15.594 32.380 1.00 66.69 888 ASP A N 1
ATOM 6567 C CA . ASP A 1 888 ? -13.046 -16.589 31.436 1.00 66.69 888 ASP A CA 1
ATOM 6568 C C . ASP A 1 888 ? -14.101 -17.623 30.972 1.00 66.69 888 ASP A C 1
ATOM 6570 O O . ASP A 1 888 ? -13.845 -18.824 30.866 1.00 66.69 888 ASP A O 1
ATOM 6574 N N . GLY A 1 889 ? -15.342 -17.162 30.762 1.00 66.69 889 GLY A N 1
ATOM 6575 C CA . GLY A 1 889 ? -16.492 -18.004 30.402 1.00 66.69 889 GLY A CA 1
ATOM 6576 C C . GLY A 1 889 ? -17.058 -18.872 31.539 1.00 66.69 889 GLY A C 1
ATOM 6577 O O . GLY A 1 889 ? -17.971 -19.666 31.309 1.00 66.69 889 GLY A O 1
ATOM 6578 N N . VAL A 1 890 ? -16.554 -18.738 32.770 1.00 73.12 890 VAL A N 1
ATOM 6579 C CA . VAL A 1 890 ? -17.040 -19.453 33.961 1.00 73.12 890 VAL A CA 1
ATOM 6580 C C . VAL A 1 890 ? -18.024 -18.579 34.737 1.00 73.12 890 VAL A C 1
ATOM 6582 O O . VAL A 1 890 ? -17.701 -17.455 35.110 1.00 73.12 890 VAL A O 1
ATOM 6585 N N . ALA A 1 891 ? -19.212 -19.116 35.035 1.00 79.75 891 ALA A N 1
ATOM 6586 C CA . ALA A 1 891 ? -20.207 -18.447 35.873 1.00 79.75 891 ALA A CA 1
ATOM 6587 C C . ALA A 1 891 ? -19.711 -18.292 37.321 1.00 79.75 891 ALA A C 1
ATOM 6589 O O . ALA A 1 891 ? -19.298 -19.266 37.968 1.00 79.75 891 ALA A O 1
ATOM 6590 N N . VAL A 1 892 ? -19.766 -17.062 37.831 1.00 83.69 892 VAL A N 1
ATOM 6591 C CA . VAL A 1 892 ? -19.227 -16.679 39.138 1.00 83.69 892 VAL A CA 1
ATOM 6592 C C . VAL A 1 892 ? -20.168 -15.776 39.934 1.00 83.69 892 VAL A C 1
ATOM 6594 O O . VAL A 1 892 ? -20.973 -15.020 39.393 1.00 83.69 892 VAL A O 1
ATOM 6597 N N . HIS A 1 893 ? -19.998 -15.840 41.251 1.00 86.44 893 HIS A N 1
ATOM 6598 C CA . HIS A 1 893 ? -20.470 -14.877 42.229 1.00 86.44 893 HIS A CA 1
ATOM 6599 C C . HIS A 1 893 ? -19.320 -13.964 42.655 1.00 86.44 893 HIS A C 1
ATOM 6601 O O . HIS A 1 893 ? -18.312 -14.432 43.195 1.00 86.44 893 HIS A O 1
ATOM 6607 N N . VAL A 1 894 ? -19.485 -12.662 42.452 1.00 85.06 894 VAL A N 1
ATOM 6608 C CA . VAL A 1 894 ? -18.501 -11.632 42.786 1.00 85.06 894 VAL A CA 1
ATOM 6609 C C . VAL A 1 894 ? -18.983 -10.886 44.027 1.00 85.06 894 VAL A C 1
ATOM 6611 O O . VAL A 1 894 ? -20.049 -10.286 44.022 1.00 85.06 894 VAL A O 1
ATOM 6614 N N . TYR A 1 895 ? -18.223 -10.958 45.118 1.00 84.69 895 TYR A N 1
ATOM 6615 C CA . TYR A 1 895 ? -18.494 -10.199 46.345 1.00 84.69 895 TYR A CA 1
ATOM 6616 C C . TYR A 1 895 ? -17.580 -8.977 46.422 1.00 84.69 895 TYR A C 1
ATOM 6618 O O . TYR A 1 895 ? -16.414 -9.087 46.051 1.00 84.69 895 TYR A O 1
ATOM 6626 N N . GLY A 1 896 ? -18.053 -7.868 46.993 1.00 78.31 896 GLY A N 1
ATOM 6627 C CA . GLY A 1 896 ? -17.358 -6.574 46.938 1.00 78.31 896 GLY A CA 1
ATOM 6628 C C . GLY A 1 896 ? -17.833 -5.747 45.741 1.00 78.31 896 GLY A C 1
ATOM 6629 O O . GLY A 1 896 ? -18.852 -6.082 45.153 1.00 78.31 896 GLY A O 1
ATOM 6630 N N . TYR A 1 897 ? -17.105 -4.684 45.387 1.00 70.88 897 TYR A N 1
ATOM 6631 C CA . TYR A 1 897 ? -17.499 -3.747 44.323 1.00 70.88 897 TYR A CA 1
ATOM 6632 C C . TYR A 1 897 ? -16.365 -3.460 43.336 1.00 70.88 897 TYR A C 1
ATOM 6634 O O . TYR A 1 897 ? -15.711 -2.417 43.421 1.00 70.88 897 TYR A O 1
ATOM 6642 N N . PRO A 1 898 ? -16.116 -4.383 42.393 1.00 65.06 898 PRO A N 1
ATOM 6643 C CA . PRO A 1 898 ? -15.029 -4.285 41.430 1.00 65.06 898 PRO A CA 1
ATOM 6644 C C . PRO A 1 898 ? -15.441 -3.731 40.060 1.00 65.06 898 PRO A C 1
ATOM 6646 O O . PRO A 1 898 ? -14.767 -4.012 39.078 1.00 65.06 898 PRO A O 1
ATOM 6649 N N . LYS A 1 899 ? -16.536 -2.976 39.971 1.00 55.97 899 LYS A N 1
ATOM 6650 C CA . LYS A 1 899 ? -16.957 -2.285 38.734 1.00 55.97 899 LYS A CA 1
ATOM 6651 C C . LYS A 1 899 ? -17.414 -0.848 38.994 1.00 55.97 899 LYS A C 1
ATOM 6653 O O . LYS A 1 899 ? -17.042 0.070 38.288 1.00 55.97 899 LYS A O 1
ATOM 6658 N N . ALA A 1 900 ? -18.114 -0.655 40.108 1.00 55.75 900 ALA A N 1
ATOM 6659 C CA . ALA A 1 900 ? -18.842 0.560 40.467 1.00 55.75 900 ALA A CA 1
ATOM 6660 C C . ALA A 1 900 ? -18.016 1.760 40.994 1.00 55.75 900 ALA A C 1
ATOM 6662 O O . ALA A 1 900 ? -18.544 2.541 41.784 1.00 55.75 900 ALA A O 1
ATOM 6663 N N . ASN A 1 901 ? -16.721 1.884 40.688 1.00 58.59 901 ASN A N 1
ATOM 6664 C CA . ASN A 1 901 ? -15.926 3.030 41.147 1.00 58.59 901 ASN A CA 1
ATOM 6665 C C . ASN A 1 901 ? -14.868 3.400 40.104 1.00 58.59 901 ASN A C 1
ATOM 6667 O O . ASN A 1 901 ? -14.057 2.547 39.747 1.00 58.59 901 ASN A O 1
ATOM 6671 N N . GLU A 1 902 ? -14.793 4.684 39.752 1.00 65.00 902 GLU A N 1
ATOM 6672 C CA . GLU A 1 902 ? -13.607 5.282 39.137 1.00 65.00 902 GLU A CA 1
ATOM 6673 C C . GLU A 1 902 ? -12.454 5.253 40.149 1.00 65.00 902 GLU A C 1
ATOM 6675 O O . GLU A 1 902 ? -12.289 6.139 40.996 1.00 65.00 902 GLU A O 1
ATOM 6680 N N . LEU A 1 903 ? -11.710 4.149 40.151 1.00 77.75 903 LEU A N 1
ATOM 6681 C CA . LEU A 1 903 ? -10.549 3.984 41.009 1.00 77.75 903 LEU A CA 1
ATOM 6682 C C . LEU A 1 903 ? -9.327 4.506 40.279 1.00 77.75 903 LEU A C 1
ATOM 6684 O O . LEU A 1 903 ? -9.074 4.175 39.126 1.00 77.75 903 LEU A O 1
ATOM 6688 N N . ASP A 1 904 ? -8.545 5.300 40.993 1.00 77.00 904 ASP A N 1
ATOM 6689 C CA . ASP A 1 904 ? -7.339 5.893 40.463 1.00 77.00 904 ASP A CA 1
ATOM 6690 C C . ASP A 1 904 ? -6.343 4.789 40.078 1.00 77.00 904 ASP A C 1
ATOM 6692 O O . ASP A 1 904 ? -5.808 4.068 40.935 1.00 77.00 904 ASP A O 1
ATOM 6696 N N . TYR A 1 905 ? -6.162 4.631 38.768 1.00 82.12 905 TYR A N 1
ATOM 6697 C CA . TYR A 1 905 ? -5.248 3.688 38.138 1.00 82.12 905 TYR A CA 1
ATOM 6698 C C . TYR A 1 905 ? -3.908 4.343 37.769 1.00 82.12 905 TYR A C 1
ATOM 6700 O O . TYR A 1 905 ? -3.026 3.662 37.241 1.00 82.12 905 TYR A O 1
ATOM 6708 N N . MET A 1 906 ? -3.705 5.625 38.096 1.00 83.56 906 MET A N 1
ATOM 6709 C CA . MET A 1 906 ? -2.461 6.350 37.852 1.00 83.56 906 MET A CA 1
ATOM 6710 C C . MET A 1 906 ? -1.795 6.748 39.169 1.00 83.56 906 MET A C 1
ATOM 6712 O O . MET A 1 906 ? -2.246 7.622 39.893 1.00 83.56 906 MET A O 1
ATOM 6716 N N . GLN A 1 907 ? -0.662 6.126 39.500 1.00 84.44 907 GLN A N 1
ATOM 6717 C CA . GLN A 1 907 ? 0.154 6.629 40.605 1.00 84.44 907 GLN A CA 1
ATOM 6718 C C . GLN A 1 907 ? 1.037 7.801 40.147 1.00 84.44 907 GLN A C 1
ATOM 6720 O O . GLN A 1 907 ? 1.755 7.701 39.145 1.00 84.44 907 GLN A O 1
ATOM 6725 N N . GLY A 1 908 ? 1.098 8.859 40.957 1.00 82.19 908 GLY A N 1
ATOM 6726 C CA . GLY A 1 908 ? 2.241 9.776 40.979 1.00 82.19 908 GLY A CA 1
ATOM 6727 C C . GLY A 1 908 ? 2.204 10.955 40.006 1.00 82.19 908 GLY A C 1
ATOM 6728 O O . GLY A 1 908 ? 3.195 11.688 39.892 1.00 82.19 908 GLY A O 1
ATOM 6729 N N . ASP A 1 909 ? 1.075 11.157 39.340 1.00 81.69 909 ASP A N 1
ATOM 6730 C CA . ASP A 1 909 ? 0.720 12.332 38.545 1.00 81.69 909 ASP A CA 1
ATOM 6731 C C . ASP A 1 909 ? 0.184 13.478 39.437 1.00 81.69 909 ASP A C 1
ATOM 6733 O O . ASP A 1 909 ? 0.561 14.642 39.259 1.00 81.69 909 ASP A O 1
ATOM 6737 N N . ALA A 1 910 ? -0.606 13.164 40.475 1.00 86.62 910 ALA A N 1
ATOM 6738 C CA . ALA A 1 910 ? -1.357 14.158 41.249 1.00 86.62 910 ALA A CA 1
ATOM 6739 C C . ALA A 1 910 ? -0.499 15.084 42.139 1.00 86.62 910 ALA A C 1
ATOM 6741 O O . ALA A 1 910 ? -0.970 16.143 42.581 1.00 86.62 910 ALA A O 1
ATOM 6742 N N . VAL A 1 911 ? 0.757 14.723 42.444 1.00 90.06 911 VAL A N 1
ATOM 6743 C CA . VAL A 1 911 ? 1.695 15.576 43.203 1.00 90.06 911 VAL A CA 1
ATOM 6744 C C . VAL A 1 911 ? 3.093 15.571 42.572 1.00 90.06 911 VAL A C 1
ATOM 6746 O O . VAL A 1 911 ? 3.821 14.581 42.688 1.00 90.06 911 VAL A O 1
ATOM 6749 N N . PRO A 1 912 ? 3.559 16.708 42.011 1.00 90.88 912 PRO A N 1
ATOM 6750 C CA . PRO A 1 912 ? 4.855 16.783 41.349 1.00 90.88 912 PRO A CA 1
ATOM 6751 C C . PRO A 1 912 ? 6.004 16.252 42.208 1.00 90.88 912 PRO A C 1
ATOM 6753 O O . PRO A 1 912 ? 6.212 16.698 43.343 1.00 90.88 912 PRO A O 1
ATOM 6756 N N . ARG A 1 913 ? 6.812 15.368 41.607 1.00 89.56 913 ARG A N 1
ATOM 6757 C CA . ARG A 1 913 ? 8.007 14.725 42.186 1.00 89.56 913 ARG A CA 1
ATOM 6758 C C . ARG A 1 913 ? 7.763 13.606 43.208 1.00 89.56 913 ARG A C 1
ATOM 6760 O O . ARG A 1 913 ? 8.725 13.210 43.878 1.00 89.56 913 ARG A O 1
ATOM 6767 N N . PHE A 1 914 ? 6.534 13.117 43.357 1.00 92.19 914 PHE A N 1
ATOM 6768 C CA . PHE A 1 914 ? 6.178 11.988 44.222 1.00 92.19 914 PHE A CA 1
ATOM 6769 C C . PHE A 1 914 ? 5.576 10.870 43.363 1.00 92.19 914 PHE A C 1
ATOM 6771 O O . PHE A 1 914 ? 4.369 10.813 43.219 1.00 92.19 914 PHE A O 1
ATOM 6778 N N . GLN A 1 915 ? 6.418 10.005 42.787 1.00 89.56 915 GLN A N 1
ATOM 6779 C CA . GLN A 1 915 ? 5.979 8.942 41.864 1.00 89.56 915 GLN A CA 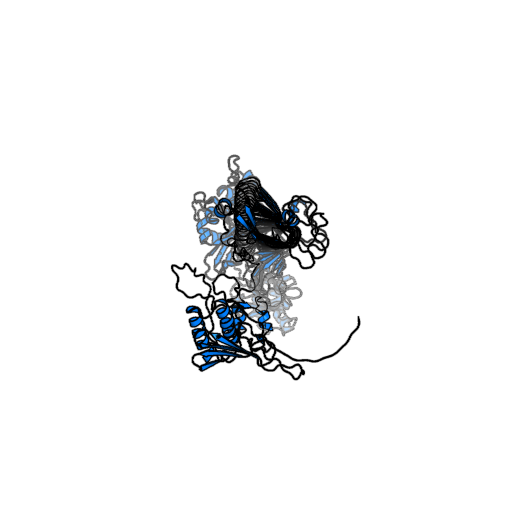1
ATOM 6780 C C . GLN A 1 915 ? 5.829 7.564 42.530 1.00 89.56 915 GLN A C 1
ATOM 6782 O O . GLN A 1 915 ? 5.233 6.659 41.962 1.00 89.56 915 GLN A O 1
ATOM 6787 N N . GLY A 1 916 ? 6.378 7.373 43.733 1.00 89.75 916 GLY A N 1
ATOM 6788 C CA . GLY A 1 916 ? 6.261 6.123 44.490 1.00 89.75 916 GLY A CA 1
ATOM 6789 C C . GLY A 1 916 ? 5.022 6.096 45.381 1.00 89.75 916 GLY A C 1
ATOM 6790 O O . GLY A 1 916 ? 5.168 5.944 46.598 1.00 89.75 916 GLY A O 1
ATOM 6791 N N . THR A 1 917 ? 3.833 6.342 44.826 1.00 94.44 917 THR A N 1
ATOM 6792 C CA . THR A 1 917 ? 2.615 6.623 45.605 1.00 94.44 917 THR A CA 1
ATOM 6793 C C . THR A 1 917 ? 1.622 5.471 45.728 1.00 94.44 917 THR A C 1
ATOM 6795 O O . THR A 1 917 ? 0.723 5.630 46.543 1.00 94.44 917 THR A O 1
ATOM 6798 N N . CYS A 1 918 ? 1.816 4.302 45.101 1.00 93.88 918 CYS A N 1
ATOM 6799 C CA . CYS A 1 918 ? 0.883 3.154 45.104 1.00 93.88 918 CYS A CA 1
ATOM 6800 C C . CYS A 1 918 ? 0.068 2.899 46.387 1.00 93.88 918 CYS A C 1
ATOM 6802 O O . CYS A 1 918 ? -1.142 2.689 46.344 1.00 93.88 918 CYS A O 1
ATOM 6804 N N . ALA A 1 919 ? 0.704 2.920 47.562 1.00 95.00 919 ALA A N 1
ATOM 6805 C CA . ALA A 1 919 ? 0.037 2.701 48.848 1.00 95.00 919 ALA A CA 1
ATOM 6806 C C . ALA A 1 919 ? -0.878 3.861 49.284 1.00 95.00 919 ALA A C 1
ATOM 6808 O O . ALA A 1 919 ? -1.802 3.664 50.069 1.00 95.00 919 ALA A O 1
ATOM 6809 N N . LEU A 1 920 ? -0.593 5.074 48.819 1.00 95.69 920 LEU A N 1
ATOM 6810 C CA . LEU A 1 920 ? -1.384 6.286 49.013 1.00 95.69 920 LEU A CA 1
ATOM 6811 C C . LEU A 1 920 ? -2.528 6.346 47.989 1.00 95.69 920 LEU A C 1
ATOM 6813 O O . LEU A 1 920 ? -3.655 6.612 48.398 1.00 95.69 920 LEU A O 1
ATOM 6817 N N . THR A 1 921 ? -2.278 5.984 46.727 1.00 93.44 921 THR A N 1
ATOM 6818 C CA . THR A 1 921 ? -3.299 5.786 45.678 1.00 93.44 921 THR A CA 1
ATOM 6819 C C . THR A 1 921 ? -4.294 4.698 46.089 1.00 93.44 921 THR A C 1
ATOM 6821 O O . THR A 1 921 ? -5.496 4.934 46.150 1.00 93.44 921 THR A O 1
ATOM 6824 N N . SER A 1 922 ? -3.804 3.555 46.581 1.00 93.88 922 SER A N 1
ATOM 6825 C CA . SER A 1 922 ? -4.648 2.491 47.149 1.00 93.88 922 SER A CA 1
ATOM 6826 C C . SER A 1 922 ? -5.490 2.966 48.346 1.00 93.88 922 SER A C 1
ATOM 6828 O O . SER A 1 922 ? -6.633 2.545 48.524 1.00 93.88 922 SER A O 1
ATOM 6830 N N . ILE A 1 923 ? -4.961 3.872 49.180 1.00 93.75 923 ILE A N 1
ATOM 6831 C CA . ILE A 1 923 ? -5.731 4.484 50.276 1.00 93.75 923 ILE A CA 1
ATOM 6832 C C . ILE A 1 923 ? -6.789 5.456 49.743 1.00 93.75 923 ILE A C 1
ATOM 6834 O O . ILE A 1 923 ? -7.884 5.470 50.300 1.00 93.75 923 ILE A O 1
ATOM 6838 N N . ALA A 1 924 ? -6.509 6.231 48.691 1.00 90.81 924 ALA A N 1
ATOM 6839 C CA . ALA A 1 924 ? -7.514 7.059 48.020 1.00 90.81 924 ALA A CA 1
ATOM 6840 C C . ALA A 1 924 ? -8.649 6.180 47.468 1.00 90.81 924 ALA A C 1
ATOM 6842 O O . ALA A 1 924 ? -9.803 6.375 47.840 1.00 90.81 924 ALA A O 1
ATOM 6843 N N . ASN A 1 925 ? -8.304 5.113 46.746 1.00 87.88 925 ASN A N 1
ATOM 6844 C CA . ASN A 1 925 ? -9.243 4.133 46.193 1.00 87.88 925 ASN A CA 1
ATOM 6845 C C . ASN A 1 925 ? -10.105 3.452 47.270 1.00 87.88 925 ASN A C 1
ATOM 6847 O O . ASN A 1 925 ? -11.311 3.283 47.089 1.00 87.88 925 ASN A O 1
ATOM 6851 N N . LEU A 1 926 ? -9.530 3.115 48.432 1.00 88.06 926 LEU A N 1
ATOM 6852 C CA . LEU A 1 926 ? -10.309 2.608 49.569 1.00 88.06 926 LEU A CA 1
ATOM 6853 C C . LEU A 1 926 ? -11.214 3.692 50.182 1.00 88.06 926 LEU A C 1
ATOM 6855 O O . LEU A 1 926 ? -12.313 3.373 50.626 1.00 88.06 926 LEU A O 1
ATOM 6859 N N . LEU A 1 927 ? -10.785 4.959 50.226 1.00 85.12 927 LEU A N 1
ATOM 6860 C CA . LEU A 1 927 ? -11.596 6.071 50.740 1.00 85.12 927 LEU A CA 1
ATOM 6861 C C . LEU A 1 927 ? -12.775 6.413 49.816 1.00 85.12 927 LEU A C 1
ATOM 6863 O O . LEU A 1 927 ? -13.867 6.671 50.330 1.00 85.12 927 LEU A O 1
ATOM 6867 N N . THR A 1 928 ? -12.605 6.325 48.494 1.00 79.19 928 THR A N 1
ATOM 6868 C CA . THR A 1 928 ? -13.701 6.406 47.509 1.00 79.19 928 THR A CA 1
ATOM 6869 C C . THR A 1 928 ? -14.798 5.390 47.836 1.00 79.19 928 THR A C 1
ATOM 6871 O O . THR A 1 928 ? -15.945 5.782 48.054 1.00 79.19 928 THR A O 1
ATOM 6874 N N . GLN A 1 929 ? -14.424 4.133 48.105 1.00 73.56 929 GLN A N 1
ATOM 6875 C CA . GLN A 1 929 ? -15.340 3.066 48.548 1.00 73.56 929 GLN A CA 1
ATOM 6876 C C . GLN A 1 929 ? -16.004 3.297 49.927 1.00 73.56 929 GLN A C 1
ATOM 6878 O O . GLN A 1 929 ? -16.740 2.438 50.406 1.00 73.56 929 GLN A O 1
ATOM 6883 N N . THR A 1 930 ? -15.760 4.413 50.623 1.00 70.38 930 THR A N 1
ATOM 6884 C CA . THR A 1 930 ? -16.387 4.706 51.932 1.00 70.38 930 THR A CA 1
ATOM 6885 C C . THR A 1 930 ? -17.477 5.778 51.890 1.00 70.38 930 THR A C 1
ATOM 6887 O O . THR A 1 930 ? -17.959 6.188 52.947 1.00 70.38 930 THR A O 1
ATOM 6890 N N . GLY A 1 931 ? -17.833 6.288 50.705 1.00 64.62 931 GLY A N 1
ATOM 6891 C CA . GLY A 1 931 ? -18.733 7.443 50.580 1.00 64.62 931 GLY A CA 1
ATOM 6892 C C . GLY A 1 931 ? -18.097 8.765 51.046 1.00 64.62 931 GLY A C 1
ATOM 6893 O O . GLY A 1 931 ? -18.791 9.761 51.245 1.00 64.62 931 GLY A O 1
ATOM 6894 N N . THR A 1 932 ? -16.767 8.793 51.218 1.00 67.19 932 THR A N 1
ATOM 6895 C CA . THR A 1 932 ? -15.976 10.022 51.416 1.00 67.19 932 THR A CA 1
ATOM 6896 C C . THR A 1 932 ? -14.868 10.143 50.358 1.00 67.19 932 THR A C 1
ATOM 6898 O O . THR A 1 932 ? -13.682 10.104 50.706 1.00 67.19 932 THR A O 1
ATOM 6901 N N . PRO A 1 933 ? -15.236 10.289 49.064 1.00 64.62 933 PRO A N 1
ATOM 6902 C CA . PRO A 1 933 ? -14.277 10.381 47.965 1.00 64.62 933 PRO A CA 1
ATOM 6903 C C . PRO A 1 933 ? -13.240 11.479 48.215 1.00 64.62 933 PRO A C 1
ATOM 6905 O O . PRO A 1 933 ? -13.547 12.572 48.699 1.00 64.62 933 PRO A O 1
ATOM 6908 N N . THR A 1 934 ? -11.980 11.139 47.953 1.00 76.00 934 THR A N 1
ATOM 6909 C CA . THR A 1 934 ? -10.797 11.949 48.257 1.00 76.00 934 THR A CA 1
ATOM 6910 C C . THR A 1 934 ? -9.752 11.678 47.178 1.00 76.00 934 THR A C 1
ATOM 6912 O O . THR A 1 934 ? -9.427 10.521 46.942 1.00 76.00 934 THR A O 1
ATOM 6915 N N . THR A 1 935 ? -9.200 12.724 46.560 1.00 83.94 935 THR A N 1
ATOM 6916 C CA . THR A 1 935 ? -8.199 12.589 45.480 1.00 83.94 935 THR A CA 1
ATOM 6917 C C . THR A 1 935 ? -6.879 11.976 45.972 1.00 83.94 935 THR A C 1
ATOM 6919 O O . THR A 1 935 ? -6.507 12.193 47.135 1.00 83.94 935 THR A O 1
ATOM 6922 N N . GLU A 1 936 ? -6.109 11.301 45.102 1.00 87.38 936 GLU A N 1
ATOM 6923 C CA . GLU A 1 936 ? -4.735 10.865 45.432 1.00 87.38 936 GLU A CA 1
ATOM 6924 C C . GLU A 1 936 ? -3.916 12.053 45.948 1.00 87.38 936 GLU A C 1
ATOM 6926 O O . GLU A 1 936 ? -3.319 11.988 47.025 1.00 87.38 936 GLU A O 1
ATOM 6931 N N . GLY A 1 937 ? -4.010 13.200 45.268 1.00 90.19 937 GLY A N 1
ATOM 6932 C CA . GLY A 1 937 ? -3.355 14.437 45.675 1.00 90.19 937 GLY A CA 1
ATOM 6933 C C . GLY A 1 937 ? -3.667 14.874 47.113 1.00 90.19 937 GLY A C 1
ATOM 6934 O O . GLY A 1 937 ? -2.769 15.352 47.811 1.00 90.19 937 GLY A O 1
ATOM 6935 N N . ASP A 1 938 ? -4.900 14.707 47.605 1.00 93.12 938 ASP A N 1
ATOM 6936 C CA . ASP A 1 938 ? -5.258 15.003 49.001 1.00 93.12 938 ASP A CA 1
ATOM 6937 C C . ASP A 1 938 ? -4.659 13.995 49.989 1.00 93.12 938 ASP A C 1
ATOM 6939 O O . ASP A 1 938 ? -4.164 14.397 51.052 1.00 93.12 938 ASP A O 1
ATOM 6943 N N . VAL A 1 939 ? -4.667 12.704 49.642 1.00 94.69 939 VAL A N 1
ATOM 6944 C CA . VAL A 1 939 ? -4.071 11.635 50.459 1.00 94.69 939 VAL A CA 1
ATOM 6945 C C . VAL A 1 939 ? -2.549 11.803 50.539 1.00 94.69 939 VAL A C 1
ATOM 6947 O O . VAL A 1 939 ? -1.985 11.783 51.639 1.00 94.69 939 VAL A O 1
ATOM 6950 N N . VAL A 1 940 ? -1.888 12.062 49.408 1.00 95.00 940 VAL A N 1
ATOM 6951 C CA . VAL A 1 940 ? -0.441 12.298 49.302 1.00 95.00 940 VAL A CA 1
ATOM 6952 C C . VAL A 1 940 ? -0.039 13.559 50.061 1.00 95.00 940 VAL A C 1
ATOM 6954 O O . VAL A 1 940 ? 0.850 13.495 50.915 1.00 95.00 940 VAL A O 1
ATOM 6957 N N . ARG A 1 941 ? -0.732 14.692 49.860 1.00 95.56 941 ARG A N 1
ATOM 6958 C CA . ARG A 1 941 ? -0.474 15.929 50.625 1.00 95.56 941 ARG A CA 1
ATOM 6959 C C . ARG A 1 941 ? -0.630 15.706 52.132 1.00 95.56 941 ARG A C 1
ATOM 6961 O O . ARG A 1 941 ? 0.249 16.102 52.899 1.00 95.56 941 ARG A O 1
ATOM 6968 N N . ARG A 1 942 ? -1.671 14.990 52.577 1.00 95.94 942 ARG A N 1
ATOM 6969 C CA . ARG A 1 942 ? -1.854 14.670 54.004 1.00 95.94 942 ARG A CA 1
ATOM 6970 C C . ARG A 1 942 ? -0.756 13.748 54.548 1.00 95.94 942 ARG A C 1
ATOM 6972 O O . ARG A 1 942 ? -0.322 13.938 55.689 1.00 95.94 942 ARG A O 1
ATOM 6979 N N . ALA A 1 943 ? -0.294 12.773 53.766 1.00 96.50 943 ALA A N 1
ATOM 6980 C CA . ALA A 1 943 ? 0.806 11.891 54.152 1.00 96.50 943 ALA A CA 1
ATOM 6981 C C . ALA A 1 943 ? 2.138 12.655 54.287 1.00 96.50 943 ALA A C 1
ATOM 6983 O O . ALA A 1 943 ? 2.891 12.413 55.235 1.00 96.50 943 ALA A O 1
ATOM 6984 N N . ILE A 1 944 ? 2.400 13.617 53.395 1.00 94.50 944 ILE A N 1
ATOM 6985 C CA . ILE A 1 944 ? 3.552 14.530 53.459 1.00 94.50 944 ILE A CA 1
ATOM 6986 C C . ILE A 1 944 ? 3.498 15.373 54.743 1.00 94.50 944 ILE A C 1
ATOM 6988 O O . ILE A 1 944 ? 4.447 15.337 55.533 1.00 94.50 944 ILE A O 1
ATOM 6992 N N . ASP A 1 945 ? 2.378 16.058 54.996 1.00 96.06 945 ASP A N 1
ATOM 6993 C CA . ASP A 1 945 ? 2.197 16.958 56.149 1.00 96.06 945 ASP A CA 1
ATOM 6994 C C . ASP A 1 945 ? 2.390 16.260 57.508 1.00 96.06 945 ASP A C 1
ATOM 6996 O O . ASP A 1 945 ? 2.858 16.870 58.472 1.00 96.06 945 ASP A O 1
ATOM 7000 N N . ASN A 1 946 ? 2.058 14.966 57.593 1.00 96.06 946 ASN A N 1
ATOM 7001 C CA . ASN A 1 946 ? 2.141 14.170 58.823 1.00 96.06 946 ASN A CA 1
ATOM 7002 C C . ASN A 1 946 ? 3.402 13.284 58.919 1.00 96.06 946 ASN A C 1
ATOM 7004 O O . ASN A 1 946 ? 3.541 12.520 59.875 1.00 96.06 946 ASN A O 1
ATOM 7008 N N . GLN A 1 947 ? 4.341 13.396 57.969 1.00 94.50 947 GLN A N 1
ATOM 7009 C CA . GLN A 1 947 ? 5.558 12.565 57.882 1.00 94.50 947 GLN A CA 1
ATOM 7010 C C . GLN A 1 947 ? 5.272 11.050 57.770 1.00 94.50 947 GLN A C 1
ATOM 7012 O O . GLN A 1 947 ? 5.997 10.202 58.303 1.00 94.50 947 GLN A O 1
ATOM 7017 N N . TRP A 1 948 ? 4.199 10.702 57.059 1.00 96.88 948 TRP A N 1
ATOM 7018 C CA . TRP A 1 948 ? 3.759 9.329 56.790 1.00 96.88 948 TRP A CA 1
ATOM 7019 C C . TRP A 1 948 ? 4.187 8.801 55.411 1.00 96.88 948 TRP A C 1
ATOM 7021 O O . TRP A 1 948 ? 3.985 7.625 55.132 1.00 96.88 948 TRP A O 1
ATOM 7031 N N . ALA A 1 949 ? 4.857 9.626 54.606 1.00 94.81 949 ALA A N 1
ATOM 7032 C CA . ALA A 1 949 ? 5.492 9.245 53.345 1.00 94.81 949 ALA A CA 1
ATOM 7033 C C . ALA A 1 949 ? 6.991 9.603 53.329 1.00 94.81 949 ALA A C 1
ATOM 7035 O O . ALA A 1 949 ? 7.446 10.499 54.055 1.00 94.81 949 ALA A O 1
ATOM 7036 N N . VAL A 1 950 ? 7.771 8.941 52.470 1.00 95.12 950 VAL A N 1
ATOM 7037 C CA . VAL A 1 950 ? 9.157 9.335 52.172 1.00 95.12 950 VAL A CA 1
ATOM 7038 C C . VAL A 1 950 ? 9.161 10.696 51.471 1.00 95.12 950 VAL A C 1
ATOM 7040 O O . VAL A 1 950 ? 8.653 10.853 50.366 1.00 95.12 950 VAL A O 1
ATOM 7043 N N . THR A 1 951 ? 9.769 11.687 52.124 1.00 93.69 951 THR A N 1
ATOM 7044 C CA . THR A 1 951 ? 9.834 13.100 51.688 1.00 93.69 951 THR A CA 1
ATOM 7045 C C . THR A 1 951 ? 11.270 13.605 51.497 1.00 93.69 951 THR A C 1
ATOM 7047 O O . THR A 1 951 ? 11.501 14.798 51.310 1.00 93.69 951 THR A O 1
ATOM 7050 N N . SER A 1 952 ? 12.266 12.713 51.563 1.00 91.50 952 SER A N 1
ATOM 7051 C CA . SER A 1 952 ? 13.683 13.088 51.489 1.00 91.50 952 SER A CA 1
ATOM 7052 C C . SER A 1 952 ? 14.029 13.739 50.139 1.00 91.50 952 SER A C 1
ATOM 7054 O O . SER A 1 952 ? 13.830 13.107 49.099 1.00 91.50 952 SER A O 1
ATOM 7056 N N . PRO A 1 953 ? 14.645 14.939 50.118 1.00 84.62 953 PRO A N 1
ATOM 7057 C CA . PRO A 1 953 ? 15.152 15.543 48.882 1.00 84.62 953 PRO A CA 1
ATOM 7058 C C . PRO A 1 953 ? 16.278 14.743 48.208 1.00 84.62 953 PRO A C 1
ATOM 7060 O O . PRO A 1 953 ? 16.614 15.030 47.065 1.00 84.62 953 PRO A O 1
ATOM 7063 N N . ALA A 1 954 ? 16.878 13.781 48.920 1.00 88.94 954 ALA A N 1
ATOM 7064 C CA . ALA A 1 954 ? 17.931 12.897 48.417 1.00 88.94 954 ALA A CA 1
ATOM 7065 C C . ALA A 1 954 ? 17.411 11.531 47.921 1.00 88.94 954 ALA A C 1
ATOM 7067 O O . ALA A 1 954 ? 18.211 10.713 47.479 1.00 88.94 954 ALA A O 1
ATOM 7068 N N . ALA A 1 955 ? 16.105 11.270 48.032 1.00 88.94 955 ALA A N 1
ATOM 7069 C CA . ALA A 1 955 ? 15.459 10.124 47.396 1.00 88.94 955 ALA A CA 1
ATOM 7070 C C . ALA A 1 955 ? 15.193 10.420 45.906 1.00 88.94 955 ALA A C 1
ATOM 7072 O O . ALA A 1 955 ? 15.116 11.590 45.514 1.00 88.94 955 ALA A O 1
ATOM 7073 N N . THR A 1 956 ? 15.025 9.390 45.077 1.00 91.12 956 THR A N 1
ATOM 7074 C CA . THR A 1 956 ? 14.499 9.566 43.710 1.00 91.12 956 THR A CA 1
ATOM 7075 C C . THR A 1 956 ? 13.005 9.906 43.738 1.00 91.12 956 THR A C 1
ATOM 7077 O O . THR A 1 956 ? 12.349 9.806 44.776 1.00 91.12 956 THR A O 1
ATOM 7080 N N . ASP A 1 957 ? 12.460 10.337 42.604 1.00 90.38 957 ASP A N 1
ATOM 7081 C CA . ASP A 1 957 ? 11.041 10.677 42.452 1.00 90.38 957 ASP A CA 1
ATOM 7082 C C . ASP A 1 957 ? 10.158 9.429 42.676 1.00 90.38 957 ASP A C 1
ATOM 7084 O O . ASP A 1 957 ? 9.240 9.487 43.492 1.00 90.38 957 ASP A O 1
ATOM 7088 N N . TYR A 1 958 ? 10.565 8.270 42.142 1.00 87.19 958 TYR A N 1
ATOM 7089 C CA . TYR A 1 958 ? 10.002 6.935 42.427 1.00 87.19 958 TYR A CA 1
ATOM 7090 C C . TYR A 1 958 ? 10.126 6.454 43.885 1.00 87.19 958 TYR A C 1
ATOM 7092 O O . TYR A 1 958 ? 9.414 5.551 44.306 1.00 87.19 958 TYR A O 1
ATOM 7100 N N . GLN A 1 959 ? 11.042 7.015 44.681 1.00 89.06 959 GLN A N 1
ATOM 7101 C CA . GLN A 1 959 ? 11.170 6.678 46.107 1.00 89.06 959 GLN A CA 1
ATOM 7102 C C . GLN A 1 959 ? 10.351 7.609 47.009 1.00 89.06 959 GLN A C 1
ATOM 7104 O O . GLN A 1 959 ? 10.135 7.289 48.181 1.00 89.06 959 GLN A O 1
ATOM 7109 N N . ARG A 1 960 ? 9.931 8.779 46.512 1.00 93.62 960 ARG A N 1
ATOM 7110 C CA . ARG A 1 960 ? 9.078 9.710 47.256 1.00 93.62 960 ARG A CA 1
ATOM 7111 C C . ARG A 1 960 ? 7.616 9.303 47.123 1.00 93.62 960 ARG A C 1
ATOM 7113 O O . ARG A 1 960 ? 7.162 8.977 46.038 1.00 93.62 960 ARG A O 1
ATOM 7120 N N . GLY A 1 961 ? 6.896 9.343 48.243 1.00 91.62 961 GLY A N 1
ATOM 7121 C CA . GLY A 1 961 ? 5.533 8.805 48.369 1.00 91.62 961 GLY A CA 1
ATOM 7122 C C . GLY A 1 961 ? 5.481 7.506 49.179 1.00 91.62 961 GLY A C 1
ATOM 7123 O O . GLY A 1 961 ? 4.549 7.313 49.959 1.00 91.62 961 GLY A O 1
ATOM 7124 N N . GLY A 1 962 ? 6.538 6.688 49.119 1.00 93.19 962 GLY A N 1
ATOM 7125 C CA . GLY A 1 962 ? 6.576 5.378 49.771 1.00 93.19 962 GLY A CA 1
ATOM 7126 C C . GLY A 1 962 ? 6.256 5.428 51.271 1.00 93.19 962 GLY A C 1
ATOM 7127 O O . GLY A 1 962 ? 6.722 6.314 51.996 1.00 93.19 962 GLY A O 1
ATOM 7128 N N . SER A 1 963 ? 5.466 4.465 51.746 1.00 94.75 963 SER A N 1
ATOM 7129 C CA . SER A 1 963 ? 4.989 4.374 53.132 1.00 94.75 963 SER A CA 1
ATOM 7130 C C . SER A 1 963 ? 4.959 2.922 53.622 1.00 94.75 963 SER A C 1
ATOM 7132 O O . SER A 1 963 ? 4.877 1.989 52.828 1.00 94.75 963 SER A O 1
ATOM 7134 N N . ASN A 1 964 ? 5.031 2.713 54.940 1.00 93.94 964 ASN A N 1
ATOM 7135 C CA . ASN A 1 964 ? 4.856 1.393 55.561 1.00 93.94 964 ASN A CA 1
ATOM 7136 C C . ASN A 1 964 ? 3.477 1.239 56.224 1.00 93.94 964 ASN A C 1
ATOM 7138 O O . ASN A 1 964 ? 2.798 2.229 56.499 1.00 93.94 964 ASN A O 1
ATOM 7142 N N . TYR A 1 965 ? 3.101 0.003 56.571 1.00 94.75 965 TYR A N 1
ATOM 7143 C CA . TYR A 1 965 ? 1.782 -0.301 57.138 1.00 94.75 965 TYR A CA 1
ATOM 7144 C C . TYR A 1 965 ? 1.405 0.553 58.363 1.00 94.75 965 TYR A C 1
ATOM 7146 O O . TYR A 1 965 ? 0.253 0.949 58.498 1.00 94.75 965 TYR A O 1
ATOM 7154 N N . VAL A 1 966 ? 2.349 0.921 59.240 1.00 96.00 966 VAL A N 1
ATOM 7155 C CA . VAL A 1 966 ? 2.048 1.759 60.421 1.00 96.00 966 VAL A CA 1
ATOM 7156 C C . VAL A 1 966 ? 1.640 3.176 60.005 1.00 96.00 966 VAL A C 1
ATOM 7158 O O . VAL A 1 966 ? 0.742 3.768 60.606 1.00 96.00 966 VAL A O 1
ATOM 7161 N N . GLN A 1 967 ? 2.288 3.715 58.972 1.00 97.56 967 GLN A N 1
ATOM 7162 C CA . GLN A 1 967 ? 1.972 5.022 58.395 1.00 97.56 967 GLN A CA 1
ATOM 7163 C C . GLN A 1 967 ? 0.625 4.988 57.657 1.00 97.56 967 GLN A C 1
ATOM 7165 O O . GLN A 1 967 ? -0.210 5.864 57.872 1.00 97.56 967 GLN A O 1
ATOM 7170 N N . GLN A 1 968 ? 0.371 3.933 56.879 1.00 97.38 968 GLN A N 1
ATOM 7171 C CA . GLN A 1 968 ? -0.891 3.695 56.166 1.00 97.38 968 GLN A CA 1
ATOM 7172 C C . GLN A 1 968 ? -2.088 3.567 57.130 1.00 97.38 968 GLN A C 1
ATOM 7174 O O . GLN A 1 968 ? -3.094 4.261 56.979 1.00 97.38 968 GLN A O 1
ATOM 7179 N N . GLN A 1 969 ? -1.957 2.763 58.194 1.00 97.44 969 GLN A N 1
ATOM 7180 C CA . GLN A 1 969 ? -2.982 2.632 59.239 1.00 97.44 969 GLN A CA 1
ATOM 7181 C C . GLN A 1 969 ? -3.271 3.963 59.956 1.00 97.44 969 GLN A C 1
ATOM 7183 O O . GLN A 1 969 ? -4.421 4.239 60.318 1.00 97.44 969 GLN A O 1
ATOM 7188 N N . ALA A 1 970 ? -2.244 4.796 60.171 1.00 96.94 970 ALA A N 1
ATOM 7189 C CA . ALA A 1 970 ? -2.394 6.127 60.758 1.00 96.94 970 ALA A CA 1
ATOM 7190 C C . ALA A 1 970 ? -3.094 7.110 59.802 1.00 96.94 970 ALA A C 1
ATOM 7192 O O . ALA A 1 970 ? -3.947 7.884 60.248 1.00 96.94 970 ALA A O 1
ATOM 7193 N N . LEU A 1 971 ? -2.792 7.033 58.503 1.00 96.31 971 LEU A N 1
ATOM 7194 C CA . LEU A 1 971 ? -3.412 7.846 57.459 1.00 96.31 971 LEU A CA 1
ATOM 7195 C C . LEU A 1 971 ? -4.906 7.538 57.321 1.00 96.31 971 LEU A C 1
ATOM 7197 O O . LEU A 1 971 ? -5.709 8.457 57.471 1.00 96.31 971 LEU A O 1
ATOM 7201 N N . LEU A 1 972 ? -5.293 6.264 57.191 1.00 93.69 972 LEU A N 1
ATOM 7202 C CA . LEU A 1 972 ? -6.701 5.831 57.195 1.00 93.69 972 LEU A CA 1
ATOM 7203 C C . LEU A 1 972 ? -7.450 6.314 58.446 1.00 93.69 972 LEU A C 1
ATOM 7205 O O . LEU A 1 972 ? -8.535 6.891 58.366 1.00 93.69 972 LEU A O 1
ATOM 7209 N N . LYS A 1 973 ? -6.820 6.184 59.619 1.00 94.31 973 LYS A N 1
ATOM 7210 C CA . LYS A 1 973 ? -7.386 6.669 60.883 1.00 94.31 973 LYS A CA 1
ATOM 7211 C C . LYS A 1 973 ? -7.566 8.193 60.922 1.00 94.31 973 LYS A C 1
ATOM 7213 O O . LYS A 1 973 ? -8.447 8.674 61.633 1.00 94.31 973 LYS A O 1
ATOM 7218 N N . SER A 1 974 ? -6.776 8.960 60.165 1.00 94.56 974 SER A N 1
ATOM 7219 C CA . SER A 1 974 ? -6.942 10.418 60.039 1.00 94.56 974 SER A CA 1
ATOM 7220 C C . SER A 1 974 ? -8.195 10.824 59.249 1.00 94.56 974 SER A C 1
ATOM 7222 O O . SER A 1 974 ? -8.688 11.936 59.428 1.00 94.56 974 SER A O 1
ATOM 7224 N N . TYR A 1 975 ? -8.730 9.921 58.421 1.00 91.81 975 TYR A N 1
ATOM 7225 C CA . TYR A 1 975 ? -10.017 10.060 57.730 1.00 91.81 975 TYR A CA 1
ATOM 7226 C C . TYR A 1 975 ? -11.187 9.451 58.526 1.00 91.81 975 TYR A C 1
ATOM 7228 O O . TYR A 1 975 ? -12.306 9.388 58.041 1.00 91.81 975 TYR A O 1
ATOM 7236 N N . GLY A 1 976 ? -10.954 9.020 59.772 1.00 90.50 976 GLY A N 1
ATOM 7237 C CA . GLY A 1 976 ? -11.975 8.399 60.623 1.00 90.50 976 GLY A CA 1
ATOM 7238 C C . GLY A 1 976 ? -12.135 6.889 60.423 1.00 90.50 976 GLY A C 1
ATOM 7239 O O . GLY A 1 976 ? -12.829 6.254 61.215 1.00 90.50 976 GLY A O 1
ATOM 7240 N N . ILE A 1 977 ? -11.441 6.292 59.448 1.00 90.50 977 ILE A N 1
ATOM 7241 C CA . ILE A 1 977 ? -11.551 4.865 59.135 1.00 90.50 977 ILE A CA 1
ATOM 7242 C C . ILE A 1 977 ? -10.804 4.029 60.181 1.00 90.50 977 ILE A C 1
ATOM 7244 O O . ILE A 1 977 ? -9.568 3.934 60.198 1.00 90.50 977 ILE A O 1
ATOM 7248 N N . ALA A 1 978 ? -11.568 3.399 61.074 1.00 93.31 978 ALA A N 1
ATOM 7249 C CA . ALA A 1 978 ? -11.055 2.373 61.970 1.00 93.31 978 ALA A CA 1
ATOM 7250 C C . ALA A 1 978 ? -10.571 1.172 61.142 1.00 93.31 978 ALA A C 1
ATOM 7252 O O . ALA A 1 978 ? -11.291 0.673 60.281 1.00 93.31 978 ALA A O 1
ATOM 7253 N N . ASN A 1 979 ? -9.348 0.708 61.393 1.00 95.88 979 ASN A N 1
ATOM 7254 C CA . ASN A 1 979 ? -8.685 -0.310 60.582 1.00 95.88 979 ASN A CA 1
ATOM 7255 C C . ASN A 1 979 ? -7.853 -1.276 61.438 1.00 95.88 979 ASN A C 1
ATOM 7257 O O . ASN A 1 979 ? -7.443 -0.946 62.554 1.00 95.88 979 ASN A O 1
ATOM 7261 N N . ASN A 1 980 ? -7.612 -2.466 60.892 1.00 96.62 980 ASN A N 1
ATOM 7262 C CA . ASN A 1 980 ? -6.816 -3.544 61.470 1.00 96.62 980 ASN A CA 1
ATOM 7263 C C . ASN A 1 980 ? -5.802 -4.065 60.436 1.00 96.62 980 ASN A C 1
ATOM 7265 O O . ASN A 1 980 ? -5.893 -3.752 59.251 1.00 96.62 980 ASN A O 1
ATOM 7269 N N . LEU A 1 981 ? -4.845 -4.873 60.897 1.00 96.25 981 LEU A N 1
ATOM 7270 C CA . LEU A 1 981 ? -3.797 -5.478 60.075 1.00 96.25 981 LEU A CA 1
ATOM 7271 C C . LEU A 1 981 ? -3.960 -7.004 60.041 1.00 96.25 981 LEU A C 1
ATOM 7273 O O . LEU A 1 981 ? -4.091 -7.637 61.092 1.00 96.25 981 LEU A O 1
ATOM 7277 N N . LEU A 1 982 ? -3.893 -7.585 58.847 1.00 96.50 982 LEU A N 1
ATOM 7278 C CA . LEU A 1 982 ? -3.619 -8.998 58.599 1.00 96.50 982 LEU A CA 1
ATOM 7279 C C . LEU A 1 982 ? -2.134 -9.104 58.223 1.00 96.50 982 LEU A C 1
ATOM 7281 O O . LEU A 1 982 ? -1.695 -8.484 57.259 1.00 96.50 982 LEU A O 1
ATOM 7285 N N . ALA A 1 983 ? -1.345 -9.822 59.022 1.00 93.56 983 ALA A N 1
ATOM 7286 C CA . ALA A 1 983 ? 0.095 -9.961 58.803 1.00 93.56 983 ALA A CA 1
ATOM 7287 C C . ALA A 1 983 ? 0.405 -11.288 58.100 1.00 93.56 983 ALA A C 1
ATOM 7289 O O . ALA A 1 983 ? 0.012 -12.344 58.597 1.00 93.56 983 ALA A O 1
ATOM 7290 N N . GLY A 1 984 ? 1.157 -11.231 57.000 1.00 92.25 984 GLY A N 1
ATOM 7291 C CA . GLY A 1 984 ? 1.330 -12.349 56.077 1.00 92.25 984 GLY A CA 1
ATOM 7292 C C . GLY A 1 984 ? 0.227 -12.408 55.017 1.00 92.25 984 GLY A C 1
ATOM 7293 O O . GLY A 1 984 ? -0.574 -11.483 54.876 1.00 92.25 984 GLY A O 1
ATOM 7294 N N . TYR A 1 985 ? 0.213 -13.518 54.287 1.00 94.31 985 TYR A N 1
ATOM 7295 C CA . TYR A 1 985 ? -0.735 -13.833 53.225 1.00 94.31 985 TYR A CA 1
ATOM 7296 C C . TYR A 1 985 ? -1.752 -14.888 53.700 1.00 94.31 985 TYR A C 1
ATOM 7298 O O . TYR A 1 985 ? -1.363 -15.871 54.332 1.00 94.31 985 TYR A O 1
ATOM 7306 N N . ASP A 1 986 ? -3.039 -14.661 53.422 1.00 96.00 986 ASP A N 1
ATOM 7307 C CA . ASP A 1 986 ? -4.151 -15.604 53.636 1.00 96.00 986 ASP A CA 1
ATOM 7308 C C . ASP A 1 986 ? -5.325 -15.185 52.729 1.00 96.00 986 ASP A C 1
ATOM 7310 O O . ASP A 1 986 ? -6.066 -14.241 53.027 1.00 96.00 986 ASP A O 1
ATOM 7314 N N . GLU A 1 987 ? -5.476 -15.865 51.591 1.00 95.50 987 GLU A N 1
ATOM 7315 C CA . GLU A 1 987 ? -6.515 -15.585 50.595 1.00 95.50 987 GLU A CA 1
ATOM 7316 C C . GLU A 1 987 ? -7.930 -15.765 51.147 1.00 95.50 987 GLU A C 1
ATOM 7318 O O . GLU A 1 987 ? -8.830 -14.994 50.820 1.00 95.50 987 GLU A O 1
ATOM 7323 N N . HIS A 1 988 ? -8.152 -16.747 52.021 1.00 95.50 988 HIS A N 1
ATOM 7324 C CA . HIS A 1 988 ? -9.478 -17.009 52.563 1.00 95.50 988 HIS A CA 1
ATOM 7325 C C . HIS A 1 988 ? -9.848 -15.963 53.615 1.00 95.50 988 HIS A C 1
ATOM 7327 O O . HIS A 1 988 ? -11.016 -15.583 53.707 1.00 95.50 988 HIS A O 1
ATOM 7333 N N . ALA A 1 989 ? -8.886 -15.450 54.383 1.00 95.50 989 ALA A N 1
ATOM 7334 C CA . ALA A 1 989 ? -9.105 -14.296 55.243 1.00 95.50 989 ALA A CA 1
ATOM 7335 C C . ALA A 1 989 ? -9.447 -13.050 54.414 1.00 95.50 989 ALA A C 1
ATOM 7337 O O . ALA A 1 989 ? -10.461 -12.419 54.701 1.00 95.50 989 ALA A O 1
ATOM 7338 N N . VAL A 1 990 ? -8.679 -12.731 53.362 1.00 96.12 990 VAL A N 1
ATOM 7339 C CA . VAL A 1 990 ? -8.969 -11.586 52.473 1.00 96.12 990 VAL A CA 1
ATOM 7340 C C . VAL A 1 990 ? -10.351 -11.724 51.827 1.00 96.12 990 VAL A C 1
ATOM 7342 O O . VAL A 1 990 ? -11.166 -10.812 51.947 1.00 96.12 990 VAL A O 1
ATOM 7345 N N . ALA A 1 991 ? -10.678 -12.880 51.246 1.00 94.44 991 ALA A N 1
ATOM 7346 C CA . ALA A 1 991 ? -11.991 -13.119 50.649 1.00 94.44 991 ALA A CA 1
ATOM 7347 C C . ALA A 1 991 ? -13.134 -13.014 51.673 1.00 94.44 991 ALA A C 1
ATOM 7349 O O . ALA A 1 991 ? -14.171 -12.433 51.374 1.00 94.44 991 ALA A O 1
ATOM 7350 N N . ASN A 1 992 ? -12.957 -13.501 52.906 1.00 92.88 992 ASN A N 1
ATOM 7351 C CA . ASN A 1 992 ? -13.967 -13.342 53.958 1.00 92.88 992 ASN A CA 1
ATOM 7352 C C . ASN A 1 992 ? -14.104 -11.890 54.447 1.00 92.88 992 ASN A C 1
ATOM 7354 O O . ASN A 1 992 ? -15.203 -11.481 54.819 1.00 92.88 992 ASN A O 1
ATOM 7358 N N . LEU A 1 993 ? -13.027 -11.095 54.439 1.00 92.50 993 LEU A N 1
ATOM 7359 C CA . LEU A 1 993 ? -13.098 -9.658 54.720 1.00 92.50 993 LEU A CA 1
ATOM 7360 C C . LEU A 1 993 ? -13.952 -8.961 53.652 1.00 92.50 993 LEU A C 1
ATOM 7362 O O . LEU A 1 993 ? -14.945 -8.322 54.018 1.00 92.50 993 LEU A O 1
ATOM 7366 N N . ILE A 1 994 ? -13.641 -9.201 52.372 1.00 89.31 994 ILE A N 1
ATOM 7367 C CA . ILE A 1 994 ? -14.402 -8.704 51.217 1.00 89.31 994 ILE A CA 1
ATOM 7368 C C . ILE A 1 994 ? -15.851 -9.205 51.234 1.00 89.31 994 ILE A C 1
ATOM 7370 O O . ILE A 1 994 ? -16.740 -8.432 50.950 1.00 89.31 994 ILE A O 1
ATOM 7374 N N . ARG A 1 995 ? -16.156 -10.435 51.661 1.00 87.25 995 ARG A N 1
ATOM 7375 C CA . ARG A 1 995 ? -17.553 -10.911 51.809 1.00 87.25 995 ARG A CA 1
ATOM 7376 C C . ARG A 1 995 ? -18.325 -10.291 52.981 1.00 87.25 995 ARG A C 1
ATOM 7378 O O . ARG A 1 995 ? -19.532 -10.478 53.075 1.00 87.25 995 ARG A O 1
ATOM 7385 N N . SER A 1 996 ? -17.646 -9.626 53.919 1.00 83.38 996 SER A N 1
ATOM 7386 C CA . SER A 1 996 ? -18.226 -9.215 55.215 1.00 83.38 996 SER A CA 1
ATOM 7387 C C . SER A 1 996 ? -18.472 -7.715 55.382 1.00 83.38 996 SER A C 1
ATOM 7389 O O . SER A 1 996 ? -18.912 -7.291 56.453 1.00 83.38 996 SER A O 1
ATOM 7391 N N . GLY A 1 997 ? -18.146 -6.906 54.374 1.00 79.00 997 GLY A N 1
ATOM 7392 C CA . GLY A 1 997 ? -18.296 -5.450 54.412 1.00 79.00 997 GLY A CA 1
ATOM 7393 C C . GLY A 1 997 ? -17.031 -4.651 54.138 1.00 79.00 997 GLY A C 1
ATOM 7394 O O . GLY A 1 997 ? -17.100 -3.431 54.130 1.00 79.00 997 GLY A O 1
ATOM 7395 N N . ARG A 1 998 ? -15.851 -5.271 54.085 1.00 87.94 998 ARG A N 1
ATOM 7396 C CA . ARG A 1 998 ? -14.626 -4.565 54.489 1.00 87.94 998 ARG A CA 1
ATOM 7397 C C . ARG A 1 998 ? -13.766 -4.202 53.296 1.00 87.94 998 ARG A C 1
ATOM 7399 O O . ARG A 1 998 ? -13.354 -5.094 52.566 1.00 87.94 998 ARG A O 1
ATOM 7406 N N . GLY A 1 999 ? -13.421 -2.921 53.181 1.00 87.81 999 GLY A N 1
ATOM 7407 C CA . GLY A 1 999 ? -12.381 -2.474 52.257 1.00 87.81 999 GLY A CA 1
ATOM 7408 C C . GLY A 1 999 ? -11.024 -3.037 52.677 1.00 87.81 999 GLY A C 1
ATOM 7409 O O . GLY A 1 999 ? -10.724 -3.103 53.878 1.00 87.81 999 GLY A O 1
ATOM 7410 N N . VAL A 1 1000 ? -10.216 -3.447 51.698 1.00 93.62 1000 VAL A N 1
ATOM 7411 C CA . VAL A 1 1000 ? -8.900 -4.065 51.902 1.00 93.62 1000 VAL A CA 1
ATOM 7412 C C . VAL A 1 1000 ? -7.881 -3.451 50.941 1.00 93.62 1000 VAL A C 1
ATOM 7414 O O . VAL A 1 1000 ? -8.118 -3.396 49.739 1.00 93.62 1000 VAL A O 1
ATOM 7417 N N . ILE A 1 1001 ? -6.718 -3.056 51.459 1.00 96.38 1001 ILE A N 1
ATOM 7418 C CA . ILE A 1 1001 ? -5.505 -2.841 50.653 1.00 96.38 1001 ILE A CA 1
ATOM 7419 C C . ILE A 1 1001 ? -4.494 -3.944 50.966 1.00 96.38 1001 ILE A C 1
ATOM 7421 O O . ILE A 1 1001 ? -4.356 -4.353 52.125 1.00 96.38 1001 ILE A O 1
ATOM 7425 N N . LEU A 1 1002 ? -3.800 -4.432 49.941 1.00 97.50 1002 LEU A N 1
ATOM 7426 C CA . LEU A 1 1002 ? -2.899 -5.581 49.998 1.00 97.50 1002 LEU A CA 1
ATOM 7427 C C . LEU A 1 1002 ? -1.511 -5.193 49.498 1.00 97.50 1002 LEU A C 1
ATOM 7429 O O . LEU A 1 1002 ? -1.367 -4.638 48.413 1.00 97.50 1002 LEU A O 1
ATOM 7433 N N . ALA A 1 1003 ? -0.487 -5.528 50.276 1.00 97.31 1003 ALA A N 1
ATOM 7434 C CA . ALA A 1 1003 ? 0.903 -5.306 49.915 1.00 97.31 1003 ALA A CA 1
ATOM 7435 C C . ALA A 1 1003 ? 1.533 -6.581 49.336 1.00 97.31 1003 ALA A C 1
ATOM 7437 O O . ALA A 1 1003 ? 1.524 -7.635 49.982 1.00 97.31 1003 ALA A O 1
ATOM 7438 N N . LEU A 1 1004 ? 2.082 -6.464 48.127 1.00 96.62 1004 LEU A N 1
ATOM 7439 C CA . LEU A 1 1004 ? 2.526 -7.562 47.264 1.00 96.62 1004 LEU A CA 1
ATOM 7440 C C . LEU A 1 1004 ? 3.803 -7.183 46.483 1.00 96.62 1004 LEU A C 1
ATOM 7442 O O . LEU A 1 1004 ? 4.414 -6.142 46.745 1.00 96.62 1004 LEU A O 1
ATOM 7446 N N . ASN A 1 1005 ? 4.242 -8.038 45.556 1.00 96.81 1005 ASN A N 1
ATOM 7447 C CA . ASN A 1 1005 ? 5.358 -7.751 44.651 1.00 96.81 1005 ASN A CA 1
ATOM 7448 C C . ASN A 1 1005 ? 4.873 -7.406 43.230 1.00 96.81 1005 ASN A C 1
ATOM 7450 O O . ASN A 1 1005 ? 4.234 -8.242 42.591 1.00 96.81 1005 ASN A O 1
ATOM 7454 N N . SER A 1 1006 ? 5.210 -6.216 42.723 1.00 94.00 1006 SER A N 1
ATOM 7455 C CA . SER A 1 1006 ? 4.791 -5.758 41.389 1.00 94.00 1006 SER A CA 1
ATOM 7456 C C . SER A 1 1006 ? 5.422 -6.553 40.249 1.00 94.00 1006 SER A C 1
ATOM 7458 O O . SER A 1 1006 ? 4.699 -6.999 39.369 1.00 94.00 1006 SER A O 1
ATOM 7460 N N . GLY A 1 1007 ? 6.726 -6.846 40.288 1.00 92.94 1007 GLY A N 1
ATOM 7461 C CA . GLY A 1 1007 ? 7.380 -7.648 39.240 1.00 92.94 1007 GLY A CA 1
ATOM 7462 C C . GLY A 1 1007 ? 6.868 -9.087 39.109 1.00 92.94 1007 GLY A C 1
ATOM 7463 O O . GLY A 1 1007 ? 7.118 -9.748 38.108 1.00 92.94 1007 GLY A O 1
ATOM 7464 N N . ARG A 1 1008 ? 6.123 -9.590 40.101 1.00 94.44 1008 ARG A N 1
ATOM 7465 C CA . ARG A 1 1008 ? 5.356 -10.841 39.985 1.00 94.44 1008 ARG A CA 1
ATOM 7466 C C . ARG A 1 1008 ? 3.906 -10.644 39.536 1.00 94.44 1008 ARG A C 1
ATOM 7468 O O . ARG A 1 1008 ? 3.332 -11.583 39.009 1.00 94.44 1008 ARG A O 1
ATOM 7475 N N . LEU A 1 1009 ? 3.312 -9.475 39.775 1.00 93.62 1009 LEU A N 1
ATOM 7476 C CA . LEU A 1 1009 ? 1.946 -9.127 39.353 1.00 93.62 1009 LEU A CA 1
ATOM 7477 C C . LEU A 1 1009 ? 1.877 -8.676 37.881 1.00 93.62 1009 LEU A C 1
ATOM 7479 O O . LEU A 1 1009 ? 0.848 -8.824 37.218 1.00 93.62 1009 LEU A O 1
ATOM 7483 N N . TRP A 1 1010 ? 2.974 -8.103 37.389 1.00 92.12 1010 TRP A N 1
ATOM 7484 C CA . TRP A 1 1010 ? 3.151 -7.610 36.019 1.00 92.12 1010 TRP A CA 1
ATOM 7485 C C . TRP A 1 1010 ? 4.008 -8.556 35.167 1.00 92.12 1010 TRP A C 1
ATOM 7487 O O . TRP A 1 1010 ? 4.303 -8.239 34.025 1.00 92.12 1010 TRP A O 1
ATOM 7497 N N . GLU A 1 1011 ? 4.464 -9.666 35.757 1.00 91.31 1011 GLU A N 1
ATOM 7498 C CA . GLU A 1 1011 ? 5.424 -10.636 35.198 1.00 91.31 1011 GLU A CA 1
ATOM 7499 C C . GLU A 1 1011 ? 6.766 -10.040 34.704 1.00 91.31 1011 GLU A C 1
ATOM 7501 O O . GLU A 1 1011 ? 7.590 -10.735 34.109 1.00 91.31 1011 GLU A O 1
ATOM 7506 N N . ASP A 1 1012 ? 7.051 -8.778 35.045 1.00 89.75 1012 ASP A N 1
ATOM 7507 C CA . ASP A 1 1012 ? 8.272 -8.071 34.672 1.00 89.75 1012 ASP A CA 1
ATOM 7508 C C . ASP A 1 1012 ? 9.379 -8.169 35.741 1.00 89.75 1012 ASP A C 1
ATOM 7510 O O . ASP A 1 1012 ? 9.311 -7.630 36.855 1.00 89.75 1012 ASP A O 1
ATOM 7514 N N . SER A 1 1013 ? 10.482 -8.808 35.347 1.00 88.62 1013 SER A N 1
ATOM 7515 C CA . SER A 1 1013 ? 11.692 -8.957 36.156 1.00 88.62 1013 SER A CA 1
ATOM 7516 C C . SER A 1 1013 ? 12.352 -7.636 36.592 1.00 88.62 1013 SER A C 1
ATOM 7518 O O . SER A 1 1013 ? 13.020 -7.624 37.634 1.00 88.62 1013 SER A O 1
ATOM 7520 N N . ALA A 1 1014 ? 12.147 -6.528 35.867 1.00 88.56 1014 ALA A N 1
ATOM 7521 C CA . ALA A 1 1014 ? 12.665 -5.205 36.221 1.00 88.56 1014 ALA A CA 1
ATOM 7522 C C . ALA A 1 1014 ? 12.085 -4.691 37.552 1.00 88.56 1014 ALA A C 1
ATOM 7524 O O . ALA A 1 1014 ? 12.786 -4.033 38.327 1.00 88.56 1014 ALA A O 1
ATOM 7525 N N . TYR A 1 1015 ? 10.843 -5.070 37.867 1.00 88.88 1015 TYR A N 1
ATOM 7526 C CA . TYR A 1 1015 ? 10.122 -4.654 39.073 1.00 88.88 1015 TYR A CA 1
ATOM 7527 C C . TYR A 1 1015 ? 10.132 -5.710 40.190 1.00 88.88 1015 TYR A C 1
ATOM 7529 O O . TYR A 1 1015 ? 9.383 -5.601 41.162 1.00 88.88 1015 TYR A O 1
ATOM 7537 N N . LEU A 1 1016 ? 10.982 -6.741 40.099 1.00 88.31 1016 LEU A N 1
ATOM 7538 C CA . LEU A 1 1016 ? 11.010 -7.821 41.092 1.00 88.31 1016 LEU A CA 1
ATOM 7539 C C . LEU A 1 1016 ? 11.566 -7.374 42.461 1.00 88.31 1016 LEU A C 1
ATOM 7541 O O . LEU A 1 1016 ? 11.215 -7.978 43.469 1.00 88.31 1016 LEU A O 1
ATOM 7545 N N . ASP A 1 1017 ? 12.448 -6.367 42.512 1.00 82.75 1017 ASP A N 1
ATOM 7546 C CA . ASP A 1 1017 ? 13.093 -5.789 43.718 1.00 82.75 1017 ASP A CA 1
ATOM 7547 C C . ASP A 1 1017 ? 13.386 -6.793 44.864 1.00 82.75 1017 ASP A C 1
ATOM 7549 O O . ASP A 1 1017 ? 12.896 -6.704 45.991 1.00 82.75 1017 ASP A O 1
ATOM 7553 N N . GLY A 1 1018 ? 14.156 -7.842 44.554 1.00 83.44 1018 GLY A N 1
ATOM 7554 C CA . GLY A 1 1018 ? 14.542 -8.875 45.527 1.00 83.44 1018 GLY A CA 1
ATOM 7555 C C . GLY A 1 1018 ? 13.437 -9.870 45.925 1.00 83.44 1018 GLY A C 1
ATOM 7556 O O . GLY A 1 1018 ? 13.696 -10.765 46.732 1.00 83.44 1018 GLY A O 1
ATOM 7557 N N . GLY A 1 1019 ? 12.238 -9.764 45.347 1.00 87.44 1019 GLY A N 1
ATOM 7558 C CA . GLY A 1 1019 ? 11.134 -10.723 45.465 1.00 87.44 1019 GLY A CA 1
ATOM 7559 C C . GLY A 1 1019 ? 10.324 -10.642 46.763 1.00 87.44 1019 GLY A C 1
ATOM 7560 O O . GLY A 1 1019 ? 9.640 -11.611 47.101 1.00 87.44 1019 GLY A O 1
ATOM 7561 N N . GLY A 1 1020 ? 10.436 -9.537 47.508 1.00 92.12 1020 GLY A N 1
ATOM 7562 C CA . GLY A 1 1020 ? 9.594 -9.204 48.665 1.00 92.12 1020 GLY A CA 1
ATOM 7563 C C . GLY A 1 1020 ? 8.532 -8.154 48.323 1.00 92.12 1020 GLY A C 1
ATOM 7564 O O . GLY A 1 1020 ? 8.389 -7.772 47.168 1.00 92.12 1020 GLY A O 1
ATOM 7565 N N . VAL A 1 1021 ? 7.797 -7.658 49.319 1.00 94.50 1021 VAL A N 1
ATOM 7566 C CA . VAL A 1 1021 ? 6.851 -6.546 49.106 1.00 94.50 1021 VAL A CA 1
ATOM 7567 C C . VAL A 1 1021 ? 7.564 -5.288 48.606 1.00 94.50 1021 VAL A C 1
ATOM 7569 O O . VAL A 1 1021 ? 8.445 -4.772 49.297 1.00 94.50 1021 VAL A O 1
ATOM 7572 N N . ASN A 1 1022 ? 7.108 -4.761 47.472 1.00 92.88 1022 ASN A N 1
ATOM 7573 C CA . ASN A 1 1022 ? 7.503 -3.456 46.933 1.00 92.88 1022 ASN A CA 1
ATOM 7574 C C . ASN A 1 1022 ? 6.318 -2.628 46.396 1.00 92.88 1022 ASN A C 1
ATOM 7576 O O . ASN A 1 1022 ? 6.510 -1.463 46.059 1.00 92.88 1022 ASN A O 1
ATOM 7580 N N . HIS A 1 1023 ? 5.104 -3.190 46.367 1.00 95.31 1023 HIS A N 1
ATOM 7581 C CA . HIS A 1 1023 ? 3.913 -2.551 45.806 1.00 95.31 1023 HIS A CA 1
ATOM 7582 C C . HIS A 1 1023 ? 2.670 -2.777 46.680 1.00 95.31 1023 HIS A C 1
ATOM 7584 O O . HIS A 1 1023 ? 2.656 -3.663 47.542 1.00 95.31 1023 HIS A O 1
ATOM 7590 N N . VAL A 1 1024 ? 1.634 -1.958 46.490 1.00 96.38 1024 VAL A N 1
ATOM 7591 C CA . VAL A 1 1024 ? 0.349 -2.046 47.202 1.00 96.38 1024 VAL A CA 1
ATOM 7592 C C . VAL A 1 1024 ? -0.785 -1.797 46.214 1.00 96.38 1024 VAL A C 1
ATOM 7594 O O . VAL A 1 1024 ? -0.707 -0.854 45.432 1.00 96.38 1024 VAL A O 1
ATOM 7597 N N . VAL A 1 1025 ? -1.823 -2.630 46.291 1.00 95.81 1025 VAL A N 1
ATOM 7598 C CA . VAL A 1 1025 ? -3.048 -2.549 45.481 1.00 95.81 1025 VAL A CA 1
ATOM 7599 C C . VAL A 1 1025 ? -4.282 -2.498 46.382 1.00 95.81 1025 VAL A C 1
ATOM 7601 O O . VAL A 1 1025 ? -4.244 -2.959 47.532 1.00 95.81 1025 VAL A O 1
ATOM 7604 N N . THR A 1 1026 ? -5.404 -2.007 45.861 1.00 93.69 1026 THR A N 1
ATOM 7605 C CA . THR A 1 1026 ? -6.708 -2.126 46.533 1.00 93.69 1026 THR A CA 1
ATOM 7606 C C . THR A 1 1026 ? -7.400 -3.396 46.068 1.00 93.69 1026 THR A C 1
ATOM 7608 O O . THR A 1 1026 ? -7.512 -3.619 44.871 1.00 93.69 1026 THR A O 1
ATOM 7611 N N . VAL A 1 1027 ? -7.881 -4.232 46.990 1.00 92.75 1027 VAL A N 1
ATOM 7612 C CA . VAL A 1 1027 ? -8.675 -5.423 46.645 1.00 92.75 1027 VAL A CA 1
ATOM 7613 C C . VAL A 1 1027 ? -10.145 -5.024 46.666 1.00 92.75 1027 VAL A C 1
ATOM 7615 O O . VAL A 1 1027 ? -10.671 -4.651 47.715 1.00 92.75 1027 VAL A O 1
ATOM 7618 N N . THR A 1 1028 ? -10.786 -5.072 45.503 1.00 87.00 1028 THR A N 1
ATOM 7619 C CA . THR A 1 1028 ? -12.132 -4.528 45.268 1.00 87.00 1028 THR A CA 1
ATOM 7620 C C . THR A 1 1028 ? -13.201 -5.615 45.253 1.00 87.00 1028 THR A C 1
ATOM 7622 O O . THR A 1 1028 ? -14.325 -5.365 45.688 1.00 87.00 1028 THR A O 1
ATOM 7625 N N . GLY A 1 1029 ? -12.848 -6.837 44.837 1.00 88.38 1029 GLY A N 1
ATOM 7626 C CA . GLY A 1 1029 ? -13.778 -7.963 44.782 1.00 88.38 1029 GLY A CA 1
ATOM 7627 C C . GLY A 1 1029 ? -13.139 -9.332 45.025 1.00 88.38 1029 GLY A C 1
ATOM 7628 O O . GLY A 1 1029 ? -11.943 -9.528 44.813 1.00 88.38 1029 GLY A O 1
ATOM 7629 N N . ALA A 1 1030 ? -13.947 -10.295 45.467 1.00 92.06 1030 ALA A N 1
ATOM 7630 C CA . ALA A 1 1030 ? -13.577 -11.692 45.688 1.00 92.06 1030 ALA A CA 1
ATOM 7631 C C . ALA A 1 1030 ? -14.528 -12.611 44.907 1.00 92.06 1030 ALA A C 1
ATOM 7633 O O . ALA A 1 1030 ? -15.743 -12.583 45.117 1.00 92.06 1030 ALA A O 1
ATOM 7634 N N . VAL A 1 1031 ? -13.965 -13.426 44.016 1.00 90.62 1031 VAL A N 1
ATOM 7635 C CA . VAL A 1 1031 ? -14.711 -14.167 42.989 1.00 90.62 1031 VAL A CA 1
ATOM 7636 C C . VAL A 1 1031 ? -14.845 -15.635 43.380 1.00 90.62 1031 VAL A C 1
ATOM 7638 O O . VAL A 1 1031 ? -13.844 -16.306 43.631 1.00 90.62 1031 VAL A O 1
ATOM 7641 N N . TYR A 1 1032 ? -16.068 -16.155 43.402 1.00 92.56 1032 TYR A N 1
ATOM 7642 C CA . TYR A 1 1032 ? -16.392 -17.548 43.717 1.00 92.56 1032 TYR A CA 1
ATOM 7643 C C . TYR A 1 1032 ? -17.114 -18.213 42.545 1.00 92.56 1032 TYR A C 1
ATOM 7645 O O . TYR A 1 1032 ? -17.941 -17.578 41.907 1.00 92.56 1032 TYR A O 1
ATOM 7653 N N . GLY A 1 1033 ? -16.853 -19.490 42.266 1.00 88.94 1033 GLY A N 1
ATOM 7654 C CA . GLY A 1 1033 ? -17.591 -20.222 41.229 1.00 88.94 1033 GLY A CA 1
ATOM 7655 C C . GLY A 1 1033 ? -19.054 -20.434 41.622 1.00 88.94 1033 GLY A C 1
ATOM 7656 O O . GLY A 1 1033 ? -19.320 -20.887 42.733 1.00 88.94 1033 GLY A O 1
ATOM 7657 N N . ASP A 1 1034 ? -19.994 -20.154 40.716 1.00 85.25 1034 ASP A N 1
ATOM 7658 C CA . ASP A 1 1034 ? -21.439 -20.350 40.949 1.00 85.25 1034 ASP A CA 1
ATOM 7659 C C . ASP A 1 1034 ? -21.766 -21.834 41.218 1.00 85.25 1034 ASP A C 1
ATOM 7661 O O . ASP A 1 1034 ? -22.447 -22.183 42.182 1.00 85.25 1034 ASP A O 1
ATOM 7665 N N . ALA A 1 1035 ? -21.181 -22.734 40.422 1.00 86.50 1035 ALA A N 1
ATOM 7666 C CA . ALA A 1 1035 ? -21.464 -24.168 40.484 1.00 86.50 1035 ALA A CA 1
ATOM 7667 C C . ALA A 1 1035 ? -20.785 -24.928 41.644 1.00 86.50 1035 ALA A C 1
ATOM 7669 O O . ALA A 1 1035 ? -21.277 -25.988 42.041 1.00 86.50 1035 ALA A O 1
ATOM 7670 N N . ASP A 1 1036 ? -19.644 -24.448 42.157 1.00 89.69 1036 ASP A N 1
ATOM 7671 C CA . ASP A 1 1036 ? -18.843 -25.157 43.171 1.00 89.69 1036 ASP A CA 1
ATOM 7672 C C . ASP A 1 1036 ? -18.617 -24.388 44.481 1.00 89.69 1036 ASP A C 1
ATOM 7674 O O . ASP A 1 1036 ? -18.277 -25.007 45.491 1.00 89.69 1036 ASP A O 1
ATOM 7678 N N . GLY A 1 1037 ? -18.849 -23.074 44.506 1.00 89.56 1037 GLY A N 1
ATOM 7679 C CA . GLY A 1 1037 ? -18.618 -22.233 45.679 1.00 89.56 1037 GLY A CA 1
ATOM 7680 C C . GLY A 1 1037 ? -17.141 -22.089 46.063 1.00 89.56 1037 GLY A C 1
ATOM 7681 O O . GLY A 1 1037 ? -16.854 -21.691 47.194 1.00 89.56 1037 GLY A O 1
ATOM 7682 N N . GLU A 1 1038 ? -16.208 -22.407 45.160 1.00 93.81 1038 GLU A N 1
ATOM 7683 C CA . GLU A 1 1038 ? -14.761 -22.293 45.387 1.00 93.81 1038 GLU A CA 1
ATOM 7684 C C . GLU A 1 1038 ? -14.234 -20.915 44.966 1.00 93.81 1038 GLU A C 1
ATOM 7686 O O . GLU A 1 1038 ? -14.663 -20.358 43.955 1.00 93.81 1038 GLU A O 1
ATOM 7691 N N . LEU A 1 1039 ? -13.266 -20.380 45.718 1.00 94.31 1039 LEU A N 1
ATOM 7692 C CA . LEU A 1 1039 ? -12.607 -19.102 45.418 1.00 94.31 1039 LEU A CA 1
ATOM 7693 C C . LEU A 1 1039 ? -11.784 -19.224 44.119 1.00 94.31 1039 LEU A C 1
ATOM 7695 O O . LEU A 1 1039 ? -10.897 -20.074 44.029 1.00 94.31 1039 LEU A O 1
ATOM 7699 N N . LYS A 1 1040 ? -12.071 -18.380 43.122 1.00 92.50 1040 LYS A N 1
ATOM 7700 C CA . LYS A 1 1040 ? -11.443 -18.387 41.785 1.00 92.50 1040 LYS A CA 1
ATOM 7701 C C . LYS A 1 1040 ? -10.349 -17.341 41.624 1.00 92.50 1040 LYS A C 1
ATOM 7703 O O . LYS A 1 1040 ? -9.341 -17.624 40.981 1.00 92.50 1040 LYS A O 1
ATOM 7708 N N . GLY A 1 1041 ? -10.516 -16.183 42.254 1.00 93.44 1041 GLY A N 1
ATOM 7709 C CA . GLY A 1 1041 ? -9.595 -15.059 42.146 1.00 93.44 1041 GLY A CA 1
ATOM 7710 C C . GLY A 1 1041 ? -10.124 -13.816 42.849 1.00 93.44 1041 GLY A C 1
ATOM 7711 O O . GLY A 1 1041 ? -11.070 -13.885 43.643 1.00 93.44 1041 GLY A O 1
ATOM 7712 N N . PHE A 1 1042 ? -9.501 -12.686 42.547 1.00 93.31 1042 PHE A N 1
ATOM 7713 C CA . PHE A 1 1042 ? -9.838 -11.383 43.105 1.00 93.31 1042 PHE A CA 1
ATOM 7714 C C . PHE A 1 1042 ? -9.836 -10.332 42.007 1.00 93.31 1042 PHE A C 1
ATOM 7716 O O . PHE A 1 1042 ? -9.071 -10.428 41.052 1.00 93.31 1042 PHE A O 1
ATOM 7723 N N . TYR A 1 1043 ? -10.645 -9.302 42.195 1.00 89.75 1043 TYR A N 1
ATOM 7724 C CA . TYR A 1 1043 ? -10.486 -8.053 41.470 1.00 89.75 1043 TYR A CA 1
ATOM 7725 C C . TYR A 1 1043 ? -9.638 -7.090 42.302 1.00 89.75 1043 TYR A C 1
ATOM 7727 O O . TYR A 1 1043 ? -9.794 -7.013 43.531 1.00 89.75 1043 TYR A O 1
ATOM 7735 N N . ILE A 1 1044 ? -8.740 -6.374 41.633 1.00 91.50 1044 ILE A N 1
ATOM 7736 C CA . ILE A 1 1044 ? -7.847 -5.383 42.230 1.00 91.50 1044 ILE A CA 1
ATOM 7737 C C . ILE A 1 1044 ? -7.854 -4.077 41.432 1.00 91.50 1044 ILE A C 1
ATOM 7739 O O . ILE A 1 1044 ? -8.071 -4.091 40.227 1.00 91.50 1044 ILE A O 1
ATOM 7743 N N . ALA A 1 1045 ? -7.567 -2.968 42.110 1.00 90.00 1045 ALA A N 1
ATOM 7744 C CA . ALA A 1 1045 ? -7.161 -1.716 41.482 1.00 90.00 1045 ALA A CA 1
ATOM 7745 C C . ALA A 1 1045 ? -5.642 -1.557 41.631 1.00 90.00 1045 ALA A C 1
ATOM 7747 O O . ALA A 1 1045 ? -5.134 -1.523 42.763 1.00 90.00 1045 ALA A O 1
ATOM 7748 N N . ASP A 1 1046 ? -4.927 -1.475 40.510 1.00 91.12 1046 ASP A N 1
ATOM 7749 C CA . ASP A 1 1046 ? -3.467 -1.415 40.437 1.00 91.12 1046 ASP A CA 1
ATOM 7750 C C . ASP A 1 1046 ? -2.976 -0.139 39.738 1.00 91.12 1046 ASP A C 1
ATOM 7752 O O . ASP A 1 1046 ? -2.669 -0.106 38.551 1.00 91.12 1046 ASP A O 1
ATOM 7756 N N . SER A 1 1047 ? -2.791 0.911 40.538 1.00 89.62 1047 SER A N 1
ATOM 7757 C CA . SER A 1 1047 ? -2.254 2.200 40.078 1.00 89.62 1047 SER A CA 1
ATOM 7758 C C . SER A 1 1047 ? -0.826 2.175 39.493 1.00 89.62 1047 SER A C 1
ATOM 7760 O O . SER A 1 1047 ? -0.298 3.210 39.086 1.00 89.62 1047 SER A O 1
ATOM 7762 N N . GLY A 1 1048 ? -0.140 1.026 39.510 1.00 87.00 1048 GLY A N 1
ATOM 7763 C CA . GLY A 1 1048 ? 1.285 0.944 39.201 1.00 87.00 1048 GLY A CA 1
ATOM 7764 C C . GLY A 1 1048 ? 1.641 0.892 37.716 1.00 87.00 1048 GLY A C 1
ATOM 7765 O O . GLY A 1 1048 ? 2.741 1.328 37.374 1.00 87.00 1048 GLY A O 1
ATOM 7766 N N . ARG A 1 1049 ? 0.739 0.396 36.854 1.00 84.12 1049 ARG A N 1
ATOM 7767 C CA . ARG A 1 1049 ? 0.952 0.308 35.393 1.00 84.12 1049 ARG A CA 1
ATOM 7768 C C . ARG A 1 1049 ? 0.357 1.474 34.595 1.00 84.12 1049 ARG A C 1
ATOM 7770 O O . ARG A 1 1049 ? 0.662 1.571 33.414 1.00 84.12 1049 ARG A O 1
ATOM 7777 N N . GLN A 1 1050 ? -0.455 2.334 35.219 1.00 80.81 1050 GLN A N 1
ATOM 7778 C CA . GLN A 1 1050 ? -1.090 3.496 34.574 1.00 80.81 1050 GLN A CA 1
ATOM 7779 C C . GLN A 1 1050 ? -2.016 3.133 33.391 1.00 80.81 1050 GLN A C 1
ATOM 7781 O O . GLN A 1 1050 ? -2.141 3.897 32.443 1.00 80.81 1050 GLN A O 1
ATOM 7786 N N . ARG A 1 1051 ? -2.687 1.972 33.454 1.00 76.31 1051 ARG A N 1
ATOM 7787 C CA . ARG A 1 1051 ? -3.649 1.497 32.441 1.00 76.31 1051 ARG A CA 1
ATOM 7788 C C . ARG A 1 1051 ? -5.065 1.493 33.008 1.00 76.31 1051 ARG A C 1
ATOM 7790 O O . ARG A 1 1051 ? -5.256 1.033 34.132 1.00 76.31 1051 ARG A O 1
ATOM 7797 N N . ILE A 1 1052 ? -6.063 1.894 32.220 1.00 69.25 1052 ILE A N 1
ATOM 7798 C CA . ILE A 1 1052 ? -7.470 1.851 32.655 1.00 69.25 1052 ILE A CA 1
ATOM 7799 C C . ILE A 1 1052 ? -7.950 0.418 32.945 1.00 69.25 1052 ILE A C 1
ATOM 7801 O O . ILE A 1 1052 ? -8.703 0.196 33.888 1.00 69.25 1052 ILE A O 1
ATOM 7805 N N . SER A 1 1053 ? -7.405 -0.586 32.249 1.00 70.94 1053 SER A N 1
ATOM 7806 C CA . SER A 1 1053 ? -7.645 -2.008 32.543 1.00 70.94 1053 SER A CA 1
ATOM 7807 C C . SER A 1 1053 ? -7.179 -2.449 33.940 1.00 70.94 1053 SER A C 1
ATOM 7809 O O . SER A 1 1053 ? -7.630 -3.481 34.436 1.00 70.94 1053 SER A O 1
ATOM 7811 N N . ASP A 1 1054 ? -6.322 -1.667 34.609 1.00 80.81 1054 ASP A N 1
ATOM 7812 C CA . ASP A 1 1054 ? -5.924 -1.867 36.006 1.00 80.81 1054 ASP A CA 1
ATOM 7813 C C . ASP A 1 1054 ? -6.770 -1.090 37.023 1.00 80.81 1054 ASP A C 1
ATOM 7815 O O . ASP A 1 1054 ? -6.582 -1.292 38.225 1.00 80.81 1054 ASP A O 1
ATOM 7819 N N . MET A 1 1055 ? -7.733 -0.268 36.590 1.00 78.19 105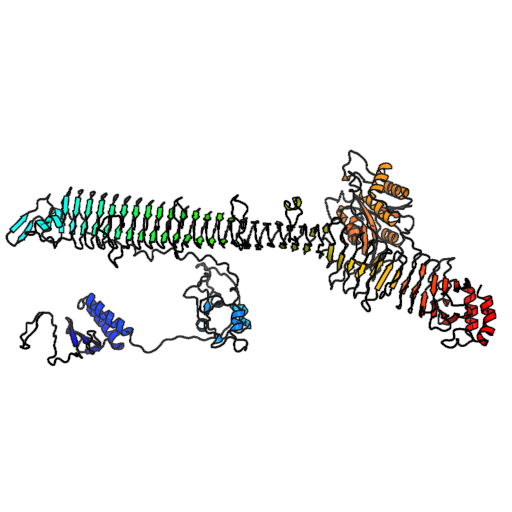5 MET A N 1
ATOM 7820 C CA . MET A 1 1055 ? -8.731 0.341 37.480 1.00 78.19 1055 MET A CA 1
ATOM 7821 C C . MET A 1 1055 ? -9.460 -0.737 38.292 1.00 78.19 1055 MET A C 1
ATOM 7823 O O . MET A 1 1055 ? -9.604 -0.609 39.510 1.00 78.19 1055 MET A O 1
ATOM 7827 N N . THR A 1 1056 ? -9.832 -1.839 37.634 1.00 78.75 1056 THR A N 1
ATOM 7828 C CA . THR A 1 1056 ? -10.508 -3.000 38.232 1.00 78.75 1056 THR A CA 1
ATOM 7829 C C . THR A 1 1056 ? -10.144 -4.313 37.514 1.00 78.75 1056 THR A C 1
ATOM 7831 O O . THR A 1 1056 ? -10.990 -5.052 37.010 1.00 78.75 1056 THR A O 1
ATOM 7834 N N . ARG A 1 1057 ? -8.852 -4.659 37.515 1.00 83.56 1057 ARG A N 1
ATOM 7835 C CA . ARG A 1 1057 ? -8.321 -5.898 36.920 1.00 83.56 1057 ARG A CA 1
ATOM 7836 C C . ARG A 1 1057 ? -8.734 -7.146 37.706 1.00 83.56 1057 ARG A C 1
ATOM 7838 O O . ARG A 1 1057 ? -8.483 -7.240 38.910 1.00 83.56 1057 ARG A O 1
ATOM 7845 N N . TYR A 1 1058 ? -9.277 -8.156 37.023 1.00 86.44 1058 TYR A N 1
ATOM 7846 C CA . TYR A 1 1058 ? -9.335 -9.518 37.567 1.00 86.44 1058 TYR A CA 1
ATOM 7847 C C . TYR A 1 1058 ? -7.941 -10.155 37.556 1.00 86.44 1058 TYR A C 1
ATOM 7849 O O . TYR A 1 1058 ? -7.230 -10.091 36.555 1.00 86.44 1058 TYR A O 1
ATOM 7857 N N . ILE A 1 1059 ? -7.578 -10.821 38.650 1.00 89.25 1059 ILE A N 1
ATOM 7858 C CA . ILE A 1 1059 ? -6.445 -11.745 38.703 1.00 89.25 1059 ILE A CA 1
ATOM 7859 C C . ILE A 1 1059 ? -6.878 -13.079 39.305 1.00 89.25 1059 ILE A C 1
ATOM 7861 O O . ILE A 1 1059 ? -7.565 -13.148 40.335 1.00 89.25 1059 ILE A O 1
ATOM 7865 N N . SER A 1 1060 ? -6.445 -14.165 38.667 1.00 91.81 1060 SER A N 1
ATOM 7866 C CA . SER A 1 1060 ? -6.720 -15.519 39.129 1.00 91.81 1060 SER A CA 1
ATOM 7867 C C . SER A 1 1060 ? -6.114 -15.760 40.510 1.00 91.81 1060 SER A C 1
ATOM 7869 O O . SER A 1 1060 ? -5.127 -15.142 40.924 1.00 91.81 1060 SER A O 1
ATOM 7871 N N . LEU A 1 1061 ? -6.651 -16.740 41.236 1.00 94.00 1061 LEU A N 1
ATOM 7872 C CA . LEU A 1 1061 ? -6.099 -17.135 42.529 1.00 94.00 1061 LEU A CA 1
ATOM 7873 C C . LEU A 1 1061 ? -4.639 -17.622 42.420 1.00 94.00 1061 LEU A C 1
ATOM 7875 O O . LEU A 1 1061 ? -3.915 -17.598 43.414 1.00 94.00 1061 LEU A O 1
ATOM 7879 N N . GLN A 1 1062 ? -4.183 -18.050 41.237 1.00 94.31 1062 GLN A N 1
ATOM 7880 C CA . GLN A 1 1062 ? -2.789 -18.432 41.007 1.00 94.31 1062 GLN A CA 1
ATOM 7881 C C . GLN A 1 1062 ? -1.867 -17.209 40.899 1.00 94.31 1062 GLN A C 1
ATOM 7883 O O . GLN A 1 1062 ? -0.844 -17.177 41.585 1.00 94.31 1062 GLN A O 1
ATOM 7888 N N . GLU A 1 1063 ? -2.232 -16.198 40.109 1.00 93.25 1063 GLU A N 1
ATOM 7889 C CA . GLU A 1 1063 ? -1.473 -14.941 39.988 1.00 93.25 1063 GLU A CA 1
ATOM 7890 C C . GLU A 1 1063 ? -1.470 -14.172 41.315 1.00 93.25 1063 GLU A C 1
ATOM 7892 O O . GLU A 1 1063 ? -0.418 -13.756 41.804 1.00 93.25 1063 GLU A O 1
ATOM 7897 N N . PHE A 1 1064 ? -2.631 -14.083 41.974 1.00 94.94 1064 PHE A N 1
ATOM 7898 C CA . PHE A 1 1064 ? -2.774 -13.455 43.289 1.00 94.94 1064 PHE A CA 1
ATOM 7899 C C . PHE A 1 1064 ? -1.871 -14.129 44.339 1.00 94.94 1064 PHE A C 1
ATOM 7901 O O . PHE A 1 1064 ? -1.217 -13.444 45.126 1.00 94.94 1064 PHE A O 1
ATOM 7908 N N . ARG A 1 1065 ? -1.764 -15.470 44.329 1.00 96.38 1065 ARG A N 1
ATOM 7909 C CA . ARG A 1 1065 ? -0.781 -16.209 45.147 1.00 96.38 1065 ARG A CA 1
ATOM 7910 C C . ARG A 1 1065 ? 0.655 -15.873 44.758 1.00 96.38 1065 ARG A C 1
ATOM 7912 O O . ARG A 1 1065 ? 1.466 -15.614 45.642 1.00 96.38 1065 ARG A O 1
ATOM 7919 N N . ALA A 1 1066 ? 0.980 -15.869 43.465 1.00 94.75 1066 ALA A N 1
ATOM 7920 C CA . ALA A 1 1066 ? 2.335 -15.600 42.989 1.00 94.75 1066 ALA A CA 1
ATOM 7921 C C . ALA A 1 1066 ? 2.832 -14.216 43.439 1.00 94.75 1066 ALA A C 1
ATOM 7923 O O . ALA A 1 1066 ? 3.949 -14.112 43.958 1.00 94.75 1066 ALA A O 1
ATOM 7924 N N . ALA A 1 1067 ? 1.994 -13.184 43.306 1.00 95.88 1067 ALA A N 1
ATOM 7925 C CA . ALA A 1 1067 ? 2.308 -11.809 43.682 1.00 95.88 1067 ALA A CA 1
ATOM 7926 C C . ALA A 1 1067 ? 2.326 -11.567 45.203 1.00 95.88 1067 ALA A C 1
ATOM 7928 O O . ALA A 1 1067 ? 3.196 -10.837 45.688 1.00 95.88 1067 ALA A O 1
ATOM 7929 N N . ALA A 1 1068 ? 1.391 -12.158 45.960 1.00 96.25 1068 ALA A N 1
ATOM 7930 C CA . ALA A 1 1068 ? 1.166 -11.811 47.367 1.00 96.25 1068 ALA A CA 1
ATOM 7931 C C . ALA A 1 1068 ? 1.704 -12.822 48.403 1.00 96.25 1068 ALA A C 1
ATOM 7933 O O . ALA A 1 1068 ? 1.925 -12.420 49.547 1.00 96.25 1068 ALA A O 1
ATOM 7934 N N . ASP A 1 1069 ? 2.006 -14.081 48.051 1.00 96.12 1069 ASP A N 1
ATOM 7935 C CA . ASP A 1 1069 ? 2.762 -14.998 48.931 1.00 96.12 1069 ASP A CA 1
ATOM 7936 C C . ASP A 1 1069 ? 4.271 -14.680 48.864 1.00 96.12 1069 ASP A C 1
ATOM 7938 O O . ASP A 1 1069 ? 5.100 -15.383 48.270 1.00 96.12 1069 ASP A O 1
ATOM 7942 N N . VAL A 1 1070 ? 4.617 -13.518 49.427 1.00 95.75 1070 VAL A N 1
ATOM 7943 C CA . VAL A 1 1070 ? 5.966 -12.940 49.435 1.00 95.75 1070 VAL A CA 1
ATOM 7944 C C . VAL A 1 1070 ? 6.416 -12.549 50.848 1.00 95.75 1070 VAL A C 1
ATOM 7946 O O . VAL A 1 1070 ? 5.598 -12.220 51.714 1.00 95.75 1070 VAL A O 1
ATOM 7949 N N . PRO A 1 1071 ? 7.736 -12.538 51.126 1.00 94.94 1071 PRO A N 1
ATOM 7950 C CA . PRO A 1 1071 ? 8.253 -12.096 52.413 1.00 94.94 1071 PRO A CA 1
ATOM 7951 C C . PRO A 1 1071 ? 7.771 -10.689 52.793 1.00 94.94 1071 PRO A C 1
ATOM 7953 O O . PRO A 1 1071 ? 8.007 -9.714 52.078 1.00 94.94 1071 PRO A O 1
ATOM 7956 N N . ASN A 1 1072 ? 7.187 -10.594 53.990 1.00 92.31 1072 ASN A N 1
ATOM 7957 C CA . ASN A 1 1072 ? 6.609 -9.385 54.588 1.00 92.31 1072 ASN A CA 1
ATOM 7958 C C . ASN A 1 1072 ? 5.294 -8.881 53.959 1.00 92.31 1072 ASN A C 1
ATOM 7960 O O . ASN A 1 1072 ? 4.933 -7.737 54.228 1.00 92.31 1072 ASN A O 1
ATOM 7964 N N . ALA A 1 1073 ? 4.566 -9.711 53.200 1.00 95.19 1073 ALA A N 1
ATOM 7965 C CA . ALA A 1 1073 ? 3.187 -9.423 52.791 1.00 95.19 1073 ALA A CA 1
ATOM 7966 C C . ALA A 1 1073 ? 2.287 -9.049 53.984 1.00 95.19 1073 ALA A C 1
ATOM 7968 O O . ALA A 1 1073 ? 2.472 -9.534 55.108 1.00 95.19 1073 ALA A O 1
ATOM 7969 N N . TYR A 1 1074 ? 1.318 -8.169 53.742 1.00 97.38 1074 TYR A N 1
ATOM 7970 C CA . TYR A 1 1074 ? 0.291 -7.779 54.708 1.00 97.38 1074 TYR A CA 1
ATOM 7971 C C . TYR A 1 1074 ? -0.933 -7.218 53.985 1.00 97.38 1074 TYR A C 1
ATOM 7973 O O . TYR A 1 1074 ? -0.816 -6.685 52.883 1.00 97.38 1074 TYR A O 1
ATOM 7981 N N . ALA A 1 1075 ? -2.087 -7.255 54.647 1.00 97.56 1075 ALA A N 1
ATOM 7982 C CA . ALA A 1 1075 ? -3.267 -6.508 54.231 1.00 97.56 1075 ALA A CA 1
ATOM 7983 C C . ALA A 1 1075 ? -3.756 -5.596 55.363 1.00 97.56 1075 ALA A C 1
ATOM 7985 O O . ALA A 1 1075 ? -3.780 -5.996 56.532 1.00 97.56 1075 ALA A O 1
ATOM 7986 N N . ILE A 1 1076 ? -4.163 -4.371 55.033 1.00 97.38 1076 ILE A N 1
ATOM 7987 C CA . ILE A 1 1076 ? -4.869 -3.475 55.959 1.00 97.38 1076 ILE A CA 1
ATOM 7988 C C . ILE A 1 1076 ? -6.339 -3.479 55.561 1.00 97.38 1076 ILE A C 1
ATOM 7990 O O . ILE A 1 1076 ? -6.661 -3.322 54.387 1.00 97.38 1076 ILE A O 1
ATOM 7994 N N . TYR A 1 1077 ? -7.224 -3.649 56.539 1.00 95.19 1077 TYR A N 1
ATOM 7995 C CA . TYR A 1 1077 ? -8.660 -3.762 56.298 1.00 95.19 1077 TYR A CA 1
ATOM 7996 C C . TYR A 1 1077 ? -9.490 -2.954 57.293 1.00 95.19 1077 TYR A C 1
ATOM 7998 O O . TYR A 1 1077 ? -9.058 -2.691 58.424 1.00 95.19 1077 TYR A O 1
ATOM 8006 N N . THR A 1 1078 ? -10.703 -2.571 56.897 1.00 92.25 1078 THR A N 1
ATOM 8007 C CA . THR A 1 1078 ? -11.598 -1.777 57.750 1.00 92.25 1078 THR A CA 1
ATOM 8008 C C . THR A 1 1078 ? -12.151 -2.593 58.925 1.00 92.25 1078 THR A C 1
ATOM 8010 O O . THR A 1 1078 ? -12.520 -3.767 58.817 1.00 92.25 1078 THR A O 1
ATOM 8013 N N . ALA A 1 1079 ? -12.190 -1.974 60.106 1.00 89.38 1079 ALA A N 1
ATOM 8014 C CA . ALA A 1 1079 ? -12.650 -2.603 61.345 1.00 89.38 1079 ALA A CA 1
ATOM 8015 C C . ALA A 1 1079 ? -14.180 -2.751 61.405 1.00 89.38 1079 ALA A C 1
ATOM 8017 O O . ALA A 1 1079 ? -14.680 -3.628 62.115 1.00 89.38 1079 ALA A O 1
ATOM 8018 N N . GLU A 1 1080 ? -14.904 -1.982 60.597 1.00 85.06 1080 GLU A N 1
ATOM 8019 C CA . GLU A 1 1080 ? -16.351 -2.063 60.400 1.00 85.06 1080 GLU A CA 1
ATOM 8020 C C . GLU A 1 1080 ? -16.659 -2.328 58.919 1.00 85.06 1080 GLU A C 1
ATOM 8022 O O . GLU A 1 1080 ? -15.794 -2.148 58.054 1.00 85.06 1080 GLU A O 1
ATOM 8027 N N . ALA A 1 1081 ? -17.872 -2.812 58.648 1.00 78.25 1081 ALA A N 1
ATOM 8028 C CA . ALA A 1 1081 ? -18.387 -2.917 57.291 1.00 78.25 1081 ALA A CA 1
ATOM 8029 C C . ALA A 1 1081 ? -18.605 -1.512 56.717 1.00 78.25 1081 ALA A C 1
ATOM 8031 O O . ALA A 1 1081 ? -19.120 -0.632 57.407 1.00 78.25 1081 ALA A O 1
ATOM 8032 N N . LEU A 1 1082 ? -18.229 -1.319 55.461 1.00 71.81 1082 LEU A N 1
ATOM 8033 C CA . LEU A 1 1082 ? -18.528 -0.131 54.690 1.00 71.81 1082 LEU A CA 1
ATOM 8034 C C . LEU A 1 1082 ? -20.034 -0.101 54.393 1.00 71.81 1082 LEU A C 1
ATOM 8036 O O . LEU A 1 1082 ? -20.629 -1.092 53.960 1.00 71.81 1082 LEU A O 1
ATOM 8040 N N . LYS A 1 1083 ? -20.644 1.055 54.652 1.00 64.25 1083 LYS A N 1
ATOM 8041 C CA . LYS A 1 1083 ? -21.896 1.482 54.024 1.00 64.25 1083 LYS A CA 1
ATOM 8042 C C . LYS A 1 1083 ? -21.479 2.483 52.953 1.00 64.25 1083 LYS A C 1
ATOM 8044 O O . LYS A 1 1083 ? -21.142 3.610 53.300 1.00 64.25 1083 LYS A O 1
ATOM 8049 N N . LEU A 1 1084 ? -21.400 2.034 51.700 1.00 60.50 1084 LEU A N 1
ATOM 8050 C CA . LEU A 1 1084 ? -20.953 2.877 50.584 1.00 60.50 1084 LEU A CA 1
ATOM 8051 C C . LEU A 1 1084 ? -21.958 3.991 50.277 1.00 60.50 1084 LEU A C 1
ATOM 8053 O O . LEU A 1 1084 ? -21.566 5.130 50.044 1.00 60.50 1084 LEU A O 1
ATOM 8057 N N . TRP A 1 1085 ? -23.249 3.658 50.318 1.00 67.50 1085 TRP A N 1
ATOM 8058 C CA . TRP A 1 1085 ? -24.353 4.541 49.954 1.00 67.50 1085 TRP A CA 1
ATOM 8059 C C . TRP A 1 1085 ? -25.524 4.436 50.938 1.00 67.50 1085 TRP A C 1
ATOM 8061 O O . TRP A 1 1085 ? -25.476 3.728 51.950 1.00 67.50 1085 TRP A O 1
ATOM 8071 N N . ASN A 1 1086 ? -26.586 5.188 50.647 1.00 76.94 1086 ASN A N 1
ATOM 8072 C CA . ASN A 1 1086 ? -27.849 5.088 51.358 1.00 76.94 1086 ASN A CA 1
ATOM 8073 C C . ASN A 1 1086 ? -28.546 3.765 51.014 1.00 76.94 1086 ASN A C 1
ATOM 8075 O O . ASN A 1 1086 ? -29.057 3.611 49.915 1.00 76.94 1086 ASN A O 1
ATOM 8079 N N . GLU A 1 1087 ? -28.590 2.829 51.957 1.00 84.12 1087 GLU A N 1
ATOM 8080 C CA . GLU A 1 1087 ? -29.288 1.548 51.775 1.00 84.12 1087 GLU A CA 1
ATOM 8081 C C . GLU A 1 1087 ? -30.802 1.662 52.029 1.00 84.12 1087 GLU A C 1
ATOM 8083 O O . GLU A 1 1087 ? -31.543 0.786 51.599 1.00 84.12 1087 GLU A O 1
ATOM 8088 N N . ASP A 1 1088 ? -31.276 2.747 52.659 1.00 90.56 1088 ASP A N 1
ATOM 8089 C CA . ASP A 1 1088 ? -32.706 3.072 52.795 1.00 90.56 1088 ASP A CA 1
ATOM 8090 C C . ASP A 1 1088 ? -33.246 3.611 51.449 1.00 90.56 1088 ASP A C 1
ATOM 8092 O O . ASP A 1 1088 ? -33.497 4.811 51.294 1.00 90.56 1088 ASP A O 1
ATOM 8096 N N . ILE A 1 1089 ? -33.322 2.728 50.449 1.00 92.88 1089 ILE A N 1
ATOM 8097 C CA . ILE A 1 1089 ? -33.783 2.991 49.074 1.00 92.88 1089 ILE A CA 1
ATOM 8098 C C . ILE A 1 1089 ? -35.081 2.242 48.762 1.00 92.88 1089 ILE A C 1
ATOM 8100 O O . ILE A 1 1089 ? -35.371 1.207 49.356 1.00 92.88 1089 ILE A O 1
ATOM 8104 N N . ASP A 1 1090 ? -35.861 2.772 47.824 1.00 97.00 1090 ASP A N 1
ATOM 8105 C CA . ASP A 1 1090 ? -37.200 2.283 47.483 1.00 97.00 1090 ASP A CA 1
ATOM 8106 C C . ASP A 1 1090 ? -37.206 1.568 46.124 1.00 97.00 1090 ASP A C 1
ATOM 8108 O O . ASP A 1 1090 ? -36.534 1.996 45.185 1.00 97.00 1090 ASP A O 1
ATOM 8112 N N . GLY A 1 1091 ? -38.005 0.509 45.996 1.00 97.62 1091 GLY A N 1
ATOM 8113 C CA . GLY A 1 1091 ? -38.198 -0.227 44.746 1.00 97.62 1091 GLY A CA 1
ATOM 8114 C C . GLY A 1 1091 ? -39.631 -0.090 44.243 1.00 97.62 1091 GLY A C 1
ATOM 8115 O O . GLY A 1 1091 ? -40.580 -0.272 45.005 1.00 97.62 1091 GLY A O 1
ATOM 8116 N N . THR A 1 1092 ? -39.814 0.241 42.966 1.00 98.00 1092 THR A N 1
ATOM 8117 C CA . THR A 1 1092 ? -41.139 0.292 42.328 1.00 98.00 1092 THR A CA 1
ATOM 8118 C C . THR A 1 1092 ? -41.134 -0.468 41.000 1.00 98.00 1092 THR A C 1
ATOM 8120 O O . THR A 1 1092 ? -40.253 -0.258 40.167 1.00 98.00 1092 THR A O 1
ATOM 8123 N N . GLY A 1 1093 ? -42.099 -1.368 40.819 1.00 97.38 1093 GLY A N 1
ATOM 8124 C CA . GLY A 1 1093 ? -42.310 -2.124 39.585 1.00 97.38 1093 GLY A CA 1
ATOM 8125 C C . GLY A 1 1093 ? -43.080 -1.331 38.528 1.00 97.38 1093 GLY A C 1
ATOM 8126 O O . GLY A 1 1093 ? -43.160 -0.101 38.579 1.00 97.38 1093 GLY A O 1
ATOM 8127 N N . ASN A 1 1094 ? -43.641 -2.042 37.552 1.00 96.19 1094 ASN A N 1
ATOM 8128 C CA . ASN A 1 1094 ? -44.333 -1.473 36.400 1.00 96.19 1094 ASN A CA 1
ATOM 8129 C C . ASN A 1 1094 ? -45.762 -2.046 36.246 1.00 96.19 1094 ASN A C 1
ATOM 8131 O O . ASN A 1 1094 ? -46.599 -1.861 37.131 1.00 96.19 1094 ASN A O 1
ATOM 8135 N N . ALA A 1 1095 ? -46.081 -2.635 35.091 1.00 95.56 1095 ALA A N 1
ATOM 8136 C CA . ALA A 1 1095 ? -47.387 -3.207 34.750 1.00 95.56 1095 ALA A CA 1
ATOM 8137 C C . ALA A 1 1095 ? -47.315 -4.717 34.405 1.00 95.56 1095 ALA A C 1
ATOM 8139 O O . ALA A 1 1095 ? -48.253 -5.266 33.812 1.00 95.56 1095 ALA A O 1
ATOM 8140 N N . LEU A 1 1096 ? -46.170 -5.346 34.682 1.00 95.94 1096 LEU A N 1
ATOM 8141 C CA . LEU A 1 1096 ? -45.848 -6.754 34.434 1.00 95.94 1096 LEU A CA 1
ATOM 8142 C C . LEU A 1 1096 ? -45.858 -7.536 35.753 1.00 95.94 1096 LEU A C 1
ATOM 8144 O O . LEU A 1 1096 ? -46.030 -6.955 36.813 1.00 95.94 1096 LEU A O 1
ATOM 8148 N N . ASP A 1 1097 ? -45.662 -8.853 35.691 1.00 97.00 1097 ASP A N 1
ATOM 8149 C CA . ASP A 1 1097 ? -45.455 -9.671 36.890 1.00 97.00 1097 ASP A CA 1
ATOM 8150 C C . ASP A 1 1097 ? -43.996 -9.489 37.366 1.00 97.00 1097 ASP A C 1
ATOM 8152 O O . ASP A 1 1097 ? -43.092 -10.172 36.878 1.00 97.00 1097 ASP A O 1
ATOM 8156 N N . ASN A 1 1098 ? -43.746 -8.545 38.280 1.00 98.00 1098 ASN A N 1
ATOM 8157 C CA . ASN A 1 1098 ? -42.393 -8.158 38.691 1.00 98.00 1098 ASN A CA 1
ATOM 8158 C C . ASN A 1 1098 ? -41.827 -8.999 39.849 1.00 98.00 1098 ASN A C 1
ATOM 8160 O O . ASN A 1 1098 ? -42.555 -9.454 40.732 1.00 98.00 1098 ASN A O 1
ATOM 8164 N N . THR A 1 1099 ? -40.496 -9.127 39.917 1.00 98.00 1099 THR A N 1
ATOM 8165 C CA . THR A 1 1099 ? -39.789 -9.578 41.133 1.00 98.00 1099 THR A CA 1
ATOM 8166 C C . THR A 1 1099 ? -38.923 -8.448 41.680 1.00 98.00 1099 THR A C 1
ATOM 8168 O O . THR A 1 1099 ? -37.966 -8.029 41.033 1.00 98.00 1099 THR A O 1
ATOM 8171 N N . ILE A 1 1100 ? -39.239 -7.963 42.882 1.00 97.88 1100 ILE A N 1
ATOM 8172 C CA . ILE A 1 1100 ? -38.519 -6.876 43.553 1.00 97.88 1100 ILE A CA 1
ATOM 8173 C C . ILE A 1 1100 ? -37.900 -7.402 44.848 1.00 97.88 1100 ILE A C 1
ATOM 8175 O O . ILE A 1 1100 ? -38.609 -7.879 45.736 1.00 97.88 1100 ILE A O 1
ATOM 8179 N N . ILE A 1 1101 ? -36.577 -7.303 44.965 1.00 95.56 1101 ILE A N 1
ATOM 8180 C CA . ILE A 1 1101 ? -35.810 -7.765 46.126 1.00 95.56 1101 ILE A CA 1
ATOM 8181 C C . ILE A 1 1101 ? -35.137 -6.561 46.791 1.00 95.56 1101 ILE A C 1
ATOM 8183 O O . ILE A 1 1101 ? -34.131 -6.045 46.294 1.00 95.56 1101 ILE A O 1
ATOM 8187 N N . GLY A 1 1102 ? -35.683 -6.139 47.931 1.00 93.12 1102 GLY A N 1
ATOM 8188 C CA . GLY A 1 1102 ? -35.089 -5.161 48.836 1.00 93.12 1102 GLY A CA 1
ATOM 8189 C C . GLY A 1 1102 ? -33.777 -5.651 49.457 1.00 93.12 1102 GLY A C 1
ATOM 8190 O O . GLY A 1 1102 ? -33.298 -6.757 49.182 1.00 93.12 1102 GLY A O 1
ATOM 8191 N N . ASN A 1 1103 ? -33.111 -4.781 50.205 1.00 89.12 1103 ASN A N 1
ATOM 8192 C CA . ASN A 1 1103 ? -31.743 -4.960 50.677 1.00 89.12 1103 ASN A CA 1
ATOM 8193 C C . ASN A 1 1103 ? -31.680 -5.164 52.205 1.00 89.12 1103 ASN A C 1
ATOM 8195 O O . ASN A 1 1103 ? -32.375 -6.023 52.744 1.00 89.12 1103 ASN A O 1
ATOM 8199 N N . ARG A 1 1104 ? -30.773 -4.466 52.897 1.00 87.19 1104 ARG A N 1
ATOM 8200 C CA . ARG A 1 1104 ? -30.633 -4.491 54.366 1.00 87.19 1104 ARG A CA 1
ATOM 8201 C C . ARG A 1 1104 ? -31.010 -3.163 55.046 1.00 87.19 1104 ARG A C 1
ATOM 8203 O O . ARG A 1 1104 ? -30.658 -2.937 56.211 1.00 87.19 1104 ARG A O 1
ATOM 8210 N N . GLY A 1 1105 ? -31.540 -2.225 54.264 1.00 88.19 1105 GLY A N 1
ATOM 8211 C CA . GLY A 1 1105 ? -32.064 -0.939 54.708 1.00 88.19 1105 GLY A CA 1
ATOM 8212 C C . GLY A 1 1105 ? -33.542 -1.040 55.064 1.00 88.19 1105 GLY A C 1
ATOM 8213 O O . GLY A 1 1105 ? -34.092 -2.119 55.192 1.00 88.19 1105 GLY A O 1
ATOM 8214 N N . ASN A 1 1106 ? -34.193 0.097 55.265 1.00 92.75 1106 ASN A N 1
ATOM 8215 C CA . ASN A 1 1106 ? -35.638 0.157 55.461 1.00 92.75 1106 ASN A CA 1
ATOM 8216 C C . ASN A 1 1106 ? -36.259 0.546 54.111 1.00 92.75 1106 ASN A C 1
ATOM 8218 O O . ASN A 1 1106 ? -36.277 1.733 53.774 1.00 92.75 1106 ASN A O 1
ATOM 8222 N N . ASN A 1 1107 ? -36.694 -0.430 53.313 1.00 95.25 1107 ASN A N 1
ATOM 8223 C CA . ASN A 1 1107 ? -37.122 -0.209 51.931 1.00 95.25 1107 ASN A CA 1
ATOM 8224 C C . ASN A 1 1107 ? -38.637 0.017 51.830 1.00 95.25 1107 ASN A C 1
ATOM 8226 O O . ASN A 1 1107 ? -39.430 -0.649 52.499 1.00 95.25 1107 ASN A O 1
ATOM 8230 N N . VAL A 1 1108 ? -39.086 0.900 50.934 1.00 97.50 1108 VAL A N 1
ATOM 8231 C CA . VAL A 1 1108 ? -40.482 0.891 50.469 1.00 97.50 1108 VAL A CA 1
ATOM 8232 C C . VAL A 1 1108 ? -40.556 0.145 49.141 1.00 97.50 1108 VAL A C 1
ATOM 8234 O O . VAL A 1 1108 ? -39.972 0.581 48.151 1.00 97.50 1108 VAL A O 1
ATOM 8237 N N . LEU A 1 1109 ? -41.291 -0.968 49.116 1.00 98.25 1109 LEU A N 1
ATOM 8238 C CA . LEU A 1 1109 ? -41.467 -1.817 47.938 1.00 98.25 1109 LEU A CA 1
ATOM 8239 C C . LEU A 1 1109 ? -42.904 -1.703 47.416 1.00 98.25 1109 LEU A C 1
ATOM 8241 O O . LEU A 1 1109 ? -43.865 -1.861 48.172 1.00 98.25 1109 LEU A O 1
ATOM 8245 N N . ASP A 1 1110 ? -43.055 -1.423 46.125 1.00 97.56 1110 ASP A N 1
ATOM 8246 C CA . ASP A 1 1110 ? -44.338 -1.242 45.437 1.00 97.56 1110 ASP A CA 1
ATOM 8247 C C . ASP A 1 1110 ? -44.312 -2.049 44.134 1.00 97.56 1110 ASP A C 1
ATOM 8249 O O . ASP A 1 1110 ? -43.498 -1.767 43.261 1.00 97.56 1110 ASP A O 1
ATOM 8253 N N . GLY A 1 1111 ? -45.162 -3.066 43.991 1.00 96.62 1111 GLY A N 1
ATOM 8254 C CA . GLY A 1 1111 ? -45.194 -3.880 42.767 1.00 96.62 1111 GLY A CA 1
ATOM 8255 C C . GLY A 1 1111 ? -45.662 -3.099 41.533 1.00 96.62 1111 GLY A C 1
ATOM 8256 O O . GLY A 1 1111 ? -45.240 -3.372 40.416 1.00 96.62 1111 GLY A O 1
ATOM 8257 N N . GLY A 1 1112 ? -46.458 -2.043 41.738 1.00 95.62 1112 GLY A N 1
ATOM 8258 C CA . GLY A 1 1112 ? -47.157 -1.359 40.656 1.00 95.62 1112 GLY A CA 1
ATOM 8259 C C . GLY A 1 1112 ? -48.486 -2.054 40.375 1.00 95.62 1112 GLY A C 1
ATOM 8260 O O . GLY A 1 1112 ? -49.438 -1.897 41.150 1.00 95.62 1112 GLY A O 1
ATOM 8261 N N . GLY A 1 1113 ? -48.572 -2.785 39.264 1.00 93.69 1113 GLY A N 1
ATOM 8262 C CA . GLY A 1 1113 ? -49.724 -3.629 38.959 1.00 93.69 1113 GLY A CA 1
ATOM 8263 C C . GLY A 1 1113 ? -49.360 -4.856 38.133 1.00 93.69 1113 GLY A C 1
ATOM 8264 O O . GLY A 1 1113 ? -48.986 -4.721 36.975 1.00 93.69 1113 GLY A O 1
ATOM 8265 N N . GLY A 1 1114 ? -49.584 -6.044 38.683 1.00 96.38 1114 GLY A N 1
ATOM 8266 C CA . GLY A 1 1114 ? -49.151 -7.301 38.086 1.00 96.38 1114 GLY A CA 1
ATOM 8267 C C . GLY A 1 1114 ? -49.600 -8.503 38.910 1.00 96.38 1114 GLY A C 1
ATOM 8268 O O . GLY A 1 1114 ? -50.761 -8.619 39.324 1.00 96.38 1114 GLY A O 1
ATOM 8269 N N . ASN A 1 1115 ? -48.685 -9.434 39.137 1.00 97.75 1115 ASN A N 1
ATOM 8270 C CA . ASN A 1 1115 ? -48.802 -10.487 40.141 1.00 97.75 1115 ASN A CA 1
ATOM 8271 C C . ASN A 1 1115 ? -47.416 -10.635 40.781 1.00 97.75 1115 ASN A C 1
ATOM 8273 O O . ASN A 1 1115 ? -46.667 -11.561 40.464 1.00 97.75 1115 ASN A O 1
ATOM 8277 N N . ASP A 1 1116 ? -47.064 -9.666 41.622 1.00 98.38 1116 ASP A N 1
ATOM 8278 C CA . ASP A 1 1116 ? -45.661 -9.366 41.910 1.00 98.38 1116 ASP A CA 1
ATOM 8279 C C . ASP A 1 1116 ? -45.089 -10.205 43.058 1.00 98.38 1116 ASP A C 1
ATOM 8281 O O . ASP A 1 1116 ? -45.812 -10.712 43.918 1.00 98.38 1116 ASP A O 1
ATOM 8285 N N . ILE A 1 1117 ? -43.766 -10.341 43.115 1.00 98.31 1117 ILE A N 1
ATOM 8286 C CA . ILE A 1 1117 ? -43.044 -10.933 44.245 1.00 98.31 1117 ILE A CA 1
ATOM 8287 C C . ILE A 1 1117 ? -42.191 -9.840 44.880 1.00 98.31 1117 ILE A C 1
ATOM 8289 O O . ILE A 1 1117 ? -41.190 -9.426 44.304 1.00 98.31 1117 ILE A O 1
ATOM 8293 N N . LEU A 1 1118 ? -42.569 -9.396 46.081 1.00 98.19 1118 LEU A N 1
ATOM 8294 C CA . LEU A 1 1118 ? -41.814 -8.415 46.860 1.00 98.19 1118 LEU A CA 1
ATOM 8295 C C . LEU A 1 1118 ? -41.116 -9.128 48.023 1.00 98.19 1118 LEU A C 1
ATOM 8297 O O . LEU A 1 1118 ? -41.772 -9.718 48.884 1.00 98.19 1118 LEU A O 1
ATOM 8301 N N . VAL A 1 1119 ? -39.790 -9.073 48.060 1.00 97.12 1119 VAL A N 1
ATOM 8302 C CA . VAL A 1 1119 ? -38.965 -9.606 49.152 1.00 97.12 1119 VAL A CA 1
ATOM 8303 C C . VAL A 1 1119 ? -38.349 -8.415 49.873 1.00 97.12 1119 VAL A C 1
ATOM 8305 O O . VAL A 1 1119 ? -37.572 -7.708 49.244 1.00 97.12 1119 VAL A O 1
ATOM 8308 N N . GLY A 1 1120 ? -38.698 -8.176 51.139 1.00 91.25 1120 GLY A N 1
ATOM 8309 C CA . GLY A 1 1120 ? -38.162 -7.050 51.917 1.00 91.25 1120 GLY A CA 1
ATOM 8310 C C . GLY A 1 1120 ? -36.657 -7.186 52.124 1.00 91.25 1120 GLY A C 1
ATOM 8311 O O . GLY A 1 1120 ? -35.861 -6.539 51.450 1.00 91.25 1120 GLY A O 1
ATOM 8312 N N . GLY A 1 1121 ? -36.270 -8.154 52.955 1.00 88.31 1121 GLY A N 1
ATOM 8313 C CA . GLY A 1 1121 ? -34.874 -8.457 53.246 1.00 88.31 1121 GLY A CA 1
ATOM 8314 C C . GLY A 1 1121 ? -34.611 -8.390 54.743 1.00 88.31 1121 GLY A C 1
ATOM 8315 O O . GLY A 1 1121 ? -35.137 -9.215 55.490 1.00 88.31 1121 GLY A O 1
ATOM 8316 N N . LEU A 1 1122 ? -33.757 -7.454 55.160 1.00 86.31 1122 LEU A N 1
ATOM 8317 C CA . LEU A 1 1122 ? -33.523 -7.113 56.567 1.00 86.31 1122 LEU A CA 1
ATOM 8318 C C . LEU A 1 1122 ? -33.783 -5.619 56.768 1.00 86.31 1122 LEU A C 1
ATOM 8320 O O . LEU A 1 1122 ? -33.301 -4.828 55.967 1.00 86.31 1122 LEU A O 1
ATOM 8324 N N . GLY A 1 1123 ? -34.366 -5.219 57.897 1.00 89.19 1123 GLY A N 1
ATOM 8325 C CA . GLY A 1 1123 ? -34.713 -3.809 58.149 1.00 89.19 1123 GLY A CA 1
ATOM 8326 C C . GLY A 1 1123 ? -36.210 -3.546 57.999 1.00 89.19 1123 GLY A C 1
ATOM 8327 O O . GLY A 1 1123 ? -36.953 -4.459 57.688 1.00 89.19 1123 GLY A O 1
ATOM 8328 N N . ASN A 1 1124 ? -36.689 -2.352 58.369 1.00 93.94 1124 ASN A N 1
ATOM 8329 C CA . ASN A 1 1124 ? -38.124 -2.102 58.590 1.00 93.94 1124 ASN A CA 1
ATOM 8330 C C . ASN A 1 1124 ? -38.817 -1.743 57.271 1.00 93.94 1124 ASN A C 1
ATOM 8332 O O . ASN A 1 1124 ? -38.967 -0.560 56.942 1.00 93.94 1124 ASN A O 1
ATOM 8336 N N . ASP A 1 1125 ? -39.250 -2.758 56.543 1.00 95.88 1125 ASP A N 1
ATOM 8337 C CA . ASP A 1 1125 ? -39.743 -2.638 55.183 1.00 95.88 1125 ASP A CA 1
ATOM 8338 C C . ASP A 1 1125 ? -41.221 -2.243 55.119 1.00 95.88 1125 ASP A C 1
ATOM 8340 O O . ASP A 1 1125 ? -42.034 -2.480 56.020 1.00 95.88 1125 ASP A O 1
ATOM 8344 N N . THR A 1 1126 ? -41.589 -1.573 54.028 1.00 97.25 1126 THR A N 1
ATOM 8345 C CA . THR A 1 1126 ? -42.961 -1.145 53.750 1.00 97.25 1126 THR A CA 1
ATOM 8346 C C . THR A 1 1126 ? -43.424 -1.660 52.394 1.00 97.25 1126 THR A C 1
ATOM 8348 O O . THR A 1 1126 ? -43.138 -1.066 51.357 1.00 97.25 1126 THR A O 1
ATOM 8351 N N . TYR A 1 1127 ? -44.228 -2.717 52.417 1.00 98.06 1127 TYR A N 1
ATOM 8352 C CA . TYR A 1 1127 ? -44.897 -3.279 51.248 1.00 98.06 1127 TYR A CA 1
ATOM 8353 C C . TYR A 1 1127 ? -46.150 -2.455 50.928 1.00 98.06 1127 TYR A C 1
ATOM 8355 O O . TYR A 1 1127 ? -47.087 -2.385 51.734 1.00 98.06 1127 TYR A O 1
ATOM 8363 N N . ARG A 1 1128 ? -46.198 -1.807 49.766 1.00 97.12 1128 ARG A N 1
ATOM 8364 C CA . ARG A 1 1128 ? -47.392 -1.094 49.298 1.00 97.12 1128 ARG A CA 1
ATOM 8365 C C . ARG A 1 1128 ? -48.333 -2.045 48.571 1.00 97.12 1128 ARG A C 1
ATOM 8367 O O . ARG A 1 1128 ? -47.906 -2.920 47.831 1.00 97.12 1128 ARG A O 1
ATOM 8374 N N . PHE A 1 1129 ? -49.632 -1.865 48.800 1.00 97.19 1129 PHE A N 1
ATOM 8375 C CA . PHE A 1 1129 ? -50.664 -2.705 48.198 1.00 97.19 1129 PHE A CA 1
ATOM 8376 C C . PHE A 1 1129 ? -51.978 -1.942 48.030 1.00 97.19 1129 PHE A C 1
ATOM 8378 O O . PHE A 1 1129 ? -52.401 -1.227 48.942 1.00 97.19 1129 PHE A O 1
ATOM 8385 N N . GLY A 1 1130 ? -52.675 -2.088 46.903 1.00 94.56 1130 GLY A N 1
ATOM 8386 C CA . GLY A 1 1130 ? -53.868 -1.288 46.633 1.00 94.56 1130 GLY A CA 1
ATOM 8387 C C . GLY A 1 1130 ? -54.840 -1.880 45.620 1.00 94.56 1130 GLY A C 1
ATOM 8388 O O . GLY A 1 1130 ? -54.758 -3.033 45.208 1.00 94.56 1130 GLY A O 1
ATOM 8389 N N . ARG A 1 1131 ? -55.826 -1.061 45.234 1.00 92.25 1131 ARG A N 1
ATOM 8390 C CA . ARG A 1 1131 ? -56.752 -1.414 44.153 1.00 92.25 1131 ARG A CA 1
ATOM 8391 C C . ARG A 1 1131 ? -56.027 -1.301 42.817 1.00 92.25 1131 ARG A C 1
ATOM 8393 O O . ARG A 1 1131 ? -55.638 -0.195 42.454 1.00 92.25 1131 ARG A O 1
ATOM 8400 N N . GLY A 1 1132 ? -55.946 -2.401 42.076 1.00 92.50 1132 GLY A N 1
ATOM 8401 C CA . GLY A 1 1132 ? -55.231 -2.474 40.804 1.00 92.50 1132 GLY A CA 1
ATOM 8402 C C . GLY A 1 1132 ? -53.810 -3.031 40.894 1.00 92.50 1132 GLY A C 1
ATOM 8403 O O . GLY A 1 1132 ? -53.213 -3.192 39.837 1.00 92.50 1132 GLY A O 1
ATOM 8404 N N . SER A 1 1133 ? -53.303 -3.359 42.091 1.00 94.50 1133 SER A N 1
ATOM 8405 C CA . SER A 1 1133 ? -51.992 -4.010 42.241 1.00 94.50 1133 SER A CA 1
ATOM 8406 C C . SER A 1 1133 ? -51.989 -5.447 41.711 1.00 94.50 1133 SER A C 1
ATOM 8408 O O . SER A 1 1133 ? -50.995 -5.895 41.170 1.00 94.50 1133 SER A O 1
ATOM 8410 N N . GLY A 1 1134 ? -53.129 -6.149 41.754 1.00 95.94 1134 GLY A N 1
ATOM 8411 C CA . GLY A 1 1134 ? -53.205 -7.532 41.289 1.00 95.94 1134 GLY A CA 1
ATOM 8412 C C . GLY A 1 1134 ? -52.903 -8.550 42.392 1.00 95.94 1134 GLY A C 1
ATOM 8413 O O . GLY A 1 1134 ? -53.563 -8.510 43.435 1.00 95.94 1134 GLY A O 1
ATOM 8414 N N . ARG A 1 1135 ? -52.060 -9.560 42.144 1.00 97.31 1135 ARG A N 1
ATOM 8415 C CA . ARG A 1 1135 ? -51.890 -10.700 43.078 1.00 97.31 1135 ARG A CA 1
ATOM 8416 C C . ARG A 1 1135 ? -50.473 -10.862 43.594 1.00 97.31 1135 ARG A C 1
ATOM 8418 O O . ARG A 1 1135 ? -49.740 -11.751 43.163 1.00 97.31 1135 ARG A O 1
ATOM 8425 N N . ASP A 1 1136 ? -50.164 -10.062 44.592 1.00 98.06 1136 ASP A N 1
ATOM 8426 C CA . ASP A 1 1136 ? -48.792 -9.878 45.028 1.00 98.06 1136 ASP A CA 1
ATOM 8427 C C . ASP A 1 1136 ? -48.453 -10.846 46.163 1.00 98.06 1136 ASP A C 1
ATOM 8429 O O . ASP A 1 1136 ? -49.296 -11.215 46.990 1.00 98.06 1136 ASP A O 1
ATOM 8433 N N . THR A 1 1137 ? -47.201 -11.278 46.204 1.00 98.38 1137 THR A N 1
ATOM 8434 C CA . THR A 1 1137 ? -46.644 -12.168 47.218 1.00 98.38 1137 THR A CA 1
ATOM 8435 C C . THR A 1 1137 ? -45.544 -11.433 47.966 1.00 98.38 1137 THR A C 1
ATOM 8437 O O . THR A 1 1137 ? -44.536 -11.061 47.374 1.00 98.38 1137 THR A O 1
ATOM 8440 N N . PHE A 1 1138 ? -45.724 -11.247 49.270 1.00 98.25 1138 PHE A N 1
ATOM 8441 C CA . PHE A 1 1138 ? -44.743 -10.609 50.144 1.00 98.25 1138 PHE A CA 1
ATOM 8442 C C . PHE A 1 1138 ? -43.961 -11.681 50.900 1.00 98.25 1138 PHE A C 1
ATOM 8444 O O . PHE A 1 1138 ? -44.554 -12.614 51.455 1.00 98.25 1138 PHE A O 1
ATOM 8451 N N . HIS A 1 1139 ? -42.639 -11.552 50.916 1.00 96.31 1139 HIS A N 1
ATOM 8452 C CA . HIS A 1 1139 ? -41.725 -12.454 51.605 1.00 96.31 1139 HIS A CA 1
ATOM 8453 C C . HIS A 1 1139 ? -40.822 -11.660 52.556 1.00 96.31 1139 HIS A C 1
ATOM 8455 O O . HIS A 1 1139 ? -39.779 -11.144 52.162 1.00 96.31 1139 HIS A O 1
ATOM 8461 N N . ASP A 1 1140 ? -41.261 -11.601 53.811 1.00 90.56 1140 ASP A N 1
ATOM 8462 C CA . ASP A 1 1140 ? -40.454 -11.234 54.976 1.00 90.56 1140 ASP A CA 1
ATOM 8463 C C . ASP A 1 1140 ? -39.608 -12.444 55.382 1.00 90.56 1140 ASP A C 1
ATOM 8465 O O . ASP A 1 1140 ? -40.164 -13.532 55.540 1.00 90.56 1140 ASP A O 1
ATOM 8469 N N . ASP A 1 1141 ? -38.300 -12.276 55.581 1.00 88.00 1141 ASP A N 1
ATOM 8470 C CA . ASP A 1 1141 ? -37.415 -13.357 56.047 1.00 88.00 1141 ASP A CA 1
ATOM 8471 C C . ASP A 1 1141 ? -36.418 -12.880 57.126 1.00 88.00 1141 ASP A C 1
ATOM 8473 O O . ASP A 1 1141 ? -35.259 -13.302 57.151 1.00 88.00 1141 ASP A O 1
ATOM 8477 N N . ASP A 1 1142 ? -36.867 -12.007 58.038 1.00 84.62 1142 ASP A N 1
ATOM 8478 C CA . ASP A 1 1142 ? -36.009 -11.339 59.026 1.00 84.62 1142 ASP A CA 1
ATOM 8479 C C . ASP A 1 1142 ? -36.133 -11.931 60.453 1.00 84.62 1142 ASP A C 1
ATOM 8481 O O . ASP A 1 1142 ? -37.214 -12.131 61.005 1.00 84.62 1142 ASP A O 1
ATOM 8485 N N . GLU A 1 1143 ? -34.995 -12.207 61.101 1.00 80.69 1143 GLU A N 1
ATOM 8486 C CA . GLU A 1 1143 ? -34.913 -12.605 62.521 1.00 80.69 1143 GLU A CA 1
ATOM 8487 C C . GLU A 1 1143 ? -34.523 -11.435 63.456 1.00 80.69 1143 GLU A C 1
ATOM 8489 O O . GLU A 1 1143 ? -34.276 -11.634 64.656 1.00 80.69 1143 GLU A O 1
ATOM 8494 N N . THR A 1 1144 ? -34.437 -10.208 62.934 1.00 80.88 1144 THR A N 1
ATOM 8495 C CA . THR A 1 1144 ? -33.919 -9.030 63.640 1.00 80.88 1144 THR A CA 1
ATOM 8496 C C . THR A 1 1144 ? -34.829 -8.599 64.789 1.00 80.88 1144 THR A C 1
ATOM 8498 O O . THR A 1 1144 ? -35.952 -8.121 64.643 1.00 80.88 1144 THR A O 1
ATOM 8501 N N . LEU A 1 1145 ? -34.307 -8.744 66.008 1.00 74.31 1145 LEU A N 1
ATOM 8502 C CA . LEU A 1 1145 ? -35.027 -8.445 67.243 1.00 74.31 1145 LEU A CA 1
ATOM 8503 C C . LEU A 1 1145 ? -35.379 -6.955 67.378 1.00 74.31 1145 LEU A C 1
ATOM 8505 O O . LEU A 1 1145 ? -34.550 -6.145 67.798 1.00 74.31 1145 LEU A O 1
ATOM 8509 N N . GLY A 1 1146 ? -36.656 -6.636 67.157 1.00 73.88 1146 GLY A N 1
ATOM 8510 C CA . GLY A 1 1146 ? -37.214 -5.291 67.318 1.00 73.88 1146 GLY A CA 1
ATOM 8511 C C . GLY A 1 1146 ? -37.528 -4.568 66.010 1.00 73.88 1146 GLY A C 1
ATOM 8512 O O . GLY A 1 1146 ? -37.825 -3.375 66.079 1.00 73.88 1146 GLY A O 1
ATOM 8513 N N . ASN A 1 1147 ? -37.471 -5.276 64.879 1.00 81.31 1147 ASN A N 1
ATOM 8514 C CA . ASN A 1 1147 ? -37.989 -4.815 63.595 1.00 81.31 1147 ASN A CA 1
ATOM 8515 C C . ASN A 1 1147 ? -39.521 -4.618 63.625 1.00 81.31 1147 ASN A C 1
ATOM 8517 O O . ASN A 1 1147 ? -40.186 -4.944 64.620 1.00 81.31 1147 ASN A O 1
ATOM 8521 N N . SER A 1 1148 ? -40.059 -3.970 62.594 1.00 90.62 1148 SER A N 1
ATOM 8522 C CA . SER A 1 1148 ? -41.449 -3.519 62.545 1.00 90.62 1148 SER A CA 1
ATOM 8523 C C . SER A 1 1148 ? -41.901 -3.253 61.108 1.00 90.62 1148 SER A C 1
ATOM 8525 O O . SER A 1 1148 ? -42.150 -2.102 60.723 1.00 90.62 1148 SER A O 1
ATOM 8527 N N . ASP A 1 1149 ? -42.084 -4.327 60.365 1.00 95.75 1149 ASP A N 1
ATOM 8528 C CA . ASP A 1 1149 ? -42.445 -4.300 58.953 1.00 95.75 1149 ASP A CA 1
ATOM 8529 C C . ASP A 1 1149 ? -43.922 -3.900 58.743 1.00 95.75 1149 ASP A C 1
ATOM 8531 O O . ASP A 1 1149 ? -44.771 -4.028 59.642 1.00 95.75 1149 ASP A O 1
ATOM 8535 N N . VAL A 1 1150 ? -44.251 -3.331 57.575 1.00 96.75 1150 VAL A N 1
ATOM 8536 C CA . VAL A 1 1150 ? -45.555 -2.688 57.321 1.00 96.75 1150 VAL A CA 1
ATOM 8537 C C . VAL A 1 1150 ? -46.147 -3.039 55.952 1.00 96.75 1150 VAL A C 1
ATOM 8539 O O . VAL A 1 1150 ? -45.616 -2.646 54.921 1.00 96.75 1150 VAL A O 1
ATOM 8542 N N . ILE A 1 1151 ? -47.354 -3.615 55.914 1.00 97.69 1151 ILE A N 1
ATOM 8543 C CA . ILE A 1 1151 ? -48.213 -3.530 54.720 1.00 97.69 1151 ILE A CA 1
ATOM 8544 C C . ILE A 1 1151 ? -48.954 -2.189 54.747 1.00 97.69 1151 ILE A C 1
ATOM 8546 O O . ILE A 1 1151 ? -49.814 -1.954 55.605 1.00 97.69 1151 ILE A O 1
ATOM 8550 N N . SER A 1 1152 ? -48.647 -1.308 53.797 1.00 96.38 1152 SER A N 1
ATOM 8551 C CA . SER A 1 1152 ? -49.299 -0.011 53.616 1.00 96.38 1152 SER A CA 1
ATOM 8552 C C . SER A 1 1152 ? -50.385 -0.098 52.542 1.00 96.38 1152 SER A C 1
ATOM 8554 O O . SER A 1 1152 ? -50.106 -0.051 51.343 1.00 96.38 1152 SER A O 1
ATOM 8556 N N . ILE A 1 1153 ? -51.642 -0.185 52.978 1.00 95.38 1153 ILE A N 1
ATOM 8557 C CA . ILE A 1 1153 ? -52.804 -0.281 52.093 1.00 95.38 1153 ILE A CA 1
ATOM 8558 C C . ILE A 1 1153 ? -53.140 1.096 51.498 1.00 95.38 1153 ILE A C 1
ATOM 8560 O O . ILE A 1 1153 ? -53.362 2.066 52.227 1.00 95.38 1153 ILE A O 1
ATOM 8564 N N . GLY A 1 1154 ? -53.211 1.158 50.167 1.00 89.81 1154 GLY A N 1
ATOM 8565 C CA . GLY A 1 1154 ? -53.401 2.373 49.378 1.00 89.81 1154 GLY A CA 1
ATOM 8566 C C . GLY A 1 1154 ? -54.733 3.108 49.584 1.00 89.81 1154 GLY A C 1
ATOM 8567 O O . GLY A 1 1154 ? -55.700 2.600 50.161 1.00 89.81 1154 GLY A O 1
ATOM 8568 N N . ALA A 1 1155 ? -54.771 4.342 49.074 1.00 83.00 1155 ALA A N 1
ATOM 8569 C CA . ALA A 1 1155 ? -55.838 5.300 49.342 1.00 83.00 1155 ALA A CA 1
ATOM 8570 C C . ALA A 1 1155 ? -57.242 4.809 48.939 1.00 83.00 1155 ALA A C 1
ATOM 8572 O O . ALA A 1 1155 ? -57.448 4.209 47.881 1.00 83.00 1155 ALA A O 1
ATOM 8573 N N . GLY A 1 1156 ? -58.243 5.113 49.771 1.00 83.69 1156 GLY A N 1
ATOM 8574 C CA . GLY A 1 1156 ? -59.640 4.751 49.499 1.00 83.69 1156 GLY A CA 1
ATOM 8575 C C . GLY A 1 1156 ? -60.012 3.279 49.739 1.00 83.69 1156 GLY A C 1
ATOM 8576 O O . GLY A 1 1156 ? -61.082 2.853 49.292 1.00 83.69 1156 GLY A O 1
ATOM 8577 N N . VAL A 1 1157 ? -59.180 2.511 50.452 1.00 90.44 1157 VAL A N 1
ATOM 8578 C CA . VAL A 1 1157 ? -59.521 1.178 50.982 1.00 90.44 1157 VAL A CA 1
ATOM 8579 C C . VAL A 1 1157 ? -59.614 1.244 52.508 1.00 90.44 1157 VAL A C 1
ATOM 8581 O O . VAL A 1 1157 ? -58.626 1.488 53.197 1.00 90.44 1157 VAL A O 1
ATOM 8584 N N . SER A 1 1158 ? -60.810 1.025 53.060 1.00 89.62 1158 SER A N 1
ATOM 8585 C CA . SER A 1 1158 ? -61.025 1.002 54.513 1.00 89.62 1158 SER A CA 1
ATOM 8586 C C . SER A 1 1158 ? -60.856 -0.400 55.110 1.00 89.62 1158 SER A C 1
ATOM 8588 O O . SER A 1 1158 ? -61.010 -1.413 54.432 1.00 89.62 1158 SER A O 1
ATOM 8590 N N . ALA A 1 1159 ? -60.603 -0.481 56.420 1.00 89.56 1159 ALA A N 1
ATOM 8591 C CA . ALA A 1 1159 ? -60.404 -1.749 57.136 1.00 89.56 1159 ALA A CA 1
ATOM 8592 C C . ALA A 1 1159 ? -61.564 -2.768 57.020 1.00 89.56 1159 ALA A C 1
ATOM 8594 O O . ALA A 1 1159 ? -61.355 -3.965 57.198 1.00 89.56 1159 ALA A O 1
ATOM 8595 N N . ASP A 1 1160 ? -62.794 -2.319 56.744 1.00 89.56 1160 ASP A N 1
ATOM 8596 C CA . ASP A 1 1160 ? -63.962 -3.176 56.492 1.00 89.56 1160 ASP A CA 1
ATOM 8597 C C . ASP A 1 1160 ? -64.120 -3.597 55.016 1.00 89.56 1160 ASP A C 1
ATOM 8599 O O . ASP A 1 1160 ? -65.056 -4.320 54.676 1.00 89.56 1160 ASP A O 1
ATOM 8603 N N . GLN A 1 1161 ? -63.190 -3.185 54.149 1.00 91.81 1161 GLN A N 1
ATOM 8604 C CA . GLN A 1 1161 ? -63.040 -3.639 52.764 1.00 91.81 1161 GLN A CA 1
ATOM 8605 C C . GLN A 1 1161 ? -61.885 -4.635 52.577 1.00 91.81 1161 GLN A C 1
ATOM 8607 O O . GLN A 1 1161 ? -61.600 -5.003 51.441 1.00 91.81 1161 GLN A O 1
ATOM 8612 N N . LEU A 1 1162 ? -61.244 -5.091 53.655 1.00 93.94 1162 LEU A N 1
ATOM 8613 C CA . LEU A 1 1162 ? -60.220 -6.137 53.625 1.00 93.94 1162 LEU A CA 1
ATOM 8614 C C . LEU A 1 1162 ? -60.801 -7.469 54.114 1.00 93.94 1162 LEU A C 1
ATOM 8616 O O . LEU A 1 1162 ? -61.584 -7.503 55.069 1.00 93.94 1162 LEU A O 1
ATOM 8620 N N . TRP A 1 1163 ? -60.413 -8.569 53.468 1.00 94.12 1163 TRP A N 1
ATOM 8621 C CA . TRP A 1 1163 ? -60.833 -9.922 53.829 1.00 94.12 1163 TRP A CA 1
ATOM 8622 C C . TRP A 1 1163 ? -59.621 -10.836 54.019 1.00 94.12 1163 TRP A C 1
ATOM 8624 O O . TRP A 1 1163 ? -58.860 -11.052 53.084 1.00 94.12 1163 TRP A O 1
ATOM 8634 N N . PHE A 1 1164 ? -59.470 -11.382 55.226 1.00 96.75 1164 PHE A N 1
ATOM 8635 C CA . PHE A 1 1164 ? -58.304 -12.152 55.662 1.00 96.75 1164 PHE A CA 1
ATOM 8636 C C . PHE A 1 1164 ? -58.591 -13.659 55.642 1.00 96.75 1164 PHE A C 1
ATOM 8638 O O . PHE A 1 1164 ? -59.634 -14.108 56.135 1.00 96.75 1164 PHE A O 1
ATOM 8645 N N . ARG A 1 1165 ? -57.660 -14.453 55.104 1.00 96.00 1165 ARG A N 1
ATOM 8646 C CA . ARG A 1 1165 ? -57.736 -15.919 55.016 1.00 96.00 1165 ARG A CA 1
ATOM 8647 C C . ARG A 1 1165 ? -56.398 -16.563 55.393 1.00 96.00 1165 ARG A C 1
ATOM 8649 O O . ARG A 1 1165 ? -55.339 -16.021 55.121 1.00 96.00 1165 ARG A O 1
ATOM 8656 N N . HIS A 1 1166 ? -56.474 -17.748 55.991 1.00 96.44 1166 HIS A N 1
ATOM 8657 C CA . HIS A 1 1166 ? -55.341 -18.652 56.202 1.00 96.44 1166 HIS A CA 1
ATOM 8658 C C . HIS A 1 1166 ? -55.357 -19.671 55.061 1.00 96.44 1166 HIS A C 1
ATOM 8660 O O . HIS A 1 1166 ? -56.353 -20.390 54.902 1.00 96.44 1166 HIS A O 1
ATOM 8666 N N . VAL A 1 1167 ? -54.293 -19.729 54.260 1.00 95.62 1167 VAL A N 1
ATOM 8667 C CA . VAL A 1 1167 ? -54.204 -20.595 53.075 1.00 95.62 1167 VAL A CA 1
ATOM 8668 C C . VAL A 1 1167 ? -52.867 -21.331 53.099 1.00 95.62 1167 VAL A C 1
ATOM 8670 O O . VAL A 1 1167 ? -51.828 -20.733 52.888 1.00 95.62 1167 VAL A O 1
ATOM 8673 N N . GLY A 1 1168 ? -52.866 -22.639 53.367 1.00 95.88 1168 GLY A N 1
ATOM 8674 C CA . GLY A 1 1168 ? -51.607 -23.388 53.483 1.00 95.88 1168 GLY A CA 1
ATOM 8675 C C . GLY A 1 1168 ? -50.806 -22.953 54.714 1.00 95.88 1168 GLY A C 1
ATOM 8676 O O . GLY A 1 1168 ? -51.283 -23.164 55.826 1.00 95.88 1168 GLY A O 1
ATOM 8677 N N . ASN A 1 1169 ? -49.624 -22.366 54.499 1.00 96.94 1169 ASN A N 1
ATOM 8678 C CA . ASN A 1 1169 ? -48.828 -21.687 55.533 1.00 96.94 1169 ASN A CA 1
ATOM 8679 C C . ASN A 1 1169 ? -48.971 -20.153 55.470 1.00 96.94 1169 ASN A C 1
ATOM 8681 O O . ASN A 1 1169 ? -48.379 -19.454 56.290 1.00 96.94 1169 ASN A O 1
ATOM 8685 N N . ASP A 1 1170 ? -49.724 -19.630 54.504 1.00 98.06 1170 ASP A N 1
ATOM 8686 C CA . ASP A 1 1170 ? -49.703 -18.227 54.103 1.00 98.06 1170 ASP A CA 1
ATOM 8687 C C . ASP A 1 1170 ? -50.884 -17.449 54.703 1.00 98.06 1170 ASP A C 1
ATOM 8689 O O . ASP A 1 1170 ? -51.976 -17.994 54.943 1.00 98.06 1170 ASP A O 1
ATOM 8693 N N . LEU A 1 1171 ? -50.675 -16.148 54.915 1.00 97.94 1171 LEU A N 1
ATOM 8694 C CA . LEU A 1 1171 ? -51.739 -15.186 55.196 1.00 97.94 1171 LEU A CA 1
ATOM 8695 C C . LEU A 1 1171 ? -52.146 -14.508 53.889 1.00 97.94 1171 LEU A C 1
ATOM 8697 O O . LEU A 1 1171 ? -51.322 -13.901 53.218 1.00 97.94 1171 LEU A O 1
ATOM 8701 N N . GLU A 1 1172 ? -53.428 -14.549 53.555 1.00 97.50 1172 GLU A N 1
ATOM 8702 C CA . GLU A 1 1172 ? -53.950 -14.010 52.301 1.00 97.50 1172 GLU A CA 1
ATOM 8703 C C . GLU A 1 1172 ? -54.984 -12.901 52.587 1.00 97.50 1172 GLU A C 1
ATOM 8705 O O . GLU A 1 1172 ? -55.875 -13.061 53.431 1.00 97.50 1172 GLU A O 1
ATOM 8710 N N . ILE A 1 1173 ? -54.830 -11.746 51.930 1.00 96.75 1173 ILE A N 1
ATOM 8711 C CA . ILE A 1 1173 ? -55.564 -10.498 52.185 1.00 96.75 1173 ILE A CA 1
ATOM 8712 C C . ILE A 1 1173 ? -56.162 -9.989 50.868 1.00 96.75 1173 ILE A C 1
ATOM 8714 O O . ILE A 1 1173 ? -55.464 -9.415 50.036 1.00 96.75 1173 ILE A O 1
ATOM 8718 N N . SER A 1 1174 ? -57.472 -10.151 50.678 1.00 94.50 1174 SER A N 1
ATOM 8719 C CA . SER A 1 1174 ? -58.173 -9.685 49.470 1.00 94.50 1174 SER A CA 1
ATOM 8720 C C . SER A 1 1174 ? -58.886 -8.344 49.683 1.00 94.50 1174 SER A C 1
ATOM 8722 O O . SER A 1 1174 ? -59.509 -8.125 50.730 1.00 94.50 1174 SER A O 1
ATOM 8724 N N . ILE A 1 1175 ? -58.886 -7.476 48.663 1.00 93.31 1175 ILE A N 1
ATOM 8725 C CA . ILE A 1 1175 ? -59.656 -6.220 48.666 1.00 93.31 1175 ILE A CA 1
ATOM 8726 C C . ILE A 1 1175 ? -61.073 -6.464 48.125 1.00 93.31 1175 ILE A C 1
ATOM 8728 O O . ILE A 1 1175 ? -61.293 -6.998 47.037 1.00 93.31 1175 ILE A O 1
ATOM 8732 N N . LEU A 1 1176 ? -62.085 -6.035 48.881 1.00 91.06 1176 LEU A N 1
ATOM 8733 C CA . LEU A 1 1176 ? -63.482 -6.212 48.501 1.00 91.06 1176 LEU A CA 1
ATOM 8734 C C . LEU A 1 1176 ? -63.838 -5.405 47.241 1.00 91.06 1176 LEU A C 1
ATOM 8736 O O . LEU A 1 1176 ? -63.657 -4.181 47.153 1.00 91.06 1176 LEU A O 1
ATOM 8740 N N . GLY A 1 1177 ? -64.402 -6.124 46.270 1.00 88.12 1177 GLY A N 1
ATOM 8741 C CA . GLY A 1 1177 ? -64.882 -5.595 44.997 1.00 88.12 1177 GLY A CA 1
ATOM 8742 C C . GLY A 1 1177 ? -63.886 -5.671 43.839 1.00 88.12 1177 GLY A C 1
ATOM 8743 O O . GLY A 1 1177 ? -64.268 -5.289 42.735 1.00 88.12 1177 GLY A O 1
ATOM 8744 N N . THR A 1 1178 ? -62.668 -6.175 44.052 1.00 91.19 1178 THR A N 1
ATOM 8745 C CA . THR A 1 1178 ? -61.650 -6.376 43.004 1.00 91.19 1178 THR A CA 1
ATOM 8746 C C . THR A 1 1178 ? -61.146 -7.823 42.991 1.00 91.19 1178 THR A C 1
ATOM 8748 O O . THR A 1 1178 ? -61.694 -8.692 43.673 1.00 91.19 1178 THR A O 1
ATOM 8751 N N . SER A 1 1179 ? -60.154 -8.099 42.145 1.00 91.12 1179 SER A N 1
ATOM 8752 C CA . SER A 1 1179 ? -59.352 -9.326 42.162 1.00 91.12 1179 SER A CA 1
ATOM 8753 C C . SER A 1 1179 ? -58.069 -9.198 42.987 1.00 91.12 1179 SER A C 1
ATOM 8755 O O . SER A 1 1179 ? -57.347 -10.190 43.083 1.00 91.12 1179 SER A O 1
ATOM 8757 N N . ASP A 1 1180 ? -57.794 -8.016 43.550 1.00 94.38 1180 ASP A N 1
ATOM 8758 C CA . ASP A 1 1180 ? -56.517 -7.723 44.199 1.00 94.38 1180 ASP A CA 1
ATOM 8759 C C . ASP A 1 1180 ? -56.363 -8.556 45.476 1.00 94.38 1180 ASP A C 1
ATOM 8761 O O . ASP A 1 1180 ? -57.283 -8.615 46.306 1.00 94.38 1180 ASP A O 1
ATOM 8765 N N . THR A 1 1181 ? -55.224 -9.228 45.630 1.00 95.81 1181 THR A N 1
ATOM 8766 C CA . THR A 1 1181 ? -54.926 -10.085 46.783 1.00 95.81 1181 THR A CA 1
ATOM 8767 C C . THR A 1 1181 ? -53.440 -10.058 47.124 1.00 95.81 1181 THR A C 1
ATOM 8769 O O . THR A 1 1181 ? -52.642 -10.515 46.320 1.00 95.81 1181 THR A O 1
ATOM 8772 N N . ALA A 1 1182 ? -53.093 -9.620 48.334 1.00 97.50 1182 ALA A N 1
ATOM 8773 C CA . ALA A 1 1182 ? -51.744 -9.746 48.877 1.00 97.50 1182 ALA A CA 1
ATOM 8774 C C . ALA A 1 1182 ? -51.604 -11.065 49.651 1.00 97.50 1182 ALA A C 1
ATOM 8776 O O . ALA A 1 1182 ? -52.466 -11.404 50.468 1.00 97.50 1182 ALA A O 1
ATOM 8777 N N . THR A 1 1183 ? -50.515 -11.792 49.423 1.00 98.19 1183 THR A N 1
ATOM 8778 C CA . THR A 1 1183 ? -50.191 -13.062 50.088 1.00 98.19 1183 THR A CA 1
ATOM 8779 C C . THR A 1 1183 ? -48.889 -12.907 50.861 1.00 98.19 1183 THR A C 1
ATOM 8781 O O . THR A 1 1183 ? -47.828 -12.836 50.255 1.00 98.19 1183 THR A O 1
ATOM 8784 N N . VAL A 1 1184 ? -48.943 -12.876 52.193 1.00 98.06 1184 VAL A N 1
ATOM 8785 C CA . VAL A 1 1184 ? -47.735 -12.923 53.027 1.00 98.06 1184 VAL A CA 1
ATOM 8786 C C . VAL A 1 1184 ? -47.331 -14.381 53.196 1.00 98.06 1184 VAL A C 1
ATOM 8788 O O . VAL A 1 1184 ? -48.041 -15.174 53.831 1.00 98.06 1184 VAL A O 1
ATOM 8791 N N . ARG A 1 1185 ? -46.220 -14.733 52.556 1.00 97.31 1185 ARG A N 1
ATOM 8792 C CA . ARG A 1 1185 ? -45.745 -16.103 52.410 1.00 97.31 1185 ARG A CA 1
ATOM 8793 C C . ARG A 1 1185 ? -45.234 -16.667 53.732 1.00 97.31 1185 ARG A C 1
ATOM 8795 O O . ARG A 1 1185 ? -44.551 -15.983 54.480 1.00 97.31 1185 ARG A O 1
ATOM 8802 N N . ASP A 1 1186 ? -45.566 -17.927 54.004 1.00 97.06 1186 ASP A N 1
ATOM 8803 C CA . ASP A 1 1186 ? -45.091 -18.711 55.152 1.00 97.06 1186 ASP A CA 1
ATOM 8804 C C . ASP A 1 1186 ? -45.338 -18.075 56.549 1.00 97.06 1186 ASP A C 1
ATOM 8806 O O . ASP A 1 1186 ? -44.824 -18.564 57.559 1.00 97.06 1186 ASP A O 1
ATOM 8810 N N . TRP A 1 1187 ? -46.227 -17.071 56.639 1.00 96.50 1187 TRP A N 1
ATOM 8811 C CA . TRP A 1 1187 ? -46.681 -16.372 57.859 1.00 96.50 1187 TRP A CA 1
ATOM 8812 C C . TRP A 1 1187 ? -46.921 -17.288 59.069 1.00 96.50 1187 TRP A C 1
ATOM 8814 O O . TRP A 1 1187 ? -46.643 -16.938 60.220 1.00 96.50 1187 TRP A O 1
ATOM 8824 N N . TYR A 1 1188 ? -47.471 -18.481 58.841 1.00 96.00 1188 TYR A N 1
ATOM 8825 C CA . TYR A 1 1188 ? -47.818 -19.433 59.896 1.00 96.00 1188 TYR A CA 1
ATOM 8826 C C . TYR A 1 1188 ? -46.667 -20.375 60.316 1.00 96.00 1188 TYR A C 1
ATOM 8828 O O . TYR A 1 1188 ? -46.866 -21.188 61.225 1.00 96.00 1188 TYR A O 1
ATOM 8836 N N . LEU A 1 1189 ? -45.465 -20.256 59.733 1.00 94.75 1189 LEU A N 1
ATOM 8837 C CA . LEU A 1 1189 ? -44.269 -21.008 60.147 1.00 94.75 1189 LEU A CA 1
ATOM 8838 C C . LEU A 1 1189 ? -43.530 -20.388 61.344 1.00 94.75 1189 LEU A C 1
ATOM 8840 O O . LEU A 1 1189 ? -42.932 -21.123 62.135 1.00 94.75 1189 LEU A O 1
ATOM 8844 N N . GLY A 1 1190 ? -43.588 -19.067 61.529 1.00 89.06 1190 GLY A N 1
ATOM 8845 C CA . GLY A 1 1190 ? -42.949 -18.390 62.661 1.00 89.06 1190 GLY A CA 1
ATOM 8846 C C . GLY A 1 1190 ? -42.905 -16.872 62.513 1.00 89.06 1190 GLY A C 1
ATOM 8847 O O . GLY A 1 1190 ? -43.171 -16.348 61.443 1.00 89.06 1190 GLY A O 1
ATOM 8848 N N . ALA A 1 1191 ? -42.535 -16.171 63.591 1.00 87.38 1191 ALA A N 1
ATOM 8849 C CA . ALA A 1 1191 ? -42.496 -14.703 63.626 1.00 87.38 1191 ALA A CA 1
ATOM 8850 C C . ALA A 1 1191 ? -41.533 -14.071 62.599 1.00 87.38 1191 ALA A C 1
ATOM 8852 O O . ALA A 1 1191 ? -41.753 -12.939 62.210 1.00 87.38 1191 ALA A O 1
ATOM 8853 N N . ARG A 1 1192 ? -40.528 -14.825 62.129 1.00 89.56 1192 ARG A N 1
ATOM 8854 C CA . ARG A 1 1192 ? -39.595 -14.445 61.053 1.00 89.56 1192 ARG A CA 1
ATOM 8855 C C . ARG A 1 1192 ? -40.280 -14.083 59.723 1.00 89.56 1192 ARG A C 1
ATOM 8857 O O . ARG A 1 1192 ? -39.715 -13.354 58.927 1.00 89.56 1192 ARG A O 1
ATOM 8864 N N . TYR A 1 1193 ? -41.483 -14.615 59.503 1.00 92.94 1193 TYR A N 1
ATOM 8865 C CA . TYR A 1 1193 ? -42.266 -14.468 58.273 1.00 92.94 1193 TYR A CA 1
ATOM 8866 C C . TYR A 1 1193 ? -43.512 -13.578 58.479 1.00 92.94 1193 TYR A C 1
ATOM 8868 O O . TYR A 1 1193 ? -44.503 -13.717 57.760 1.00 92.94 1193 TYR A O 1
ATOM 8876 N N . GLN A 1 1194 ? -43.543 -12.750 59.536 1.00 93.75 1194 GLN A N 1
ATOM 8877 C CA . GLN A 1 1194 ? -44.747 -12.028 59.972 1.00 93.75 1194 GLN A CA 1
ATOM 8878 C C . GLN A 1 1194 ? -44.575 -10.511 60.038 1.00 93.75 1194 GLN A C 1
ATOM 8880 O O . GLN A 1 1194 ? -44.335 -9.978 61.119 1.00 93.75 1194 GLN A O 1
ATOM 8885 N N . ILE A 1 1195 ? -44.922 -9.834 58.944 1.00 95.50 1195 ILE A N 1
ATOM 8886 C CA . ILE A 1 1195 ? -45.029 -8.372 58.871 1.00 95.50 1195 ILE A CA 1
ATOM 8887 C C . ILE A 1 1195 ? -45.807 -7.804 60.081 1.00 95.50 1195 ILE A C 1
ATOM 8889 O O . ILE A 1 1195 ? -46.999 -8.097 60.267 1.00 95.50 1195 ILE A O 1
ATOM 8893 N N . GLU A 1 1196 ? -45.156 -6.991 60.925 1.00 95.12 1196 GLU A N 1
ATOM 8894 C CA . GLU A 1 1196 ? -45.707 -6.521 62.209 1.00 95.12 1196 GLU A CA 1
ATOM 8895 C C . GLU A 1 1196 ? -47.016 -5.742 62.099 1.00 95.12 1196 GLU A C 1
ATOM 8897 O O . GLU A 1 1196 ? -47.855 -5.818 63.009 1.00 95.12 1196 GLU A O 1
ATOM 8902 N N . GLN A 1 1197 ? -47.169 -4.932 61.050 1.00 95.69 1197 GLN A N 1
ATOM 8903 C CA . GLN A 1 1197 ? -48.251 -3.959 60.924 1.00 95.69 1197 GLN A CA 1
ATOM 8904 C C . GLN A 1 1197 ? -48.944 -4.030 59.564 1.00 95.69 1197 GLN A C 1
ATOM 8906 O O . GLN A 1 1197 ? -48.323 -4.133 58.516 1.00 95.69 1197 GLN A O 1
ATOM 8911 N N . ILE A 1 1198 ? -50.260 -3.850 59.575 1.00 97.19 1198 ILE A N 1
ATOM 8912 C CA . ILE A 1 1198 ? -51.070 -3.605 58.382 1.00 97.19 1198 ILE A CA 1
ATOM 8913 C C . ILE A 1 1198 ? -51.800 -2.287 58.620 1.00 97.19 1198 ILE A C 1
ATOM 8915 O O . ILE A 1 1198 ? -52.592 -2.167 59.561 1.00 97.19 1198 ILE A O 1
ATOM 8919 N N . ARG A 1 1199 ? -51.516 -1.274 57.801 1.00 95.88 1199 ARG A N 1
ATOM 8920 C CA . ARG A 1 1199 ? -52.037 0.090 57.956 1.00 95.88 1199 ARG A CA 1
ATOM 8921 C C . ARG A 1 1199 ? -52.942 0.451 56.788 1.00 95.88 1199 ARG A C 1
ATOM 8923 O O . ARG A 1 1199 ? -52.588 0.217 55.640 1.00 95.88 1199 ARG A O 1
ATOM 8930 N N . VAL A 1 1200 ? -54.098 1.040 57.085 1.00 93.94 1200 VAL A N 1
ATOM 8931 C CA . VAL A 1 1200 ? -55.029 1.577 56.078 1.00 93.94 1200 VAL A CA 1
ATOM 8932 C C . VAL A 1 1200 ? -54.975 3.105 56.020 1.00 93.94 1200 VAL A C 1
ATOM 8934 O O . VAL A 1 1200 ? -54.587 3.756 56.989 1.00 93.94 1200 VAL A O 1
ATOM 8937 N N . ASP A 1 1201 ? -55.412 3.665 54.892 1.00 84.00 1201 ASP A N 1
ATOM 8938 C CA . ASP A 1 1201 ? -55.413 5.099 54.544 1.00 84.00 1201 ASP A CA 1
ATOM 8939 C C . ASP A 1 1201 ? -55.988 6.037 55.631 1.00 84.00 1201 ASP A C 1
ATOM 8941 O O . ASP A 1 1201 ? -55.501 7.146 55.835 1.00 84.00 1201 ASP A O 1
ATOM 8945 N N . ASP A 1 1202 ? -56.977 5.585 56.415 1.00 85.06 1202 ASP A N 1
ATOM 8946 C CA . ASP A 1 1202 ? -57.529 6.374 57.533 1.00 85.06 1202 ASP A CA 1
ATOM 8947 C C . ASP A 1 1202 ? -56.665 6.385 58.814 1.00 85.06 1202 ASP A C 1
ATOM 8949 O O . ASP A 1 1202 ? -57.078 6.915 59.850 1.00 85.06 1202 ASP A O 1
ATOM 8953 N N . GLY A 1 1203 ? -55.450 5.835 58.737 1.00 83.88 1203 GLY A N 1
ATOM 8954 C CA . GLY A 1 1203 ? -54.441 5.802 59.794 1.00 83.88 1203 GLY A CA 1
ATOM 8955 C C . GLY A 1 1203 ? -54.584 4.638 60.774 1.00 83.88 1203 GLY A C 1
ATOM 8956 O O . GLY A 1 1203 ? -53.688 4.434 61.598 1.00 83.88 1203 GLY A O 1
ATOM 8957 N N . ARG A 1 1204 ? -55.671 3.856 60.698 1.00 92.81 1204 ARG A N 1
ATOM 8958 C CA . ARG A 1 1204 ? -55.854 2.687 61.567 1.00 92.81 1204 ARG A CA 1
ATOM 8959 C C . ARG A 1 1204 ? -54.821 1.610 61.268 1.00 92.81 1204 ARG A C 1
ATOM 8961 O O . ARG A 1 1204 ? -54.534 1.308 60.110 1.00 92.81 1204 ARG A O 1
ATOM 8968 N N . THR A 1 1205 ? -54.310 0.996 62.330 1.00 94.75 1205 THR A N 1
ATOM 8969 C CA . THR A 1 1205 ? -53.292 -0.059 62.239 1.00 94.75 1205 THR A CA 1
ATOM 8970 C C . THR A 1 1205 ? -53.779 -1.347 62.904 1.00 94.75 1205 THR A C 1
ATOM 8972 O O . THR A 1 1205 ? -54.286 -1.336 64.029 1.00 94.75 1205 THR A O 1
ATOM 8975 N N . LEU A 1 1206 ? -53.617 -2.463 62.201 1.00 96.50 1206 LEU A N 1
ATOM 8976 C CA . LEU A 1 1206 ? -53.765 -3.829 62.691 1.00 96.50 1206 LEU A CA 1
ATOM 8977 C C . LEU A 1 1206 ? -52.361 -4.390 62.935 1.00 96.50 1206 LEU A C 1
ATOM 8979 O O . LEU A 1 1206 ? -51.519 -4.319 62.050 1.00 96.50 1206 LEU A O 1
ATOM 8983 N N . VAL A 1 1207 ? -52.100 -4.934 64.123 1.00 94.75 1207 VAL A N 1
ATOM 8984 C CA . VAL A 1 1207 ? -50.806 -5.569 64.444 1.00 94.75 1207 VAL A CA 1
ATOM 8985 C C . VAL A 1 1207 ? -50.878 -7.084 64.251 1.00 94.75 1207 VAL A C 1
ATOM 8987 O O . VAL A 1 1207 ? -51.948 -7.660 64.464 1.00 94.75 1207 VAL A O 1
ATOM 8990 N N . ASN A 1 1208 ? -49.761 -7.738 63.917 1.00 92.06 1208 ASN A N 1
ATOM 8991 C CA . ASN A 1 1208 ? -49.662 -9.186 63.660 1.00 92.06 1208 ASN A CA 1
ATOM 8992 C C . ASN A 1 1208 ? -50.396 -10.053 64.712 1.00 92.06 1208 ASN A C 1
ATOM 8994 O O . ASN A 1 1208 ? -51.226 -10.899 64.369 1.00 92.06 1208 ASN A O 1
ATOM 8998 N N . ALA A 1 1209 ? -50.226 -9.753 66.003 1.00 91.31 1209 ALA A N 1
ATOM 8999 C CA . ALA A 1 1209 ? -50.888 -10.436 67.122 1.00 91.31 1209 ALA A CA 1
ATOM 9000 C C . ALA A 1 1209 ? -52.435 -10.329 67.150 1.00 91.31 1209 ALA A C 1
ATOM 9002 O O . ALA A 1 1209 ? -53.097 -11.086 67.870 1.00 91.31 1209 ALA A O 1
ATOM 9003 N N . ASP A 1 1210 ? -53.022 -9.392 66.402 1.00 95.38 1210 ASP A N 1
ATOM 9004 C CA . ASP A 1 1210 ? -54.468 -9.187 66.270 1.00 95.38 1210 ASP A CA 1
ATOM 9005 C C . ASP A 1 1210 ? -55.038 -9.734 64.937 1.00 95.38 1210 ASP A C 1
ATOM 9007 O O . ASP A 1 1210 ? -56.255 -9.913 64.844 1.00 95.38 1210 ASP A O 1
ATOM 9011 N N . VAL A 1 1211 ? -54.200 -10.081 63.945 1.00 96.00 1211 VAL A N 1
ATOM 9012 C CA . VAL A 1 1211 ? -54.611 -10.593 62.613 1.00 96.00 1211 VAL A CA 1
ATOM 9013 C C . VAL A 1 1211 ? -55.444 -11.874 62.714 1.00 96.00 1211 VAL A C 1
ATOM 9015 O O . VAL A 1 1211 ? -56.533 -11.965 62.143 1.00 96.00 1211 VAL A O 1
ATOM 9018 N N . GLU A 1 1212 ? -54.986 -12.847 63.504 1.00 94.62 1212 GLU A N 1
ATOM 9019 C CA . GLU A 1 1212 ? -55.639 -14.158 63.646 1.00 94.62 1212 GLU A CA 1
ATOM 9020 C C . GLU A 1 1212 ? -57.086 -14.045 64.178 1.00 94.62 1212 GLU A C 1
ATOM 9022 O O . GLU A 1 1212 ? -57.939 -14.887 63.887 1.00 94.62 1212 GLU A O 1
ATOM 9027 N N . LYS A 1 1213 ? -57.422 -12.959 64.893 1.00 94.69 1213 LYS A N 1
ATOM 9028 C CA . LYS A 1 1213 ? -58.801 -12.676 65.331 1.00 94.69 1213 LYS A CA 1
ATOM 9029 C C . LYS A 1 1213 ? -59.729 -12.407 64.148 1.00 94.69 1213 LYS A C 1
ATOM 9031 O O . LYS A 1 1213 ? -60.887 -12.827 64.180 1.00 94.69 1213 LYS A O 1
ATOM 9036 N N . LEU A 1 1214 ? -59.242 -11.699 63.127 1.00 94.94 1214 LEU A N 1
ATOM 9037 C CA . LEU A 1 1214 ? -59.997 -11.402 61.910 1.00 94.94 1214 LEU A CA 1
ATOM 9038 C C . LEU A 1 1214 ? -60.108 -12.646 61.032 1.00 94.94 1214 LEU A C 1
ATOM 9040 O O . LEU A 1 1214 ? -61.222 -12.986 60.638 1.00 94.94 1214 LEU A O 1
ATOM 9044 N N . VAL A 1 1215 ? -59.004 -13.375 60.835 1.00 95.88 1215 VAL A N 1
ATOM 9045 C CA . VAL A 1 1215 ? -58.978 -14.661 60.113 1.00 95.88 1215 VAL A CA 1
ATOM 9046 C C . VAL A 1 1215 ? -60.023 -15.627 60.683 1.00 95.88 1215 VAL A C 1
ATOM 9048 O O . VAL A 1 1215 ? -60.891 -16.102 59.950 1.00 95.88 1215 VAL A O 1
ATOM 9051 N N . GLN A 1 1216 ? -60.034 -15.859 62.001 1.00 94.25 1216 GLN A N 1
ATOM 9052 C CA . GLN A 1 1216 ? -61.011 -16.754 62.640 1.00 94.25 1216 GLN A CA 1
ATOM 9053 C C . GLN A 1 1216 ? -62.456 -16.236 62.555 1.00 94.25 1216 GLN A C 1
ATOM 9055 O O . GLN A 1 1216 ? -63.386 -17.028 62.382 1.00 94.25 1216 GLN A O 1
ATOM 9060 N N . ALA A 1 1217 ? -62.666 -14.920 62.660 1.00 92.06 1217 ALA A N 1
ATOM 9061 C CA . ALA A 1 1217 ? -63.994 -14.317 62.546 1.00 92.06 1217 ALA A CA 1
ATOM 9062 C C . ALA A 1 1217 ? -64.550 -14.361 61.110 1.00 92.06 1217 ALA A C 1
ATOM 9064 O O . ALA A 1 1217 ? -65.767 -14.448 60.929 1.00 92.06 1217 ALA A O 1
ATOM 9065 N N . MET A 1 1218 ? -63.679 -14.323 60.099 1.00 94.56 1218 MET A N 1
ATOM 9066 C CA . MET A 1 1218 ? -64.032 -14.391 58.678 1.00 94.56 1218 MET A CA 1
ATOM 9067 C C . MET A 1 1218 ? -64.176 -15.836 58.180 1.00 94.56 1218 MET A C 1
ATOM 9069 O O . MET A 1 1218 ? -65.092 -16.114 57.409 1.00 94.56 1218 MET A O 1
ATOM 9073 N N . ALA A 1 1219 ? -63.372 -16.781 58.682 1.00 92.62 1219 ALA A N 1
ATOM 9074 C CA . ALA A 1 1219 ? -63.374 -18.191 58.262 1.00 92.62 1219 ALA A CA 1
ATOM 9075 C C . ALA A 1 1219 ? -64.697 -18.950 58.506 1.00 92.62 1219 ALA A C 1
ATOM 9077 O O . ALA A 1 1219 ? -64.936 -19.992 57.895 1.00 92.62 1219 ALA A O 1
ATOM 9078 N N . VAL A 1 1220 ? -65.577 -18.447 59.380 1.00 89.94 1220 VAL A N 1
ATOM 9079 C CA . VAL A 1 1220 ? -66.929 -19.008 59.590 1.00 89.94 1220 VAL A CA 1
ATOM 9080 C C . VAL A 1 1220 ? -67.957 -18.558 58.540 1.00 89.94 1220 VAL A C 1
ATOM 9082 O O . VAL A 1 1220 ? -69.088 -19.050 58.547 1.00 89.94 1220 VAL A O 1
ATOM 9085 N N . TRP A 1 1221 ? -67.580 -17.658 57.628 1.00 87.88 1221 TRP A N 1
ATOM 9086 C CA . TRP A 1 1221 ? -68.408 -17.163 56.528 1.00 87.88 1221 TRP A CA 1
ATOM 9087 C C . TRP A 1 1221 ? -67.852 -17.606 55.172 1.00 87.88 1221 TRP A C 1
ATOM 9089 O O . TRP A 1 1221 ? -66.660 -17.845 55.002 1.00 87.88 1221 TRP A O 1
ATOM 9099 N N . SER A 1 1222 ? -68.723 -17.671 54.163 1.00 83.25 1222 SER A N 1
ATOM 9100 C CA . SER A 1 1222 ? -68.250 -17.636 52.776 1.00 83.25 1222 SER A CA 1
ATOM 9101 C C . SER A 1 1222 ? -67.757 -16.218 52.451 1.00 83.25 1222 SER A C 1
ATOM 9103 O O . SER A 1 1222 ? -68.392 -15.264 52.912 1.00 83.25 1222 SER A O 1
ATOM 9105 N N . PRO A 1 1223 ? -66.684 -16.052 51.653 1.00 80.19 1223 PRO A N 1
ATOM 9106 C CA . PRO A 1 1223 ? -66.239 -14.733 51.218 1.00 80.19 1223 PRO A CA 1
ATOM 9107 C C . PRO A 1 1223 ? -67.378 -13.929 50.563 1.00 80.19 1223 PRO A C 1
ATOM 9109 O O . PRO A 1 1223 ? -68.265 -14.528 49.939 1.00 80.19 1223 PRO A O 1
ATOM 9112 N N . PRO A 1 1224 ? -67.384 -12.587 50.679 1.00 82.62 1224 PRO A N 1
ATOM 9113 C CA . PRO A 1 1224 ? -68.337 -11.740 49.969 1.00 82.62 1224 PRO A CA 1
ATOM 9114 C C . PRO A 1 1224 ? -68.347 -12.024 48.460 1.00 82.62 1224 PRO A C 1
ATOM 9116 O O . PRO A 1 1224 ? -67.335 -12.398 47.872 1.00 82.62 1224 PRO A O 1
ATOM 9119 N N . ALA A 1 1225 ? -69.509 -11.860 47.824 1.00 77.31 1225 ALA A N 1
ATOM 9120 C CA . ALA A 1 1225 ? -69.660 -12.146 46.399 1.00 77.31 1225 ALA A CA 1
ATOM 9121 C C . ALA A 1 1225 ? -68.716 -11.280 45.543 1.00 77.31 1225 ALA A C 1
ATOM 9123 O O . ALA A 1 1225 ? -68.537 -10.095 45.823 1.00 77.31 1225 ALA A O 1
ATOM 9124 N N . ALA A 1 1226 ? -68.158 -11.858 44.475 1.00 70.31 1226 ALA A N 1
ATOM 9125 C CA . ALA A 1 1226 ? -67.264 -11.148 43.560 1.00 70.31 1226 ALA A CA 1
ATOM 9126 C C . ALA A 1 1226 ? -67.902 -9.838 43.049 1.00 70.31 1226 ALA A C 1
ATOM 9128 O O . ALA A 1 1226 ? -69.058 -9.827 42.620 1.00 70.31 1226 ALA A O 1
ATOM 9129 N N . GLY A 1 1227 ? -67.153 -8.733 43.130 1.00 72.94 1227 GLY A N 1
ATOM 9130 C CA . GLY A 1 1227 ? -67.632 -7.382 42.811 1.00 72.94 1227 GLY A CA 1
ATOM 9131 C C . GLY A 1 1227 ? -68.377 -6.649 43.943 1.00 72.94 1227 GLY A C 1
ATOM 9132 O O . GLY A 1 1227 ? -68.753 -5.491 43.765 1.00 72.94 1227 GLY A O 1
ATOM 9133 N N . ALA A 1 1228 ? -68.585 -7.258 45.117 1.00 80.75 1228 ALA A N 1
ATOM 9134 C CA . ALA A 1 1228 ? -69.137 -6.557 46.278 1.00 80.75 1228 ALA A CA 1
ATOM 9135 C C . ALA A 1 1228 ? -68.082 -5.638 46.921 1.00 80.75 1228 ALA A C 1
ATOM 9137 O O . ALA A 1 1228 ? -67.147 -6.115 47.552 1.00 80.75 1228 ALA A O 1
ATOM 9138 N N . VAL A 1 1229 ? -68.256 -4.318 46.798 1.00 80.88 1229 VAL A N 1
ATOM 9139 C CA . VAL A 1 1229 ? -67.334 -3.289 47.335 1.00 80.88 1229 VAL A CA 1
ATOM 9140 C C . VAL A 1 1229 ? -67.499 -2.998 48.837 1.00 80.88 1229 VAL A C 1
ATOM 9142 O O . VAL A 1 1229 ? -66.786 -2.159 49.387 1.00 80.88 1229 VAL A O 1
ATOM 9145 N N . SER A 1 1230 ? -68.453 -3.647 49.506 1.00 83.56 1230 SER A N 1
ATOM 9146 C CA . SER A 1 1230 ? -68.716 -3.501 50.940 1.00 83.56 1230 SER A CA 1
ATOM 9147 C C . SER A 1 1230 ? -69.288 -4.789 51.536 1.00 83.56 1230 SER A C 1
ATOM 9149 O O . SER A 1 1230 ? -69.884 -5.612 50.834 1.00 83.56 1230 SER A O 1
ATOM 9151 N N . LEU A 1 1231 ? -69.129 -4.961 52.851 1.00 84.75 1231 LEU A N 1
ATOM 9152 C CA . LEU A 1 1231 ? -69.738 -6.069 53.587 1.00 84.75 1231 LEU A CA 1
ATOM 9153 C C . LEU A 1 1231 ? -71.272 -6.030 53.493 1.00 84.75 1231 LEU A C 1
ATOM 9155 O O . LEU A 1 1231 ? -71.896 -4.967 53.521 1.00 84.75 1231 LEU A O 1
ATOM 9159 N N . SER A 1 1232 ? -71.898 -7.210 53.444 1.00 84.69 1232 SER A N 1
ATOM 9160 C CA . SER A 1 1232 ? -73.353 -7.319 53.597 1.00 84.69 1232 SER A CA 1
ATOM 9161 C C . SER A 1 1232 ? -73.777 -6.842 54.997 1.00 84.69 1232 SER A C 1
ATOM 9163 O O . SER A 1 1232 ? -72.979 -6.939 55.931 1.00 84.69 1232 SER A O 1
ATOM 9165 N N . PRO A 1 1233 ? -75.030 -6.392 55.212 1.00 85.19 1233 PRO A N 1
ATOM 9166 C CA . PRO A 1 1233 ? -75.493 -5.993 56.546 1.00 85.19 1233 PRO A CA 1
ATOM 9167 C C . PRO A 1 1233 ? -75.337 -7.094 57.609 1.00 85.19 1233 PRO A C 1
ATOM 9169 O O . PRO A 1 1233 ? -75.140 -6.798 58.785 1.00 85.19 1233 PRO A O 1
ATOM 9172 N N . GLU A 1 1234 ? -75.397 -8.363 57.193 1.00 84.69 1234 GLU A N 1
ATOM 9173 C CA . GLU A 1 1234 ? -75.201 -9.533 58.055 1.00 84.69 1234 GLU A CA 1
ATOM 9174 C C . GLU A 1 1234 ? -73.720 -9.722 58.420 1.00 84.69 1234 GLU A C 1
ATOM 9176 O O . GLU A 1 1234 ? -73.398 -9.850 59.602 1.00 84.69 1234 GLU A O 1
ATOM 9181 N N . HIS A 1 1235 ? -72.809 -9.643 57.439 1.00 87.19 1235 HIS A N 1
ATOM 9182 C CA . HIS A 1 1235 ? -71.362 -9.686 57.688 1.00 87.19 1235 HIS A CA 1
ATOM 9183 C C . HIS A 1 1235 ? -70.905 -8.490 58.533 1.00 87.19 1235 HIS A C 1
ATOM 9185 O O . HIS A 1 1235 ? -70.159 -8.663 59.492 1.00 87.19 1235 HIS A O 1
ATOM 9191 N N . GLN A 1 1236 ? -71.383 -7.281 58.223 1.00 84.81 1236 GLN A N 1
ATOM 9192 C CA . GLN A 1 1236 ? -71.006 -6.060 58.934 1.00 84.81 1236 GLN A CA 1
ATOM 9193 C C . GLN A 1 1236 ? -71.459 -6.113 60.400 1.00 84.81 1236 GLN A C 1
ATOM 9195 O O . GLN A 1 1236 ? -70.675 -5.798 61.291 1.00 84.81 1236 GLN A O 1
ATOM 9200 N N . ALA A 1 1237 ? -72.678 -6.592 60.682 1.00 85.06 1237 ALA A N 1
ATOM 9201 C CA . ALA A 1 1237 ? -73.152 -6.779 62.054 1.00 85.06 1237 ALA A CA 1
ATOM 9202 C C . ALA A 1 1237 ? -72.370 -7.859 62.829 1.00 85.06 1237 ALA A C 1
ATOM 9204 O O . ALA A 1 1237 ? -72.173 -7.715 64.036 1.00 85.06 1237 ALA A O 1
ATOM 9205 N N . ALA A 1 1238 ? -71.924 -8.925 62.154 1.00 85.81 1238 ALA A N 1
ATOM 9206 C CA . ALA A 1 1238 ? -71.166 -10.014 62.770 1.00 85.81 1238 ALA A CA 1
ATOM 9207 C C . ALA A 1 1238 ? -69.690 -9.660 63.030 1.00 85.81 1238 ALA A C 1
ATOM 9209 O O . ALA A 1 1238 ? -69.155 -10.014 64.079 1.00 85.81 1238 ALA A O 1
ATOM 9210 N N . LEU A 1 1239 ? -69.041 -8.955 62.096 1.00 89.56 1239 LEU A N 1
ATOM 9211 C CA . LEU A 1 1239 ? -67.610 -8.634 62.143 1.00 89.56 1239 LEU A CA 1
ATOM 9212 C C . LEU A 1 1239 ? -67.300 -7.314 62.866 1.00 89.56 1239 LEU A C 1
ATOM 9214 O O . LEU A 1 1239 ? -66.188 -7.162 63.370 1.00 89.56 1239 LEU A O 1
ATOM 9218 N N . ALA A 1 1240 ? -68.254 -6.378 62.974 1.00 86.69 1240 ALA A N 1
ATOM 9219 C CA . ALA A 1 1240 ? -68.034 -5.070 63.605 1.00 86.69 1240 ALA A CA 1
ATOM 9220 C C . ALA A 1 1240 ? -67.383 -5.113 65.009 1.00 86.69 1240 ALA A C 1
ATOM 9222 O O . ALA A 1 1240 ? -66.500 -4.289 65.248 1.00 86.69 1240 ALA A O 1
ATOM 9223 N N . PRO A 1 1241 ? -67.728 -6.038 65.934 1.00 88.69 1241 PRO A N 1
ATOM 9224 C CA . PRO A 1 1241 ? -67.058 -6.119 67.236 1.00 88.69 1241 PRO A CA 1
ATOM 9225 C C . PRO A 1 1241 ? -65.570 -6.477 67.122 1.00 88.69 1241 PRO A C 1
ATOM 9227 O O . PRO A 1 1241 ? -64.738 -5.889 67.814 1.00 88.69 1241 PRO A O 1
ATOM 9230 N N . THR A 1 1242 ? -65.224 -7.420 66.242 1.00 91.19 1242 THR A N 1
ATOM 9231 C CA . THR A 1 1242 ? -63.838 -7.857 66.020 1.00 91.19 1242 THR A CA 1
ATOM 9232 C C . THR A 1 1242 ? -63.041 -6.778 65.291 1.00 91.19 1242 THR A C 1
ATOM 9234 O O . THR A 1 1242 ? -61.946 -6.431 65.729 1.00 91.19 1242 THR A O 1
ATOM 9237 N N . LEU A 1 1243 ? -63.616 -6.176 64.242 1.00 88.31 1243 LEU A N 1
ATOM 9238 C CA . LEU A 1 1243 ? -63.010 -5.062 63.507 1.00 88.31 1243 LEU A CA 1
ATOM 9239 C C . LEU A 1 1243 ? -62.699 -3.879 64.439 1.00 88.31 1243 LEU A C 1
ATOM 9241 O O . LEU A 1 1243 ? -61.577 -3.388 64.442 1.00 88.31 1243 LEU A O 1
ATOM 9245 N N . ALA A 1 1244 ? -63.642 -3.481 65.299 1.00 86.88 1244 ALA A N 1
ATOM 9246 C CA . ALA A 1 1244 ? -63.457 -2.372 66.239 1.00 86.88 1244 ALA A CA 1
ATOM 9247 C C . ALA A 1 1244 ? -62.491 -2.662 67.409 1.00 86.88 1244 ALA A C 1
ATOM 9249 O O . ALA A 1 1244 ? -62.190 -1.751 68.177 1.00 86.88 1244 ALA A O 1
ATOM 9250 N N . THR A 1 1245 ? -62.050 -3.913 67.595 1.00 90.62 1245 THR A N 1
ATOM 9251 C CA . THR A 1 1245 ? -61.103 -4.301 68.662 1.00 90.62 1245 THR A CA 1
ATOM 9252 C C . THR A 1 1245 ? -59.741 -4.769 68.150 1.00 90.62 1245 THR A C 1
ATOM 9254 O O . THR A 1 1245 ? -58.815 -4.863 68.954 1.00 90.62 1245 THR A O 1
ATOM 9257 N N . SER A 1 1246 ? -59.617 -5.064 66.852 1.00 91.69 1246 SER A N 1
ATOM 9258 C CA . SER A 1 1246 ? -58.362 -5.503 66.218 1.00 91.69 1246 SER A CA 1
ATOM 9259 C C . SER A 1 1246 ? -57.634 -4.347 65.528 1.00 91.69 1246 SER A C 1
ATOM 9261 O O . SER A 1 1246 ? -56.412 -4.284 65.580 1.00 91.69 1246 SER A O 1
ATOM 9263 N N . TRP A 1 1247 ? -58.378 -3.405 64.940 1.00 92.06 1247 TRP A N 1
ATOM 9264 C CA . TRP A 1 1247 ? -57.832 -2.170 64.371 1.00 92.06 1247 TRP A CA 1
ATOM 9265 C C . TRP A 1 1247 ? -57.757 -1.077 65.442 1.00 92.06 1247 TRP A C 1
ATOM 9267 O O . TRP A 1 1247 ? -58.724 -0.882 66.187 1.00 92.06 1247 TRP A O 1
ATOM 9277 N N . ARG A 1 1248 ? -56.623 -0.374 65.514 1.00 88.31 1248 ARG A N 1
ATOM 9278 C CA . ARG A 1 1248 ? -56.315 0.650 66.528 1.00 88.31 1248 ARG A CA 1
ATOM 9279 C C . ARG A 1 1248 ? -56.103 2.024 65.906 1.00 88.31 1248 ARG A C 1
ATOM 9281 O O . ARG A 1 1248 ? -55.591 2.057 64.765 1.00 88.31 1248 ARG A O 1
#

Mean predicted aligned error: 18.99 Å

Foldseek 3Di:
DDDDDDDDDDDDDDDDDDPDDDDDDDPPPPADQKDWDWDAWPVGKIKIFMDRRRPPHGPWIWIADPNDIATLLDPVSVVVVLVVLVVCVVVVRAPPVRSVVVVVSSVVSVVPDDDDDDDDDDAADDADDDDDDDDDPPVPDDDDADPLLHQWAKAFLVRAGDALVNLVVLPPVPPQKQADCSLPGMWIFGPRVPPPDRDPVGIGRCRRSRHGMDGSVCRCRRRPPNPDDPDDPPPPPPPPPCVPDVNVPPDDPPPDALPCVVQLPPQFWADLDPPDIHGDDSQDFDQGNVQNQETHGHQEEEEDELVVCVVVPPRRPSVRHAEYRHHNYAYEYYADQEAHEYEQHAEAYEYEDAHYQYEYEDAHYQYEAADHYEEYEYANHAEAYEEEDAFAAYEEENEHYAYEYEFHAPPDDPPDDDDDPGFRAYEYEQYAHAYEEESHAHQYEYANENHQYEYAYHHEAYEYEQYADEYEYEDAAYAYHYEPAYEEYEYEDAFAQYEYEDHAEAYEEELHDPDPPDADDDDDPGASEYEYEYAAYQYEYYRAAHAYHEADHAEEYEEANYHEAYEEEQYHYQYEYANAHYQYEYEDAYEAYEYEQAFAAYEEEYHAYQYEEELHDPDPDDQDDDDVPTASAYEYEQYAEAYEEYSEGHAYHEEPAYYAYAYEAYQHAYEYEYHAEEYHEEDAHHAYEYEDYAEAYEAALHDPVCVVPVDHDDPGAQEYHAEQYHYQYEHHREGHAYEYENPRHLYEYENFQDAYEYEAEDANHHYDYDAPSDAYEYEYCEADEDDPNHAEYAYDEPHAYEYEYDQEQHEYYAYLEAYEYEPQHYLYEYEHFQYQYEYEEEDPSHDYDDDDNRHAYEYAYCFFDEDDPPHFEYEDDDQLAFDWDADPNFTKTKHFALRNDQQQLAAQPLDPLARLAQLLSLLQRLCLQQQNHDDSNRSQVVCVVVVQWDPDPPDGSSRTNDGDPVSSCVSCVVVVFAKDKDWADDLVVVQVLSNAQKKKKKFWFPCLLVVNPVRCVVVATDHIWTFGIWIAGPVPRHTFWTWIQHSNPVDPCNNTPTDTPVSVCRTQNHPGIMMMMTPDGRPSHPLAHEYHYDAEAHEYARDQEAYEYYDHAYQYEYEHYHAAYEDEFEARNARYEYFQQDPDPPHAHEDEYDPPQDLQQWAWEDDDQWIKIDGHQHNGIYIQPNCNVDPSSFRQWYAYPVGWIAGRVLRVLRHVQRVVDDDPDHRGNGDDPVSCVSCVVSSVVRID

Solvent-accessible surface area (backbone atoms only — not comparable to full-atom values): 63513 Å² total; per-residue (Å²): 134,85,87,88,86,84,88,88,90,88,86,87,88,86,89,71,101,72,85,76,82,84,84,80,87,90,80,86,82,87,77,61,63,64,47,76,51,72,49,75,41,94,88,70,30,32,41,36,36,29,16,61,73,51,84,86,57,63,78,44,41,32,48,30,50,96,86,46,78,37,45,45,83,38,76,82,36,28,62,57,47,49,62,47,52,55,49,32,39,76,69,66,67,34,54,73,67,61,44,52,62,55,48,51,53,49,54,57,46,72,74,73,67,91,78,86,88,85,85,87,85,85,83,67,86,85,81,87,87,86,77,96,75,93,76,78,85,52,93,86,76,75,83,83,78,82,67,44,85,74,64,50,40,37,20,35,78,87,68,46,64,40,48,56,68,62,55,60,68,37,31,78,86,66,81,55,42,30,48,73,79,46,50,68,59,45,27,27,40,29,51,77,89,75,77,85,61,93,43,93,88,27,62,31,46,34,74,75,72,48,50,72,65,48,46,62,91,47,38,69,75,31,27,63,78,59,82,75,74,77,83,70,76,75,74,68,78,66,75,81,55,72,89,70,46,80,64,78,70,81,60,74,84,79,71,79,62,46,76,46,53,64,56,63,74,66,65,39,63,31,67,73,52,102,87,47,68,48,75,55,60,89,85,41,71,40,65,39,59,89,49,65,31,31,39,35,35,40,70,44,69,42,77,54,39,45,63,68,47,54,82,54,62,86,75,52,65,53,96,47,55,39,34,39,29,36,17,58,18,49,25,41,41,36,40,56,77,45,60,25,34,40,27,29,25,55,21,47,22,35,43,38,32,48,30,31,49,24,36,41,36,31,50,31,27,50,25,39,42,35,33,44,35,37,46,24,37,41,37,33,39,36,36,48,22,36,43,34,39,35,44,30,42,22,36,40,35,36,33,45,26,52,25,37,40,35,39,32,68,93,58,98,56,100,82,70,74,86,55,98,87,62,65,34,41,31,38,39,34,34,42,39,35,47,26,39,40,36,40,34,40,36,48,26,38,39,38,34,32,46,32,45,25,37,39,36,33,28,50,27,48,24,38,40,34,33,41,41,32,45,23,41,41,36,25,50,37,31,46,24,38,40,34,32,48,34,32,47,24,39,39,28,34,32,45,29,47,23,37,41,34,32,37,42,33,51,22,39,41,28,34,36,67,97,59,97,63,80,77,85,77,79,56,99,83,61,67,35,37,20,38,41,34,31,41,39,26,50,22,39,41,36,33,50,52,32,52,23,39,40,37,30,42,28,46,43,24,37,40,38,34,35,45,32,52,24,34,43,36,34,36,42,23,56,23,38,40,36,34,39,41,33,50,22,42,39,36,32,47,34,35,46,26,38,38,22,34,24,46,36,40,24,37,42,37,37,28,47,21,57,24,39,40,28,40,38,56,92,64,94,60,80,76,87,72,77,55,95,90,58,60,33,44,28,38,39,38,31,40,44,28,48,22,38,39,39,40,49,51,34,47,28,42,40,34,29,47,33,34,48,24,43,38,36,32,30,53,33,46,22,38,40,36,32,33,50,28,47,21,40,39,29,34,42,40,40,45,24,37,40,37,33,41,41,27,57,23,38,40,27,36,42,43,84,75,46,72,81,60,80,66,75,56,102,79,62,62,37,41,26,39,40,36,28,36,42,31,49,16,36,40,38,36,48,49,21,55,21,37,40,34,38,51,62,41,49,19,40,40,31,43,52,47,26,50,25,37,40,45,37,69,38,83,60,50,41,68,54,59,62,85,88,35,68,61,28,36,39,42,25,70,36,60,47,63,47,48,64,71,54,39,33,41,36,43,43,75,93,46,88,43,35,46,32,42,34,77,44,64,24,40,40,35,45,28,66,34,61,26,45,41,32,36,55,52,29,49,18,38,41,33,43,53,49,10,51,24,37,36,49,38,62,39,97,57,48,38,72,51,57,55,89,84,34,58,67,21,35,39,42,24,58,42,61,49,66,49,46,70,68,50,37,32,39,35,41,54,48,64,76,55,59,45,78,51,70,56,98,87,40,56,26,34,34,20,44,62,50,70,79,59,97,35,64,16,62,40,30,73,68,40,89,70,26,42,22,16,32,61,39,32,25,48,18,42,50,33,41,58,48,61,54,70,50,53,45,40,57,44,45,52,52,27,54,78,69,68,34,28,39,77,59,89,88,50,55,41,65,51,14,40,38,65,51,71,72,35,52,57,51,53,44,42,73,75,68,44,55,64,47,78,46,83,45,70,54,71,68,60,52,39,50,38,27,51,63,31,24,53,35,35,39,31,21,22,45,14,51,66,69,71,35,75,88,52,26,78,93,61,26,55,79,36,34,28,20,50,32,23,28,31,25,30,62,90,76,68,45,82,51,26,35,21,30,27,36,18,82,78,60,36,76,71,24,27,46,26,77,40,45,47,64,51,50,44,62,15,26,69,32,63,84,11,32,31,44,31,41,69,54,57,52,64,51,64,69,49,65,32,33,44,32,39,40,76,47,63,23,42,37,34,42,34,69,24,46,26,44,40,32,46,54,21,32,47,18,38,43,31,44,44,34,60,47,23,32,42,47,47,43,92,70,27,29,48,29,34,38,38,48,71,37,83,63,90,83,65,62,22,29,40,41,38,35,82,93,45,54,80,75,29,56,46,49,42,81,52,96,47,23,40,35,42,32,43,46,39,61,83,22,29,44,30,35,43,47,32,73,78,41,76,41,21,45,58,37,30,40,33,30,59,91,68,39,35,32,40,52,95,37,47,62,60,49,26,61,66,42,66,82,50,79,79,80,62,91,61,39,62,57,63,51,76,65,54,44,68,68,43,46,68,55,53,69,69,37,45,84

pLDDT: mean 81.32, std 19.18, range [22.58, 98.62]